Protein AF-0000000082056674 (afdb_homodimer)

Structure (mmCIF, N/CA/C/O backbone):
data_AF-0000000082056674-model_v1
#
loop_
_entity.id
_entity.type
_entity.pdbx_description
1 polymer 'Serine/threonine-protein kinase PINK1, mitochondrial'
#
loop_
_atom_site.group_PDB
_atom_site.id
_atom_site.type_symbol
_atom_site.label_atom_id
_atom_site.label_alt_id
_atom_site.label_comp_id
_atom_site.label_asym_id
_atom_site.label_entity_id
_atom_site.label_seq_id
_atom_site.pdbx_PDB_ins_code
_atom_site.Cartn_x
_atom_site.Cartn_y
_atom_site.Cartn_z
_atom_site.occupancy
_atom_site.B_iso_or_equiv
_atom_site.auth_seq_id
_atom_site.auth_comp_id
_atom_site.auth_asym_id
_atom_site.auth_atom_id
_atom_site.pdbx_PDB_model_num
ATOM 1 N N . THR A 1 1 ? 43.844 5.57 3.312 1 21.64 1 THR A N 1
ATOM 2 C CA . THR A 1 1 ? 42.5 5.672 2.711 1 21.64 1 THR A CA 1
ATOM 3 C C . THR A 1 1 ? 41.406 5.551 3.775 1 21.64 1 THR A C 1
ATOM 5 O O . THR A 1 1 ? 41.344 4.535 4.469 1 21.64 1 THR A O 1
ATOM 8 N N . PHE A 1 2 ? 41.125 6.586 4.441 1 25.59 2 PHE A N 1
ATOM 9 C CA . PHE A 1 2 ? 40.094 6.641 5.477 1 25.59 2 PHE A CA 1
ATOM 10 C C . PHE A 1 2 ? 38.812 5.973 5 1 25.59 2 PHE A C 1
ATOM 12 O O . PHE A 1 2 ? 38.188 6.438 4.043 1 25.59 2 PHE A O 1
ATOM 19 N N . ARG A 1 3 ? 38.719 4.707 5.039 1 31.11 3 ARG A N 1
ATOM 20 C CA . ARG A 1 3 ? 37.531 3.936 4.738 1 31.11 3 ARG A CA 1
ATOM 21 C C . ARG A 1 3 ? 36.312 4.562 5.391 1 31.11 3 ARG A C 1
ATOM 23 O O . ARG A 1 3 ? 36.219 4.645 6.617 1 31.11 3 ARG A O 1
ATOM 30 N N . TRP A 1 4 ? 35.812 5.688 4.93 1 34.81 4 TRP A N 1
ATOM 31 C CA . TRP A 1 4 ? 34.562 6.324 5.344 1 34.81 4 TRP A CA 1
ATOM 32 C C . TRP A 1 4 ? 33.5 5.277 5.672 1 34.81 4 TRP A C 1
ATOM 34 O O . TRP A 1 4 ? 33.125 4.48 4.816 1 34.81 4 TRP A O 1
ATOM 44 N N . GLN A 1 5 ? 33.531 4.672 6.773 1 47.03 5 GLN A N 1
ATOM 45 C CA . GLN A 1 5 ? 32.625 3.656 7.293 1 47.03 5 GLN A CA 1
ATOM 46 C C . GLN A 1 5 ? 31.172 4.172 7.336 1 47.03 5 GLN A C 1
ATOM 48 O O . GLN A 1 5 ? 30.922 5.266 7.836 1 47.03 5 GLN A O 1
ATOM 53 N N . GLY A 1 6 ? 30.312 3.938 6.359 1 59.34 6 GLY A N 1
ATOM 54 C CA . GLY A 1 6 ? 28.891 4.23 6.309 1 59.34 6 GLY A CA 1
ATOM 55 C C . GLY A 1 6 ? 28.234 4.195 7.676 1 59.34 6 GLY A C 1
ATOM 56 O O . GLY A 1 6 ? 28.828 3.717 8.648 1 59.34 6 GLY A O 1
ATOM 57 N N . PHE A 1 7 ? 27.188 5.066 7.883 1 71.56 7 PHE A N 1
ATOM 58 C CA . PHE A 1 7 ? 26.438 5.07 9.133 1 71.56 7 PHE A CA 1
ATOM 59 C C . PHE A 1 7 ? 25.938 3.668 9.469 1 71.56 7 PHE A C 1
ATOM 61 O O . PHE A 1 7 ? 25.547 2.908 8.578 1 71.56 7 PHE A O 1
ATOM 68 N N . LYS A 1 8 ? 26.203 3.299 10.703 1 80.25 8 LYS A N 1
ATOM 69 C CA . LYS A 1 8 ? 25.812 1.97 11.164 1 80.25 8 LYS A CA 1
ATOM 70 C C . LYS A 1 8 ? 24.891 2.057 12.375 1 80.25 8 LYS A C 1
ATOM 72 O O . LYS A 1 8 ? 25.031 2.969 13.195 1 80.25 8 LYS A O 1
ATOM 77 N N . LEU A 1 9 ? 24.031 1.125 12.406 1 87.94 9 LEU A N 1
ATOM 78 C CA . LEU A 1 9 ? 23.094 1.052 13.523 1 87.94 9 LEU A CA 1
ATOM 79 C C . LEU A 1 9 ? 23.844 0.891 14.844 1 87.94 9 LEU A C 1
ATOM 81 O O . LEU A 1 9 ? 23.391 1.381 15.883 1 87.94 9 LEU A O 1
ATOM 85 N N . GLU A 1 10 ? 25.031 0.292 14.789 1 87.69 10 GLU A N 1
ATOM 86 C CA . GLU A 1 10 ? 25.828 -0.015 15.969 1 87.69 10 GLU A CA 1
ATOM 87 C C . GLU A 1 10 ? 26.375 1.258 16.609 1 87.69 10 GLU A C 1
ATOM 89 O O . GLU A 1 10 ? 26.828 1.236 17.766 1 87.69 10 GLU A O 1
ATOM 94 N N . GLU A 1 11 ? 26.359 2.299 15.898 1 89.19 11 GLU A N 1
ATOM 95 C CA . GLU A 1 11 ? 26.812 3.582 16.422 1 89.19 11 GLU A CA 1
ATOM 96 C C . GLU A 1 11 ? 25.828 4.152 17.438 1 89.19 11 GLU A C 1
ATOM 98 O O . GLU A 1 11 ? 26.125 5.141 18.109 1 89.19 11 GLU A O 1
ATOM 103 N N . TYR A 1 12 ? 24.703 3.498 17.578 1 93.56 12 TYR A N 1
ATOM 104 C CA . TYR A 1 12 ? 23.641 4.039 18.422 1 93.56 12 TYR A CA 1
ATOM 105 C C . TYR A 1 12 ? 23.281 3.064 19.531 1 93.56 12 TYR A C 1
ATOM 107 O O . TYR A 1 12 ? 23.328 1.848 19.344 1 93.56 12 TYR A O 1
ATOM 115 N N . LEU A 1 13 ? 23.047 3.668 20.719 1 92.88 13 LEU A N 1
ATOM 116 C CA . LEU A 1 13 ? 22.344 2.939 21.781 1 92.88 13 LEU A CA 1
ATOM 117 C C . LEU A 1 13 ? 20.828 3.127 21.656 1 92.88 13 LEU A C 1
ATOM 119 O O . LEU A 1 13 ? 20.344 4.258 21.656 1 92.88 13 LEU A O 1
ATOM 123 N N . ILE A 1 14 ? 20.156 2.037 21.484 1 94.81 14 ILE A N 1
ATOM 124 C CA . ILE A 1 14 ? 18.719 2.092 21.281 1 94.81 14 ILE A CA 1
ATOM 125 C C . ILE A 1 14 ? 18 1.882 22.609 1 94.81 14 ILE A C 1
ATOM 127 O O . ILE A 1 14 ? 18.312 0.944 23.344 1 94.81 14 ILE A O 1
ATOM 131 N N . GLY A 1 15 ? 17.062 2.764 22.891 1 93.69 15 GLY A N 1
ATOM 132 C CA . GLY A 1 15 ? 16.312 2.711 24.141 1 93.69 15 GLY A CA 1
ATOM 133 C C . GLY A 1 15 ? 14.922 2.129 23.984 1 93.69 15 GLY A C 1
ATOM 134 O O . GLY A 1 15 ? 14.742 1.129 23.281 1 93.69 15 GLY A O 1
ATOM 135 N N . GLN A 1 16 ? 13.977 2.707 24.641 1 92.25 16 GLN A N 1
ATOM 136 C CA . GLN A 1 16 ? 12.602 2.217 24.688 1 92.25 16 GLN A CA 1
ATOM 137 C C . GLN A 1 16 ? 11.844 2.574 23.406 1 92.25 16 GLN A C 1
ATOM 139 O O . GLN A 1 16 ? 12.172 3.559 22.734 1 92.25 16 GLN A O 1
ATOM 144 N N . PRO A 1 17 ? 10.836 1.748 23.109 1 93.19 17 PRO A N 1
ATOM 145 C CA . PRO A 1 17 ? 9.977 2.113 21.984 1 93.19 17 PRO A CA 1
ATOM 146 C C . PRO A 1 17 ? 9.156 3.371 22.25 1 93.19 17 PRO A C 1
ATOM 148 O O . PRO A 1 17 ? 8.633 3.549 23.359 1 93.19 17 PRO A O 1
ATOM 151 N N . ILE A 1 18 ? 9.125 4.246 21.281 1 92.44 18 ILE A N 1
ATOM 152 C CA . ILE A 1 18 ? 8.352 5.477 21.344 1 92.44 18 ILE A CA 1
ATOM 153 C C . ILE A 1 18 ? 6.969 5.25 20.734 1 92.44 18 ILE A C 1
ATOM 155 O O . ILE A 1 18 ? 5.965 5.75 21.234 1 92.44 18 ILE A O 1
ATOM 159 N N . GLY A 1 19 ? 6.961 4.582 19.641 1 88.44 19 GLY A N 1
ATOM 160 C CA . GLY A 1 19 ? 5.719 4.32 18.922 1 88.44 19 GLY A CA 1
ATOM 161 C C . GLY A 1 19 ? 5.898 3.41 17.734 1 88.44 19 GLY A C 1
ATOM 162 O O . GLY A 1 19 ? 7.023 3.092 17.344 1 88.44 19 GLY A O 1
ATOM 163 N N . LYS A 1 20 ? 4.781 2.908 17.281 1 88.12 20 LYS A N 1
ATOM 164 C CA . LYS A 1 20 ? 4.754 2.086 16.062 1 88.12 20 LYS A CA 1
ATOM 165 C C . LYS A 1 20 ? 3.58 2.469 15.172 1 88.12 20 LYS A C 1
ATOM 167 O O . LYS A 1 20 ? 2.568 2.986 15.648 1 88.12 20 LYS A O 1
ATOM 172 N N . GLY A 1 21 ? 3.82 2.363 13.906 1 82.19 21 GLY A N 1
ATOM 173 C CA . GLY A 1 21 ? 2.777 2.605 12.922 1 82.19 21 GLY A CA 1
ATOM 174 C C . GLY A 1 21 ? 2.682 1.514 11.875 1 82.19 21 GLY A C 1
ATOM 175 O O . GLY A 1 21 ? 3.145 0.392 12.094 1 82.19 21 GLY A O 1
ATOM 176 N N . CYS A 1 22 ? 1.998 1.812 10.812 1 77.88 22 CYS A N 1
ATOM 177 C CA . CYS A 1 22 ? 1.75 0.839 9.758 1 77.88 22 CYS A CA 1
ATOM 178 C C . CYS A 1 22 ? 3.025 0.548 8.969 1 77.88 22 CYS A C 1
ATOM 180 O O . CYS A 1 22 ? 3.148 -0.506 8.344 1 77.88 22 CYS A O 1
ATOM 182 N N . SER A 1 23 ? 3.982 1.459 9.172 1 88.44 23 SER A N 1
ATOM 183 C CA . SER A 1 23 ? 5.102 1.292 8.25 1 88.44 23 SER A CA 1
ATOM 184 C C . SER A 1 23 ? 6.43 1.246 9 1 88.44 23 SER A C 1
ATOM 186 O O . SER A 1 23 ? 7.484 1.046 8.398 1 88.44 23 SER A O 1
ATOM 188 N N . ALA A 1 24 ? 6.324 1.403 10.305 1 94.5 24 ALA A N 1
ATOM 189 C CA . ALA A 1 24 ? 7.605 1.515 11 1 94.5 24 ALA A CA 1
ATOM 190 C C . ALA A 1 24 ? 7.414 1.461 12.516 1 94.5 24 ALA A C 1
ATOM 192 O O . ALA A 1 24 ? 6.285 1.521 13.008 1 94.5 24 ALA A O 1
ATOM 193 N N . ALA A 1 25 ? 8.516 1.299 13.156 1 94.56 25 ALA A N 1
ATOM 194 C CA . ALA A 1 25 ? 8.617 1.506 14.594 1 94.56 25 ALA A CA 1
ATOM 195 C C . ALA A 1 25 ? 9.656 2.582 14.922 1 94.56 25 ALA A C 1
ATOM 197 O O . ALA A 1 25 ? 10.648 2.729 14.211 1 94.56 25 ALA A O 1
ATOM 198 N N . VAL A 1 26 ? 9.406 3.322 15.953 1 96.25 26 VAL A N 1
ATOM 199 C CA . VAL A 1 26 ? 10.305 4.398 16.375 1 96.25 26 VAL A CA 1
ATOM 200 C C . VAL A 1 26 ? 10.805 4.129 17.797 1 96.25 26 VAL A C 1
ATOM 202 O O . VAL A 1 26 ? 10.031 3.779 18.672 1 96.25 26 VAL A O 1
ATOM 205 N N . TYR A 1 27 ? 12.164 4.273 17.969 1 96.19 27 TYR A N 1
ATOM 206 C CA . TYR A 1 27 ? 12.812 4.016 19.25 1 96.19 27 TYR A CA 1
ATOM 207 C C . TYR A 1 27 ? 13.625 5.227 19.703 1 96.19 27 TYR A C 1
ATOM 209 O O . TYR A 1 27 ? 14.125 5.988 18.875 1 96.19 27 TYR A O 1
ATOM 217 N N . GLU A 1 28 ? 13.789 5.332 21.016 1 96.12 28 GLU A N 1
ATOM 218 C CA . GLU A 1 28 ? 14.773 6.27 21.562 1 96.12 28 GLU A CA 1
ATOM 219 C C . GLU A 1 28 ? 16.188 5.863 21.188 1 96.12 28 GLU A C 1
ATOM 221 O O . GLU A 1 28 ? 16.5 4.672 21.094 1 96.12 28 GLU A O 1
ATOM 226 N N . ALA A 1 29 ? 16.984 6.887 21 1 95.62 29 ALA A N 1
ATOM 227 C CA . ALA A 1 29 ? 18.359 6.551 20.641 1 95.62 29 ALA A CA 1
ATOM 228 C C . ALA A 1 29 ? 19.328 7.641 21.109 1 95.62 29 ALA A C 1
ATOM 230 O O . ALA A 1 29 ? 18.922 8.781 21.328 1 95.62 29 ALA A O 1
ATOM 231 N N . THR A 1 30 ? 20.594 7.262 21.359 1 94.75 30 THR A N 1
ATOM 232 C CA . THR A 1 30 ? 21.703 8.172 21.625 1 94.75 30 THR A CA 1
ATOM 233 C C . THR A 1 30 ? 22.969 7.676 20.953 1 94.75 30 THR A C 1
ATOM 235 O O . THR A 1 30 ? 23.094 6.492 20.625 1 94.75 30 THR A O 1
ATOM 238 N N . ILE A 1 31 ? 23.828 8.617 20.641 1 91.12 31 ILE A N 1
ATOM 239 C CA . ILE A 1 31 ? 25.094 8.25 19.984 1 91.12 31 ILE A CA 1
ATOM 240 C C . ILE A 1 31 ? 26.062 7.68 21.031 1 91.12 31 ILE A C 1
ATOM 242 O O . ILE A 1 31 ? 26.203 8.242 22.109 1 91.12 31 ILE A O 1
ATOM 246 N N . LEU A 1 32 ? 26.688 6.523 20.719 1 83.75 32 LEU A N 1
ATOM 247 C CA . LEU A 1 32 ? 27.672 5.906 21.594 1 83.75 32 LEU A CA 1
ATOM 248 C C . LEU A 1 32 ? 29 6.641 21.516 1 83.75 32 LEU A C 1
ATOM 250 O O . LEU A 1 32 ? 29.469 6.961 20.422 1 83.75 32 LEU A O 1
ATOM 254 N N . LEU A 1 33 ? 29.406 7.535 22.469 1 65.5 33 LEU A N 1
ATOM 255 C CA . LEU A 1 33 ? 30.703 8.203 22.516 1 65.5 33 LEU A CA 1
ATOM 256 C C . LEU A 1 33 ? 31.844 7.191 22.547 1 65.5 33 LEU A C 1
ATOM 258 O O . LEU A 1 33 ? 31.766 6.188 23.25 1 65.5 33 LEU A O 1
ATOM 262 N N . SER A 1 34 ? 32.688 7.051 21.609 1 50.25 34 SER A N 1
ATOM 263 C CA . SER A 1 34 ? 33.906 6.277 21.703 1 50.25 34 SER A CA 1
ATOM 264 C C . SER A 1 34 ? 34.719 6.668 22.938 1 50.25 34 SER A C 1
ATOM 266 O O . SER A 1 34 ? 35.219 7.785 23.031 1 50.25 34 SER A O 1
ATOM 268 N N . SER A 1 35 ? 34.625 6.52 24.203 1 42 35 SER A N 1
ATOM 269 C CA . SER A 1 35 ? 35.75 6.59 25.109 1 42 35 SER A CA 1
ATOM 270 C C . SER A 1 35 ? 37 5.934 24.5 1 42 35 SER A C 1
ATOM 272 O O . SER A 1 35 ? 36.875 5.051 23.656 1 42 35 SER A O 1
ATOM 274 N N . ASN A 1 36 ? 38.375 6.52 24.828 1 38.53 36 ASN A N 1
ATOM 275 C CA . ASN A 1 36 ? 39.75 6.012 24.797 1 38.53 36 ASN A CA 1
ATOM 276 C C . ASN A 1 36 ? 39.812 4.582 25.312 1 38.53 36 ASN A C 1
ATOM 278 O O . ASN A 1 36 ? 39.5 4.32 26.469 1 38.53 36 ASN A O 1
ATOM 282 N N . TYR A 1 37 ? 39.812 3.572 24.641 1 35.09 37 TYR A N 1
ATOM 283 C CA . TYR A 1 37 ? 40.406 2.297 25.016 1 35.09 37 TYR A CA 1
ATOM 284 C C . TYR A 1 37 ? 41.812 2.496 25.578 1 35.09 37 TYR A C 1
ATOM 286 O O . TYR A 1 37 ? 42.781 2.541 24.812 1 35.09 37 TYR A O 1
ATOM 294 N N . GLN A 1 38 ? 42.25 3.445 26.5 1 33.19 38 GLN A N 1
ATOM 295 C CA . GLN A 1 38 ? 43.438 3.082 27.266 1 33.19 38 GLN A CA 1
ATOM 296 C C . GLN A 1 38 ? 43.312 1.684 27.859 1 33.19 38 GLN A C 1
ATOM 298 O O . GLN A 1 38 ? 42.281 1.359 28.484 1 33.19 38 GLN A O 1
ATOM 303 N N . SER A 1 39 ? 44.281 0.706 27.516 1 32.78 39 SER A N 1
ATOM 304 C CA . SER A 1 39 ? 44.625 -0.675 27.828 1 32.78 39 SER A CA 1
ATOM 305 C C . SER A 1 39 ? 44.75 -0.885 29.328 1 32.78 39 SER A C 1
ATOM 307 O O . SER A 1 39 ? 45.344 -1.859 29.797 1 32.78 39 SER A O 1
ATOM 309 N N . SER A 1 40 ? 44.438 -0.092 30.312 1 32.12 40 SER A N 1
ATOM 310 C CA . SER A 1 40 ? 44.812 -0.702 31.594 1 32.12 40 SER A CA 1
ATOM 311 C C . SER A 1 40 ? 44.188 -2.092 31.734 1 32.12 40 SER A C 1
ATOM 313 O O . SER A 1 40 ? 43 -2.279 31.469 1 32.12 40 SER A O 1
ATOM 315 N N . GLU A 1 41 ? 45.062 -3.273 31.734 1 31.28 41 GLU A N 1
ATOM 316 C CA . GLU A 1 41 ? 45.031 -4.727 31.891 1 31.28 41 GLU A CA 1
ATOM 317 C C . GLU A 1 41 ? 44.031 -5.141 33 1 31.28 41 GLU A C 1
ATOM 319 O O . GLU A 1 41 ? 43.5 -6.254 32.969 1 31.28 41 GLU A O 1
ATOM 324 N N . ASP A 1 42 ? 44.219 -4.68 34.312 1 29.62 42 ASP A N 1
ATOM 325 C CA . ASP A 1 42 ? 43.938 -5.555 35.438 1 29.62 42 ASP A CA 1
ATOM 326 C C . ASP A 1 42 ? 42.438 -5.723 35.656 1 29.62 42 ASP A C 1
ATOM 328 O O . ASP A 1 42 ? 42 -6.551 36.438 1 29.62 42 ASP A O 1
ATOM 332 N N . SER A 1 43 ? 41.719 -4.598 35.812 1 26.83 43 SER A N 1
ATOM 333 C CA . SER A 1 43 ? 40.594 -4.84 36.719 1 26.83 43 SER A CA 1
ATOM 334 C C . SER A 1 43 ? 39.531 -5.715 36.094 1 26.83 43 SER A C 1
ATOM 336 O O . SER A 1 43 ? 39.25 -5.582 34.906 1 26.83 43 SER A O 1
ATOM 338 N N . LYS A 1 44 ? 39.219 -6.883 36.719 1 29.17 44 LYS A N 1
ATOM 339 C CA . LYS A 1 44 ? 38.219 -7.918 36.5 1 29.17 44 LYS A CA 1
ATOM 340 C C . LYS A 1 44 ? 36.844 -7.301 36.188 1 29.17 44 LYS A C 1
ATOM 342 O O . LYS A 1 44 ? 36.469 -6.262 36.719 1 29.17 44 LYS A O 1
ATOM 347 N N . PRO A 1 45 ? 36.312 -7.75 35.094 1 28.28 45 PRO A N 1
ATOM 348 C CA . PRO A 1 45 ? 35 -7.27 34.594 1 28.28 45 PRO A CA 1
ATOM 349 C C . PRO A 1 45 ? 33.938 -7.215 35.688 1 28.28 45 PRO A C 1
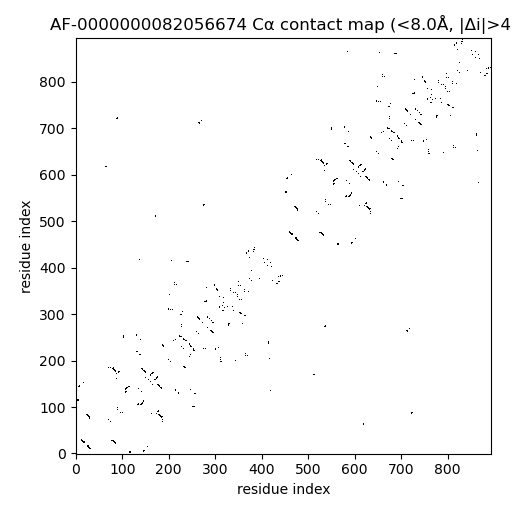ATOM 351 O O . PRO A 1 45 ? 33.75 -8.188 36.438 1 28.28 45 PRO A O 1
ATOM 354 N N . LEU A 1 46 ? 33.906 -6.102 36.5 1 26.19 46 LEU A N 1
ATOM 355 C CA . LEU A 1 46 ? 32.844 -6.078 37.469 1 26.19 46 LEU A CA 1
ATOM 356 C C . LEU A 1 46 ? 31.562 -6.684 36.875 1 26.19 46 LEU A C 1
ATOM 358 O O . LEU A 1 46 ? 31.141 -6.305 35.781 1 26.19 46 LEU A O 1
ATOM 362 N N . GLU A 1 47 ? 31.234 -7.969 37.25 1 27.3 47 GLU A N 1
ATOM 363 C CA . GLU A 1 47 ? 29.984 -8.695 37.062 1 27.3 47 GLU A CA 1
ATOM 364 C C . GLU A 1 47 ? 28.781 -7.816 37.406 1 27.3 47 GLU A C 1
ATOM 366 O O . GLU A 1 47 ? 28.422 -7.668 38.562 1 27.3 47 GLU A O 1
ATOM 371 N N . GLY A 1 48 ? 28.875 -6.574 37.031 1 22.75 48 GLY A N 1
ATOM 372 C CA . GLY A 1 48 ? 27.688 -5.859 37.5 1 22.75 48 GLY A CA 1
ATOM 373 C C . GLY A 1 48 ? 26.391 -6.586 37.188 1 22.75 48 GLY A C 1
ATOM 374 O O . GLY A 1 48 ? 26.172 -7.039 36.062 1 22.75 48 GLY A O 1
ATOM 375 N N . LYS A 1 49 ? 25.891 -7.266 38.219 1 27.22 49 LYS A N 1
ATOM 376 C CA . LYS A 1 49 ? 24.547 -7.844 38.281 1 27.22 49 LYS A CA 1
ATOM 377 C C . LYS A 1 49 ? 23.516 -6.914 37.656 1 27.22 49 LYS A C 1
ATOM 379 O O . LYS A 1 49 ? 23.469 -5.727 38 1 27.22 49 LYS A O 1
ATOM 384 N N . THR A 1 50 ? 23.25 -7.195 36.469 1 27.44 50 THR A N 1
ATOM 385 C CA . THR A 1 50 ? 22.094 -6.621 35.781 1 27.44 50 THR A CA 1
ATOM 386 C C . THR A 1 50 ? 20.938 -6.457 36.781 1 27.44 50 THR A C 1
ATOM 388 O O . THR A 1 50 ? 20.609 -7.379 37.531 1 27.44 50 THR A O 1
ATOM 391 N N . PRO A 1 51 ? 20.781 -5.34 37.469 1 29.08 51 PRO A N 1
ATOM 392 C CA . PRO A 1 51 ? 19.609 -5.301 38.344 1 29.08 51 PRO A CA 1
ATOM 393 C C . PRO A 1 51 ? 18.422 -6.086 37.781 1 29.08 51 PRO A C 1
ATOM 395 O O . PRO A 1 51 ? 18.172 -6.043 36.562 1 29.08 51 PRO A O 1
ATOM 398 N N . ASP A 1 52 ? 18.219 -7.242 38.375 1 28.48 52 ASP A N 1
ATOM 399 C CA . ASP A 1 52 ? 17.047 -8.094 38.219 1 28.48 52 ASP A CA 1
ATOM 400 C C . ASP A 1 52 ? 15.758 -7.285 38.281 1 28.48 52 ASP A C 1
ATOM 402 O O . ASP A 1 52 ? 15.305 -6.938 39.375 1 28.48 52 ASP A O 1
ATOM 406 N N . THR A 1 53 ? 15.648 -6.117 37.719 1 28.22 53 THR A N 1
ATOM 407 C CA . THR A 1 53 ? 14.281 -5.621 37.844 1 28.22 53 THR A CA 1
ATOM 408 C C . THR A 1 53 ? 13.273 -6.742 37.625 1 28.22 53 THR A C 1
ATOM 410 O O . THR A 1 53 ? 13.234 -7.34 36.562 1 28.22 53 THR A O 1
ATOM 413 N N . GLU A 1 54 ? 13.016 -7.492 38.656 1 26.75 54 GLU A N 1
ATOM 414 C CA . GLU A 1 54 ? 11.891 -8.414 38.781 1 26.75 54 GLU A CA 1
ATOM 415 C C . GLU A 1 54 ? 10.648 -7.863 38.062 1 26.75 54 GLU A C 1
ATOM 417 O O . GLU A 1 54 ? 10.125 -6.82 38.438 1 26.75 54 GLU A O 1
ATOM 422 N N . TRP A 1 55 ? 10.656 -8.039 36.781 1 27.58 55 TRP A N 1
ATOM 423 C CA . TRP A 1 55 ? 9.383 -7.914 36.094 1 27.58 55 TRP A CA 1
ATOM 424 C C . TRP A 1 55 ? 8.281 -8.656 36.844 1 27.58 55 TRP A C 1
ATOM 426 O O . TRP A 1 55 ? 8.289 -9.891 36.906 1 27.58 55 TRP A O 1
ATOM 436 N N . ASP A 1 56 ? 8.039 -8.188 38.062 1 27.62 56 ASP A N 1
ATOM 437 C CA . ASP A 1 56 ? 6.824 -8.719 38.688 1 27.62 56 ASP A CA 1
ATOM 438 C C . ASP A 1 56 ? 5.672 -8.766 37.688 1 27.62 56 ASP A C 1
ATOM 440 O O . ASP A 1 56 ? 5.301 -7.734 37.125 1 27.62 56 ASP A O 1
ATOM 444 N N . HIS A 1 57 ? 5.473 -9.875 37.094 1 28.19 57 HIS A N 1
ATOM 445 C CA . HIS A 1 57 ? 4.477 -10.359 36.125 1 28.19 57 HIS A CA 1
ATOM 446 C C . HIS A 1 57 ? 3.062 -10.047 36.594 1 28.19 57 HIS A C 1
ATOM 448 O O . HIS A 1 57 ? 2.086 -10.469 35.969 1 28.19 57 HIS A O 1
ATOM 454 N N . GLY A 1 58 ? 2.877 -9.898 37.969 1 25.78 58 GLY A N 1
ATOM 455 C CA . GLY A 1 58 ? 1.5 -10.141 38.375 1 25.78 58 GLY A CA 1
ATOM 456 C C . GLY A 1 58 ? 0.516 -9.164 37.75 1 25.78 58 GLY A C 1
ATOM 457 O O . GLY A 1 58 ? -0.698 -9.359 37.844 1 25.78 58 GLY A O 1
ATOM 458 N N . SER A 1 59 ? 0.858 -7.875 37.812 1 25.64 59 SER A N 1
ATOM 459 C CA . SER A 1 59 ? -0.344 -7.09 38.062 1 25.64 59 SER A CA 1
ATOM 460 C C . SER A 1 59 ? -1.297 -7.129 36.875 1 25.64 59 SER A C 1
ATOM 462 O O . SER A 1 59 ? -0.898 -7.488 35.75 1 25.64 59 SER A O 1
ATOM 464 N N . ASP A 1 60 ? -2.531 -6.516 37.094 1 26.41 60 ASP A N 1
ATOM 465 C CA . ASP A 1 60 ? -3.855 -6.32 36.5 1 26.41 60 ASP A CA 1
ATOM 466 C C . ASP A 1 60 ? -3.762 -5.648 35.156 1 26.41 60 ASP A C 1
ATOM 468 O O . ASP A 1 60 ? -2.904 -4.789 34.938 1 26.41 60 ASP A O 1
ATOM 472 N N . ILE A 1 61 ? -4.211 -6.332 34.094 1 28.58 61 ILE A N 1
ATOM 473 C CA . ILE A 1 61 ? -4.566 -5.938 32.75 1 28.58 61 ILE A CA 1
ATOM 474 C C . ILE A 1 61 ? -5.078 -4.5 32.719 1 28.58 61 ILE A C 1
ATOM 476 O O . ILE A 1 61 ? -6.25 -4.25 33.031 1 28.58 61 ILE A O 1
ATOM 480 N N . GLN A 1 62 ? -4.3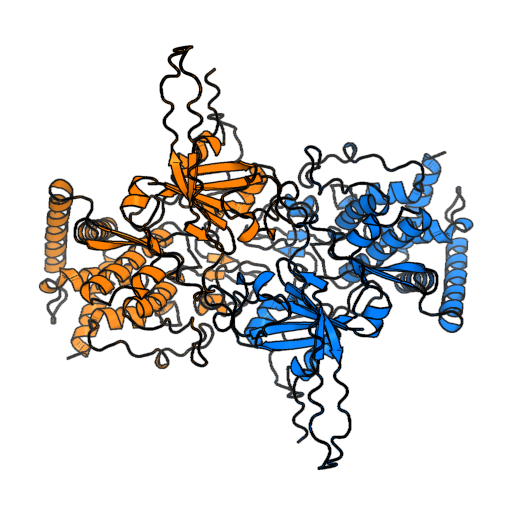95 -3.613 33.438 1 24.92 62 GLN A N 1
ATOM 481 C CA . GLN A 1 62 ? -4.98 -2.295 33.25 1 24.92 62 GLN A CA 1
ATOM 482 C C . GLN A 1 62 ? -5.043 -1.96 31.75 1 24.92 62 GLN A C 1
ATOM 484 O O . GLN A 1 62 ? -4.172 -2.371 30.969 1 24.92 62 GLN A O 1
ATOM 489 N N . ALA A 1 63 ? -6.047 -1.248 31.297 1 29.67 63 ALA A N 1
ATOM 490 C CA . ALA A 1 63 ? -6.52 -0.663 30.047 1 29.67 63 ALA A CA 1
ATOM 491 C C . ALA A 1 63 ? -5.367 -0.045 29.266 1 29.67 63 ALA A C 1
ATOM 493 O O . ALA A 1 63 ? -4.52 0.645 29.828 1 29.67 63 ALA A O 1
ATOM 494 N N . ALA A 1 64 ? -5.113 -0.465 28.062 1 37.38 64 ALA A N 1
ATOM 495 C CA . ALA A 1 64 ? -4.23 0.02 27 1 37.38 64 ALA A CA 1
ATOM 496 C C . ALA A 1 64 ? -4.031 1.529 27.109 1 37.38 64 ALA A C 1
ATOM 498 O O . ALA A 1 64 ? -4.863 2.307 26.625 1 37.38 64 ALA A O 1
ATOM 499 N N . GLU A 1 65 ? -3.51 2.15 28.062 1 34.41 65 GLU A N 1
ATOM 500 C CA . GLU A 1 65 ? -3.26 3.574 28.281 1 34.41 65 GLU A CA 1
ATOM 501 C C . GLU A 1 65 ? -2.371 4.148 27.188 1 34.41 65 GLU A C 1
ATOM 503 O O . GLU A 1 65 ? -1.464 3.471 26.688 1 34.41 65 GLU A O 1
ATOM 508 N N . ALA A 1 66 ? -2.752 5.328 26.422 1 46.41 66 ALA A N 1
ATOM 509 C CA . ALA A 1 66 ? -1.921 6.195 25.594 1 46.41 66 ALA A CA 1
ATOM 510 C C . ALA A 1 66 ? -0.481 6.219 26.094 1 46.41 66 ALA A C 1
ATOM 512 O O . ALA A 1 66 ? -0.238 6.379 27.297 1 46.41 66 ALA A O 1
ATOM 513 N N . LYS A 1 67 ? 0.393 5.652 25.25 1 57.59 67 LYS A N 1
ATOM 514 C CA . LYS A 1 67 ? 1.774 5.703 25.719 1 57.59 67 LYS A CA 1
ATOM 515 C C . LYS A 1 67 ? 2.119 7.078 26.281 1 57.59 67 LYS A C 1
ATOM 517 O O . LYS A 1 67 ? 1.811 8.102 25.672 1 57.59 67 LYS A O 1
ATOM 522 N N . PRO A 1 68 ? 2.607 7.125 27.484 1 60.53 68 PRO A N 1
ATOM 523 C CA . PRO A 1 68 ? 2.836 8.391 28.188 1 60.53 68 PRO A CA 1
ATOM 524 C C . PRO A 1 68 ? 3.809 9.305 27.438 1 60.53 68 PRO A C 1
ATOM 526 O O . PRO A 1 68 ? 4.648 8.828 26.672 1 60.53 68 PRO A O 1
ATOM 529 N N . ILE A 1 69 ? 3.459 10.68 27.406 1 73.38 69 ILE A N 1
ATOM 530 C CA . ILE A 1 69 ? 4.355 11.734 26.953 1 73.38 69 ILE A CA 1
ATOM 531 C C . ILE A 1 69 ? 5.73 11.555 27.578 1 73.38 69 ILE A C 1
ATOM 533 O O . ILE A 1 69 ? 5.84 11.305 28.781 1 73.38 69 ILE A O 1
ATOM 537 N N . GLN A 1 70 ? 6.738 11.477 26.703 1 79.12 70 GLN A N 1
ATOM 538 C CA . GLN A 1 70 ? 8.102 11.312 27.203 1 79.12 70 GLN A CA 1
ATOM 539 C C . GLN A 1 70 ? 8.484 12.445 28.141 1 79.12 70 GLN A C 1
ATOM 541 O O . GLN A 1 70 ? 8.18 13.609 27.859 1 79.12 70 GLN A O 1
ATOM 546 N N . THR A 1 71 ? 9.141 12.086 29.156 1 78.56 71 THR A N 1
ATOM 547 C CA . THR A 1 71 ? 9.602 13.086 30.125 1 78.56 71 THR A CA 1
ATOM 548 C C . THR A 1 71 ? 10.875 13.766 29.625 1 78.56 71 THR A C 1
ATOM 550 O O . THR A 1 71 ? 11.57 13.234 28.75 1 78.56 71 THR A O 1
ATOM 553 N N . ASN A 1 72 ? 11.102 14.938 30.141 1 76.81 72 ASN A N 1
ATOM 554 C CA . ASN A 1 72 ? 12.297 15.68 29.781 1 76.81 72 ASN A CA 1
ATOM 555 C C . ASN A 1 72 ? 13.57 14.906 30.141 1 76.81 72 ASN A C 1
ATOM 557 O O . ASN A 1 72 ? 14.562 14.977 29.406 1 76.81 72 ASN A O 1
ATOM 561 N N . GLN A 1 73 ? 13.547 14.18 31.203 1 73.25 73 GLN A N 1
ATOM 562 C CA . GLN A 1 73 ? 14.711 13.406 31.625 1 73.25 73 GLN A CA 1
ATOM 563 C C . GLN A 1 73 ? 15.023 12.297 30.625 1 73.25 73 GLN A C 1
ATOM 565 O O . GLN A 1 73 ? 16.188 12.047 30.312 1 73.25 73 GLN A O 1
ATOM 570 N N . GLN A 1 74 ? 14.039 11.672 30.203 1 77.06 74 GLN A N 1
ATOM 571 C CA . GLN A 1 74 ? 14.211 10.609 29.203 1 77.06 74 GLN A CA 1
ATOM 572 C C . GLN A 1 74 ? 14.812 11.156 27.922 1 77.06 74 GLN A C 1
ATOM 574 O O . GLN A 1 74 ? 15.719 10.547 27.344 1 77.06 74 GLN A O 1
ATOM 579 N N . ARG A 1 75 ? 14.406 12.312 27.609 1 81.31 75 ARG A N 1
ATOM 580 C CA . ARG A 1 75 ? 14.875 12.883 26.344 1 81.31 75 ARG A CA 1
ATOM 581 C C . ARG A 1 75 ? 16.297 13.398 26.484 1 81.31 75 ARG A C 1
ATOM 583 O O . ARG A 1 75 ? 17.047 13.438 25.5 1 81.31 75 ARG A O 1
ATOM 590 N N . ALA A 1 76 ? 16.625 13.781 27.625 1 83 76 ALA A N 1
ATOM 591 C CA . ALA A 1 76 ? 18 14.188 27.859 1 83 76 ALA A CA 1
ATOM 592 C C . ALA A 1 76 ? 18.953 13.008 27.672 1 83 76 ALA A C 1
ATOM 594 O O . ALA A 1 76 ? 20.047 13.172 27.109 1 83 76 ALA A O 1
ATOM 595 N N . ALA A 1 77 ? 18.516 11.836 28.031 1 87.81 77 ALA A N 1
ATOM 596 C CA . ALA A 1 77 ? 19.312 10.625 27.875 1 87.81 77 ALA A CA 1
ATOM 597 C C . ALA A 1 77 ? 19.297 10.125 26.438 1 87.81 77 ALA A C 1
ATOM 599 O O . ALA A 1 77 ? 20.281 9.562 25.953 1 87.81 77 ALA A O 1
ATOM 600 N N . PHE A 1 78 ? 18.203 10.383 25.797 1 94.5 78 PHE A N 1
ATOM 601 C CA . PHE A 1 78 ? 18.031 9.938 24.422 1 94.5 78 PHE A CA 1
ATOM 602 C C . PHE A 1 78 ? 17.547 11.078 23.531 1 94.5 78 PHE A C 1
ATOM 604 O O . PHE A 1 78 ? 16.391 11.094 23.109 1 94.5 78 PHE A O 1
ATOM 611 N N . PRO A 1 79 ? 18.406 11.922 23.125 1 95.44 79 PRO A N 1
ATOM 612 C CA . PRO A 1 79 ? 18.016 13.117 22.359 1 95.44 79 PRO A CA 1
ATOM 613 C C . PRO A 1 79 ? 17.609 12.781 20.922 1 95.44 79 PRO A C 1
ATOM 615 O O . PRO A 1 79 ? 17.078 13.641 20.219 1 95.44 79 PRO A O 1
ATOM 618 N N . LEU A 1 80 ? 17.844 11.516 20.547 1 96.56 80 LEU A N 1
ATOM 619 C CA . LEU A 1 80 ? 17.547 11.109 19.172 1 96.56 80 LEU A CA 1
ATOM 620 C C . LEU A 1 80 ? 16.484 10.023 19.156 1 96.56 80 LEU A C 1
ATOM 622 O O . LEU A 1 80 ? 16.188 9.414 20.188 1 96.56 80 LEU A O 1
ATOM 626 N N . ALA A 1 81 ? 15.82 9.93 18.016 1 97.19 81 ALA A N 1
ATOM 627 C CA . ALA A 1 81 ? 14.898 8.836 17.719 1 97.19 81 ALA A CA 1
ATOM 628 C C . ALA A 1 81 ? 15.297 8.117 16.422 1 97.19 81 ALA A C 1
ATOM 630 O O . ALA A 1 81 ? 15.742 8.758 15.469 1 97.19 81 ALA A O 1
ATOM 631 N N . ILE A 1 82 ? 15.172 6.844 16.438 1 96.81 82 ILE A N 1
ATOM 632 C CA . ILE A 1 82 ? 15.438 6.043 15.258 1 96.81 82 ILE A CA 1
ATOM 633 C C . ILE A 1 82 ? 14.141 5.402 14.758 1 96.81 82 ILE A C 1
ATOM 635 O O . ILE A 1 82 ? 13.445 4.734 15.523 1 96.81 82 ILE A O 1
ATOM 639 N N . LYS A 1 83 ? 13.82 5.703 13.555 1 97.25 83 LYS A N 1
ATOM 640 C CA . LYS A 1 83 ? 12.688 5.074 12.875 1 97.25 83 LYS A CA 1
ATOM 641 C C . LYS A 1 83 ? 13.148 3.893 12.023 1 97.25 83 LYS A C 1
ATOM 643 O O . LYS A 1 83 ? 13.922 4.066 11.078 1 97.25 83 LYS A O 1
ATOM 648 N N . MET A 1 84 ? 12.75 2.721 12.383 1 96.81 84 MET A N 1
ATOM 649 C CA . MET A 1 84 ? 13.031 1.514 11.609 1 96.81 84 MET A CA 1
ATOM 650 C C . MET A 1 84 ? 11.852 1.157 10.711 1 96.81 84 MET A C 1
ATOM 652 O O . MET A 1 84 ? 10.766 0.839 11.203 1 96.81 84 MET A O 1
ATOM 656 N N . MET A 1 85 ? 12.117 1.16 9.414 1 96.69 85 MET A N 1
ATOM 657 C CA . MET A 1 85 ? 11.047 0.898 8.453 1 96.69 85 MET A CA 1
ATOM 658 C C . MET A 1 85 ? 10.758 -0.595 8.359 1 96.69 85 MET A C 1
ATOM 660 O O . MET A 1 85 ? 11.656 -1.42 8.531 1 96.69 85 MET A O 1
ATOM 664 N N . TRP A 1 86 ? 9.43 -0.892 8.117 1 92.94 86 TRP A N 1
ATOM 665 C CA . TRP A 1 86 ? 9.102 -2.262 7.73 1 92.94 86 TRP A CA 1
ATOM 666 C C . TRP A 1 86 ? 9.547 -2.541 6.301 1 92.94 86 TRP A C 1
ATOM 668 O O . TRP A 1 86 ? 9.305 -1.732 5.398 1 92.94 86 TRP A O 1
ATOM 678 N N . ASN A 1 87 ? 10.242 -3.615 6.078 1 90.62 87 ASN A N 1
ATOM 679 C CA . ASN A 1 87 ? 10.594 -4.027 4.723 1 90.62 87 ASN A CA 1
ATOM 680 C C . ASN A 1 87 ? 10.008 -5.395 4.383 1 90.62 87 ASN A C 1
ATOM 682 O O . ASN A 1 87 ? 10.617 -6.426 4.688 1 90.62 87 ASN A O 1
ATOM 686 N N . ILE A 1 88 ? 8.969 -5.348 3.678 1 81.38 88 ILE A N 1
ATOM 687 C CA . ILE A 1 88 ? 8.289 -6.594 3.348 1 81.38 88 ILE A CA 1
ATOM 688 C C . ILE A 1 88 ? 8.438 -6.879 1.854 1 81.38 88 ILE A C 1
ATOM 690 O O . ILE A 1 88 ? 8.297 -8.023 1.419 1 81.38 88 ILE A O 1
ATOM 694 N N . SER A 1 89 ? 8.766 -5.84 1.083 1 75.19 89 SER A N 1
ATOM 695 C CA . SER A 1 89 ? 8.617 -6.062 -0.351 1 75.19 89 SER A CA 1
ATOM 696 C C . SER A 1 89 ? 9.805 -5.504 -1.123 1 75.19 89 SER A C 1
ATOM 698 O O . SER A 1 89 ? 9.945 -5.75 -2.322 1 75.19 89 SER A O 1
ATOM 700 N N . ALA A 1 90 ? 10.68 -4.797 -0.533 1 76.94 90 ALA A N 1
ATOM 701 C CA . ALA A 1 90 ? 11.68 -4.047 -1.285 1 76.94 90 ALA A CA 1
ATOM 702 C C . ALA A 1 90 ? 12.875 -4.926 -1.639 1 76.94 90 ALA A C 1
ATOM 704 O O . ALA A 1 90 ? 13.648 -4.598 -2.535 1 76.94 90 ALA A O 1
ATOM 705 N N . GLY A 1 91 ? 13.031 -6.016 -0.998 1 76.56 91 GLY A N 1
ATOM 706 C CA . GLY A 1 91 ? 14.281 -6.754 -1.086 1 76.56 91 GLY A CA 1
ATOM 707 C C . GLY A 1 91 ? 15.32 -6.293 -0.077 1 76.56 91 GLY A C 1
ATOM 708 O O . GLY A 1 91 ? 15.047 -5.414 0.742 1 76.56 91 GLY A O 1
ATOM 709 N N . SER A 1 92 ? 16.531 -6.879 -0.173 1 80.75 92 SER A N 1
ATOM 710 C CA . SER A 1 92 ? 17.516 -6.617 0.878 1 80.75 92 SER A CA 1
ATOM 711 C C . SER A 1 92 ? 18.688 -5.785 0.352 1 80.75 92 SER A C 1
ATOM 713 O O . SER A 1 92 ? 19.609 -5.469 1.099 1 80.75 92 SER A O 1
ATOM 715 N N . SER A 1 93 ? 18.594 -5.41 -0.945 1 80.56 93 SER A N 1
ATOM 716 C CA . SER A 1 93 ? 19.641 -4.535 -1.463 1 80.56 93 SER A CA 1
ATOM 717 C C . SER A 1 93 ? 19.391 -3.082 -1.077 1 80.56 93 SER A C 1
ATOM 719 O O . SER A 1 93 ? 18.234 -2.631 -1.047 1 80.56 93 SER A O 1
ATOM 721 N N . SER A 1 94 ? 20.438 -2.393 -0.819 1 83.81 94 SER A N 1
ATOM 722 C CA . SER A 1 94 ? 20.328 -0.991 -0.425 1 83.81 94 SER A CA 1
ATOM 723 C C . SER A 1 94 ? 19.656 -0.162 -1.507 1 83.81 94 SER A C 1
ATOM 725 O O . SER A 1 94 ? 18.812 0.698 -1.205 1 83.81 94 SER A O 1
ATOM 727 N N . GLU A 1 95 ? 20 -0.424 -2.676 1 80.81 95 GLU A N 1
ATOM 728 C CA . GLU A 1 95 ? 19.406 0.305 -3.797 1 80.81 95 GLU A CA 1
ATOM 729 C C . GLU A 1 95 ? 17.906 0.102 -3.857 1 80.81 95 GLU A C 1
ATOM 731 O O . GLU A 1 95 ? 17.141 1.061 -4.043 1 80.81 95 GLU A O 1
ATOM 736 N N . ALA A 1 96 ? 17.469 -1.121 -3.715 1 79.31 96 ALA A N 1
ATOM 737 C CA . ALA A 1 96 ? 16.031 -1.438 -3.764 1 79.31 96 ALA A CA 1
ATOM 738 C C . ALA A 1 96 ? 15.297 -0.8 -2.594 1 79.31 96 ALA A C 1
ATOM 740 O O . ALA A 1 96 ? 14.195 -0.265 -2.764 1 79.31 96 ALA A O 1
ATOM 741 N N . ILE A 1 97 ? 15.898 -0.866 -1.471 1 88.06 97 ILE A N 1
ATOM 742 C CA . ILE A 1 97 ? 15.297 -0.321 -0.26 1 88.06 97 ILE A CA 1
ATOM 743 C C . ILE A 1 97 ? 15.133 1.192 -0.399 1 88.06 97 ILE A C 1
ATOM 745 O O . ILE A 1 97 ? 14.047 1.732 -0.169 1 88.06 97 ILE A O 1
ATOM 749 N N . LEU A 1 98 ? 16.172 1.859 -0.827 1 87 98 LEU A N 1
ATOM 750 C CA . LEU A 1 98 ? 16.156 3.311 -0.96 1 87 98 LEU A CA 1
ATOM 751 C C . LEU A 1 98 ? 15.164 3.746 -2.043 1 87 98 LEU A C 1
ATOM 753 O O . LEU A 1 98 ? 14.469 4.746 -1.886 1 87 98 LEU A O 1
ATOM 757 N N . SER A 1 99 ? 15.117 3.012 -3.025 1 82.31 99 SER A N 1
ATOM 758 C CA . SER A 1 99 ? 14.203 3.33 -4.113 1 82.31 99 SER A CA 1
ATOM 759 C C . SER A 1 99 ? 12.75 3.172 -3.676 1 82.31 99 SER A C 1
ATOM 761 O O . SER A 1 99 ? 11.906 4.02 -3.977 1 82.31 99 SER A O 1
ATOM 763 N N . THR A 1 100 ? 12.5 2.119 -2.945 1 83.5 100 THR A N 1
ATOM 764 C CA . THR A 1 100 ? 11.141 1.803 -2.52 1 83.5 100 THR A CA 1
ATOM 765 C C . THR A 1 100 ? 10.672 2.768 -1.432 1 83.5 100 THR A C 1
ATOM 767 O O . THR A 1 100 ? 9.492 3.117 -1.368 1 83.5 100 THR A O 1
ATOM 770 N N . MET A 1 101 ? 11.609 3.223 -0.608 1 90.81 101 MET A N 1
ATOM 771 C CA . MET A 1 101 ? 11.258 4.039 0.55 1 90.81 101 MET A CA 1
ATOM 772 C C . MET A 1 101 ? 11.734 5.477 0.366 1 90.81 101 MET A C 1
ATOM 774 O O . MET A 1 101 ? 11.969 6.188 1.345 1 90.81 101 MET A O 1
ATOM 778 N N . ARG A 1 102 ? 11.836 5.965 -0.82 1 88.62 102 ARG A N 1
ATOM 779 C CA . ARG A 1 102 ? 12.438 7.242 -1.184 1 88.62 102 ARG A CA 1
ATOM 780 C C . ARG A 1 102 ? 11.672 8.406 -0.571 1 88.62 102 ARG A C 1
ATOM 782 O O . ARG A 1 102 ? 12.258 9.438 -0.238 1 88.62 102 ARG A O 1
ATOM 789 N N . GLN A 1 103 ? 10.383 8.312 -0.38 1 92.81 103 GLN A N 1
ATOM 790 C CA . GLN A 1 103 ? 9.57 9.406 0.14 1 92.81 103 GLN A CA 1
ATOM 791 C C . GLN A 1 103 ? 9.977 9.758 1.566 1 92.81 103 GLN A C 1
ATOM 793 O O . GLN A 1 103 ? 9.922 10.93 1.957 1 92.81 103 GLN A O 1
ATOM 798 N N . GLU A 1 104 ? 10.383 8.719 2.279 1 94 104 GLU A N 1
ATOM 799 C CA . GLU A 1 104 ? 10.805 8.922 3.66 1 94 104 GLU A CA 1
ATOM 800 C C . GLU A 1 104 ? 12.023 9.844 3.73 1 94 104 GLU A C 1
ATOM 802 O O . GLU A 1 104 ? 12.328 10.391 4.789 1 94 104 GLU A O 1
ATOM 807 N N . LEU A 1 105 ? 12.695 10.016 2.631 1 92.94 105 LEU A N 1
ATOM 808 C CA . LEU A 1 105 ? 13.953 10.75 2.605 1 92.94 105 LEU A CA 1
ATOM 809 C C . LEU A 1 105 ? 13.734 12.188 2.148 1 92.94 105 LEU A C 1
ATOM 811 O O . LEU A 1 105 ? 14.68 12.977 2.092 1 92.94 105 LEU A O 1
ATOM 815 N N . VAL A 1 106 ? 12.523 12.547 1.892 1 94.5 106 VAL A N 1
ATOM 816 C CA . VAL A 1 106 ? 12.211 13.875 1.379 1 94.5 106 VAL A CA 1
ATOM 817 C C . VAL A 1 106 ? 12.672 14.938 2.373 1 94.5 106 VAL A C 1
ATOM 819 O O . VAL A 1 106 ? 13.305 15.93 1.986 1 94.5 106 VAL A O 1
ATOM 822 N N . PRO A 1 107 ? 12.461 14.75 3.689 1 95.5 107 PRO A N 1
ATOM 823 C CA . PRO A 1 107 ? 12.922 15.766 4.641 1 95.5 107 PRO A CA 1
ATOM 824 C C . PRO A 1 107 ? 14.359 15.523 5.105 1 95.5 107 PRO A C 1
ATOM 826 O O . PRO A 1 107 ? 14.773 16.062 6.137 1 95.5 107 PRO A O 1
ATOM 829 N N . ALA A 1 108 ? 15.109 14.695 4.379 1 92.81 108 ALA A N 1
ATOM 830 C CA . ALA A 1 108 ? 16.484 14.406 4.773 1 92.81 108 ALA A CA 1
ATOM 831 C C . ALA A 1 108 ? 17.406 15.578 4.461 1 92.81 108 ALA A C 1
ATOM 833 O O . ALA A 1 108 ? 17.281 16.219 3.42 1 92.81 108 ALA A O 1
ATOM 834 N N . SER A 1 109 ? 18.312 15.805 5.355 1 85.56 109 SER A N 1
ATOM 835 C CA . SER A 1 109 ? 19.328 16.812 5.117 1 85.56 109 SER A CA 1
ATOM 836 C C . SER A 1 109 ? 20.297 16.375 4.023 1 85.56 109 SER A C 1
ATOM 838 O O . SER A 1 109 ? 20.344 15.203 3.652 1 85.56 109 SER A O 1
ATOM 840 N N . GLY A 1 110 ? 21.047 17.297 3.479 1 78.62 110 GLY A N 1
ATOM 841 C CA . GLY A 1 110 ? 22.016 17 2.436 1 78.62 110 GLY A CA 1
ATOM 842 C C . GLY A 1 110 ? 23.047 15.977 2.85 1 78.62 110 GLY A C 1
ATOM 843 O O . GLY A 1 110 ? 23.516 15.195 2.021 1 78.62 110 GLY A O 1
ATOM 844 N N . SER A 1 111 ? 23.297 15.891 4.125 1 80.69 111 SER A N 1
ATOM 845 C CA . SER A 1 111 ? 24.359 15.016 4.617 1 80.69 111 SER A CA 1
ATOM 846 C C . SER A 1 111 ? 23.781 13.711 5.172 1 80.69 111 SER A C 1
ATOM 848 O O . SER A 1 111 ? 24.547 12.844 5.621 1 80.69 111 SER A O 1
ATOM 850 N N . ALA A 1 112 ? 22.516 13.609 5.09 1 85 112 ALA A N 1
ATOM 851 C CA . ALA A 1 112 ? 21.875 12.477 5.754 1 85 112 ALA A CA 1
ATOM 852 C C . ALA A 1 112 ? 22.312 11.156 5.133 1 85 112 ALA A C 1
ATOM 854 O O . ALA A 1 112 ? 22.406 10.133 5.82 1 85 112 ALA A O 1
ATOM 855 N N . LEU A 1 113 ? 22.594 11.156 3.85 1 79.25 113 LEU A N 1
ATOM 856 C CA . LEU A 1 113 ? 22.922 9.914 3.154 1 79.25 113 LEU A CA 1
ATOM 857 C C . LEU A 1 113 ? 24.422 9.812 2.908 1 79.25 113 LEU A C 1
ATOM 859 O O . LEU A 1 113 ? 24.891 8.883 2.23 1 79.25 113 LEU A O 1
ATOM 863 N N . SER A 1 114 ? 25.219 10.758 3.273 1 67.31 114 SER A N 1
ATOM 864 C CA . SER A 1 114 ? 26.656 10.797 3 1 67.31 114 SER A CA 1
ATOM 865 C C . SER A 1 114 ? 27.344 9.547 3.537 1 67.31 114 SER A C 1
ATOM 867 O O . SER A 1 114 ? 28.344 9.086 2.967 1 67.31 114 SER A O 1
ATOM 869 N N . GLY A 1 115 ? 27 8.93 4.645 1 55.97 115 GLY A N 1
ATOM 870 C CA . GLY A 1 115 ? 27.656 7.746 5.176 1 55.97 115 GLY A CA 1
ATOM 871 C C . GLY A 1 115 ? 27.328 6.48 4.402 1 55.97 115 GLY A C 1
ATOM 872 O O . GLY A 1 115 ? 28.156 5.562 4.32 1 55.97 115 GLY A O 1
ATOM 873 N N . GLU A 1 116 ? 26.172 6.266 4.172 1 54.62 116 GLU A N 1
ATOM 874 C CA . GLU A 1 116 ? 25.734 5.02 3.537 1 54.62 116 GLU A CA 1
ATOM 875 C C . GLU A 1 116 ? 26.406 4.836 2.176 1 54.62 116 GLU A C 1
ATOM 877 O O . GLU A 1 116 ? 26.781 3.723 1.808 1 54.62 116 GLU A O 1
ATOM 882 N N . TYR A 1 117 ? 26.422 5.926 1.31 1 45.34 117 TYR A N 1
ATOM 883 C CA . TYR A 1 117 ? 27.047 5.809 -0.001 1 45.34 117 TYR A CA 1
ATOM 884 C C . TYR A 1 117 ? 28.5 6.27 0.047 1 45.34 117 TYR A C 1
ATOM 886 O O . TYR A 1 117 ? 28.781 7.398 0.46 1 45.34 117 TYR A O 1
ATOM 894 N N . GLY A 1 118 ? 29.484 5.797 0.747 1 35.59 118 GLY A N 1
ATOM 895 C CA . GLY A 1 118 ? 30.844 6.293 0.573 1 35.59 118 GLY A CA 1
ATOM 896 C C . GLY A 1 118 ? 30.922 7.535 -0.298 1 35.59 118 GLY A C 1
ATOM 897 O O . GLY A 1 118 ? 29.953 7.879 -0.981 1 35.59 118 GLY A O 1
ATOM 898 N N . THR A 1 119 ? 32 8.516 0.06 1 34.03 119 THR A N 1
ATOM 899 C CA . THR A 1 119 ? 32.312 9.578 -0.89 1 34.03 119 THR A CA 1
ATOM 900 C C . THR A 1 119 ? 32.25 9.062 -2.324 1 34.03 119 THR A C 1
ATOM 902 O O . THR A 1 119 ? 32.719 9.711 -3.25 1 34.03 119 THR A O 1
ATOM 905 N N . VAL A 1 120 ? 32.469 7.836 -2.561 1 34.22 120 VAL A N 1
ATOM 906 C CA . VAL A 1 120 ? 32.562 7.469 -3.969 1 34.22 120 VAL A CA 1
ATOM 907 C C . VAL A 1 120 ? 31.484 8.188 -4.77 1 34.22 120 VAL A C 1
ATOM 909 O O . VAL A 1 120 ? 30.297 8.102 -4.441 1 34.22 120 VAL A O 1
ATOM 912 N N . ALA A 1 121 ? 31.953 9.195 -5.527 1 33.44 121 ALA A N 1
ATOM 913 C CA . ALA A 1 121 ? 31.406 9.836 -6.719 1 33.44 121 ALA A CA 1
ATOM 914 C C . ALA A 1 121 ? 30.562 8.859 -7.527 1 33.44 121 ALA A C 1
ATOM 916 O O . ALA A 1 121 ? 31.016 8.328 -8.547 1 33.44 121 ALA A O 1
ATOM 917 N N . CYS A 1 122 ? 30.406 7.641 -7.078 1 32.09 122 CYS A N 1
ATOM 918 C CA . CYS A 1 122 ? 29.781 6.887 -8.156 1 32.09 122 CYS A CA 1
ATOM 919 C C . CYS A 1 122 ? 28.719 7.73 -8.867 1 32.09 122 CYS A C 1
ATOM 921 O O . CYS A 1 122 ? 28 8.5 -8.227 1 32.09 122 CYS A O 1
ATOM 923 N N . HIS A 1 123 ? 28.984 8.086 -10.047 1 33.53 123 HIS A N 1
ATOM 924 C CA . HIS A 1 123 ? 28.125 8.492 -11.148 1 33.53 123 HIS A CA 1
ATOM 925 C C . HIS A 1 123 ? 26.703 7.977 -10.953 1 33.53 123 HIS A C 1
ATOM 927 O O . HIS A 1 123 ? 26.031 7.625 -11.922 1 33.53 123 HIS A O 1
ATOM 933 N N . ARG A 1 124 ? 26.547 7.211 -9.852 1 37.91 124 ARG A N 1
ATOM 934 C CA . ARG A 1 124 ? 25.219 6.594 -9.898 1 37.91 124 ARG A CA 1
ATOM 935 C C . ARG A 1 124 ? 24.125 7.645 -10.102 1 37.91 124 ARG A C 1
ATOM 937 O O . ARG A 1 124 ? 24.281 8.789 -9.664 1 37.91 124 ARG A O 1
ATOM 944 N N . ARG A 1 125 ? 23.391 7.348 -11.016 1 39.75 125 ARG A N 1
ATOM 945 C CA . ARG A 1 125 ? 22.188 8.078 -11.414 1 39.75 125 ARG A CA 1
ATOM 946 C C . ARG A 1 125 ? 21.547 8.773 -10.219 1 39.75 125 ARG A C 1
ATOM 948 O O . ARG A 1 125 ? 21.406 8.172 -9.148 1 39.75 125 ARG A O 1
ATOM 955 N N . PRO A 1 126 ? 21.891 10.055 -10.031 1 41.62 126 PRO A N 1
ATOM 956 C CA . PRO A 1 126 ? 21.094 10.797 -9.047 1 41.62 126 PRO A CA 1
ATOM 957 C C . PRO A 1 126 ? 19.906 10.008 -8.531 1 41.62 126 PRO A C 1
ATOM 959 O O . PRO A 1 126 ? 19.219 9.328 -9.305 1 41.62 126 PRO A O 1
ATOM 962 N N . VAL A 1 127 ? 20.109 9.336 -7.465 1 45.62 127 VAL A N 1
ATOM 963 C CA . VAL A 1 127 ? 18.797 8.922 -6.969 1 45.62 127 VAL A CA 1
ATOM 964 C C . VAL A 1 127 ? 17.703 9.766 -7.621 1 45.62 127 VAL A C 1
ATOM 966 O O . VAL A 1 127 ? 17.891 10.961 -7.852 1 45.62 127 VAL A O 1
ATOM 969 N N . PHE A 1 128 ? 16.688 9.219 -8.094 1 46.91 128 PHE A N 1
ATOM 970 C CA . PHE A 1 128 ? 15.547 9.812 -8.789 1 46.91 128 PHE A CA 1
ATOM 971 C C . PHE A 1 128 ? 15.406 11.289 -8.445 1 46.91 128 PHE A C 1
ATOM 973 O O . PHE A 1 128 ? 15.922 11.742 -7.418 1 46.91 128 PHE A O 1
ATOM 980 N N . GLY A 1 129 ? 15.211 12.172 -9.359 1 51.31 129 GLY A N 1
ATOM 981 C CA . GLY A 1 129 ? 14.695 13.531 -9.414 1 51.31 129 GLY A CA 1
ATOM 982 C C . GLY A 1 129 ? 14.109 14 -8.094 1 51.31 129 GLY A C 1
ATOM 983 O O . GLY A 1 129 ? 12.922 14.344 -8.023 1 51.31 129 GLY A O 1
ATOM 984 N N . LYS A 1 130 ? 14.898 13.664 -7.055 1 56.88 130 LYS A N 1
ATOM 985 C CA . LYS A 1 130 ? 14.375 13.984 -5.73 1 56.88 130 LYS A CA 1
ATOM 986 C C . LYS A 1 130 ? 14.352 15.5 -5.504 1 56.88 130 LYS A C 1
ATOM 988 O O . LYS A 1 130 ? 15.352 16.188 -5.727 1 56.88 130 LYS A O 1
ATOM 993 N N . LYS A 1 131 ? 13.234 16.062 -5.438 1 64.5 131 LYS A N 1
ATOM 994 C CA . LYS A 1 131 ? 13.047 17.438 -4.973 1 64.5 131 LYS A CA 1
ATOM 995 C C . LYS A 1 131 ? 13.633 17.625 -3.578 1 64.5 131 LYS A C 1
ATOM 997 O O . LYS A 1 131 ? 13.391 16.828 -2.678 1 64.5 131 LYS A O 1
ATOM 1002 N N . LYS A 1 132 ? 14.688 18.5 -3.545 1 75.81 132 LYS A N 1
ATOM 1003 C CA . LYS A 1 132 ? 15.266 18.828 -2.244 1 75.81 132 LYS A CA 1
ATOM 1004 C C . LYS A 1 132 ? 14.352 19.766 -1.458 1 75.81 132 LYS A C 1
ATOM 1006 O O . LYS A 1 132 ? 13.938 20.797 -1.968 1 75.81 132 LYS A O 1
ATOM 1011 N N . LEU A 1 133 ? 13.945 19.328 -0.317 1 92.31 133 LEU A N 1
ATOM 1012 C CA . LEU A 1 133 ? 13.156 20.141 0.599 1 92.31 133 LEU A CA 1
ATOM 1013 C C . LEU A 1 133 ? 14.062 20.922 1.551 1 92.31 133 LEU A C 1
ATOM 1015 O O . LEU A 1 133 ? 14.82 20.312 2.318 1 92.31 133 LEU A O 1
ATOM 1019 N N . LYS A 1 134 ? 14.102 22.266 1.43 1 92.12 134 LYS A N 1
ATOM 1020 C CA . LYS A 1 134 ? 14.867 23.094 2.363 1 92.12 134 LYS A CA 1
ATOM 1021 C C . LYS A 1 134 ? 14.328 22.953 3.785 1 92.12 134 LYS A C 1
ATOM 1023 O O . LYS A 1 134 ? 13.133 22.734 3.986 1 92.12 134 LYS A O 1
ATOM 1028 N N . PRO A 1 135 ? 15.25 23.062 4.707 1 93.44 135 PRO A N 1
ATOM 1029 C CA . PRO A 1 135 ? 14.805 22.969 6.098 1 93.44 135 PRO A CA 1
ATOM 1030 C C . PRO A 1 135 ? 13.758 24.016 6.465 1 93.44 135 PRO A C 1
ATOM 1032 O O . PRO A 1 135 ? 13.766 25.125 5.91 1 93.44 135 PRO A O 1
ATOM 1035 N N . HIS A 1 136 ? 12.93 23.734 7.32 1 96 136 HIS A N 1
ATOM 1036 C CA . HIS A 1 136 ? 11.883 24.578 7.871 1 96 136 HIS A CA 1
ATOM 1037 C C . HIS A 1 136 ? 11.586 24.234 9.32 1 96 136 HIS A C 1
ATOM 1039 O O . HIS A 1 136 ? 11.586 23.047 9.695 1 96 136 HIS A O 1
ATOM 1045 N N . PRO A 1 137 ? 11.312 25.219 10.164 1 95.44 137 PRO A N 1
ATOM 1046 C CA . PRO A 1 137 ? 11.125 24.938 11.586 1 95.44 137 PRO A CA 1
ATOM 1047 C C . PRO A 1 137 ? 9.953 24 11.867 1 95.44 137 PRO A C 1
ATOM 1049 O O . PRO A 1 137 ? 9.93 23.328 12.898 1 95.44 137 PRO A O 1
ATOM 1052 N N . ASN A 1 138 ? 8.984 23.938 10.984 1 98.25 138 ASN A N 1
ATOM 1053 C CA . ASN A 1 138 ? 7.789 23.141 11.227 1 98.25 138 ASN A CA 1
ATOM 1054 C C . ASN A 1 138 ? 7.809 21.844 10.414 1 98.25 138 ASN A C 1
ATOM 1056 O O . ASN A 1 138 ? 6.762 21.234 10.195 1 98.25 138 ASN A O 1
ATOM 1060 N N . ILE A 1 139 ? 8.922 21.453 9.93 1 98.06 139 ILE A N 1
ATOM 1061 C CA . ILE A 1 139 ? 9.078 20.219 9.18 1 98.06 139 ILE A CA 1
ATOM 1062 C C . ILE A 1 139 ? 10.211 19.391 9.789 1 98.06 139 ILE A C 1
ATOM 1064 O O . ILE A 1 139 ? 11.289 19.922 10.086 1 98.06 139 ILE A O 1
ATOM 1068 N N . ILE A 1 140 ? 9.961 18.141 9.961 1 97.94 140 ILE A N 1
ATOM 1069 C CA . ILE A 1 140 ? 10.938 17.219 10.555 1 97.94 140 ILE A CA 1
ATOM 1070 C C . ILE A 1 140 ? 12.211 17.203 9.711 1 97.94 140 ILE A C 1
ATOM 1072 O O . ILE A 1 140 ? 12.156 17.344 8.492 1 97.94 140 ILE A O 1
ATOM 1076 N N . GLN A 1 141 ? 13.297 17.094 10.359 1 95.62 141 GLN A N 1
ATOM 1077 C CA . GLN A 1 141 ? 14.57 16.906 9.664 1 95.62 141 GLN A CA 1
ATOM 1078 C C . GLN A 1 141 ? 15.148 15.531 9.938 1 95.62 141 GLN A C 1
ATOM 1080 O O . GLN A 1 141 ? 15.32 15.141 11.094 1 95.62 141 GLN A O 1
ATOM 1085 N N . VAL A 1 142 ? 15.344 14.781 8.898 1 95.25 142 VAL A N 1
ATOM 1086 C CA . VAL A 1 142 ? 16.062 13.523 9.008 1 95.25 142 VAL A CA 1
ATOM 1087 C C . VAL A 1 142 ? 17.578 13.789 8.969 1 95.25 142 VAL A C 1
ATOM 1089 O O . VAL A 1 142 ? 18.094 14.258 7.957 1 95.25 142 VAL A O 1
ATOM 1092 N N . ILE A 1 143 ? 18.203 13.406 10.016 1 93.94 143 ILE A N 1
ATOM 1093 C CA . ILE A 1 143 ? 19.609 13.75 10.211 1 93.94 143 ILE A CA 1
ATOM 1094 C C . ILE A 1 143 ? 20.5 12.719 9.523 1 93.94 143 ILE A C 1
ATOM 1096 O O . ILE A 1 143 ? 21.531 13.07 8.945 1 93.94 143 ILE A O 1
ATOM 1100 N N . ARG A 1 144 ? 20.109 11.492 9.633 1 92.69 144 ARG A N 1
ATOM 1101 C CA . ARG A 1 144 ? 20.844 10.383 9.016 1 92.69 144 ARG A CA 1
ATOM 1102 C C . ARG A 1 144 ? 19.875 9.336 8.477 1 92.69 144 ARG A C 1
ATOM 1104 O O . ARG A 1 144 ? 18.797 9.133 9.039 1 92.69 144 ARG A O 1
ATOM 1111 N N . ALA A 1 145 ? 20.312 8.766 7.438 1 93.31 145 ALA A N 1
ATOM 1112 C CA . ALA A 1 145 ? 19.578 7.648 6.84 1 93.31 145 ALA A CA 1
ATOM 1113 C C . ALA A 1 145 ? 20.531 6.578 6.324 1 93.31 145 ALA A C 1
ATOM 1115 O O . ALA A 1 145 ? 21.562 6.895 5.707 1 93.31 145 ALA A O 1
ATOM 1116 N N . PHE A 1 146 ? 20.266 5.32 6.641 1 92.44 146 PHE A N 1
ATOM 1117 C CA . PHE A 1 146 ? 21.125 4.234 6.191 1 92.44 146 PHE A CA 1
ATOM 1118 C C . PHE A 1 146 ? 20.375 2.908 6.195 1 92.44 146 PHE A C 1
ATOM 1120 O O . PHE A 1 146 ? 19.344 2.775 6.855 1 92.44 146 PHE A O 1
ATOM 1127 N N . THR A 1 147 ? 20.828 2.02 5.402 1 92.5 147 THR A N 1
ATOM 1128 C CA . THR A 1 147 ? 20.297 0.661 5.418 1 92.5 147 THR A CA 1
ATOM 1129 C C . THR A 1 147 ? 21.141 -0.235 6.328 1 92.5 147 THR A C 1
ATOM 1131 O O . THR A 1 147 ? 22.344 -0.037 6.465 1 92.5 147 THR A O 1
ATOM 1134 N N . SER A 1 148 ? 20.516 -1.149 6.996 1 92.5 148 SER A N 1
ATOM 1135 C CA . SER A 1 148 ? 21.172 -2.107 7.879 1 92.5 148 SER A CA 1
ATOM 1136 C C . SER A 1 148 ? 20.312 -3.355 8.078 1 92.5 148 SER A C 1
ATOM 1138 O O . SER A 1 148 ? 19.156 -3.383 7.691 1 92.5 148 SER A O 1
ATOM 1140 N N . SER A 1 149 ? 20.969 -4.352 8.586 1 92.56 149 SER A N 1
ATOM 1141 C CA . SER A 1 149 ? 20.234 -5.551 8.953 1 92.56 149 SER A CA 1
ATOM 1142 C C . SER A 1 149 ? 19.219 -5.254 10.055 1 92.56 149 SER A C 1
ATOM 1144 O O . SER A 1 149 ? 19.484 -4.449 10.953 1 92.56 149 SER A O 1
ATOM 1146 N N . VAL A 1 150 ? 18.094 -5.949 9.914 1 93.88 150 VAL A N 1
ATOM 1147 C CA . VAL A 1 150 ? 17.031 -5.777 10.914 1 93.88 150 VAL A CA 1
ATOM 1148 C C . VAL A 1 150 ? 17.469 -6.43 12.227 1 93.88 150 VAL A C 1
ATOM 1150 O O . VAL A 1 150 ? 17.688 -7.645 12.273 1 93.88 150 VAL A O 1
ATOM 1153 N N . PRO A 1 151 ? 17.562 -5.637 13.305 1 93.88 151 PRO A N 1
ATOM 1154 C CA . PRO A 1 151 ? 17.891 -6.199 14.625 1 93.88 151 PRO A CA 1
ATOM 1155 C C . PRO A 1 151 ? 16.641 -6.625 15.398 1 93.88 151 PRO A C 1
ATOM 1157 O O . PRO A 1 151 ? 15.516 -6.34 14.977 1 93.88 151 PRO A O 1
ATOM 1160 N N . LEU A 1 152 ? 16.906 -7.414 16.375 1 94.25 152 LEU A N 1
ATOM 1161 C CA . LEU A 1 152 ? 15.828 -7.645 17.328 1 94.25 152 LEU A CA 1
ATOM 1162 C C . LEU A 1 152 ? 15.82 -6.566 18.406 1 94.25 152 LEU A C 1
ATOM 1164 O O . LEU A 1 152 ? 16.531 -6.668 19.391 1 94.25 152 LEU A O 1
ATOM 1168 N N . LEU A 1 153 ? 15.016 -5.594 18.297 1 94 153 LEU A N 1
ATOM 1169 C CA . LEU A 1 153 ? 14.953 -4.461 19.219 1 94 153 LEU A CA 1
ATOM 1170 C C . LEU A 1 153 ? 14.047 -4.766 20.391 1 94 153 LEU A C 1
ATOM 1172 O O . LEU A 1 153 ? 13.297 -5.746 20.375 1 94 153 LEU A O 1
ATOM 1176 N N . PRO A 1 154 ? 14.188 -4.004 21.484 1 89.75 154 PRO A N 1
ATOM 1177 C CA . PRO A 1 154 ? 13.336 -4.246 22.641 1 89.75 154 PRO A CA 1
ATOM 1178 C C . PRO A 1 154 ? 11.852 -4.258 22.312 1 89.75 154 PRO A C 1
ATOM 1180 O O . PRO A 1 154 ? 11.352 -3.33 21.656 1 89.75 154 PRO A O 1
ATOM 1183 N N . GLY A 1 155 ? 11.195 -5.383 22.641 1 90.69 155 GLY A N 1
ATOM 1184 C CA . GLY A 1 155 ? 9.758 -5.484 22.453 1 90.69 155 GLY A CA 1
ATOM 1185 C C . GLY A 1 155 ? 9.359 -5.922 21.062 1 90.69 155 GLY A C 1
ATOM 1186 O O . GLY A 1 155 ? 8.18 -6.113 20.781 1 90.69 155 GLY A O 1
ATOM 1187 N N . ALA A 1 156 ? 10.297 -6.102 20.172 1 91.25 156 ALA A N 1
ATOM 1188 C CA . ALA A 1 156 ? 10.023 -6.359 18.766 1 91.25 156 ALA A CA 1
ATOM 1189 C C . ALA A 1 156 ? 9.195 -7.629 18.578 1 91.25 156 ALA A C 1
ATOM 1191 O O . ALA A 1 156 ? 8.219 -7.637 17.828 1 91.25 156 ALA A O 1
ATOM 1192 N N . TYR A 1 157 ? 9.477 -8.625 19.281 1 86.56 157 TYR A N 1
ATOM 1193 C CA . TYR A 1 157 ? 8.836 -9.93 19.109 1 86.56 157 TYR A CA 1
ATOM 1194 C C . TYR A 1 157 ? 7.371 -9.875 19.516 1 86.56 157 TYR A C 1
ATOM 1196 O O . TYR A 1 157 ? 6.543 -10.617 18.984 1 86.56 157 TYR A O 1
ATOM 1204 N N . VAL A 1 158 ? 7.082 -8.977 20.391 1 83.12 158 VAL A N 1
ATOM 1205 C CA . VAL A 1 158 ? 5.715 -8.859 20.891 1 83.12 158 VAL A CA 1
ATOM 1206 C C . VAL A 1 158 ? 4.957 -7.816 20.062 1 83.12 158 VAL A C 1
ATOM 1208 O O . VAL A 1 158 ? 3.812 -8.047 19.672 1 83.12 158 VAL A O 1
ATOM 1211 N N . ASP A 1 159 ? 5.645 -6.781 19.797 1 85.5 159 ASP A N 1
ATOM 1212 C CA . ASP A 1 159 ? 4.965 -5.613 19.234 1 85.5 159 ASP A CA 1
ATOM 1213 C C . ASP A 1 159 ? 4.781 -5.754 17.734 1 85.5 159 ASP A C 1
ATOM 1215 O O . ASP A 1 159 ? 3.785 -5.281 17.172 1 85.5 159 ASP A O 1
ATOM 1219 N N . TYR A 1 160 ? 5.711 -6.344 17.047 1 87 160 TYR A N 1
ATOM 1220 C CA . TYR A 1 160 ? 5.605 -6.449 15.602 1 87 160 TYR A CA 1
ATOM 1221 C C . TYR A 1 160 ? 6.301 -7.707 15.094 1 87 160 TYR A C 1
ATOM 1223 O O . TYR A 1 160 ? 7.152 -7.637 14.203 1 87 160 TYR A O 1
ATOM 1231 N N . PRO A 1 161 ? 5.883 -8.852 15.523 1 85.44 161 PRO A N 1
ATOM 1232 C CA . PRO A 1 161 ? 6.52 -10.109 15.141 1 85.44 161 PRO A CA 1
ATOM 1233 C C . PRO A 1 161 ? 6.426 -10.391 13.641 1 85.44 161 PRO A C 1
ATOM 1235 O O . PRO A 1 161 ? 7.363 -10.93 13.047 1 85.44 161 PRO A O 1
ATOM 1238 N N . ASP A 1 162 ? 5.461 -9.922 13.039 1 81.44 162 ASP A N 1
ATOM 1239 C CA . ASP A 1 162 ? 5.148 -10.312 11.664 1 81.44 162 ASP A CA 1
ATOM 1240 C C . ASP A 1 162 ? 6.121 -9.664 10.68 1 81.44 162 ASP A C 1
ATOM 1242 O O . ASP A 1 162 ? 6.406 -10.227 9.625 1 81.44 162 ASP A O 1
ATOM 1246 N N . VAL A 1 163 ? 6.539 -8.5 10.984 1 87.81 163 VAL A N 1
ATOM 1247 C CA . VAL A 1 163 ? 7.352 -7.777 10.008 1 87.81 163 VAL A CA 1
ATOM 1248 C C . VAL A 1 163 ? 8.828 -8.102 10.227 1 87.81 163 VAL A C 1
ATOM 1250 O O . VAL A 1 163 ? 9.688 -7.582 9.516 1 87.81 163 VAL A O 1
ATOM 1253 N N . LEU A 1 164 ? 9.078 -8.984 11.172 1 90.19 164 LEU A N 1
ATOM 1254 C CA . LEU A 1 164 ? 10.453 -9.422 11.406 1 90.19 164 LEU A CA 1
ATOM 1255 C C . LEU A 1 164 ? 10.891 -10.414 10.336 1 90.19 164 LEU A C 1
ATOM 1257 O O . LEU A 1 164 ? 10.062 -11.133 9.773 1 90.19 164 LEU A O 1
ATOM 1261 N N . PRO A 1 165 ? 12.18 -10.398 10.016 1 88.56 165 PRO A N 1
ATOM 1262 C CA . PRO A 1 165 ? 12.672 -11.398 9.07 1 88.56 165 PRO A CA 1
ATOM 1263 C C . PRO A 1 165 ? 12.609 -12.82 9.625 1 88.56 165 PRO A C 1
ATOM 1265 O O . PRO A 1 165 ? 12.508 -13.008 10.836 1 88.56 165 PRO A O 1
ATOM 1268 N N . LEU A 1 166 ? 12.742 -13.75 8.773 1 81.31 166 LEU A N 1
ATOM 1269 C CA . LEU A 1 166 ? 12.672 -15.164 9.125 1 81.31 166 LEU A CA 1
ATOM 1270 C C . LEU A 1 166 ? 13.742 -15.531 10.141 1 81.31 166 LEU A C 1
ATOM 1272 O O . LEU A 1 166 ? 13.531 -16.406 10.984 1 81.31 166 LEU A O 1
ATOM 1276 N N . SER A 1 167 ? 14.859 -14.922 10.023 1 84.94 167 SER A N 1
ATOM 1277 C CA . SER A 1 167 ? 15.961 -15.219 10.93 1 84.94 167 SER A CA 1
ATOM 1278 C C . SER A 1 167 ? 15.609 -14.859 12.367 1 84.94 167 SER A C 1
ATOM 1280 O O . SER A 1 167 ? 16.156 -15.438 13.312 1 84.94 167 SER A O 1
ATOM 1282 N N . LEU A 1 168 ? 14.695 -13.945 12.469 1 89.62 168 LEU A N 1
ATOM 1283 C CA . LEU A 1 168 ? 14.32 -13.484 13.805 1 89.62 168 LEU A CA 1
ATOM 1284 C C . LEU A 1 168 ? 12.984 -14.078 14.227 1 89.62 168 LEU A C 1
ATOM 1286 O O . LEU A 1 168 ? 12.758 -14.328 15.414 1 89.62 168 LEU A O 1
ATOM 1290 N N . ASN A 1 169 ? 12.117 -14.219 13.32 1 87.62 169 ASN A N 1
ATOM 1291 C CA . ASN A 1 169 ? 10.805 -14.828 13.516 1 87.62 169 ASN A CA 1
ATOM 1292 C C . ASN A 1 169 ? 10.445 -15.766 12.367 1 87.62 169 ASN A C 1
ATOM 1294 O O . ASN A 1 169 ? 10.172 -15.312 11.258 1 87.62 169 ASN A O 1
ATOM 1298 N N . PRO A 1 170 ? 10.312 -16.969 12.695 1 77.88 170 PRO A N 1
ATOM 1299 C CA . PRO A 1 170 ? 10.039 -17.953 11.641 1 77.88 170 PRO A CA 1
ATOM 1300 C C . PRO A 1 170 ? 8.742 -17.672 10.891 1 77.88 170 PRO A C 1
ATOM 1302 O O . PRO A 1 170 ? 8.578 -18.094 9.75 1 77.88 170 PRO A O 1
ATOM 1305 N N . SER A 1 171 ? 7.867 -16.969 11.547 1 74.5 171 SER A N 1
ATOM 1306 C CA . SER A 1 171 ? 6.598 -16.641 10.898 1 74.5 171 SER A CA 1
ATOM 1307 C C . SER A 1 171 ? 6.621 -15.227 10.328 1 74.5 171 SER A C 1
ATOM 1309 O O . SER A 1 171 ? 5.602 -14.727 9.852 1 74.5 171 SER A O 1
ATOM 1311 N N . GLY A 1 172 ? 7.754 -14.641 10.445 1 82.19 172 GLY A N 1
ATOM 1312 C CA . GLY A 1 172 ? 7.871 -13.281 9.953 1 82.19 172 GLY A CA 1
ATOM 1313 C C . GLY A 1 172 ? 7.93 -13.203 8.438 1 82.19 172 GLY A C 1
ATOM 1314 O O . GLY A 1 172 ? 8.352 -14.148 7.777 1 82.19 172 GLY A O 1
ATOM 1315 N N . ILE A 1 173 ? 7.516 -12.07 7.953 1 76.94 173 ILE A N 1
ATOM 1316 C CA . ILE A 1 173 ? 7.48 -11.914 6.504 1 76.94 173 ILE A CA 1
ATOM 1317 C C . ILE A 1 173 ? 8.422 -10.789 6.082 1 76.94 173 ILE A C 1
ATOM 1319 O O . ILE A 1 173 ? 8.453 -10.406 4.91 1 76.94 173 ILE A O 1
ATOM 1323 N N . GLY A 1 174 ? 9.188 -10.289 6.98 1 86.12 174 GLY A N 1
ATOM 1324 C CA . GLY A 1 174 ? 10.078 -9.18 6.672 1 86.12 174 GLY A CA 1
ATOM 1325 C C . GLY A 1 174 ? 11.383 -9.617 6.043 1 86.12 174 GLY A C 1
ATOM 1326 O O . GLY A 1 174 ? 11.836 -10.75 6.254 1 86.12 174 GLY A O 1
ATOM 1327 N N . HIS A 1 175 ? 11.992 -8.727 5.262 1 85.81 175 HIS A N 1
ATOM 1328 C CA . HIS A 1 175 ? 13.328 -8.938 4.715 1 85.81 175 HIS A CA 1
ATOM 1329 C C . HIS A 1 175 ? 14.398 -8.664 5.758 1 85.81 175 HIS A C 1
ATOM 1331 O O . HIS A 1 175 ? 14.117 -8.078 6.805 1 85.81 175 HIS A O 1
ATOM 1337 N N . SER A 1 176 ? 15.594 -9.086 5.438 1 88.31 176 SER A N 1
ATOM 1338 C CA . SER A 1 176 ? 16.656 -9.102 6.434 1 88.31 176 SER A CA 1
ATOM 1339 C C . SER A 1 176 ? 17.25 -7.707 6.633 1 88.31 176 SER A C 1
ATOM 1341 O O . SER A 1 176 ? 17.922 -7.445 7.637 1 88.31 176 SER A O 1
ATOM 1343 N N . ARG A 1 177 ? 17.094 -6.801 5.633 1 91.56 177 ARG A N 1
ATOM 1344 C CA . ARG A 1 177 ? 17.609 -5.441 5.723 1 91.56 177 ARG A CA 1
ATOM 1345 C C . ARG A 1 177 ? 16.5 -4.418 5.523 1 91.56 177 ARG A C 1
ATOM 1347 O O . ARG A 1 177 ? 15.469 -4.719 4.906 1 91.56 177 ARG A O 1
ATOM 1354 N N . THR A 1 178 ? 16.703 -3.289 6.102 1 94.5 178 THR A N 1
ATOM 1355 C CA . THR A 1 178 ? 15.719 -2.236 5.914 1 94.5 178 THR A CA 1
ATOM 1356 C C . THR A 1 178 ? 16.344 -0.858 6.078 1 94.5 178 THR A C 1
ATOM 1358 O O . THR A 1 178 ? 17.578 -0.74 6.191 1 94.5 178 THR A O 1
ATOM 1361 N N . LEU A 1 179 ? 15.516 0.18 5.957 1 95 179 LEU A N 1
ATOM 1362 C CA . LEU A 1 179 ? 15.922 1.577 6.074 1 95 179 LEU A CA 1
ATOM 1363 C C . LEU A 1 179 ? 15.758 2.074 7.508 1 95 179 LEU A C 1
ATOM 1365 O O . LEU A 1 179 ? 14.742 1.791 8.156 1 95 179 LEU A O 1
ATOM 1369 N N . PHE A 1 180 ? 16.781 2.727 8.008 1 96.12 180 PHE A N 1
ATOM 1370 C CA . PHE A 1 180 ? 16.766 3.402 9.297 1 96.12 180 PHE A CA 1
ATOM 1371 C C . PHE A 1 180 ? 16.891 4.91 9.125 1 96.12 180 PHE A C 1
ATOM 1373 O O . PHE A 1 180 ? 17.734 5.383 8.359 1 96.12 180 PHE A O 1
ATOM 1380 N N . LEU A 1 181 ? 16.047 5.648 9.781 1 96.5 181 LEU A N 1
ATOM 1381 C CA . LEU A 1 181 ? 16.094 7.105 9.789 1 96.5 181 LEU A CA 1
ATOM 1382 C C . LEU A 1 181 ? 16.375 7.625 11.195 1 96.5 181 LEU A C 1
ATOM 1384 O O . LEU A 1 181 ? 15.742 7.191 12.164 1 96.5 181 LEU A O 1
ATOM 1388 N N . VAL A 1 182 ? 17.312 8.5 11.305 1 95.94 182 VAL A N 1
ATOM 1389 C CA . VAL A 1 182 ? 17.656 9.125 12.578 1 95.94 182 VAL A CA 1
ATOM 1390 C C . VAL A 1 182 ? 17.156 10.57 12.602 1 95.94 182 VAL A C 1
ATOM 1392 O O . VAL A 1 182 ? 17.406 11.336 11.672 1 95.94 182 VAL A O 1
ATOM 1395 N N . MET A 1 183 ? 16.469 10.914 13.633 1 96.81 183 MET A N 1
ATOM 1396 C CA . MET A 1 183 ? 15.898 12.25 13.797 1 96.81 183 MET A CA 1
ATOM 1397 C C . MET A 1 183 ? 15.922 12.672 15.258 1 96.81 183 MET A C 1
ATOM 1399 O O . MET A 1 183 ? 16.281 11.883 16.141 1 96.81 183 MET A O 1
ATOM 1403 N N . LYS A 1 184 ? 15.625 13.938 15.5 1 96.38 184 LYS A N 1
ATOM 1404 C CA . LYS A 1 184 ? 15.461 14.422 16.875 1 96.38 184 LYS A CA 1
ATOM 1405 C C . LYS A 1 184 ? 14.328 13.695 17.578 1 96.38 184 LYS A C 1
ATOM 1407 O O . LYS A 1 184 ? 13.312 13.359 16.969 1 96.38 184 LYS A O 1
ATOM 1412 N N . ASN A 1 185 ? 14.555 13.422 18.859 1 96.94 185 ASN A N 1
ATOM 1413 C CA . ASN A 1 185 ? 13.516 12.836 19.703 1 96.94 185 ASN A CA 1
ATOM 1414 C C . ASN A 1 185 ? 12.555 13.891 20.234 1 96.94 185 ASN A C 1
ATOM 1416 O O . ASN A 1 185 ? 12.969 14.844 20.891 1 96.94 185 ASN A O 1
ATOM 1420 N N . TYR A 1 186 ? 11.266 13.797 19.922 1 96.69 186 TYR A N 1
ATOM 1421 C CA . TYR A 1 186 ? 10.227 14.711 20.375 1 96.69 186 TYR A CA 1
ATOM 1422 C C . TYR A 1 186 ? 9.383 14.086 21.484 1 96.69 186 TYR A C 1
ATOM 1424 O O . TYR A 1 186 ? 9.188 12.867 21.5 1 96.69 186 TYR A O 1
ATOM 1432 N N . PRO A 1 187 ? 8.828 14.859 22.328 1 94.56 187 PRO A N 1
ATOM 1433 C CA . PRO A 1 187 ? 8.141 14.328 23.5 1 94.56 187 PRO A CA 1
ATOM 1434 C C . PRO A 1 187 ? 6.84 13.609 23.156 1 94.56 187 PRO A C 1
ATOM 1436 O O . PRO A 1 187 ? 6.504 12.594 23.766 1 94.56 187 PRO A O 1
ATOM 1439 N N . CYS A 1 188 ? 6.094 14.18 22.188 1 94.75 188 CYS A N 1
ATOM 1440 C CA . CYS A 1 188 ? 4.789 13.578 21.922 1 94.75 188 CYS A CA 1
ATOM 1441 C C . CYS A 1 188 ? 4.258 14.016 20.562 1 94.75 188 CYS A C 1
ATOM 1443 O O . CYS A 1 188 ? 4.863 14.859 19.891 1 94.75 188 CYS A O 1
ATOM 1445 N N . THR A 1 189 ? 3.186 13.352 20.141 1 95.31 189 THR A N 1
ATOM 1446 C CA . THR A 1 189 ? 2.439 13.781 18.969 1 95.31 189 THR A CA 1
ATOM 1447 C C . THR A 1 189 ? 1.42 14.852 19.328 1 95.31 189 THR A C 1
ATOM 1449 O O . THR A 1 189 ? 1.104 15.047 20.5 1 95.31 189 THR A O 1
ATOM 1452 N N . LEU A 1 190 ? 0.986 15.586 18.297 1 97.12 190 LEU A N 1
ATOM 1453 C CA . LEU A 1 190 ? -0.064 16.578 18.531 1 97.12 190 LEU A CA 1
ATOM 1454 C C . LEU A 1 190 ? -1.312 15.914 19.109 1 97.12 190 LEU A C 1
ATOM 1456 O O . LEU A 1 190 ? -1.963 16.484 19.984 1 97.12 190 LEU A O 1
ATOM 1460 N N . ARG A 1 191 ? -1.662 14.742 18.641 1 93.19 191 ARG A N 1
ATOM 1461 C CA . ARG A 1 191 ? -2.811 14.016 19.172 1 93.19 191 ARG A CA 1
ATOM 1462 C C . ARG A 1 191 ? -2.678 13.82 20.688 1 93.19 191 ARG A C 1
ATOM 1464 O O . ARG A 1 191 ? -3.615 14.094 21.438 1 93.19 191 ARG A O 1
ATOM 1471 N N . GLN A 1 192 ? -1.543 13.359 21.109 1 91.75 192 GLN A N 1
ATOM 1472 C CA . GLN A 1 192 ? -1.28 13.141 22.531 1 91.75 192 GLN A CA 1
ATOM 1473 C C . GLN A 1 192 ? -1.33 14.453 23.297 1 91.75 192 GLN A C 1
ATOM 1475 O O . GLN A 1 192 ? -1.893 14.516 24.406 1 91.75 192 GLN A O 1
ATOM 1480 N N . TYR A 1 193 ? -0.739 15.477 22.766 1 95.62 193 TYR A N 1
ATOM 1481 C CA . TYR A 1 193 ? -0.709 16.781 23.391 1 95.62 193 TYR A CA 1
ATOM 1482 C C . TYR A 1 193 ? -2.121 17.312 23.625 1 95.62 193 TYR A C 1
ATOM 1484 O O . TYR A 1 193 ? -2.438 17.797 24.703 1 95.62 193 TYR A O 1
ATOM 1492 N N . LEU A 1 194 ? -2.939 17.188 22.594 1 94.81 194 LEU A N 1
ATOM 1493 C CA . LEU A 1 194 ? -4.289 17.734 22.656 1 94.81 194 LEU A CA 1
ATOM 1494 C C . LEU A 1 194 ? -5.16 16.953 23.625 1 94.81 194 LEU A C 1
ATOM 1496 O O . LEU A 1 194 ? -6.156 17.469 24.141 1 94.81 194 LEU A O 1
ATOM 1500 N N . ASN A 1 195 ? -4.863 15.773 23.875 1 91.19 195 ASN A N 1
ATOM 1501 C CA . ASN A 1 195 ? -5.602 14.961 24.828 1 91.19 195 ASN A CA 1
ATOM 1502 C C . ASN A 1 195 ? -5.309 15.375 26.266 1 91.19 195 ASN A C 1
ATOM 1504 O O . ASN A 1 195 ? -6.125 15.148 27.156 1 91.19 195 ASN A O 1
ATOM 1508 N N . GLU A 1 196 ? -4.234 15.992 26.531 1 89.62 196 GLU A N 1
ATOM 1509 C CA . GLU A 1 196 ? -3.807 16.328 27.875 1 89.62 196 GLU A CA 1
ATOM 1510 C C . GLU A 1 196 ? -4.051 17.812 28.188 1 89.62 196 GLU A C 1
ATOM 1512 O O . GLU A 1 196 ? -4.191 18.188 29.344 1 89.62 196 GLU A O 1
ATOM 1517 N N . LYS A 1 197 ? -4.039 18.547 27.203 1 82.88 197 LYS A N 1
ATOM 1518 C CA . LYS A 1 197 ? -4.055 19.984 27.438 1 82.88 197 LYS A CA 1
ATOM 1519 C C . LYS A 1 197 ? -5.359 20.609 26.953 1 82.88 197 LYS A C 1
ATOM 1521 O O . LYS A 1 197 ? -5.949 20.141 25.969 1 82.88 197 LYS A O 1
ATOM 1526 N N . SER A 1 198 ? -5.664 21.562 27.672 1 79.12 198 SER A N 1
ATOM 1527 C CA . SER A 1 198 ? -6.844 22.312 27.281 1 79.12 198 SER A CA 1
ATOM 1528 C C . SER A 1 198 ? -6.512 23.328 26.188 1 79.12 198 SER A C 1
ATOM 1530 O O . SER A 1 198 ? -5.379 23.812 26.109 1 79.12 198 SER A O 1
ATOM 1532 N N . SER A 1 199 ? -7.543 23.703 25.562 1 78 199 SER A N 1
ATOM 1533 C CA . SER A 1 199 ? -7.371 24.594 24.422 1 78 199 SER A CA 1
ATOM 1534 C C . SER A 1 199 ? -7.34 26.062 24.859 1 78 199 SER A C 1
ATOM 1536 O O . SER A 1 199 ? -8.141 26.469 25.703 1 78 199 SER A O 1
ATOM 1538 N N . ASP A 1 200 ? -6.32 26.719 24.531 1 89.38 200 ASP A N 1
ATOM 1539 C CA . ASP A 1 200 ? -6.16 28.172 24.609 1 89.38 200 ASP A CA 1
ATOM 1540 C C . ASP A 1 200 ? -6.25 28.812 23.234 1 89.38 200 ASP A C 1
ATOM 1542 O O . ASP A 1 200 ? -5.602 28.359 22.281 1 89.38 200 ASP A O 1
ATOM 1546 N N . ALA A 1 201 ? -7.062 29.875 23.156 1 90.69 201 ALA A N 1
ATOM 1547 C CA . ALA A 1 201 ? -7.379 30.469 21.859 1 90.69 201 ALA A CA 1
ATOM 1548 C C . ALA A 1 201 ? -6.117 30.953 21.156 1 90.69 201 ALA A C 1
ATOM 1550 O O . ALA A 1 201 ? -5.941 30.734 19.953 1 90.69 201 ALA A O 1
ATOM 1551 N N . HIS A 1 202 ? -5.34 31.688 21.922 1 93.38 202 HIS A N 1
ATOM 1552 C CA . HIS A 1 202 ? -4.121 32.219 21.328 1 93.38 202 HIS A CA 1
ATOM 1553 C C . HIS A 1 202 ? -3.168 31.125 20.891 1 93.38 202 HIS A C 1
ATOM 1555 O O . HIS A 1 202 ? -2.66 31.141 19.781 1 93.38 202 HIS A O 1
ATOM 1561 N N . LEU A 1 203 ? -2.934 30.156 21.75 1 95 203 LEU A N 1
ATOM 1562 C CA . LEU A 1 203 ? -2.051 29.031 21.438 1 95 203 LEU A CA 1
ATOM 1563 C C . LEU A 1 203 ? -2.594 28.219 20.281 1 95 203 LEU A C 1
ATOM 1565 O O . LEU A 1 203 ? -1.83 27.766 19.422 1 95 203 LEU A O 1
ATOM 1569 N N . SER A 1 204 ? -3.895 28.031 20.281 1 97.19 204 SER A N 1
ATOM 1570 C CA . SER A 1 204 ? -4.531 27.297 19.203 1 97.19 204 SER A CA 1
ATOM 1571 C C . SER A 1 204 ? -4.305 27.984 17.859 1 97.19 204 SER A C 1
ATOM 1573 O O . SER A 1 204 ? -3.979 27.328 16.875 1 97.19 204 SER A O 1
ATOM 1575 N N . THR A 1 205 ? -4.496 29.297 17.859 1 97.12 205 THR A N 1
ATOM 1576 C CA . THR A 1 205 ? -4.27 30.062 16.641 1 97.12 205 THR A CA 1
ATOM 1577 C C . THR A 1 205 ? -2.826 29.906 16.172 1 97.12 205 THR A C 1
ATOM 1579 O O . THR A 1 205 ? -2.572 29.719 14.977 1 97.12 205 THR A O 1
ATOM 1582 N N . LEU A 1 206 ? -1.898 29.953 17.109 1 97.19 206 LEU A N 1
ATOM 1583 C CA . LEU A 1 206 ? -0.483 29.828 16.781 1 97.19 206 LEU A CA 1
ATOM 1584 C C . LEU A 1 206 ? -0.18 28.438 16.234 1 97.19 206 LEU A C 1
ATOM 1586 O O . LEU A 1 206 ? 0.637 28.297 15.32 1 97.19 206 LEU A O 1
ATOM 1590 N N . MET A 1 207 ? -0.809 27.406 16.766 1 98.31 207 MET A N 1
ATOM 1591 C CA . MET A 1 207 ? -0.598 26.047 16.281 1 98.31 207 MET A CA 1
ATOM 1592 C C . MET A 1 207 ? -1.109 25.891 14.859 1 98.31 207 MET A C 1
ATOM 1594 O O . MET A 1 207 ? -0.428 25.312 14.008 1 98.31 207 MET A O 1
ATOM 1598 N N . ILE A 1 208 ? -2.266 26.406 14.586 1 98.69 208 ILE A N 1
ATOM 1599 C CA . ILE A 1 208 ? -2.82 26.344 13.234 1 98.69 208 ILE A CA 1
ATOM 1600 C C . ILE A 1 208 ? -1.91 27.094 12.266 1 98.69 208 ILE A C 1
ATOM 1602 O O . ILE A 1 208 ? -1.636 26.625 11.164 1 98.69 208 ILE A O 1
ATOM 1606 N N . LEU A 1 209 ? -1.478 28.281 12.711 1 98.62 209 LEU A N 1
ATOM 1607 C CA . LEU A 1 209 ? -0.581 29.094 11.898 1 98.62 209 LEU A CA 1
ATOM 1608 C C . LEU A 1 209 ? 0.687 28.328 11.547 1 98.62 209 LEU A C 1
ATOM 1610 O O . LEU A 1 209 ? 1.148 28.359 10.406 1 98.62 209 LEU A O 1
ATOM 1614 N N . GLN A 1 210 ? 1.277 27.641 12.484 1 98.69 210 GLN A N 1
ATOM 1615 C CA . GLN A 1 210 ? 2.484 26.844 12.266 1 98.69 210 GLN A CA 1
ATOM 1616 C C . GLN A 1 210 ? 2.26 25.797 11.188 1 98.69 210 GLN A C 1
ATOM 1618 O O . GLN A 1 210 ? 3.104 25.609 10.305 1 98.69 210 GLN A O 1
ATOM 1623 N N . LEU A 1 211 ? 1.122 25.094 11.266 1 98.88 211 LEU A N 1
ATOM 1624 C CA . LEU A 1 211 ? 0.806 24.078 10.266 1 98.88 211 LEU A CA 1
ATOM 1625 C C . LEU A 1 211 ? 0.679 24.703 8.883 1 98.88 211 LEU A C 1
ATOM 1627 O O . LEU A 1 211 ? 1.175 24.141 7.898 1 98.88 211 LEU A O 1
ATOM 1631 N N . LEU A 1 212 ? 0.034 25.828 8.836 1 98.88 212 LEU A N 1
ATOM 1632 C CA . LEU A 1 212 ? -0.141 26.5 7.559 1 98.88 212 LEU A CA 1
ATOM 1633 C C . LEU A 1 212 ? 1.204 26.938 6.988 1 98.88 212 LEU A C 1
ATOM 1635 O O . LEU A 1 212 ? 1.438 26.828 5.781 1 98.88 212 LEU A O 1
ATOM 1639 N N . GLU A 1 213 ? 2.094 27.469 7.812 1 98.56 213 GLU A N 1
ATOM 1640 C CA . GLU A 1 213 ? 3.434 27.828 7.363 1 98.56 213 GLU A CA 1
ATOM 1641 C C . GLU A 1 213 ? 4.184 26.609 6.832 1 98.56 213 GLU A C 1
ATOM 1643 O O . GLU A 1 213 ? 4.852 26.688 5.797 1 98.56 213 GLU A O 1
ATOM 1648 N N . GLY A 1 214 ? 4.098 25.5 7.535 1 98.62 214 GLY A N 1
ATOM 1649 C CA . GLY A 1 214 ? 4.719 24.281 7.062 1 98.62 214 GLY A CA 1
ATOM 1650 C C . GLY A 1 214 ? 4.168 23.797 5.73 1 98.62 214 GLY A C 1
ATOM 1651 O O . GLY A 1 214 ? 4.934 23.438 4.832 1 98.62 214 GLY A O 1
ATOM 1652 N N . VAL A 1 215 ? 2.867 23.766 5.629 1 98.75 215 VAL A N 1
ATOM 1653 C CA . VAL A 1 215 ? 2.211 23.312 4.41 1 98.75 215 VAL A CA 1
ATOM 1654 C C . VAL A 1 215 ? 2.57 24.25 3.252 1 98.75 215 VAL A C 1
ATOM 1656 O O . VAL A 1 215 ? 2.818 23.781 2.135 1 98.75 215 VAL A O 1
ATOM 1659 N N . ASP A 1 216 ? 2.535 25.578 3.521 1 98.38 216 ASP A N 1
ATOM 1660 C CA . ASP A 1 216 ? 2.939 26.516 2.486 1 98.38 216 ASP A CA 1
ATOM 1661 C C . ASP A 1 216 ? 4.355 26.219 1.994 1 98.38 216 ASP A C 1
ATOM 1663 O O . ASP A 1 216 ? 4.625 26.266 0.792 1 98.38 216 ASP A O 1
ATOM 1667 N N . HIS A 1 217 ? 5.25 25.953 2.896 1 97.94 217 HIS A N 1
ATOM 1668 C CA . HIS A 1 217 ? 6.625 25.625 2.537 1 97.94 217 HIS A CA 1
ATOM 1669 C C . HIS A 1 217 ? 6.68 24.406 1.63 1 97.94 217 HIS A C 1
ATOM 1671 O O . HIS A 1 217 ? 7.402 24.391 0.633 1 97.94 217 HIS A O 1
ATOM 1677 N N . LEU A 1 218 ? 5.934 23.391 1.97 1 98.25 218 LEU A N 1
ATOM 1678 C CA . LEU A 1 218 ? 5.875 22.188 1.149 1 98.25 218 LEU A CA 1
ATOM 1679 C C . LEU A 1 218 ? 5.359 22.5 -0.25 1 98.25 218 LEU A C 1
ATOM 1681 O O . LEU A 1 218 ? 5.98 22.125 -1.246 1 98.25 218 LEU A O 1
ATOM 1685 N N . VAL A 1 219 ? 4.301 23.219 -0.31 1 97.88 219 VAL A N 1
ATOM 1686 C CA . VAL A 1 219 ? 3.66 23.547 -1.58 1 97.88 219 VAL A CA 1
ATOM 1687 C C . VAL A 1 219 ? 4.625 24.344 -2.457 1 97.88 219 VAL A C 1
ATOM 1689 O O . VAL A 1 219 ? 4.746 24.078 -3.656 1 97.88 219 VAL A O 1
ATOM 1692 N N . ARG A 1 220 ? 5.312 25.266 -1.896 1 95.94 220 ARG A N 1
ATOM 1693 C CA . ARG A 1 220 ? 6.266 26.078 -2.637 1 95.94 220 ARG A CA 1
ATOM 1694 C C . ARG A 1 220 ? 7.402 25.234 -3.197 1 95.94 220 ARG A C 1
ATOM 1696 O O . ARG A 1 220 ? 8.008 25.594 -4.211 1 95.94 220 ARG A O 1
ATOM 1703 N N . HIS A 1 221 ? 7.656 24.156 -2.57 1 95.94 221 HIS A N 1
ATOM 1704 C CA . HIS A 1 221 ? 8.703 23.25 -3.041 1 95.94 221 HIS A CA 1
ATOM 1705 C C . HIS A 1 221 ? 8.125 22.141 -3.914 1 95.94 221 HIS A C 1
ATOM 1707 O O . HIS A 1 221 ? 8.828 21.188 -4.262 1 95.94 221 HIS A O 1
ATOM 1713 N N . GLY A 1 222 ? 6.867 22.234 -4.207 1 96.38 222 GLY A N 1
ATOM 1714 C CA . GLY A 1 222 ? 6.227 21.25 -5.082 1 96.38 222 GLY A CA 1
ATOM 1715 C C . GLY A 1 222 ? 5.98 19.922 -4.406 1 96.38 222 GLY A C 1
ATOM 1716 O O . GLY A 1 222 ? 6.035 18.875 -5.055 1 96.38 222 GLY A O 1
ATOM 1717 N N . ILE A 1 223 ? 5.777 19.922 -3.137 1 97.44 223 ILE A N 1
ATOM 1718 C CA . ILE A 1 223 ? 5.57 18.703 -2.365 1 97.44 223 ILE A CA 1
ATOM 1719 C C . ILE A 1 223 ? 4.195 18.75 -1.697 1 97.44 223 ILE A C 1
ATOM 1721 O O . ILE A 1 223 ? 3.795 19.766 -1.149 1 97.44 223 ILE A O 1
ATOM 1725 N N . ALA A 1 224 ? 3.402 17.719 -1.811 1 97.94 224 ALA A N 1
ATOM 1726 C CA . ALA A 1 224 ? 2.184 17.5 -1.034 1 97.94 224 ALA A CA 1
ATOM 1727 C C . ALA A 1 224 ? 2.377 16.375 -0.012 1 97.94 224 ALA A C 1
ATOM 1729 O O . ALA A 1 224 ? 2.865 15.297 -0.35 1 97.94 224 ALA A O 1
ATOM 1730 N N . HIS A 1 225 ? 2.035 16.578 1.225 1 97.56 225 HIS A N 1
ATOM 1731 C CA . HIS A 1 225 ? 2.213 15.586 2.273 1 97.56 225 HIS A CA 1
ATOM 1732 C C . HIS A 1 225 ? 1.236 14.43 2.102 1 97.56 225 HIS A C 1
ATOM 1734 O O . HIS A 1 225 ? 1.634 13.258 2.168 1 97.56 225 HIS A O 1
ATOM 1740 N N . ARG A 1 226 ? -0.058 14.758 1.906 1 97.06 226 ARG A N 1
ATOM 1741 C CA . ARG A 1 226 ? -1.141 13.867 1.497 1 97.06 226 ARG A CA 1
ATOM 1742 C C . ARG A 1 226 ? -1.606 13 2.662 1 97.06 226 ARG A C 1
ATOM 1744 O O . ARG A 1 226 ? -2.549 12.219 2.521 1 97.06 226 ARG A O 1
ATOM 1751 N N . ASP A 1 227 ? -1.055 13.094 3.83 1 94.06 227 ASP A N 1
ATOM 1752 C CA . ASP A 1 227 ? -1.493 12.32 4.984 1 94.06 227 ASP A CA 1
ATOM 1753 C C . ASP A 1 227 ? -1.359 13.133 6.273 1 94.06 227 ASP A C 1
ATOM 1755 O O . ASP A 1 227 ? -0.863 12.625 7.281 1 94.06 227 ASP A O 1
ATOM 1759 N N . LEU A 1 228 ? -1.735 14.305 6.191 1 95.88 228 LEU A N 1
ATOM 1760 C CA . LEU A 1 228 ? -1.669 15.18 7.355 1 95.88 228 LEU A CA 1
ATOM 1761 C C . LEU A 1 228 ? -2.777 14.844 8.352 1 95.88 228 LEU A C 1
ATOM 1763 O O . LEU A 1 228 ? -3.957 14.844 7.992 1 95.88 228 LEU A O 1
ATOM 1767 N N . LYS A 1 229 ? -2.41 14.492 9.516 1 92.75 229 LYS A N 1
ATOM 1768 C CA . LYS A 1 229 ? -3.266 14.219 10.672 1 92.75 229 LYS A CA 1
ATOM 1769 C C . LYS A 1 229 ? -2.523 14.477 11.977 1 92.75 229 LYS A C 1
ATOM 1771 O O . LYS A 1 229 ? -1.304 14.656 11.984 1 92.75 229 LYS A O 1
ATOM 1776 N N . SER A 1 230 ? -3.213 14.531 13.047 1 94.56 230 SER A N 1
ATOM 1777 C CA . SER A 1 230 ? -2.625 14.945 14.32 1 94.56 230 SER A CA 1
ATOM 1778 C C . SER A 1 230 ? -1.569 13.945 14.789 1 94.56 230 SER A C 1
ATOM 1780 O O . SER A 1 230 ? -0.636 14.312 15.508 1 94.56 230 SER A O 1
ATOM 1782 N N . ASP A 1 231 ? -1.631 12.656 14.266 1 90.88 231 ASP A N 1
ATOM 1783 C CA . ASP A 1 231 ? -0.648 11.633 14.617 1 90.88 231 ASP A CA 1
ATOM 1784 C C . ASP A 1 231 ? 0.672 11.867 13.891 1 90.88 231 ASP A C 1
ATOM 1786 O O . ASP A 1 231 ? 1.72 11.375 14.32 1 90.88 231 ASP A O 1
ATOM 1790 N N . ASN A 1 232 ? 0.598 12.602 12.828 1 94.94 232 ASN A N 1
ATOM 1791 C CA . ASN A 1 232 ? 1.787 12.844 12.023 1 94.94 232 ASN A CA 1
ATOM 1792 C C . ASN A 1 232 ? 2.369 14.227 12.281 1 94.94 232 ASN A C 1
ATOM 1794 O O . ASN A 1 232 ? 3.002 14.812 11.398 1 94.94 232 ASN A O 1
ATOM 1798 N N . ILE A 1 233 ? 2.055 14.805 13.414 1 98.12 233 ILE A N 1
ATOM 1799 C CA . ILE A 1 233 ? 2.602 16.078 13.883 1 98.12 233 ILE A CA 1
ATOM 1800 C C . ILE A 1 233 ? 3.215 15.883 15.273 1 98.12 233 ILE A C 1
ATOM 1802 O O . ILE A 1 233 ? 2.562 15.367 16.188 1 98.12 233 ILE A O 1
ATOM 1806 N N . LEU A 1 234 ? 4.465 16.266 15.43 1 98.06 234 LEU A N 1
ATOM 1807 C CA . LEU A 1 234 ? 5.16 16.172 16.703 1 98.06 234 LEU A CA 1
ATOM 1808 C C . LEU A 1 234 ? 5.145 17.516 17.438 1 98.06 234 LEU A C 1
ATOM 1810 O O . LEU A 1 234 ? 5.016 18.562 16.797 1 98.06 234 LEU A O 1
ATOM 1814 N N . VAL A 1 235 ? 5.262 17.438 18.781 1 97.38 235 VAL A N 1
ATOM 1815 C CA . VAL A 1 235 ? 5.164 18.656 19.594 1 97.38 235 VAL A CA 1
ATOM 1816 C C . VAL A 1 235 ? 6.301 18.688 20.609 1 97.38 235 VAL A C 1
ATOM 1818 O O . VAL A 1 235 ? 6.625 17.656 21.219 1 97.38 235 VAL A O 1
ATOM 1821 N N . GLU A 1 236 ? 6.918 19.781 20.688 1 95.88 236 GLU A N 1
ATOM 1822 C CA . GLU A 1 236 ? 7.754 20.141 21.828 1 95.88 236 GLU A CA 1
ATOM 1823 C C . GLU A 1 236 ? 7.43 21.547 22.312 1 95.88 236 GLU A C 1
ATOM 1825 O O . GLU A 1 236 ? 6.738 22.312 21.641 1 95.88 236 GLU A O 1
ATOM 1830 N N . LEU A 1 237 ? 7.812 21.891 23.531 1 94.5 237 LEU A N 1
ATOM 1831 C CA . LEU A 1 237 ? 7.562 23.234 24.062 1 94.5 237 LEU A CA 1
ATOM 1832 C C . LEU A 1 237 ? 8.789 24.109 23.906 1 94.5 237 LEU A C 1
ATOM 1834 O O . LEU A 1 237 ? 9.922 23.672 24.109 1 94.5 237 LEU A O 1
ATOM 1838 N N . ASP A 1 238 ? 8.516 25.297 23.453 1 91.88 238 ASP A N 1
ATOM 1839 C CA . ASP A 1 238 ? 9.641 26.219 23.375 1 91.88 238 ASP A CA 1
ATOM 1840 C C . ASP A 1 238 ? 9.961 26.812 24.734 1 91.88 238 ASP A C 1
ATOM 1842 O O . ASP A 1 238 ? 9.438 26.359 25.766 1 91.88 238 ASP A O 1
ATOM 1846 N N . SER A 1 239 ? 10.875 27.781 24.812 1 87.56 239 SER A N 1
ATOM 1847 C CA . SER A 1 239 ? 11.359 28.344 26.078 1 87.56 239 SER A CA 1
ATOM 1848 C C . SER A 1 239 ? 10.258 29.078 26.828 1 87.56 239 SER A C 1
ATOM 1850 O O . SER A 1 239 ? 10.312 29.219 28.047 1 87.56 239 SER A O 1
ATOM 1852 N N . ALA A 1 240 ? 9.227 29.5 26.109 1 87.44 240 ALA A N 1
ATOM 1853 C CA . ALA A 1 240 ? 8.117 30.219 26.734 1 87.44 240 ALA A CA 1
ATOM 1854 C C . ALA A 1 240 ? 6.957 29.281 27.031 1 87.44 240 ALA A C 1
ATOM 1856 O O . ALA A 1 240 ? 5.906 29.703 27.516 1 87.44 240 ALA A O 1
ATOM 1857 N N . GLY A 1 241 ? 7.105 28.047 26.688 1 90.06 241 GLY A N 1
ATOM 1858 C CA . GLY A 1 241 ? 6.055 27.078 26.953 1 90.06 241 GLY A CA 1
ATOM 1859 C C . GLY A 1 241 ? 5.055 26.953 25.812 1 90.06 241 GLY A C 1
ATOM 1860 O O . GLY A 1 241 ? 4.016 26.312 25.969 1 90.06 241 GLY A O 1
ATOM 1861 N N . CYS A 1 242 ? 5.332 27.562 24.734 1 93.5 242 CYS A N 1
ATOM 1862 C CA . CYS A 1 242 ? 4.477 27.484 23.547 1 93.5 242 CYS A CA 1
ATOM 1863 C C . CYS A 1 242 ? 4.75 26.203 22.766 1 93.5 242 CYS A C 1
ATOM 1865 O O . CYS A 1 242 ? 5.906 25.859 22.516 1 93.5 242 CYS A O 1
ATOM 1867 N N . PRO A 1 243 ? 3.676 25.469 22.406 1 96.5 243 PRO A N 1
ATOM 1868 C CA . PRO A 1 243 ? 3.891 24.25 21.625 1 96.5 243 PRO A CA 1
ATOM 1869 C C . PRO A 1 243 ? 4.48 24.531 20.25 1 96.5 243 PRO A C 1
ATOM 1871 O O . PRO A 1 243 ? 3.932 25.344 19.5 1 96.5 243 PRO A O 1
ATOM 1874 N N . TRP A 1 244 ? 5.582 23.922 19.969 1 97.38 244 TRP A N 1
ATOM 1875 C CA . TRP A 1 244 ? 6.238 23.953 18.672 1 97.38 244 TRP A CA 1
ATOM 1876 C C . TRP A 1 244 ? 5.891 22.703 17.859 1 97.38 244 TRP A C 1
ATOM 1878 O O . TRP A 1 244 ? 6.238 21.594 18.25 1 97.38 244 TRP A O 1
ATOM 1888 N N . LEU A 1 245 ? 5.207 22.875 16.734 1 98.56 245 LEU A N 1
ATOM 1889 C CA . LEU A 1 245 ? 4.707 21.766 15.93 1 98.56 245 LEU A CA 1
ATOM 1890 C C . LEU A 1 245 ? 5.68 21.422 14.805 1 98.56 245 LEU A C 1
ATOM 1892 O O . LEU A 1 245 ? 6.238 22.328 14.172 1 98.56 245 LEU A O 1
ATOM 1896 N N . VAL A 1 246 ? 5.875 20.109 14.562 1 98.62 246 VAL A N 1
ATOM 1897 C CA . VAL A 1 246 ? 6.758 19.625 13.5 1 98.62 246 VAL A CA 1
ATOM 1898 C C . VAL A 1 246 ? 6.047 18.531 12.695 1 98.62 246 VAL A C 1
ATOM 1900 O O . VAL A 1 246 ? 5.688 17.484 13.242 1 98.62 246 VAL A O 1
ATOM 1903 N N . ILE A 1 247 ? 5.824 18.812 11.391 1 98.69 247 ILE A N 1
ATOM 1904 C CA . ILE A 1 247 ? 5.207 17.844 10.492 1 98.69 247 ILE A CA 1
ATOM 1905 C C . ILE A 1 247 ? 6.188 16.703 10.203 1 98.69 247 ILE A C 1
ATOM 1907 O O . ILE A 1 247 ? 7.352 16.953 9.883 1 98.69 247 ILE A O 1
ATOM 1911 N N . THR A 1 248 ? 5.715 15.477 10.359 1 97.69 248 THR A N 1
ATOM 1912 C CA . THR A 1 248 ? 6.562 14.312 10.133 1 97.69 248 THR A CA 1
ATOM 1913 C C . THR A 1 248 ? 5.832 13.266 9.297 1 97.69 248 THR A C 1
ATOM 1915 O O . THR A 1 248 ? 4.723 13.516 8.812 1 97.69 248 THR A O 1
ATOM 1918 N N . ASP A 1 249 ? 6.477 12.125 8.984 1 94.56 249 ASP A N 1
ATOM 1919 C CA . ASP A 1 249 ? 5.941 10.961 8.281 1 94.56 249 ASP A CA 1
ATOM 1920 C C . ASP A 1 249 ? 5.617 11.297 6.824 1 94.56 249 ASP A C 1
ATOM 1922 O O . ASP A 1 249 ? 4.449 11.352 6.438 1 94.56 249 ASP A O 1
ATOM 1926 N N . PHE A 1 250 ? 6.609 11.352 6 1 95.69 250 PHE A N 1
ATOM 1927 C CA . PHE A 1 250 ? 6.488 11.758 4.602 1 95.69 250 PHE A CA 1
ATOM 1928 C C . PHE A 1 250 ? 6.344 10.531 3.701 1 95.69 250 PHE A C 1
ATOM 1930 O O . PHE A 1 250 ? 6.543 10.625 2.486 1 95.69 250 PHE A O 1
ATOM 1937 N N . GLY A 1 251 ? 5.996 9.453 4.293 1 93.38 251 GLY A N 1
ATOM 1938 C CA . GLY A 1 251 ? 5.906 8.195 3.562 1 93.38 251 GLY A CA 1
ATOM 1939 C C . GLY A 1 251 ? 4.898 8.234 2.43 1 93.38 251 GLY A C 1
ATOM 1940 O O . GLY A 1 251 ? 5.047 7.527 1.433 1 93.38 251 GLY A O 1
ATOM 1941 N N . CYS A 1 252 ? 3.93 9.109 2.434 1 93.94 252 CYS A N 1
ATOM 1942 C CA . CYS A 1 252 ? 2.852 9.156 1.453 1 93.94 252 CYS A CA 1
ATOM 1943 C C . CYS A 1 252 ? 2.975 10.391 0.568 1 93.94 252 CYS A C 1
ATOM 1945 O O . CYS A 1 252 ? 2.141 10.617 -0.31 1 93.94 252 CYS A O 1
ATOM 1947 N N . CYS A 1 253 ? 3.986 11.156 0.702 1 96.31 253 CYS A N 1
ATOM 1948 C CA . CYS A 1 253 ? 4.02 12.477 0.076 1 96.31 253 CYS A CA 1
ATOM 1949 C C . CYS A 1 253 ? 4.176 12.359 -1.436 1 96.31 253 CYS A C 1
ATOM 1951 O O . CYS A 1 253 ? 4.621 11.32 -1.939 1 96.31 253 CYS A O 1
ATOM 1953 N N . LEU A 1 254 ? 3.646 13.289 -2.113 1 96.69 254 LEU A N 1
ATOM 1954 C CA . LEU A 1 254 ? 3.914 13.516 -3.529 1 96.69 254 LEU A CA 1
ATOM 1955 C C . LEU A 1 254 ? 5.094 14.461 -3.715 1 96.69 254 LEU A C 1
ATOM 1957 O O . LEU A 1 254 ? 5 15.648 -3.393 1 96.69 254 LEU A O 1
ATOM 1961 N N . ALA A 1 255 ? 6.195 13.938 -4.043 1 95.44 255 ALA A N 1
ATOM 1962 C CA . ALA A 1 255 ? 7.422 14.703 -4.266 1 95.44 255 ALA A CA 1
ATOM 1963 C C . ALA A 1 255 ? 8.133 14.242 -5.531 1 95.44 255 ALA A C 1
ATOM 1965 O O . ALA A 1 255 ? 8.883 13.266 -5.508 1 95.44 255 ALA A O 1
ATOM 1966 N N . ASP A 1 256 ? 7.848 14.898 -6.602 1 91.69 256 ASP A N 1
ATOM 1967 C CA . ASP A 1 256 ? 8.398 14.547 -7.906 1 91.69 256 ASP A CA 1
ATOM 1968 C C . ASP A 1 256 ? 8.734 15.797 -8.719 1 91.69 256 ASP A C 1
ATOM 1970 O O . ASP A 1 256 ? 7.895 16.672 -8.891 1 91.69 256 ASP A O 1
ATOM 1974 N N . GLU A 1 257 ? 9.875 15.859 -9.203 1 88.5 257 GLU A N 1
ATOM 1975 C CA . GLU A 1 257 ? 10.359 17.047 -9.898 1 88.5 257 GLU A CA 1
ATOM 1976 C C . GLU A 1 257 ? 9.625 17.266 -11.219 1 88.5 257 GLU A C 1
ATOM 1978 O O . GLU A 1 257 ? 9.445 18.391 -11.664 1 88.5 257 GLU A O 1
ATOM 1983 N N . ASN A 1 258 ? 9.18 16.219 -11.781 1 87.88 258 ASN A N 1
ATOM 1984 C CA . ASN A 1 258 ? 8.586 16.312 -13.117 1 87.88 258 ASN A CA 1
ATOM 1985 C C . ASN A 1 258 ? 7.094 16.625 -13.047 1 87.88 258 ASN A C 1
ATOM 1987 O O . ASN A 1 258 ? 6.559 17.312 -13.906 1 87.88 258 ASN A O 1
ATOM 1991 N N . ILE A 1 259 ? 6.438 16.172 -12.008 1 91.25 259 ILE A N 1
ATOM 1992 C CA . ILE A 1 259 ? 4.988 16.344 -12.031 1 91.25 259 ILE A CA 1
ATOM 1993 C C . ILE A 1 259 ? 4.57 17.375 -10.984 1 91.25 259 ILE A C 1
ATOM 1995 O O . ILE A 1 259 ? 3.455 17.891 -11.031 1 91.25 259 ILE A O 1
ATOM 1999 N N . GLY A 1 260 ? 5.43 17.672 -10.031 1 93.94 260 GLY A N 1
ATOM 2000 C CA . GLY A 1 260 ? 5.098 18.672 -9.016 1 93.94 260 GLY A CA 1
ATOM 2001 C C . GLY A 1 260 ? 3.885 18.281 -8.188 1 93.94 260 GLY A C 1
ATOM 2002 O O . GLY A 1 260 ? 3.812 17.172 -7.656 1 93.94 260 GLY A O 1
ATOM 2003 N N . LEU A 1 261 ? 2.889 19.203 -8.172 1 97.62 261 LEU A N 1
ATOM 2004 C CA . LEU A 1 261 ? 1.721 19.016 -7.32 1 97.62 261 LEU A CA 1
ATOM 2005 C C . LEU A 1 261 ? 0.548 18.453 -8.125 1 97.62 261 LEU A C 1
ATOM 2007 O O . LEU A 1 261 ? -0.558 18.312 -7.598 1 97.62 261 LEU A O 1
ATOM 2011 N N . ARG A 1 262 ? 0.758 18.219 -9.344 1 97.31 262 ARG A N 1
ATOM 2012 C CA . ARG A 1 262 ? -0.292 17.719 -10.219 1 97.31 262 ARG A CA 1
ATOM 2013 C C . ARG A 1 262 ? -0 16.281 -10.641 1 97.31 262 ARG A C 1
ATOM 2015 O O . ARG A 1 262 ? 0.824 16.047 -11.531 1 97.31 262 ARG A O 1
ATOM 2022 N N . LEU A 1 263 ? -0.731 15.32 -10.086 1 97.38 263 LEU A N 1
ATOM 2023 C CA . LEU A 1 263 ? -0.514 13.891 -10.297 1 97.38 263 LEU A CA 1
ATOM 2024 C C . LEU A 1 263 ? -1.346 13.375 -11.469 1 97.38 263 LEU A C 1
ATOM 2026 O O . LEU A 1 263 ? -2.576 13.445 -11.438 1 97.38 263 LEU A O 1
ATOM 2030 N N . PRO A 1 264 ? -0.673 12.891 -12.57 1 96.31 264 PRO A N 1
ATOM 2031 C CA . PRO A 1 264 ? -1.46 12.227 -13.609 1 96.31 264 PRO A CA 1
ATOM 2032 C C . PRO A 1 264 ? -2.254 11.039 -13.078 1 96.31 264 PRO A C 1
ATOM 2034 O O . PRO A 1 264 ? -1.682 10.133 -12.453 1 96.31 264 PRO A O 1
ATOM 2037 N N . PHE A 1 265 ? -3.553 11.07 -13.219 1 96.25 265 PHE A N 1
ATOM 2038 C CA . PHE A 1 265 ? -4.453 10.031 -12.734 1 96.25 265 PHE A CA 1
ATOM 2039 C C . PHE A 1 265 ? -5.012 9.211 -13.891 1 96.25 265 PHE A C 1
ATOM 2041 O O . PHE A 1 265 ? -6.191 9.328 -14.227 1 96.25 265 PHE A O 1
ATOM 2048 N N . THR A 1 266 ? -4.254 8.297 -14.383 1 93.81 266 THR A N 1
ATOM 2049 C CA . THR A 1 266 ? -4.543 7.609 -15.633 1 93.81 266 THR A CA 1
ATOM 2050 C C . THR A 1 266 ? -5.363 6.348 -15.383 1 93.81 266 THR A C 1
ATOM 2052 O O . THR A 1 266 ? -6.043 5.852 -16.281 1 93.81 266 THR A O 1
ATOM 2055 N N . SER A 1 267 ? -5.242 5.797 -14.211 1 92.12 267 SER A N 1
ATOM 2056 C CA . SER A 1 267 ? -5.949 4.578 -13.836 1 92.12 267 SER A CA 1
ATOM 2057 C C . SER A 1 267 ? -6.133 4.484 -12.328 1 92.12 267 SER A C 1
ATOM 2059 O O . SER A 1 267 ? -5.555 5.277 -11.578 1 92.12 267 SER A O 1
ATOM 2061 N N . TRP A 1 268 ? -6.883 3.504 -11.867 1 89.69 268 TRP A N 1
ATOM 2062 C CA . TRP A 1 268 ? -7.148 3.318 -10.445 1 89.69 268 TRP A CA 1
ATOM 2063 C C . TRP A 1 268 ? -5.922 2.754 -9.734 1 89.69 268 TRP A C 1
ATOM 2065 O O . TRP A 1 268 ? -5.902 2.65 -8.5 1 89.69 268 TRP A O 1
ATOM 2075 N N . TYR A 1 269 ? -4.902 2.469 -10.477 1 93.12 269 TYR A N 1
ATOM 2076 C CA . TYR A 1 269 ? -3.695 1.896 -9.898 1 93.12 269 TYR A CA 1
ATOM 2077 C C . TYR A 1 269 ? -2.699 2.986 -9.516 1 93.12 269 TYR A C 1
ATOM 2079 O O . TYR A 1 269 ? -1.615 2.697 -9.008 1 93.12 269 TYR A O 1
ATOM 2087 N N . VAL A 1 270 ? -3.094 4.266 -9.766 1 94.88 270 VAL A N 1
ATOM 2088 C CA . VAL A 1 270 ? -2.295 5.402 -9.312 1 94.88 270 VAL A CA 1
ATOM 2089 C C . VAL A 1 270 ? -2.566 5.664 -7.832 1 94.88 270 VAL A C 1
ATOM 2091 O O . VAL A 1 270 ? -3.723 5.766 -7.414 1 94.88 270 VAL A O 1
ATOM 2094 N N . ASP A 1 271 ? -1.49 5.781 -7.105 1 93.56 271 ASP A N 1
ATOM 2095 C CA . ASP A 1 271 ? -1.597 6.039 -5.672 1 93.56 271 ASP A CA 1
ATOM 2096 C C . ASP A 1 271 ? -1.904 7.512 -5.402 1 93.56 271 ASP A C 1
ATOM 2098 O O . ASP A 1 271 ? -1.05 8.375 -5.602 1 93.56 271 ASP A O 1
ATOM 2102 N N . ARG A 1 272 ? -3.035 7.715 -4.883 1 93.25 272 ARG A N 1
ATOM 2103 C CA . ARG A 1 272 ? -3.445 9.086 -4.594 1 93.25 272 ARG A CA 1
ATOM 2104 C C . ARG A 1 272 ? -2.912 9.539 -3.24 1 93.25 272 ARG A C 1
ATOM 2106 O O . ARG A 1 272 ? -2.93 10.734 -2.932 1 93.25 272 ARG A O 1
ATOM 2113 N N . GLY A 1 273 ? -2.451 8.586 -2.477 1 89.25 273 GLY A N 1
ATOM 2114 C CA . GLY A 1 273 ? -1.81 8.898 -1.209 1 89.25 273 GLY A CA 1
ATOM 2115 C C . GLY A 1 273 ? -2.789 9.016 -0.057 1 89.25 273 GLY A C 1
ATOM 2116 O O . GLY A 1 273 ? -3.965 9.32 -0.263 1 89.25 273 GLY A O 1
ATOM 2117 N N . GLY A 1 274 ? -2.289 8.766 1.105 1 81.19 274 GLY A N 1
ATOM 2118 C CA . GLY A 1 274 ? -2.982 9.102 2.336 1 81.19 274 GLY A CA 1
ATOM 2119 C C . GLY A 1 274 ? -4.117 8.156 2.666 1 81.19 274 GLY A C 1
ATOM 2120 O O . GLY A 1 274 ? -4.281 7.125 2.01 1 81.19 274 GLY A O 1
ATOM 2121 N N . ASN A 1 275 ? -4.746 8.469 3.738 1 77.31 275 ASN A N 1
ATOM 2122 C CA . ASN A 1 275 ? -5.941 7.797 4.227 1 77.31 275 ASN A CA 1
ATOM 2123 C C . ASN A 1 275 ? -7.199 8.328 3.543 1 77.31 275 ASN A C 1
ATOM 2125 O O . ASN A 1 275 ? -7.391 9.539 3.434 1 77.31 275 ASN A O 1
ATOM 2129 N N . GLY A 1 276 ? -8 7.492 3.062 1 76.38 276 GLY A N 1
ATOM 2130 C CA . GLY A 1 276 ? -9.195 7.863 2.32 1 76.38 276 GLY A CA 1
ATOM 2131 C C . GLY A 1 276 ? -10.078 8.852 3.061 1 76.38 276 GLY A C 1
ATOM 2132 O O . GLY A 1 276 ? -10.641 9.766 2.453 1 76.38 276 GLY A O 1
ATOM 2133 N N . CYS A 1 277 ? -10.102 8.797 4.371 1 73.94 277 CYS A N 1
ATOM 2134 C CA . CYS A 1 277 ? -10.984 9.641 5.164 1 73.94 277 CYS A CA 1
ATOM 2135 C C . CYS A 1 277 ? -10.445 11.07 5.242 1 73.94 277 CYS A C 1
ATOM 2137 O O . CYS A 1 277 ? -11.195 12 5.555 1 73.94 277 CYS A O 1
ATOM 2139 N N . LEU A 1 278 ? -9.234 11.242 4.926 1 82.69 278 LEU A N 1
ATOM 2140 C CA . LEU A 1 278 ? -8.625 12.555 5.105 1 82.69 278 LEU A CA 1
ATOM 2141 C C . LEU A 1 278 ? -8.172 13.133 3.773 1 82.69 278 LEU A C 1
ATOM 2143 O O . LEU A 1 278 ? -7.379 14.078 3.74 1 82.69 278 LEU A O 1
ATOM 2147 N N . MET A 1 279 ? -8.633 12.469 2.74 1 91.88 279 MET A N 1
ATOM 2148 C CA . MET A 1 279 ? -8.383 13.039 1.421 1 91.88 279 MET A CA 1
ATOM 2149 C C . MET A 1 279 ? -9.32 14.203 1.144 1 91.88 279 MET A C 1
ATOM 2151 O O . MET A 1 279 ? -10.516 14.125 1.433 1 91.88 279 MET A O 1
ATOM 2155 N N . ALA A 1 280 ? -8.758 15.281 0.674 1 97.06 280 ALA A N 1
ATOM 2156 C CA . ALA A 1 280 ? -9.594 16.406 0.269 1 97.06 280 ALA A CA 1
ATOM 2157 C C . ALA A 1 280 ? -10.641 15.977 -0.751 1 97.06 280 ALA A C 1
ATOM 2159 O O . ALA A 1 280 ? -10.453 14.992 -1.467 1 97.06 280 ALA A O 1
ATOM 2160 N N . PRO A 1 281 ? -11.734 16.734 -0.841 1 96.19 281 PRO A N 1
ATOM 2161 C CA . PRO A 1 281 ? -12.852 16.359 -1.709 1 96.19 281 PRO A CA 1
ATOM 2162 C C . PRO A 1 281 ? -12.43 16.156 -3.162 1 96.19 281 PRO A C 1
ATOM 2164 O O . PRO A 1 281 ? -12.836 15.172 -3.797 1 96.19 281 PRO A O 1
ATOM 2167 N N . GLU A 1 282 ? -11.562 17.031 -3.771 1 97.38 282 GLU A N 1
ATOM 2168 C CA . GLU A 1 282 ? -11.188 16.922 -5.176 1 97.38 282 GLU A CA 1
ATOM 2169 C C . GLU A 1 282 ? -10.305 15.703 -5.418 1 97.38 282 GLU A C 1
ATOM 2171 O O . GLU A 1 282 ? -10.211 15.203 -6.543 1 97.38 282 GLU A O 1
ATOM 2176 N N . VAL A 1 283 ? -9.641 15.219 -4.379 1 96.88 283 VAL A N 1
ATOM 2177 C CA . VAL A 1 283 ? -8.766 14.062 -4.5 1 96.88 283 VAL A CA 1
ATOM 2178 C C . VAL A 1 283 ? -9.586 12.773 -4.441 1 96.88 283 VAL A C 1
ATOM 2180 O O . VAL A 1 283 ? -9.484 11.922 -5.32 1 96.88 283 VAL A O 1
ATOM 2183 N N . VAL A 1 284 ? -10.453 12.664 -3.436 1 91.69 284 VAL A N 1
ATOM 2184 C CA . VAL A 1 284 ? -11.195 11.438 -3.18 1 91.69 284 VAL A CA 1
ATOM 2185 C C . VAL A 1 284 ? -12.234 11.219 -4.273 1 91.69 284 VAL A C 1
ATOM 2187 O O . VAL A 1 284 ? -12.57 10.078 -4.602 1 91.69 284 VAL A O 1
ATOM 2190 N N . THR A 1 285 ? -12.727 12.242 -4.918 1 92.25 285 THR A N 1
ATOM 2191 C CA . THR A 1 285 ? -13.781 12.109 -5.914 1 92.25 285 THR A CA 1
ATOM 2192 C C . THR A 1 285 ? -13.203 12.047 -7.32 1 92.25 285 THR A C 1
ATOM 2194 O O . THR A 1 285 ? -13.938 11.922 -8.305 1 92.25 285 THR A O 1
ATOM 2197 N N . ALA A 1 286 ? -11.891 12.148 -7.391 1 94.44 286 ALA A N 1
ATOM 2198 C CA . ALA A 1 286 ? -11.258 12.125 -8.711 1 94.44 286 ALA A CA 1
ATOM 2199 C C . ALA A 1 286 ? -11.547 10.805 -9.43 1 94.44 286 ALA A C 1
ATOM 2201 O O . ALA A 1 286 ? -11.562 9.742 -8.805 1 94.44 286 ALA A O 1
ATOM 2202 N N . VAL A 1 287 ? -11.805 10.852 -10.719 1 92.06 287 VAL A N 1
ATOM 2203 C CA . VAL A 1 287 ? -12.008 9.68 -11.57 1 92.06 287 VAL A CA 1
ATOM 2204 C C . VAL A 1 287 ? -10.906 9.609 -12.625 1 92.06 287 VAL A C 1
ATOM 2206 O O . VAL A 1 287 ? -10.633 10.602 -13.312 1 92.06 287 VAL A O 1
ATOM 2209 N N . PRO A 1 288 ? -10.273 8.477 -12.758 1 92.69 288 PRO A N 1
ATOM 2210 C CA . PRO A 1 288 ? -9.133 8.383 -13.664 1 92.69 288 PRO A CA 1
ATOM 2211 C C . PRO A 1 288 ? -9.547 8.406 -15.141 1 92.69 288 PRO A C 1
ATOM 2213 O O . PRO A 1 288 ? -10.703 8.117 -15.461 1 92.69 288 PRO A O 1
ATOM 2216 N N . GLY A 1 289 ? -8.602 8.75 -15.961 1 90.56 289 GLY A N 1
ATOM 2217 C CA . GLY A 1 289 ? -8.75 8.805 -17.406 1 90.56 289 GLY A CA 1
ATOM 2218 C C . GLY A 1 289 ? -7.555 9.438 -18.109 1 90.56 289 GLY A C 1
ATOM 2219 O O . GLY A 1 289 ? -6.629 9.914 -17.453 1 90.56 289 GLY A O 1
ATOM 2220 N N . PRO A 1 290 ? -7.562 9.289 -19.438 1 87 290 PRO A N 1
ATOM 2221 C CA . PRO A 1 290 ? -6.469 9.922 -20.172 1 87 290 PRO A CA 1
ATOM 2222 C C . PRO A 1 290 ? -6.391 11.43 -19.938 1 87 290 PRO A C 1
ATOM 2224 O O . PRO A 1 290 ? -7.391 12.133 -20.094 1 87 290 PRO A O 1
ATOM 2227 N N . GLY A 1 291 ? -5.34 11.961 -19.484 1 91.44 291 GLY A N 1
ATOM 2228 C CA . GLY A 1 291 ? -5.094 13.391 -19.328 1 91.44 291 GLY A CA 1
ATOM 2229 C C . GLY A 1 291 ? -5.613 13.938 -18.016 1 91.44 291 GLY A C 1
ATOM 2230 O O . GLY A 1 291 ? -5.492 15.133 -17.75 1 91.44 291 GLY A O 1
ATOM 2231 N N . VAL A 1 292 ? -6.246 13.102 -17.281 1 95.25 292 VAL A N 1
ATOM 2232 C CA . VAL A 1 292 ? -6.793 13.555 -16 1 95.25 292 VAL A CA 1
ATOM 2233 C C . VAL A 1 292 ? -5.656 13.82 -15.016 1 95.25 292 VAL A C 1
ATOM 2235 O O . VAL A 1 292 ? -4.711 13.031 -14.93 1 95.25 292 VAL A O 1
ATOM 2238 N N . LEU A 1 293 ? -5.738 15.008 -14.305 1 97.12 293 LEU A N 1
ATOM 2239 C CA . LEU A 1 293 ? -4.766 15.391 -13.289 1 97.12 293 LEU A CA 1
ATOM 2240 C C . LEU A 1 293 ? -5.449 15.648 -11.953 1 97.12 293 LEU A C 1
ATOM 2242 O O . LEU A 1 293 ? -6.539 16.219 -11.914 1 97.12 293 LEU A O 1
ATOM 2246 N N . ILE A 1 294 ? -4.867 15.164 -10.875 1 97.88 294 ILE A N 1
ATOM 2247 C CA . ILE A 1 294 ? -5.293 15.562 -9.539 1 97.88 294 ILE A CA 1
ATOM 2248 C C . ILE A 1 294 ? -4.383 16.672 -9.016 1 97.88 294 ILE A C 1
ATOM 2250 O O . ILE A 1 294 ? -3.162 16.516 -8.961 1 97.88 294 ILE A O 1
ATOM 2254 N N . ASP A 1 295 ? -4.957 17.766 -8.672 1 98.19 295 ASP A N 1
ATOM 2255 C CA . ASP A 1 295 ? -4.211 18.922 -8.172 1 98.19 295 ASP A CA 1
ATOM 2256 C C . ASP A 1 295 ? -4.172 18.922 -6.645 1 98.19 295 ASP A C 1
ATOM 2258 O O . ASP A 1 295 ? -5.211 19.047 -5.988 1 98.19 295 ASP A O 1
ATOM 2262 N N . TYR A 1 296 ? -2.982 18.828 -6.07 1 98.38 296 TYR A N 1
ATOM 2263 C CA . TYR A 1 296 ? -2.816 18.734 -4.625 1 98.38 296 TYR A CA 1
ATOM 2264 C C . TYR A 1 296 ? -2.422 20.078 -4.027 1 98.38 296 TYR A C 1
ATOM 2266 O O . TYR A 1 296 ? -2.109 20.172 -2.84 1 98.38 296 TYR A O 1
ATOM 2274 N N . SER A 1 297 ? -2.494 21.172 -4.719 1 98.38 297 SER A N 1
ATOM 2275 C CA . SER A 1 297 ? -1.967 22.453 -4.293 1 98.38 297 SER A CA 1
ATOM 2276 C C . SER A 1 297 ? -2.664 22.953 -3.031 1 98.38 297 SER A C 1
ATOM 2278 O O . SER A 1 297 ? -2.08 23.703 -2.244 1 98.38 297 SER A O 1
ATOM 2280 N N . LYS A 1 298 ? -3.873 22.547 -2.812 1 98.69 298 LYS A N 1
ATOM 2281 C CA . LYS A 1 298 ? -4.598 23.031 -1.643 1 98.69 298 LYS A CA 1
ATOM 2282 C C . LYS A 1 298 ? -5.148 21.875 -0.811 1 98.69 298 LYS A C 1
ATOM 2284 O O . LYS A 1 298 ? -5.977 22.078 0.078 1 98.69 298 LYS A O 1
ATOM 2289 N N . ALA A 1 299 ? -4.746 20.656 -1.167 1 98.5 299 ALA A N 1
ATOM 2290 C CA . ALA A 1 299 ? -5.277 19.469 -0.482 1 98.5 299 ALA A CA 1
ATOM 2291 C C . ALA A 1 299 ? -4.816 19.438 0.973 1 98.5 299 ALA A C 1
ATOM 2293 O O . ALA A 1 299 ? -5.613 19.172 1.875 1 98.5 299 ALA A O 1
ATOM 2294 N N . ASP A 1 300 ? -3.525 19.719 1.204 1 98.62 300 ASP A N 1
ATOM 2295 C CA . ASP A 1 300 ? -3.012 19.703 2.57 1 98.62 300 ASP A CA 1
ATOM 2296 C C . ASP A 1 300 ? -3.578 20.859 3.383 1 98.62 300 ASP A C 1
ATOM 2298 O O . ASP A 1 300 ? -3.76 20.75 4.598 1 98.62 300 ASP A O 1
ATOM 2302 N N . ALA A 1 301 ? -3.84 22 2.746 1 98.75 301 ALA A N 1
ATOM 2303 C CA . ALA A 1 301 ? -4.504 23.109 3.438 1 98.75 301 ALA A CA 1
ATOM 2304 C C . ALA A 1 301 ? -5.879 22.688 3.953 1 98.75 301 ALA A C 1
ATOM 2306 O O . ALA A 1 301 ? -6.266 23.031 5.07 1 98.75 301 ALA A O 1
ATOM 2307 N N . TRP A 1 302 ? -6.582 21.953 3.127 1 98.56 302 TRP A N 1
ATOM 2308 C CA . TRP A 1 302 ? -7.859 21.391 3.553 1 98.56 302 TRP A CA 1
ATOM 2309 C C . TRP A 1 302 ? -7.684 20.531 4.805 1 98.56 302 TRP A C 1
ATOM 2311 O O . TRP A 1 302 ? -8.453 20.656 5.758 1 98.56 302 TRP A O 1
ATOM 2321 N N . ALA A 1 303 ? -6.707 19.688 4.828 1 97.62 303 ALA A N 1
ATOM 2322 C CA . ALA A 1 303 ? -6.438 18.812 5.969 1 97.62 303 ALA A CA 1
ATOM 2323 C C . ALA A 1 303 ? -6.16 19.641 7.227 1 97.62 303 ALA A C 1
ATOM 2325 O O . ALA A 1 303 ? -6.566 19.25 8.328 1 97.62 303 ALA A O 1
ATOM 2326 N N . VAL A 1 304 ? -5.461 20.75 7.078 1 98.69 304 VAL A N 1
ATOM 2327 C CA . VAL A 1 304 ? -5.207 21.625 8.211 1 98.69 304 VAL A CA 1
ATOM 2328 C C . VAL A 1 304 ? -6.527 22.125 8.789 1 98.69 304 VAL A C 1
ATOM 2330 O O . VAL A 1 304 ? -6.684 22.234 10.008 1 98.69 304 VAL A O 1
ATOM 2333 N N . GLY A 1 305 ? -7.457 22.484 7.883 1 98.38 305 GLY A N 1
ATOM 2334 C CA . GLY A 1 305 ? -8.773 22.875 8.344 1 98.38 305 GLY A CA 1
ATOM 2335 C C . GLY A 1 305 ? -9.43 21.844 9.234 1 98.38 305 GLY A C 1
ATOM 2336 O O . GLY A 1 305 ? -10.023 22.172 10.266 1 98.38 305 GLY A O 1
ATOM 2337 N N . ALA A 1 306 ? -9.305 20.625 8.859 1 96.31 306 ALA A N 1
ATOM 2338 C CA . ALA A 1 306 ? -9.875 19.531 9.641 1 96.31 306 ALA A CA 1
ATOM 2339 C C . ALA A 1 306 ? -9.164 19.391 10.984 1 96.31 306 ALA A C 1
ATOM 2341 O O . ALA A 1 306 ? -9.805 19.219 12.023 1 96.31 306 ALA A O 1
ATOM 2342 N N . ILE A 1 307 ? -7.879 19.469 11.031 1 97.12 307 ILE A N 1
ATOM 2343 C CA . ILE A 1 307 ? -7.082 19.344 12.25 1 97.12 307 ILE A CA 1
ATOM 2344 C C . ILE A 1 307 ? -7.375 20.531 13.18 1 97.12 307 ILE A C 1
ATOM 2346 O O . ILE A 1 307 ? -7.312 20.391 14.406 1 97.12 307 ILE A O 1
ATOM 2350 N N . ALA A 1 308 ? -7.684 21.641 12.57 1 98 308 ALA A N 1
ATOM 2351 C CA . ALA A 1 308 ? -7.984 22.844 13.359 1 98 308 ALA A CA 1
ATOM 2352 C C . ALA A 1 308 ? -9.125 22.578 14.336 1 98 308 ALA A C 1
ATOM 2354 O O . ALA A 1 308 ? -9.125 23.109 15.453 1 98 308 ALA A O 1
ATOM 2355 N N . TYR A 1 309 ? -10.094 21.766 13.922 1 95.69 309 TYR A N 1
ATOM 2356 C CA . TYR A 1 309 ? -11.164 21.406 14.852 1 95.69 309 TYR A CA 1
ATOM 2357 C C . TYR A 1 309 ? -10.594 20.75 16.109 1 95.69 309 TYR A C 1
ATOM 2359 O O . TYR A 1 309 ? -10.984 21.094 17.219 1 95.69 309 TYR A O 1
ATOM 2367 N N . GLU A 1 310 ? -9.625 19.906 15.938 1 95.06 310 GLU A N 1
ATOM 2368 C CA . GLU A 1 310 ? -9.008 19.234 17.078 1 95.06 310 GLU A CA 1
ATOM 2369 C C . GLU A 1 310 ? -8.234 20.219 17.953 1 95.06 310 GLU A C 1
ATOM 2371 O O . GLU A 1 310 ? -8.336 20.172 19.172 1 95.06 310 GLU A O 1
ATOM 2376 N N . ILE A 1 311 ? -7.516 21.047 17.328 1 97.31 311 ILE A N 1
ATOM 2377 C CA . ILE A 1 311 ? -6.711 22.031 18.031 1 97.31 311 ILE A CA 1
ATOM 2378 C C . ILE A 1 311 ? -7.617 22.953 18.844 1 97.31 311 ILE A C 1
ATOM 2380 O O . ILE A 1 311 ? -7.262 23.375 19.953 1 97.31 311 ILE A O 1
ATOM 2384 N N . LEU A 1 312 ? -8.789 23.203 18.328 1 96.88 312 LEU A N 1
ATOM 2385 C CA . LEU A 1 312 ? -9.734 24.125 18.953 1 96.88 312 LEU A CA 1
ATOM 2386 C C . LEU A 1 312 ? -10.633 23.375 19.953 1 96.88 312 LEU A C 1
ATOM 2388 O O . LEU A 1 312 ? -11.617 23.938 20.438 1 96.88 312 LEU A O 1
ATOM 2392 N N . GLY A 1 313 ? -10.336 22.156 20.172 1 93 313 GLY A N 1
ATOM 2393 C CA . GLY A 1 313 ? -10.969 21.422 21.266 1 93 313 GLY A CA 1
ATOM 2394 C C . GLY A 1 313 ? -12.148 20.594 20.812 1 93 313 GLY A C 1
ATOM 2395 O O . GLY A 1 313 ? -12.93 20.109 21.641 1 93 313 GLY A O 1
ATOM 2396 N N . LEU A 1 314 ? -12.359 20.438 19.531 1 93 314 LEU A N 1
ATOM 2397 C CA . LEU A 1 314 ? -13.445 19.609 19 1 93 314 LEU A CA 1
ATOM 2398 C C . LEU A 1 314 ? -12.898 18.359 18.328 1 93 314 LEU A C 1
ATOM 2400 O O . LEU A 1 314 ? -11.688 18.188 18.203 1 93 314 LEU A O 1
ATOM 2404 N N . CYS A 1 315 ? -13.805 17.469 17.984 1 89.44 315 CYS A N 1
ATOM 2405 C CA . CYS A 1 315 ? -13.43 16.297 17.188 1 89.44 315 CYS A CA 1
ATOM 2406 C C . CYS A 1 315 ? -13.25 16.672 15.719 1 89.44 315 CYS A C 1
ATOM 2408 O O . CYS A 1 315 ? -13.922 17.562 15.219 1 89.44 315 CYS A O 1
ATOM 2410 N N . ASN A 1 316 ? -12.312 15.93 15.156 1 91.69 316 ASN A N 1
ATOM 2411 C CA . ASN A 1 316 ? -12.195 16.078 13.711 1 91.69 316 ASN A CA 1
ATOM 2412 C C . ASN A 1 316 ? -13.5 15.711 13 1 91.69 316 ASN A C 1
ATOM 2414 O O . ASN A 1 316 ? -14.07 14.648 13.25 1 91.69 316 ASN A O 1
ATOM 2418 N N . PRO A 1 317 ? -14.016 16.531 12.164 1 92.38 317 PRO A N 1
ATOM 2419 C CA . PRO A 1 317 ? -15.312 16.25 11.555 1 92.38 317 PRO A CA 1
ATOM 2420 C C . PRO A 1 317 ? -15.281 15.031 10.633 1 92.38 317 PRO A C 1
ATOM 2422 O O . PRO A 1 317 ? -16.328 14.477 10.297 1 92.38 317 PRO A O 1
ATOM 2425 N N . PHE A 1 318 ? -14.141 14.602 10.211 1 87.75 318 PHE A N 1
ATOM 2426 C CA . PHE A 1 318 ? -14.078 13.602 9.156 1 87.75 318 PHE A CA 1
ATOM 2427 C C . PHE A 1 318 ? -13.508 12.289 9.695 1 87.75 318 PHE A C 1
ATOM 2429 O O . PHE A 1 318 ? -13.391 11.312 8.953 1 87.75 318 PHE A O 1
ATOM 2436 N N . TYR A 1 319 ? -12.914 12.391 10.789 1 71.75 319 TYR A N 1
ATOM 2437 C CA . TYR A 1 319 ? -12.281 11.18 11.32 1 71.75 319 TYR A CA 1
ATOM 2438 C C . TYR A 1 319 ? -12.773 10.883 12.734 1 71.75 319 TYR A C 1
ATOM 2440 O O . TYR A 1 319 ? -13.016 11.805 13.516 1 71.75 319 TYR A O 1
ATOM 2448 N N . GLY A 1 320 ? -13.562 9.961 13.047 1 61.22 320 GLY A N 1
ATOM 2449 C CA . GLY A 1 320 ? -13.938 9.711 14.43 1 61.22 320 GLY A CA 1
ATOM 2450 C C . GLY A 1 320 ? -14.891 8.539 14.586 1 61.22 320 GLY A C 1
ATOM 2451 O O . GLY A 1 320 ? -15.305 7.934 13.594 1 61.22 320 GLY A O 1
ATOM 2452 N N . GLN A 1 321 ? -14.883 7.957 15.758 1 53.94 321 GLN A N 1
ATOM 2453 C CA . GLN A 1 321 ? -15.469 6.742 16.312 1 53.94 321 GLN A CA 1
ATOM 2454 C C . GLN A 1 321 ? -16.984 6.711 16.094 1 53.94 321 GLN A C 1
ATOM 2456 O O . GLN A 1 321 ? -17.578 5.637 16.016 1 53.94 321 GLN A O 1
ATOM 2461 N N . GLY A 1 322 ? -17.547 7.789 15.695 1 50.28 322 GLY A N 1
ATOM 2462 C CA . GLY A 1 322 ? -18.984 7.695 15.891 1 50.28 322 GLY A CA 1
ATOM 2463 C C . GLY A 1 322 ? -19.766 7.875 14.602 1 50.28 322 GLY A C 1
ATOM 2464 O O . GLY A 1 322 ? -19.188 8.109 13.547 1 50.28 322 GLY A O 1
ATOM 2465 N N . ARG A 1 323 ? -21.078 7.418 14.594 1 52.97 323 ARG A N 1
ATOM 2466 C CA . ARG A 1 323 ? -22.156 7.445 13.617 1 52.97 323 ARG A CA 1
ATOM 2467 C C . ARG A 1 323 ? -22.234 8.797 12.922 1 52.97 323 ARG A C 1
ATOM 2469 O O . ARG A 1 323 ? -22.891 8.93 11.883 1 52.97 323 ARG A O 1
ATOM 2476 N N . SER A 1 324 ? -21.375 9.758 13.398 1 63.19 324 SER A N 1
ATOM 2477 C CA . SER A 1 324 ? -21.719 11.086 12.891 1 63.19 324 SER A CA 1
ATOM 2478 C C . SER A 1 324 ? -20.562 11.695 12.117 1 63.19 324 SER A C 1
ATOM 2480 O O . SER A 1 324 ? -20.547 12.906 11.859 1 63.19 324 SER A O 1
ATOM 2482 N N . SER A 1 325 ? -19.609 10.906 11.617 1 80.56 325 SER A N 1
ATOM 2483 C CA . SER A 1 325 ? -18.5 11.5 10.875 1 80.56 325 SER A CA 1
ATOM 2484 C C . SER A 1 325 ? -18.891 11.797 9.438 1 80.56 325 SER A C 1
ATOM 2486 O O . SER A 1 325 ? -19.609 11.016 8.812 1 80.56 325 SER A O 1
ATOM 2488 N N . LEU A 1 326 ? -18.531 13.031 9.07 1 87.38 326 LEU A N 1
ATOM 2489 C CA . LEU A 1 326 ? -18.766 13.438 7.684 1 87.38 326 LEU A CA 1
ATOM 2490 C C . LEU A 1 326 ? -17.828 12.695 6.738 1 87.38 326 LEU A C 1
ATOM 2492 O O . LEU A 1 326 ? -16.781 12.188 7.156 1 87.38 326 LEU A O 1
ATOM 2496 N N . GLU A 1 327 ? -18.266 12.578 5.523 1 84.38 327 GLU A N 1
ATOM 2497 C CA . GLU A 1 327 ? -17.422 12.039 4.461 1 84.38 327 GLU A CA 1
ATOM 2498 C C . GLU A 1 327 ? -16.859 13.148 3.572 1 84.38 327 GLU A C 1
ATOM 2500 O O . GLU A 1 327 ? -17.625 13.922 2.994 1 84.38 327 GLU A O 1
ATOM 2505 N N . SER A 1 328 ? -15.547 13.141 3.479 1 90.44 328 SER A N 1
ATOM 2506 C CA . SER A 1 328 ? -14.922 14.18 2.672 1 90.44 328 SER A CA 1
ATOM 2507 C C . SER A 1 328 ? -15.453 14.172 1.242 1 90.44 328 SER A C 1
ATOM 2509 O O . SER A 1 328 ? -15.5 15.211 0.583 1 90.44 328 SER A O 1
ATOM 2511 N N . ARG A 1 329 ? -15.906 13.07 0.794 1 88 329 ARG A N 1
ATOM 2512 C CA . ARG A 1 329 ? -16.359 12.898 -0.58 1 88 329 ARG A CA 1
ATOM 2513 C C . ARG A 1 329 ? -17.672 13.641 -0.821 1 88 329 ARG A C 1
ATOM 2515 O O . ARG A 1 329 ? -17.938 14.086 -1.938 1 88 329 ARG A O 1
ATOM 2522 N N . SER A 1 330 ? -18.484 13.82 0.235 1 89.38 330 SER A N 1
ATOM 2523 C CA . SER A 1 330 ? -19.859 14.227 -0.082 1 89.38 330 SER A CA 1
ATOM 2524 C C . SER A 1 330 ? -20.375 15.258 0.912 1 89.38 330 SER A C 1
ATOM 2526 O O . SER A 1 330 ? -21.469 15.805 0.742 1 89.38 330 SER A O 1
ATOM 2528 N N . TYR A 1 331 ? -19.609 15.625 1.924 1 93.06 331 TYR A N 1
ATOM 2529 C CA . TYR A 1 331 ? -20.141 16.531 2.934 1 93.06 331 TYR A CA 1
ATOM 2530 C C . TYR A 1 331 ? -20.547 17.875 2.312 1 93.06 331 TYR A C 1
ATOM 2532 O O . TYR A 1 331 ? -20.078 18.219 1.222 1 93.06 331 TYR A O 1
ATOM 2540 N N . GLN A 1 332 ? -21.469 18.5 3.02 1 95.75 332 GLN A N 1
ATOM 2541 C CA . GLN A 1 332 ? -21.812 19.891 2.729 1 95.75 332 GLN A CA 1
ATOM 2542 C C . GLN A 1 332 ? -21.266 20.828 3.801 1 95.75 332 GLN A C 1
ATOM 2544 O O . GLN A 1 332 ? -21.25 20.484 4.988 1 95.75 332 GLN A O 1
ATOM 2549 N N . GLU A 1 333 ? -20.797 22 3.354 1 96.12 333 GLU A N 1
ATOM 2550 C CA . GLU A 1 333 ? -20.109 22.922 4.254 1 96.12 333 GLU A CA 1
ATOM 2551 C C . GLU A 1 333 ? -20.984 23.281 5.449 1 96.12 333 GLU A C 1
ATOM 2553 O O . GLU A 1 333 ? -20.469 23.5 6.551 1 96.12 333 GLU A O 1
ATOM 2558 N N . ASP A 1 334 ? -22.266 23.328 5.266 1 95.56 334 ASP A N 1
ATOM 2559 C CA . ASP A 1 334 ? -23.172 23.734 6.344 1 95.56 334 ASP A CA 1
ATOM 2560 C C . ASP A 1 334 ? -23.344 22.625 7.363 1 95.56 334 ASP A C 1
ATOM 2562 O O . ASP A 1 334 ? -23.922 22.828 8.43 1 95.56 334 ASP A O 1
ATOM 2566 N N . GLN A 1 335 ? -22.812 21.438 7.039 1 95.06 335 GLN A N 1
ATOM 2567 C CA . GLN A 1 335 ? -22.875 20.297 7.957 1 95.06 335 GLN A CA 1
ATOM 2568 C C . GLN A 1 335 ? -21.719 20.328 8.961 1 95.06 335 GLN A C 1
ATOM 2570 O O . GLN A 1 335 ? -21.734 19.578 9.938 1 95.06 335 GLN A O 1
ATOM 2575 N N . LEU A 1 336 ? -20.766 21.188 8.703 1 96.31 336 LEU A N 1
ATOM 2576 C CA . LEU A 1 336 ? -19.625 21.281 9.602 1 96.31 336 LEU A CA 1
ATOM 2577 C C . LEU A 1 336 ? -20.047 21.781 10.977 1 96.31 336 LEU A C 1
ATOM 2579 O O . LEU A 1 336 ? -20.844 22.719 11.086 1 96.31 336 LEU A O 1
ATOM 2583 N N . PRO A 1 337 ? -19.578 21.141 11.984 1 94.81 337 PRO A N 1
ATOM 2584 C CA . PRO A 1 337 ? -19.922 21.594 13.328 1 94.81 337 PRO A CA 1
ATOM 2585 C C . PRO A 1 337 ? -19.5 23.047 13.578 1 94.81 337 PRO A C 1
ATOM 2587 O O . PRO A 1 337 ? -18.453 23.484 13.094 1 94.81 337 PRO A O 1
ATOM 2590 N N . ALA A 1 338 ? -20.297 23.703 14.367 1 95.56 338 ALA A N 1
ATOM 2591 C CA . ALA A 1 338 ? -19.953 25.078 14.734 1 95.56 338 ALA A CA 1
ATOM 2592 C C . ALA A 1 338 ? -18.766 25.109 15.703 1 95.56 338 ALA A C 1
ATOM 2594 O O . ALA A 1 338 ? -18.672 24.266 16.594 1 95.56 338 ALA A O 1
ATOM 2595 N N . LEU A 1 339 ? -17.922 26.062 15.461 1 95.81 339 LEU A N 1
ATOM 2596 C CA . LEU A 1 339 ? -16.812 26.234 16.391 1 95.81 339 LEU A CA 1
ATOM 2597 C C . LEU A 1 339 ? -17.266 26.984 17.641 1 95.81 339 LEU A C 1
ATOM 2599 O O . LEU A 1 339 ? -18.234 27.75 17.594 1 95.81 339 LEU A O 1
ATOM 2603 N N . PRO A 1 340 ? -16.562 26.797 18.734 1 93.12 340 PRO A N 1
ATOM 2604 C CA . PRO A 1 340 ? -16.938 27.453 19.984 1 93.12 340 PRO A CA 1
ATOM 2605 C C . PRO A 1 340 ? -16.891 28.969 19.891 1 93.12 340 PRO A C 1
ATOM 2607 O O . PRO A 1 340 ? -16.094 29.516 19.125 1 93.12 340 PRO A O 1
ATOM 2610 N N . ASP A 1 341 ? -17.594 29.656 20.766 1 91.94 341 ASP A N 1
ATOM 2611 C CA . ASP A 1 341 ? -17.688 31.109 20.781 1 91.94 341 ASP A CA 1
ATOM 2612 C C . ASP A 1 341 ? -16.359 31.734 21.25 1 91.94 341 ASP A C 1
ATOM 2614 O O . ASP A 1 341 ? -16.078 32.875 20.938 1 91.94 341 ASP A O 1
ATOM 2618 N N . THR A 1 342 ? -15.562 30.969 21.906 1 91.19 342 THR A N 1
ATOM 2619 C CA . THR A 1 342 ? -14.297 31.469 22.422 1 91.19 342 THR A CA 1
ATOM 2620 C C . THR A 1 342 ? -13.273 31.641 21.312 1 91.19 342 THR A C 1
ATOM 2622 O O . THR A 1 342 ? -12.25 32.312 21.484 1 91.19 342 THR A O 1
ATOM 2625 N N . VAL A 1 343 ? -13.57 31.078 20.203 1 94.81 343 VAL A N 1
ATOM 2626 C CA . VAL A 1 343 ? -12.641 31.156 19.078 1 94.81 343 VAL A CA 1
ATOM 2627 C C . VAL A 1 343 ? -12.789 32.5 18.391 1 94.81 343 VAL A C 1
ATOM 2629 O O . VAL A 1 343 ? -13.898 32.969 18.156 1 94.81 343 VAL A O 1
ATOM 2632 N N . ASN A 1 344 ? -11.633 33.094 18.156 1 93 344 ASN A N 1
ATOM 2633 C CA . ASN A 1 344 ? -11.617 34.344 17.438 1 93 344 ASN A CA 1
ATOM 2634 C C . ASN A 1 344 ? -12.34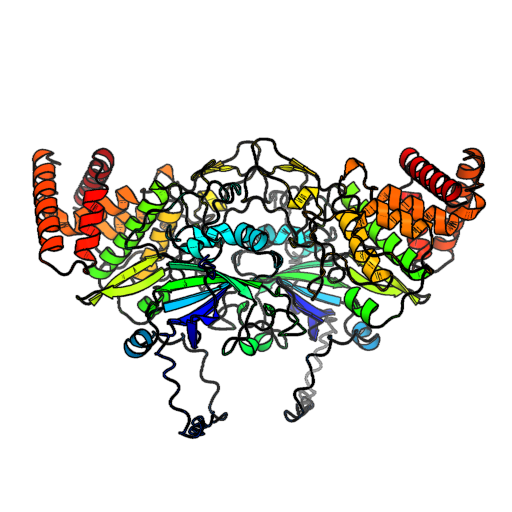4 34.25 16.094 1 93 344 ASN A C 1
ATOM 2636 O O . ASN A 1 344 ? -12.227 33.25 15.398 1 93 344 ASN A O 1
ATOM 2640 N N . PHE A 1 345 ? -13.07 35.281 15.773 1 94.5 345 PHE A N 1
ATOM 2641 C CA . PHE A 1 345 ? -13.891 35.312 14.562 1 94.5 345 PHE A CA 1
ATOM 2642 C C . PHE A 1 345 ? -13.039 35.062 13.328 1 94.5 345 PHE A C 1
ATOM 2644 O O . PHE A 1 345 ? -13.438 34.344 12.43 1 94.5 345 PHE A O 1
ATOM 2651 N N . ASP A 1 346 ? -11.844 35.719 13.234 1 94.44 346 ASP A N 1
ATOM 2652 C CA . ASP A 1 346 ? -10.953 35.562 12.086 1 94.44 346 ASP A CA 1
ATOM 2653 C C . ASP A 1 346 ? -10.555 34.094 11.898 1 94.44 346 ASP A C 1
ATOM 2655 O O . ASP A 1 346 ? -10.5 33.625 10.773 1 94.44 346 ASP A O 1
ATOM 2659 N N . VAL A 1 347 ? -10.266 33.438 12.984 1 97.38 347 VAL A N 1
ATOM 2660 C CA . VAL A 1 347 ? -9.844 32.031 12.945 1 97.38 347 VAL A CA 1
ATOM 2661 C C . VAL A 1 347 ? -11 31.172 12.453 1 97.38 347 VAL A C 1
ATOM 2663 O O . VAL A 1 347 ? -10.797 30.266 11.648 1 97.38 347 VAL A O 1
ATOM 2666 N N . LYS A 1 348 ? -12.219 31.453 12.922 1 97.44 348 LYS A N 1
ATOM 2667 C CA . LYS A 1 348 ? -13.398 30.719 12.461 1 97.44 348 LYS A CA 1
ATOM 2668 C C . LYS A 1 348 ? -13.555 30.828 10.945 1 97.44 348 LYS A C 1
ATOM 2670 O O . LYS A 1 348 ? -13.836 29.828 10.281 1 97.44 348 LYS A O 1
ATOM 2675 N N . GLN A 1 349 ? -13.398 32.031 10.469 1 97.19 349 GLN A N 1
ATOM 2676 C CA . GLN A 1 349 ? -13.539 32.25 9.031 1 97.19 349 GLN A CA 1
ATOM 2677 C C . GLN A 1 349 ? -12.461 31.531 8.242 1 97.19 349 GLN A C 1
ATOM 2679 O O . GLN A 1 349 ? -12.742 30.969 7.184 1 97.19 349 GLN A O 1
ATOM 2684 N N . VAL A 1 350 ? -11.25 31.562 8.75 1 98.44 350 VAL A N 1
ATOM 2685 C CA . VAL A 1 350 ? -10.156 30.875 8.086 1 98.44 350 VAL A CA 1
ATOM 2686 C C . VAL A 1 350 ? -10.461 29.375 7.992 1 98.44 350 VAL A C 1
ATOM 2688 O O . VAL A 1 350 ? -10.336 28.781 6.922 1 98.44 350 VAL A O 1
ATOM 2691 N N . VAL A 1 351 ? -10.891 28.75 9.078 1 98.56 351 VAL A N 1
ATOM 2692 C CA . VAL A 1 351 ? -11.188 27.328 9.117 1 98.56 351 VAL A CA 1
ATOM 2693 C C . VAL A 1 351 ? -12.305 27 8.133 1 98.56 351 VAL A C 1
ATOM 2695 O O . VAL A 1 351 ? -12.219 26.031 7.371 1 98.56 351 VAL A O 1
ATOM 2698 N N . LYS A 1 352 ? -13.305 27.828 8.156 1 98 352 LYS A N 1
ATOM 2699 C CA . LYS A 1 352 ? -14.422 27.656 7.227 1 98 352 LYS A CA 1
ATOM 2700 C C . LYS A 1 352 ? -13.938 27.672 5.777 1 98 352 LYS A C 1
ATOM 2702 O O . LYS A 1 352 ? -14.336 26.828 4.973 1 98 352 LYS A O 1
ATOM 2707 N N . MET A 1 353 ? -13.086 28.609 5.438 1 98.31 353 MET A N 1
ATOM 2708 C CA . MET A 1 353 ? -12.617 28.766 4.062 1 98.31 353 MET A CA 1
ATOM 2709 C C . MET A 1 353 ? -11.656 27.656 3.68 1 98.31 353 MET A C 1
ATOM 2711 O O . MET A 1 353 ? -11.609 27.234 2.52 1 98.31 353 MET A O 1
ATOM 2715 N N . LEU A 1 354 ? -10.891 27.141 4.625 1 98.69 354 LEU A N 1
ATOM 2716 C CA . LEU A 1 354 ? -9.992 26.031 4.371 1 98.69 354 LEU A CA 1
ATOM 2717 C C . LEU A 1 354 ? -10.781 24.766 4.02 1 98.69 354 LEU A C 1
ATOM 2719 O O . LEU A 1 354 ? -10.289 23.906 3.281 1 98.69 354 LEU A O 1
ATOM 2723 N N . LEU A 1 355 ? -12.016 24.641 4.5 1 98.38 355 LEU A N 1
ATOM 2724 C CA . LEU A 1 355 ? -12.781 23.406 4.359 1 98.38 355 LEU A CA 1
ATOM 2725 C C . LEU A 1 355 ? -13.812 23.531 3.242 1 98.38 355 LEU A C 1
ATOM 2727 O O . LEU A 1 355 ? -14.719 22.703 3.141 1 98.38 355 LEU A O 1
ATOM 2731 N N . GLN A 1 356 ? -13.617 24.594 2.459 1 98.38 356 GLN A N 1
ATOM 2732 C CA . GLN A 1 356 ? -14.422 24.656 1.245 1 98.38 356 GLN A CA 1
ATOM 2733 C C . GLN A 1 356 ? -14.203 23.422 0.374 1 98.38 356 GLN A C 1
ATOM 2735 O O . GLN A 1 356 ? -13.062 23.016 0.163 1 98.38 356 GLN A O 1
ATOM 2740 N N . ARG A 1 357 ? -15.234 22.859 -0.151 1 97.69 357 ARG A N 1
ATOM 2741 C CA . ARG A 1 357 ? -15.141 21.656 -0.963 1 97.69 357 ARG A CA 1
ATOM 2742 C C . ARG A 1 357 ? -14.445 21.938 -2.289 1 97.69 357 ARG A C 1
ATOM 2744 O O . ARG A 1 357 ? -13.617 21.156 -2.744 1 97.69 357 ARG A O 1
ATOM 2751 N N . ASP A 1 358 ? -14.875 23.062 -2.887 1 97.75 358 ASP A N 1
ATOM 2752 C CA . ASP A 1 358 ? -14.266 23.484 -4.145 1 97.75 358 ASP A CA 1
ATOM 2753 C C . ASP A 1 358 ? -12.891 24.094 -3.91 1 97.75 358 ASP A C 1
ATOM 2755 O O . ASP A 1 358 ? -12.773 25.156 -3.291 1 97.75 358 ASP A O 1
ATOM 2759 N N . PRO A 1 359 ? -11.891 23.516 -4.434 1 97.94 359 PRO A N 1
ATOM 2760 C CA . PRO A 1 359 ? -10.547 24.031 -4.18 1 97.94 359 PRO A CA 1
ATOM 2761 C C . PRO A 1 359 ? -10.344 25.453 -4.723 1 97.94 359 PRO A C 1
ATOM 2763 O O . PRO A 1 359 ? -9.492 26.188 -4.23 1 97.94 359 PRO A O 1
ATOM 2766 N N . ASN A 1 360 ? -11.141 25.844 -5.68 1 97.5 360 ASN A N 1
ATOM 2767 C CA . ASN A 1 360 ? -11.023 27.188 -6.227 1 97.5 360 ASN A CA 1
ATOM 2768 C C . ASN A 1 360 ? -11.562 28.234 -5.258 1 97.5 360 ASN A C 1
ATOM 2770 O O . ASN A 1 360 ? -11.242 29.422 -5.375 1 97.5 360 ASN A O 1
ATOM 2774 N N . LYS A 1 361 ? -12.359 27.797 -4.367 1 97.62 361 LYS A N 1
ATOM 2775 C CA . LYS A 1 361 ? -12.93 28.688 -3.361 1 97.62 361 LYS A CA 1
ATOM 2776 C C . LYS A 1 361 ? -12.188 28.562 -2.033 1 97.62 361 LYS A C 1
ATOM 2778 O O . LYS A 1 361 ? -12.438 29.328 -1.101 1 97.62 361 LYS A O 1
ATOM 2783 N N . ARG A 1 362 ? -11.281 27.625 -1.963 1 98.38 362 ARG A N 1
ATOM 2784 C CA . ARG A 1 362 ? -10.539 27.328 -0.738 1 98.38 362 ARG A CA 1
ATOM 2785 C C . ARG A 1 362 ? -9.336 28.25 -0.593 1 98.38 362 ARG A C 1
ATOM 2787 O O . ARG A 1 362 ? -8.664 28.562 -1.578 1 98.38 362 ARG A O 1
ATOM 2794 N N . LEU A 1 363 ? -9.031 28.656 0.595 1 98.06 363 LEU A N 1
ATOM 2795 C CA . LEU A 1 363 ? -7.812 29.422 0.833 1 98.06 363 LEU A CA 1
ATOM 2796 C C . LEU A 1 363 ? -6.574 28.562 0.585 1 98.06 363 LEU A C 1
ATOM 2798 O O . LEU A 1 363 ? -6.551 27.375 0.932 1 98.06 363 LEU A O 1
ATOM 2802 N N . SER A 1 364 ? -5.59 29.203 -0.028 1 98.31 364 SER A N 1
ATOM 2803 C CA . SER A 1 364 ? -4.27 28.578 -0.003 1 98.31 364 SER A CA 1
ATOM 2804 C C . SER A 1 364 ? -3.652 28.656 1.39 1 98.31 364 SER A C 1
ATOM 2806 O O . SER A 1 364 ? -4.07 29.469 2.219 1 98.31 364 SER A O 1
ATOM 2808 N N . ALA A 1 365 ? -2.701 27.766 1.627 1 98.69 365 ALA A N 1
ATOM 2809 C CA . ALA A 1 365 ? -1.999 27.812 2.906 1 98.69 365 ALA A CA 1
ATOM 2810 C C . ALA A 1 365 ? -1.358 29.172 3.141 1 98.69 365 ALA A C 1
ATOM 2812 O O . ALA A 1 365 ? -1.393 29.703 4.254 1 98.69 365 ALA A O 1
ATOM 2813 N N . ARG A 1 366 ? -0.802 29.766 2.137 1 98.12 366 ARG A N 1
ATOM 2814 C CA . ARG A 1 366 ? -0.132 31.062 2.248 1 98.12 366 ARG A CA 1
ATOM 2815 C C . ARG A 1 366 ? -1.116 32.156 2.646 1 98.12 366 ARG A C 1
ATOM 2817 O O . ARG A 1 366 ? -0.867 32.906 3.588 1 98.12 366 ARG A O 1
ATOM 2824 N N . VAL A 1 367 ? -2.197 32.25 1.922 1 97.5 367 VAL A N 1
ATOM 2825 C CA . VAL A 1 367 ? -3.174 33.312 2.205 1 97.5 367 VAL A CA 1
ATOM 2826 C C . VAL A 1 367 ? -3.766 33.094 3.6 1 97.5 367 VAL A C 1
ATOM 2828 O O . VAL A 1 367 ? -3.92 34.031 4.363 1 97.5 367 VAL A O 1
ATOM 2831 N N . ALA A 1 368 ? -4.082 31.844 3.902 1 98.56 368 ALA A N 1
ATOM 2832 C CA . ALA A 1 368 ? -4.602 31.547 5.234 1 98.56 368 ALA A CA 1
ATOM 2833 C C . ALA A 1 368 ? -3.605 31.953 6.316 1 98.56 368 ALA A C 1
ATOM 2835 O O . ALA A 1 368 ? -3.986 32.562 7.32 1 98.56 368 ALA A O 1
ATOM 2836 N N . ALA A 1 369 ? -2.346 31.609 6.102 1 98.38 369 ALA A N 1
ATOM 2837 C CA . ALA A 1 369 ? -1.306 32 7.051 1 98.38 369 ALA A CA 1
ATOM 2838 C C . ALA A 1 369 ? -1.222 33.531 7.191 1 98.38 369 ALA A C 1
ATOM 2840 O O . ALA A 1 369 ? -1.118 34.031 8.305 1 98.38 369 ALA A O 1
ATOM 2841 N N . ASN A 1 370 ? -1.26 34.219 6.086 1 95.31 370 ASN A N 1
ATOM 2842 C CA . ASN A 1 370 ? -1.207 35.688 6.109 1 95.31 370 ASN A CA 1
ATOM 2843 C C . ASN A 1 370 ? -2.359 36.25 6.918 1 95.31 370 ASN A C 1
ATOM 2845 O O . ASN A 1 370 ? -2.166 37.219 7.68 1 95.31 370 ASN A O 1
ATOM 2849 N N . VAL A 1 371 ? -3.531 35.719 6.738 1 95.12 371 VAL A N 1
ATOM 2850 C CA . VAL A 1 371 ? -4.688 36.219 7.488 1 95.12 371 VAL A CA 1
ATOM 2851 C C . VAL A 1 371 ? -4.434 36.062 8.984 1 95.12 371 VAL A C 1
ATOM 2853 O O . VAL A 1 371 ? -4.695 36.969 9.766 1 95.12 371 VAL A O 1
ATOM 2856 N N . LEU A 1 372 ? -3.906 34.938 9.375 1 97.06 372 LEU A N 1
ATOM 2857 C CA . LEU A 1 372 ? -3.676 34.688 10.797 1 97.06 372 LEU A CA 1
ATOM 2858 C C . LEU A 1 372 ? -2.553 35.562 11.32 1 97.06 372 LEU A C 1
ATOM 2860 O O . LEU A 1 372 ? -2.609 36.031 12.461 1 97.06 372 LEU A O 1
ATOM 2864 N N . HIS A 1 373 ? -1.488 35.812 10.531 1 94.06 373 HIS A N 1
ATOM 2865 C CA . HIS A 1 373 ? -0.442 36.75 10.914 1 94.06 373 HIS A CA 1
ATOM 2866 C C . HIS A 1 373 ? -1.021 38.125 11.195 1 94.06 373 HIS A C 1
ATOM 2868 O O . HIS A 1 373 ? -0.692 38.75 12.211 1 94.06 373 HIS A O 1
ATOM 2874 N N . LEU A 1 374 ? -1.875 38.562 10.289 1 91.06 374 LEU A N 1
ATOM 2875 C CA . LEU A 1 374 ? -2.496 39.875 10.43 1 91.06 374 LEU A CA 1
ATOM 2876 C C . LEU A 1 374 ? -3.426 39.906 11.633 1 91.06 374 LEU A C 1
ATOM 2878 O O . LEU A 1 374 ? -3.502 40.906 12.336 1 91.06 374 LEU A O 1
ATOM 2882 N N . SER A 1 375 ? -4.113 38.844 11.82 1 91.56 375 SER A N 1
ATOM 2883 C CA . SER A 1 375 ? -5.035 38.75 12.945 1 91.56 375 SER A CA 1
ATOM 2884 C C . SER A 1 375 ? -4.289 38.781 14.281 1 91.56 375 SER A C 1
ATOM 2886 O O . SER A 1 375 ? -4.754 39.406 15.242 1 91.56 375 SER A O 1
ATOM 2888 N N . LEU A 1 376 ? -3.176 38.156 14.344 1 91.88 376 LEU A N 1
ATOM 2889 C CA . LEU A 1 376 ? -2.412 38.062 15.586 1 91.88 376 LEU A CA 1
ATOM 2890 C C . LEU A 1 376 ? -1.621 39.312 15.859 1 91.88 376 LEU A C 1
ATOM 2892 O O . LEU A 1 376 ? -1.527 39.75 17.016 1 91.88 376 LEU A O 1
ATOM 2896 N N . TRP A 1 377 ? -1.125 40 14.781 1 87.62 377 TRP A N 1
ATOM 2897 C CA . TRP A 1 377 ? -0.127 41.031 15.055 1 87.62 377 TRP A CA 1
ATOM 2898 C C . TRP A 1 377 ? -0.402 42.281 14.234 1 87.62 377 TRP A C 1
ATOM 2900 O O . TRP A 1 377 ? 0.284 43.312 14.383 1 87.62 377 TRP A O 1
ATOM 2910 N N . GLY A 1 378 ? -1.369 42.25 13.367 1 80 378 GLY A N 1
ATOM 2911 C CA . GLY A 1 378 ? -1.588 43.344 12.469 1 80 378 GLY A CA 1
ATOM 2912 C C . GLY A 1 378 ? -2.766 44.219 12.867 1 80 378 GLY A C 1
ATOM 2913 O O . GLY A 1 378 ? -3.375 44.875 12.023 1 80 378 GLY A O 1
ATOM 2914 N N . GLU A 1 379 ? -3.271 44.156 13.977 1 72.81 379 GLU A N 1
ATOM 2915 C CA . GLU A 1 379 ? -4.488 44.844 14.375 1 72.81 379 GLU A CA 1
ATOM 2916 C C . GLU A 1 379 ? -4.383 46.344 14.078 1 72.81 379 GLU A C 1
ATOM 2918 O O . GLU A 1 379 ? -5.355 46.969 13.656 1 72.81 379 GLU A O 1
ATOM 2923 N N . ASN A 1 380 ? -3.273 46.812 14.203 1 65.5 380 ASN A N 1
ATOM 2924 C CA . ASN A 1 380 ? -3.139 48.25 14.055 1 65.5 380 ASN A CA 1
ATOM 2925 C C . ASN A 1 380 ? -3.168 48.656 12.586 1 65.5 380 ASN A C 1
ATOM 2927 O O . ASN A 1 380 ? -3.309 49.844 12.273 1 65.5 380 ASN A O 1
ATOM 2931 N N . ILE A 1 381 ? -2.977 47.781 11.703 1 65.94 381 ILE A N 1
ATOM 2932 C CA . ILE A 1 381 ? -2.934 48.125 10.281 1 65.94 381 ILE A CA 1
ATOM 2933 C C . ILE A 1 381 ? -4.328 47.969 9.672 1 65.94 381 ILE A C 1
ATOM 2935 O O . ILE A 1 381 ? -4.625 48.562 8.633 1 65.94 381 ILE A O 1
ATOM 2939 N N . LEU A 1 382 ? -5.121 47.156 10.25 1 64.75 382 LEU A N 1
ATOM 2940 C CA . LEU A 1 382 ? -6.418 46.812 9.672 1 64.75 382 LEU A CA 1
ATOM 2941 C C . LEU A 1 382 ? -7.496 47.781 10.164 1 64.75 382 LEU A C 1
ATOM 2943 O O . LEU A 1 382 ? -8.031 47.594 11.266 1 64.75 382 LEU A O 1
ATOM 2947 N N . VAL A 1 383 ? -7.336 49.031 9.836 1 59.94 383 VAL A N 1
ATOM 2948 C CA . VAL A 1 383 ? -8.406 49.969 10.156 1 59.94 383 VAL A CA 1
ATOM 2949 C C . VAL A 1 383 ? -9.586 49.75 9.211 1 59.94 383 VAL A C 1
ATOM 2951 O O . VAL A 1 383 ? -9.398 49.562 8 1 59.94 383 VAL A O 1
ATOM 2954 N N . PRO A 1 384 ? -10.828 49.469 9.797 1 60.03 384 PRO A N 1
ATOM 2955 C CA . PRO A 1 384 ? -12.039 49.062 9.07 1 60.03 384 PRO A CA 1
ATOM 2956 C C . PRO A 1 384 ? -12.234 49.812 7.77 1 60.03 384 PRO A C 1
ATOM 2958 O O . PRO A 1 384 ? -12.766 49.281 6.801 1 60.03 384 PRO A O 1
ATOM 2961 N N . LYS A 1 385 ? -11.945 51.062 7.566 1 60.22 385 LYS A N 1
ATOM 2962 C CA . LYS A 1 385 ? -12.531 51.781 6.453 1 60.22 385 LYS A CA 1
ATOM 2963 C C . LYS A 1 385 ? -11.617 51.75 5.23 1 60.22 385 LYS A C 1
ATOM 2965 O O . LYS A 1 385 ? -12.062 52.031 4.109 1 60.22 385 LYS A O 1
ATOM 2970 N N . SER A 1 386 ? -10.344 51.469 5.34 1 62.56 386 SER A N 1
ATOM 2971 C CA . SER A 1 386 ? -9.547 51.438 4.113 1 62.56 386 SER A CA 1
ATOM 2972 C C . SER A 1 386 ? -8.195 50.781 4.348 1 62.56 386 SER A C 1
ATOM 2974 O O . SER A 1 386 ? -7.652 50.844 5.449 1 62.56 386 SER A O 1
ATOM 2976 N N . LEU A 1 387 ? -7.945 49.781 3.379 1 65.31 387 LEU A N 1
ATOM 2977 C CA . LEU A 1 387 ? -6.582 49.25 3.312 1 65.31 387 LEU A CA 1
ATOM 2978 C C . LEU A 1 387 ? -5.629 50.281 2.746 1 65.31 387 LEU A C 1
ATOM 2980 O O . LEU A 1 387 ? -5.82 50.781 1.627 1 65.31 387 LEU A O 1
ATOM 2984 N N . ASN A 1 388 ? -4.887 50.844 3.629 1 74.56 388 ASN A N 1
ATOM 2985 C CA . ASN A 1 388 ? -3.896 51.844 3.207 1 74.56 388 ASN A CA 1
ATOM 2986 C C . ASN A 1 388 ? -2.525 51.188 3.004 1 74.56 388 ASN A C 1
ATOM 2988 O O . ASN A 1 388 ? -1.941 50.656 3.943 1 74.56 388 ASN A O 1
ATOM 2992 N N . LEU A 1 389 ? -2.07 51.219 1.773 1 74.5 389 LEU A N 1
ATOM 2993 C CA . LEU A 1 389 ? -0.797 50.625 1.39 1 74.5 389 LEU A CA 1
ATOM 2994 C C . LEU A 1 389 ? 0.341 51.188 2.246 1 74.5 389 LEU A C 1
ATOM 2996 O O . LEU A 1 389 ? 1.243 50.438 2.635 1 74.5 389 LEU A O 1
ATOM 3000 N N . ASP A 1 390 ? 0.312 52.406 2.494 1 75.94 390 ASP A N 1
ATOM 3001 C CA . ASP A 1 390 ? 1.37 53.031 3.281 1 75.94 390 ASP A CA 1
ATOM 3002 C C . ASP A 1 390 ? 1.403 52.469 4.699 1 75.94 390 ASP A C 1
ATOM 3004 O O . ASP A 1 390 ? 2.479 52.219 5.254 1 75.94 390 ASP A O 1
ATOM 3008 N N . LYS A 1 391 ? 0.302 52.25 5.254 1 76.94 391 LYS A N 1
ATOM 3009 C CA . LYS A 1 391 ? 0.228 51.688 6.598 1 76.94 391 LYS A CA 1
ATOM 3010 C C . LYS A 1 391 ? 0.717 50.219 6.621 1 76.94 391 LYS A C 1
ATOM 3012 O O . LYS A 1 391 ? 1.386 49.812 7.566 1 76.94 391 LYS A O 1
ATOM 3017 N N . MET A 1 392 ? 0.346 49.625 5.578 1 77.31 392 MET A N 1
ATOM 3018 C CA . MET A 1 392 ? 0.774 48.219 5.484 1 77.31 392 MET A CA 1
ATOM 3019 C C . MET A 1 392 ? 2.293 48.125 5.387 1 77.31 392 MET A C 1
ATOM 3021 O O . MET A 1 392 ? 2.908 47.281 6.039 1 77.31 392 MET A O 1
ATOM 3025 N N . ILE A 1 393 ? 2.822 48.969 4.59 1 77.25 393 ILE A N 1
ATOM 3026 C CA . ILE A 1 393 ? 4.27 49 4.41 1 77.25 393 ILE A CA 1
ATOM 3027 C C . ILE A 1 393 ? 4.949 49.344 5.73 1 77.25 393 ILE A C 1
ATOM 3029 O O . ILE A 1 393 ? 5.934 48.719 6.121 1 77.25 393 ILE A O 1
ATOM 3033 N N . GLY A 1 394 ? 4.473 50.438 6.305 1 77.81 394 GLY A N 1
ATOM 3034 C CA . GLY A 1 394 ? 5.004 50.781 7.605 1 77.81 394 GLY A CA 1
ATOM 3035 C C . GLY A 1 394 ? 4.953 49.656 8.617 1 77.81 394 GLY A C 1
ATOM 3036 O O . GLY A 1 394 ? 5.918 49.438 9.344 1 77.81 394 GLY A O 1
ATOM 3037 N N . TRP A 1 395 ? 3.861 49.062 8.602 1 81.19 395 TRP A N 1
ATOM 3038 C CA . TRP A 1 395 ? 3.691 47.938 9.508 1 81.19 395 TRP A CA 1
ATOM 3039 C C . TRP A 1 395 ? 4.684 46.812 9.18 1 81.19 395 TRP A C 1
ATOM 3041 O O . TRP A 1 395 ? 5.285 46.25 10.086 1 81.19 395 TRP A O 1
ATOM 3051 N N . LEU A 1 396 ? 4.828 46.5 7.969 1 79.56 396 LEU A N 1
ATOM 3052 C CA . LEU A 1 396 ? 5.762 45.469 7.535 1 79.56 396 LEU A CA 1
ATOM 3053 C C . LEU A 1 396 ? 7.188 45.812 7.961 1 79.56 396 LEU A C 1
ATOM 3055 O O . LEU A 1 396 ? 7.934 44.938 8.406 1 79.56 396 LEU A O 1
ATOM 3059 N N . LEU A 1 397 ? 7.508 47.062 7.777 1 75.69 397 LEU A N 1
ATOM 3060 C CA . LEU A 1 397 ? 8.844 47.5 8.164 1 75.69 397 LEU A CA 1
ATOM 3061 C C . LEU A 1 397 ? 9.047 47.375 9.672 1 75.69 397 LEU A C 1
ATOM 3063 O O . LEU A 1 397 ? 10.117 46.938 10.117 1 75.69 397 LEU A O 1
ATOM 3067 N N . HIS A 1 398 ? 8.102 47.75 10.391 1 79.94 398 HIS A N 1
ATOM 3068 C CA . HIS A 1 398 ? 8.156 47.594 11.836 1 79.94 398 HIS A CA 1
ATOM 3069 C C . HIS A 1 398 ? 8.305 46.125 12.242 1 79.94 398 HIS A C 1
ATOM 3071 O O . HIS A 1 398 ? 9.07 45.812 13.141 1 79.94 398 HIS A O 1
ATOM 3077 N N . GLN A 1 399 ? 7.492 45.344 11.602 1 79.88 399 GLN A N 1
ATOM 3078 C CA . GLN A 1 399 ? 7.555 43.938 11.898 1 79.88 399 GLN A CA 1
ATOM 3079 C C . GLN A 1 399 ? 8.93 43.344 11.562 1 79.88 399 GLN A C 1
ATOM 3081 O O . GLN A 1 399 ? 9.453 42.5 12.297 1 79.88 399 GLN A O 1
ATOM 3086 N N . SER A 1 400 ? 9.453 43.719 10.477 1 79.31 400 SER A N 1
ATOM 3087 C CA . SER A 1 400 ? 10.781 43.281 10.07 1 79.31 400 SER A CA 1
ATOM 3088 C C . SER A 1 400 ? 11.836 43.656 11.102 1 79.31 400 SER A C 1
ATOM 3090 O O . SER A 1 400 ? 12.68 42.844 11.477 1 79.31 400 SER A O 1
ATOM 3092 N N . ALA A 1 401 ? 11.766 44.844 11.5 1 76.12 401 ALA A N 1
ATOM 3093 C CA . ALA A 1 401 ? 12.711 45.344 12.492 1 76.12 401 ALA A CA 1
ATOM 3094 C C . ALA A 1 401 ? 12.57 44.562 13.805 1 76.12 401 ALA A C 1
ATOM 3096 O O . ALA A 1 401 ? 13.57 44.188 14.414 1 76.12 401 ALA A O 1
ATOM 3097 N N . ALA A 1 402 ? 11.391 44.438 14.219 1 78.31 402 ALA A N 1
ATOM 3098 C CA . ALA A 1 402 ? 11.125 43.719 15.461 1 78.31 402 ALA A CA 1
ATOM 3099 C C . ALA A 1 402 ? 11.633 42.281 15.398 1 78.31 402 ALA A C 1
ATOM 3101 O O . ALA A 1 402 ? 12.219 41.781 16.359 1 78.31 402 ALA A O 1
ATOM 3102 N N . THR A 1 403 ? 11.422 41.688 14.32 1 78.88 403 THR A N 1
ATOM 3103 C CA . THR A 1 403 ? 11.836 40.312 14.133 1 78.88 403 THR A CA 1
ATOM 3104 C C . THR A 1 403 ? 13.359 40.188 14.133 1 78.88 403 THR A C 1
ATOM 3106 O O . THR A 1 403 ? 13.922 39.281 14.711 1 78.88 403 THR A O 1
ATOM 3109 N N . LEU A 1 404 ? 13.992 41.094 13.461 1 73.44 404 LEU A N 1
ATOM 3110 C CA . LEU A 1 404 ? 15.453 41.094 13.414 1 73.44 404 LEU A CA 1
ATOM 3111 C C . LEU A 1 404 ? 16.031 41.281 14.812 1 73.44 404 LEU A C 1
ATOM 3113 O O . LEU A 1 404 ? 17.016 40.656 15.164 1 73.44 404 LEU A O 1
ATOM 3117 N N . LEU A 1 405 ? 15.438 42.125 15.523 1 69.81 405 LEU A N 1
ATOM 3118 C CA . LEU A 1 405 ? 15.891 42.375 16.875 1 69.81 405 LEU A CA 1
ATOM 3119 C C . LEU A 1 405 ? 15.68 41.156 17.766 1 69.81 405 LEU A C 1
ATOM 3121 O O . LEU A 1 405 ? 16.547 40.844 18.594 1 69.81 405 LEU A O 1
ATOM 3125 N N . MET A 1 406 ? 14.531 40.625 17.609 1 72.31 406 MET A N 1
ATOM 3126 C CA . MET A 1 406 ? 14.219 39.438 18.422 1 72.31 406 MET A CA 1
ATOM 3127 C C . MET A 1 406 ? 15.125 38.281 18.062 1 72.31 406 MET A C 1
ATOM 3129 O O . MET A 1 406 ? 15.516 37.5 18.922 1 72.31 406 MET A O 1
ATOM 3133 N N . ASN A 1 407 ? 15.406 38.094 16.859 1 67.56 407 ASN A N 1
ATOM 3134 C CA . ASN A 1 407 ? 16.297 37.031 16.406 1 67.56 407 ASN A CA 1
ATOM 3135 C C . ASN A 1 407 ? 17.719 37.219 16.953 1 67.56 407 ASN A C 1
ATOM 3137 O O . ASN A 1 407 ? 18.406 36.25 17.219 1 67.56 407 ASN A O 1
ATOM 3141 N N . GLY A 1 408 ? 18.141 38.406 17 1 62.44 408 GLY A N 1
ATOM 3142 C CA . GLY A 1 408 ? 19.469 38.75 17.516 1 62.44 408 GLY A CA 1
ATOM 3143 C C . GLY A 1 408 ? 19.531 38.75 19.031 1 62.44 408 GLY A C 1
ATOM 3144 O O . GLY A 1 408 ? 20.531 38.344 19.609 1 62.44 408 GLY A O 1
ATOM 3145 N N . LEU A 1 409 ? 18.547 39.344 19.531 1 56.06 409 LEU A N 1
ATOM 3146 C CA . LEU A 1 409 ? 18.594 39.594 20.969 1 56.06 409 LEU A CA 1
ATOM 3147 C C . LEU A 1 409 ? 17.969 38.438 21.75 1 56.06 409 LEU A C 1
ATOM 3149 O O . LEU A 1 409 ? 18.375 38.125 22.875 1 56.06 409 LEU A O 1
ATOM 3153 N N . VAL A 1 410 ? 16.766 38.094 21.266 1 57.19 410 VAL A N 1
ATOM 3154 C CA . VAL A 1 410 ? 16 37.125 22.016 1 57.19 410 VAL A CA 1
ATOM 3155 C C . VAL A 1 410 ? 16.281 35.719 21.453 1 57.19 410 VAL A C 1
ATOM 3157 O O . VAL A 1 410 ? 16.797 35.562 20.359 1 57.19 410 VAL A O 1
ATOM 3160 N N . ASP A 1 411 ? 15.969 34.719 22.344 1 59.78 411 ASP A N 1
ATOM 3161 C CA . ASP A 1 411 ? 16.156 33.281 22.156 1 59.78 411 ASP A CA 1
ATOM 3162 C C . ASP A 1 411 ? 15.531 32.844 20.844 1 59.78 411 ASP A C 1
ATOM 3164 O O . ASP A 1 411 ? 14.32 32.969 20.641 1 59.78 411 ASP A O 1
ATOM 3168 N N . ARG A 1 412 ? 16.156 32.625 19.875 1 62.38 412 ARG A N 1
ATOM 3169 C CA . ARG A 1 412 ? 15.836 32.031 18.578 1 62.38 412 ARG A CA 1
ATOM 3170 C C . ARG A 1 412 ? 14.961 30.797 18.719 1 62.38 412 ARG A C 1
ATOM 3172 O O . ARG A 1 412 ? 14.469 30.25 17.734 1 62.38 412 ARG A O 1
ATOM 3179 N N . SER A 1 413 ? 14.602 30.812 19.875 1 76.56 413 SER A N 1
ATOM 3180 C CA . SER A 1 413 ? 13.984 29.5 20.109 1 76.56 413 SER A CA 1
ATOM 3181 C C . SER A 1 413 ? 12.492 29.641 20.391 1 76.56 413 SER A C 1
ATOM 3183 O O . SER A 1 413 ? 11.836 28.672 20.766 1 76.56 413 SER A O 1
ATOM 3185 N N . ARG A 1 414 ? 11.984 30.891 20.078 1 87.25 414 ARG A N 1
ATOM 3186 C CA . ARG A 1 414 ? 10.562 31.047 20.344 1 87.25 414 ARG A CA 1
ATOM 3187 C C . ARG A 1 414 ? 9.742 30.828 19.078 1 87.25 414 ARG A C 1
ATOM 3189 O O . ARG A 1 414 ? 10.125 31.281 18 1 87.25 414 ARG A O 1
ATOM 3196 N N . VAL A 1 415 ? 8.625 30.188 19.234 1 92.88 415 VAL A N 1
ATOM 3197 C CA . VAL A 1 415 ? 7.727 29.859 18.125 1 92.88 415 VAL A CA 1
ATOM 3198 C C . VAL A 1 415 ? 7.242 31.156 17.469 1 92.88 415 VAL A C 1
ATOM 3200 O O . VAL A 1 415 ? 7.258 31.266 16.234 1 92.88 415 VAL A O 1
ATOM 3203 N N . GLU A 1 416 ? 6.859 32.156 18.25 1 90.75 416 GLU A N 1
ATOM 3204 C CA . GLU A 1 416 ? 6.336 33.406 17.719 1 90.75 416 GLU A CA 1
ATOM 3205 C C . GLU A 1 416 ? 7.359 34.094 16.828 1 90.75 416 GLU A C 1
ATOM 3207 O O . GLU A 1 416 ? 7.016 34.594 15.75 1 90.75 416 GLU A O 1
ATOM 3212 N N . THR A 1 417 ? 8.578 34.156 17.281 1 88.19 417 THR A N 1
ATOM 3213 C CA . THR A 1 417 ? 9.648 34.781 16.516 1 88.19 417 THR A CA 1
ATOM 3214 C C . THR A 1 417 ? 9.852 34.031 15.188 1 88.19 417 THR A C 1
ATOM 3216 O O . THR A 1 417 ? 10.031 34.656 14.141 1 88.19 417 THR A O 1
ATOM 3219 N N . LYS A 1 418 ? 9.844 32.688 15.258 1 91.56 418 LYS A N 1
ATOM 3220 C CA . LYS A 1 418 ? 10.023 31.906 14.055 1 91.56 418 LYS A CA 1
ATOM 3221 C C . LYS A 1 418 ? 8.883 32.125 13.062 1 91.56 418 LYS A C 1
ATOM 3223 O O . LYS A 1 418 ? 9.102 32.188 11.852 1 91.56 418 LYS A O 1
ATOM 3228 N N . MET A 1 419 ? 7.656 32.25 13.586 1 92.75 419 MET A N 1
ATO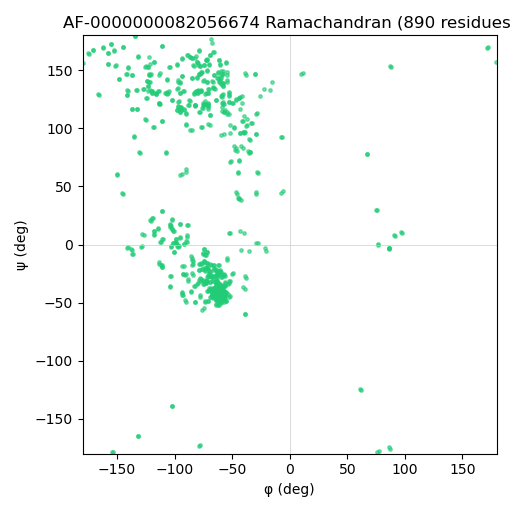M 3229 C CA . MET A 1 419 ? 6.504 32.5 12.727 1 92.75 419 MET A CA 1
ATOM 3230 C C . MET A 1 419 ? 6.613 33.844 12.047 1 92.75 419 MET A C 1
ATOM 3232 O O . MET A 1 419 ? 6.328 33.969 10.859 1 92.75 419 MET A O 1
ATOM 3236 N N . LYS A 1 420 ? 7.004 34.844 12.789 1 89.56 420 LYS A N 1
ATOM 3237 C CA . LYS A 1 420 ? 7.18 36.156 12.219 1 89.56 420 LYS A CA 1
ATOM 3238 C C . LYS A 1 420 ? 8.281 36.156 11.164 1 89.56 420 LYS A C 1
ATOM 3240 O O . LYS A 1 420 ? 8.156 36.812 10.125 1 89.56 420 LYS A O 1
ATOM 3245 N N . THR A 1 421 ? 9.336 35.469 11.445 1 88.62 421 THR A N 1
ATOM 3246 C CA . THR A 1 421 ? 10.422 35.344 10.477 1 88.62 421 THR A CA 1
ATOM 3247 C C . THR A 1 421 ? 9.922 34.688 9.195 1 88.62 421 THR A C 1
ATOM 3249 O O . THR A 1 421 ? 10.25 35.125 8.094 1 88.62 421 THR A O 1
ATOM 3252 N N . CYS A 1 422 ? 9.156 33.594 9.367 1 90.69 422 CYS A N 1
ATOM 3253 C CA . CYS A 1 422 ? 8.578 32.906 8.219 1 90.69 422 CYS A CA 1
ATOM 3254 C C . CYS A 1 422 ? 7.684 33.844 7.418 1 90.69 422 CYS A C 1
ATOM 3256 O O . CYS A 1 422 ? 7.73 33.875 6.188 1 90.69 422 CYS A O 1
ATOM 3258 N N . PHE A 1 423 ? 6.906 34.625 8.109 1 91.5 423 PHE A N 1
ATOM 3259 C CA . PHE A 1 423 ? 6.004 35.594 7.484 1 91.5 423 PHE A CA 1
ATOM 3260 C C . PHE A 1 423 ? 6.777 36.562 6.594 1 91.5 423 PHE A C 1
ATOM 3262 O O . PHE A 1 423 ? 6.445 36.719 5.418 1 91.5 423 PHE A O 1
ATOM 3269 N N . LEU A 1 424 ? 7.812 37.062 7.121 1 88.38 424 LEU A N 1
ATOM 3270 C CA . LEU A 1 424 ? 8.594 38.062 6.414 1 88.38 424 LEU A CA 1
ATOM 3271 C C . LEU A 1 424 ? 9.375 37.438 5.266 1 88.38 424 LEU A C 1
ATOM 3273 O O . LEU A 1 424 ? 9.57 38.094 4.227 1 88.38 424 LEU A O 1
ATOM 3277 N N . ALA A 1 425 ? 9.805 36.219 5.438 1 87.44 425 ALA A N 1
ATOM 3278 C CA . ALA A 1 425 ? 10.594 35.531 4.418 1 87.44 425 ALA A CA 1
ATOM 3279 C C . ALA A 1 425 ? 9.727 35.156 3.219 1 87.44 425 ALA A C 1
ATOM 3281 O O . ALA A 1 425 ? 10.227 35 2.107 1 87.44 425 ALA A O 1
ATOM 3282 N N . ASN A 1 426 ? 8.406 35.094 3.398 1 88.62 426 ASN A N 1
ATOM 3283 C CA . ASN A 1 426 ? 7.523 34.594 2.35 1 88.62 426 ASN A CA 1
ATOM 3284 C C . ASN A 1 426 ? 6.531 35.656 1.895 1 88.62 426 ASN A C 1
ATOM 3286 O O . ASN A 1 426 ? 5.484 35.344 1.33 1 88.62 426 ASN A O 1
ATOM 3290 N N . LEU A 1 427 ? 6.895 36.844 2.119 1 87.19 427 LEU A N 1
ATOM 3291 C CA . LEU A 1 427 ? 5.988 37.938 1.822 1 87.19 427 LEU A CA 1
ATOM 3292 C C . LEU A 1 427 ? 5.848 38.125 0.316 1 87.19 427 LEU A C 1
ATOM 3294 O O . LEU A 1 427 ? 6.844 38.312 -0.384 1 87.19 427 LEU A O 1
ATOM 3298 N N . GLU A 1 428 ? 4.73 37.969 -0.158 1 87.81 428 GLU A N 1
ATOM 3299 C CA . GLU A 1 428 ? 4.328 38.312 -1.519 1 87.81 428 GLU A CA 1
ATOM 3300 C C . GLU A 1 428 ? 3.148 39.281 -1.517 1 87.81 428 GLU A C 1
ATOM 3302 O O . GLU A 1 428 ? 2.137 39.031 -0.856 1 87.81 428 GLU A O 1
ATOM 3307 N N . TYR A 1 429 ? 3.264 40.25 -2.258 1 83.88 429 TYR A N 1
ATOM 3308 C CA . TYR A 1 429 ? 2.314 41.344 -2.219 1 83.88 429 TYR A CA 1
ATOM 3309 C C . TYR A 1 429 ? 0.901 40.875 -2.527 1 83.88 429 TYR A C 1
ATOM 3311 O O . TYR A 1 429 ? -0.043 41.188 -1.802 1 83.88 429 TYR A O 1
ATOM 3319 N N . GLU A 1 430 ? 0.731 40.125 -3.561 1 87.5 430 GLU A N 1
ATOM 3320 C CA . GLU A 1 430 ? -0.594 39.688 -3.996 1 87.5 430 GLU A CA 1
ATOM 3321 C C . GLU A 1 430 ? -1.28 38.875 -2.924 1 87.5 430 GLU A C 1
ATOM 3323 O O . GLU A 1 430 ? -2.459 39.062 -2.629 1 87.5 430 GLU A O 1
ATOM 3328 N N . ASP A 1 431 ? -0.532 38 -2.301 1 92.25 431 ASP A N 1
ATOM 3329 C CA . ASP A 1 431 ? -1.089 37.125 -1.272 1 92.25 431 ASP A CA 1
ATOM 3330 C C . ASP A 1 431 ? -1.426 37.906 -0.006 1 92.25 431 ASP A C 1
ATOM 3332 O O . ASP A 1 431 ? -2.438 37.656 0.644 1 92.25 431 ASP A O 1
ATOM 3336 N N . LEU A 1 432 ? -0.562 38.844 0.366 1 89.06 432 LEU A N 1
ATOM 3337 C CA . LEU A 1 432 ? -0.802 39.656 1.555 1 89.06 432 LEU A CA 1
ATOM 3338 C C . LEU A 1 432 ? -2.021 40.531 1.364 1 89.06 432 LEU A C 1
ATOM 3340 O O . LEU A 1 432 ? -2.83 40.719 2.281 1 89.06 432 LEU A O 1
ATOM 3344 N N . TRP A 1 433 ? -2.07 41.094 0.158 1 86.62 433 TRP A N 1
ATOM 3345 C CA . TRP A 1 433 ? -3.215 41.938 -0.149 1 86.62 433 TRP A CA 1
ATOM 3346 C C . TRP A 1 433 ? -4.516 41.156 -0.088 1 86.62 433 TRP A C 1
ATOM 3348 O O . TRP A 1 433 ? -5.52 41.625 0.439 1 86.62 433 TRP A O 1
ATOM 3358 N N . GLU A 1 434 ? -4.5 40 -0.633 1 91.06 434 GLU A N 1
ATOM 3359 C CA . GLU A 1 434 ? -5.68 39.156 -0.581 1 91.06 434 GLU A CA 1
ATOM 3360 C C . GLU A 1 434 ? -6.078 38.844 0.861 1 91.06 434 GLU A C 1
ATOM 3362 O O . GLU A 1 434 ? -7.262 38.906 1.209 1 91.06 434 GLU A O 1
ATOM 3367 N N . ALA A 1 435 ? -5.168 38.531 1.666 1 92.75 435 ALA A N 1
ATOM 3368 C CA . ALA A 1 435 ? -5.426 38.25 3.072 1 92.75 435 ALA A CA 1
ATOM 3369 C C . ALA A 1 435 ? -6.027 39.469 3.789 1 92.75 435 ALA A C 1
ATOM 3371 O O . ALA A 1 435 ? -6.996 39.312 4.539 1 92.75 435 ALA A O 1
ATOM 3372 N N . ALA A 1 436 ? -5.426 40.625 3.553 1 88.06 436 ALA A N 1
ATOM 3373 C CA . ALA A 1 436 ? -5.906 41.844 4.188 1 88.06 436 ALA A CA 1
ATOM 3374 C C . ALA A 1 436 ? -7.332 42.156 3.75 1 88.06 436 ALA A C 1
ATOM 3376 O O . ALA A 1 436 ? -8.164 42.562 4.57 1 88.06 436 ALA A O 1
ATOM 3377 N N . PHE A 1 437 ? -7.52 42 2.498 1 87.88 437 PHE A N 1
ATOM 3378 C CA . PHE A 1 437 ? -8.844 42.25 1.948 1 87.88 437 PHE A CA 1
ATOM 3379 C C . PHE A 1 437 ? -9.883 41.312 2.572 1 87.88 437 PHE A C 1
ATOM 3381 O O . PHE A 1 437 ? -10.977 41.75 2.926 1 87.88 437 PHE A O 1
ATOM 3388 N N . LEU A 1 438 ? -9.594 40.094 2.629 1 91.12 438 LEU A N 1
ATOM 3389 C CA . LEU A 1 438 ? -10.492 39.094 3.229 1 91.12 438 LEU A CA 1
ATOM 3390 C C . LEU A 1 438 ? -10.805 39.469 4.68 1 91.12 438 LEU A C 1
ATOM 3392 O O . LEU A 1 438 ? -11.961 39.438 5.094 1 91.12 438 LEU A O 1
ATOM 3396 N N . LEU A 1 439 ? -9.789 39.75 5.43 1 89.56 439 LEU A N 1
ATOM 3397 C CA . LEU A 1 439 ? -9.953 40.094 6.84 1 89.56 439 LEU A CA 1
ATOM 3398 C C . LEU A 1 439 ? -10.867 41.312 6.996 1 89.56 439 LEU A C 1
ATOM 3400 O O . LEU A 1 439 ? -11.758 41.312 7.855 1 89.56 439 LEU A O 1
ATOM 3404 N N . LEU A 1 440 ? -10.633 42.281 6.195 1 86.06 440 LEU A N 1
ATOM 3405 C CA . LEU A 1 440 ? -11.461 43.5 6.25 1 86.06 440 LEU A CA 1
ATOM 3406 C C . LEU A 1 440 ? -12.898 43.188 5.863 1 86.06 440 LEU A C 1
ATOM 3408 O O . LEU A 1 440 ? -13.836 43.688 6.488 1 86.06 440 LEU A O 1
ATOM 3412 N N . SER A 1 441 ? -13.023 42.438 4.836 1 88.12 441 SER A N 1
ATOM 3413 C CA . SER A 1 441 ? -14.359 42.062 4.375 1 88.12 441 SER A CA 1
ATOM 3414 C C . SER A 1 441 ? -15.133 41.312 5.461 1 88.12 441 SER A C 1
ATOM 3416 O O . SER A 1 441 ? -16.328 41.562 5.664 1 88.12 441 SER A O 1
ATOM 3418 N N . TRP A 1 442 ? -14.516 40.406 6.156 1 89.44 442 TRP A N 1
ATOM 3419 C CA . TRP A 1 442 ? -15.148 39.625 7.207 1 89.44 442 TRP A CA 1
ATOM 3420 C C . TRP A 1 442 ? -15.547 40.5 8.383 1 89.44 442 TRP A C 1
ATOM 3422 O O . TRP A 1 442 ? -16.641 40.344 8.93 1 89.44 442 TRP A O 1
ATOM 3432 N N . ARG A 1 443 ? -14.734 41.406 8.758 1 84.88 443 ARG A N 1
ATOM 3433 C CA . ARG A 1 443 ? -14.961 42.219 9.93 1 84.88 443 ARG A CA 1
ATOM 3434 C C . ARG A 1 443 ? -16.031 43.281 9.656 1 84.88 443 ARG A C 1
ATOM 3436 O O . ARG A 1 443 ? -16.75 43.688 10.562 1 84.88 443 ARG A O 1
ATOM 3443 N N . ASN A 1 444 ? -16.062 43.656 8.461 1 82.88 444 ASN A N 1
ATOM 3444 C CA . ASN A 1 444 ? -17.109 44.625 8.094 1 82.88 444 ASN A CA 1
ATOM 3445 C C . ASN A 1 444 ? -18.484 43.969 8.047 1 82.88 444 ASN A C 1
ATOM 3447 O O . ASN A 1 444 ? -19.5 44.625 8.25 1 82.88 444 ASN A O 1
ATOM 3451 N N . HIS A 1 445 ? -18.516 42.75 7.703 1 76.56 445 HIS A N 1
ATOM 3452 C CA . HIS A 1 445 ? -19.797 42.031 7.637 1 76.56 445 HIS A CA 1
ATOM 3453 C C . HIS A 1 445 ? -20.203 41.5 9.008 1 76.56 445 HIS A C 1
ATOM 3455 O O . HIS A 1 445 ? -21.344 41.094 9.203 1 76.56 445 HIS A O 1
ATOM 3461 N N . SER A 1 446 ? -19.312 41.25 9.891 1 67.56 446 SER A N 1
ATOM 3462 C CA . SER A 1 446 ? -19.609 40.781 11.234 1 67.56 446 SER A CA 1
ATOM 3463 C C . SER A 1 446 ? -20.219 41.875 12.094 1 67.56 446 SER A C 1
ATOM 3465 O O . SER A 1 446 ? -20.797 41.594 13.156 1 67.56 446 SER A O 1
ATOM 3467 N N . VAL A 1 447 ? -20.125 43.25 11.734 1 49.31 447 VAL A N 1
ATOM 3468 C CA . VAL A 1 447 ? -20.781 44.375 12.414 1 49.31 447 VAL A CA 1
ATOM 3469 C C . VAL A 1 447 ? -22.172 44.594 11.828 1 49.31 447 VAL A C 1
ATOM 3471 O O . VAL A 1 447 ? -22.359 44.562 10.609 1 49.31 447 VAL A O 1
ATOM 3474 N N . THR B 1 1 ? -43.344 -7.492 0.935 1 21.56 1 THR B N 1
ATOM 3475 C CA . THR B 1 1 ? -42.062 -7.031 0.396 1 21.56 1 THR B CA 1
ATOM 3476 C C . THR B 1 1 ? -40.906 -7.77 1.05 1 21.56 1 THR B C 1
ATOM 3478 O O . THR B 1 1 ? -40.719 -7.707 2.27 1 21.56 1 THR B O 1
ATOM 3481 N N . PHE B 1 2 ? -40.594 -8.922 0.625 1 25.73 2 PHE B N 1
ATOM 3482 C CA . PHE B 1 2 ? -39.531 -9.75 1.128 1 25.73 2 PHE B CA 1
ATOM 3483 C C . PHE B 1 2 ? -38.25 -8.945 1.271 1 25.73 2 PHE B C 1
ATOM 3485 O O . PHE B 1 2 ? -37.688 -8.461 0.279 1 25.73 2 PHE B O 1
ATOM 3492 N N . ARG B 1 3 ? -38.094 -8.211 2.303 1 31.27 3 ARG B N 1
ATOM 3493 C CA . ARG B 1 3 ? -36.875 -7.477 2.648 1 31.27 3 ARG B CA 1
ATOM 3494 C C . ARG B 1 3 ? -35.656 -8.344 2.443 1 31.27 3 ARG B C 1
ATOM 3496 O O . ARG B 1 3 ? -35.5 -9.367 3.105 1 31.27 3 ARG B O 1
ATOM 3503 N N . TRP B 1 4 ? -35.219 -8.633 1.237 1 35 4 TRP B N 1
ATOM 3504 C CA . TRP B 1 4 ? -34 -9.312 0.883 1 35 4 TRP B CA 1
ATOM 3505 C C . TRP B 1 4 ? -32.875 -8.922 1.842 1 35 4 TRP B C 1
ATOM 3507 O O . TRP B 1 4 ? -32.531 -7.742 1.963 1 35 4 TRP B O 1
ATOM 3517 N N . GLN B 1 5 ? -32.781 -9.469 2.971 1 47.22 5 GLN B N 1
ATOM 3518 C CA . GLN B 1 5 ? -31.797 -9.25 4.02 1 47.22 5 GLN B CA 1
ATOM 3519 C C . GLN B 1 5 ? -30.391 -9.547 3.518 1 47.22 5 GLN B C 1
ATOM 3521 O O . GLN B 1 5 ? -30.141 -10.594 2.922 1 47.22 5 GLN B O 1
ATOM 3526 N N . GLY B 1 6 ? -29.594 -8.602 3.035 1 59.5 6 GLY B N 1
ATOM 3527 C CA . GLY B 1 6 ? -28.203 -8.695 2.662 1 59.5 6 GLY B CA 1
ATOM 3528 C C . GLY B 1 6 ? -27.422 -9.719 3.471 1 59.5 6 GLY B C 1
ATOM 3529 O O . GLY B 1 6 ? -27.922 -10.211 4.488 1 59.5 6 GLY B O 1
ATOM 3530 N N . PHE B 1 7 ? -26.391 -10.391 2.832 1 71.75 7 PHE B N 1
ATOM 3531 C CA . PHE B 1 7 ? -25.562 -11.352 3.535 1 71.75 7 PHE B CA 1
ATOM 3532 C C . PHE B 1 7 ? -24.984 -10.742 4.809 1 71.75 7 PHE B C 1
ATOM 3534 O O . PHE B 1 7 ? -24.641 -9.562 4.836 1 71.75 7 PHE B O 1
ATOM 3541 N N . LYS B 1 8 ? -25.141 -11.5 5.871 1 80.38 8 LYS B N 1
ATOM 3542 C CA . LYS B 1 8 ? -24.672 -11.031 7.172 1 80.38 8 LYS B CA 1
ATOM 3543 C C . LYS B 1 8 ? -23.672 -12.008 7.777 1 80.38 8 LYS B C 1
ATOM 3545 O O . LYS B 1 8 ? -23.766 -13.219 7.574 1 80.38 8 LYS B O 1
ATOM 3550 N N . LEU B 1 9 ? -22.766 -11.414 8.453 1 87.94 9 LEU B N 1
ATOM 3551 C CA . LEU B 1 9 ? -21.75 -12.219 9.125 1 87.94 9 LEU B CA 1
ATOM 3552 C C . LEU B 1 9 ? -22.391 -13.188 10.109 1 87.94 9 LEU B C 1
ATOM 3554 O O . LEU B 1 9 ? -21.891 -14.289 10.328 1 87.94 9 LEU B O 1
ATOM 3558 N N . GLU B 1 10 ? -23.562 -12.812 10.641 1 87.56 10 GLU B N 1
ATOM 3559 C CA . GLU B 1 10 ? -24.266 -13.578 11.664 1 87.56 10 GLU B CA 1
ATOM 3560 C C . GLU B 1 10 ? -24.797 -14.891 11.102 1 87.56 10 GLU B C 1
ATOM 3562 O O . GLU B 1 10 ? -25.156 -15.797 11.852 1 87.56 10 GLU B O 1
ATOM 3567 N N . GLU B 1 11 ? -24.875 -14.977 9.836 1 89.12 11 GLU B N 1
ATOM 3568 C CA . GLU B 1 11 ? -25.328 -16.188 9.18 1 89.12 11 GLU B CA 1
ATOM 3569 C C . GLU B 1 11 ? -24.297 -17.297 9.273 1 89.12 11 GLU B C 1
ATOM 3571 O O . GLU B 1 11 ? -24.562 -18.453 8.93 1 89.12 11 GLU B O 1
ATOM 3576 N N . TYR B 1 12 ? -23.141 -16.969 9.797 1 93.5 12 TYR B N 1
ATOM 3577 C CA . TYR B 1 12 ? -22.031 -17.938 9.805 1 93.5 12 TYR B CA 1
ATOM 3578 C C . TYR B 1 12 ? -21.547 -18.203 11.227 1 93.5 12 TYR B C 1
ATOM 3580 O O . TYR B 1 12 ? -21.578 -17.297 12.07 1 93.5 12 TYR B O 1
ATOM 3588 N N . LEU B 1 13 ? -21.25 -19.484 11.461 1 92.75 13 LEU B N 1
ATOM 3589 C CA . LEU B 1 13 ? -20.438 -19.844 12.625 1 92.75 13 LEU B CA 1
ATOM 3590 C C . LEU B 1 13 ? -18.953 -19.797 12.297 1 92.75 13 LEU B C 1
ATOM 3592 O O . LEU B 1 13 ? -18.5 -20.484 11.375 1 92.75 13 LEU B O 1
ATOM 3596 N N . ILE B 1 14 ? -18.266 -18.984 12.992 1 94.75 14 ILE B N 1
ATOM 3597 C CA . ILE B 1 14 ? -16.844 -18.797 12.719 1 94.75 14 ILE B CA 1
ATOM 3598 C C . ILE B 1 14 ? -16.016 -19.688 13.641 1 94.75 14 ILE B C 1
ATOM 3600 O O . ILE B 1 14 ? -16.234 -19.703 14.859 1 94.75 14 ILE B O 1
ATOM 3604 N N . GLY B 1 15 ? -15.086 -20.422 13.062 1 93.62 15 GLY B N 1
ATOM 3605 C CA . GLY B 1 15 ? -14.25 -21.344 13.812 1 93.62 15 GLY B CA 1
ATOM 3606 C C . GLY B 1 15 ? -12.852 -20.797 14.062 1 93.62 15 GLY B C 1
ATOM 3607 O O . GLY B 1 15 ? -12.688 -19.625 14.414 1 93.62 15 GLY B O 1
ATOM 3608 N N . GLN B 1 16 ? -11.875 -21.625 13.938 1 92.19 16 GLN B N 1
ATOM 3609 C CA . GLN B 1 16 ? -10.484 -21.312 14.25 1 92.19 16 GLN B CA 1
ATOM 3610 C C . GLN B 1 16 ? -9.844 -20.5 13.133 1 92.19 16 GLN B C 1
ATOM 3612 O O . GLN B 1 16 ? -10.25 -20.594 11.969 1 92.19 16 GLN B O 1
ATOM 3617 N N . PRO B 1 17 ? -8.828 -19.719 13.523 1 93.19 17 PRO B N 1
ATOM 3618 C CA . PRO B 1 17 ? -8.078 -19.031 12.484 1 93.19 17 PRO B CA 1
ATOM 3619 C C . PRO B 1 17 ? -7.285 -19.984 11.586 1 93.19 17 PRO B C 1
ATOM 3621 O O . PRO B 1 17 ? -6.684 -20.938 12.086 1 93.19 17 PRO B O 1
ATOM 3624 N N . ILE B 1 18 ? -7.355 -19.75 10.312 1 92.38 18 ILE B N 1
ATOM 3625 C CA . ILE B 1 18 ? -6.625 -20.531 9.312 1 92.38 18 ILE B CA 1
ATOM 3626 C C . ILE B 1 18 ? -5.289 -19.844 9.008 1 92.38 18 ILE B C 1
ATOM 3628 O O . ILE B 1 18 ? -4.27 -20.516 8.844 1 92.38 18 ILE B O 1
ATOM 3632 N N . GLY B 1 19 ? -5.332 -18.578 8.875 1 88.38 19 GLY B N 1
ATOM 3633 C CA . GLY B 1 19 ? -4.141 -17.812 8.555 1 88.38 19 GLY B CA 1
ATOM 3634 C C . GLY B 1 19 ? -4.375 -16.312 8.555 1 88.38 19 GLY B C 1
ATOM 3635 O O . GLY B 1 19 ? -5.516 -15.867 8.656 1 88.38 19 GLY B O 1
ATOM 3636 N N . LYS B 1 20 ? -3.285 -15.617 8.578 1 88.19 20 LYS B N 1
ATOM 3637 C CA . LYS B 1 20 ? -3.318 -14.156 8.492 1 88.19 20 LYS B CA 1
ATOM 3638 C C . LYS B 1 20 ? -2.23 -13.641 7.555 1 88.19 20 LYS B C 1
ATOM 3640 O O . LYS B 1 20 ? -1.209 -14.297 7.355 1 88.19 20 LYS B O 1
ATOM 3645 N N . GLY B 1 21 ? -2.555 -12.586 6.895 1 82.19 21 GLY B N 1
ATOM 3646 C CA . GLY B 1 21 ? -1.601 -11.922 6.023 1 82.19 21 GLY B CA 1
ATOM 3647 C C . GLY B 1 21 ? -1.545 -10.422 6.234 1 82.19 21 GLY B C 1
ATOM 3648 O O . GLY B 1 21 ? -1.956 -9.922 7.285 1 82.19 21 GLY B O 1
ATOM 3649 N N . CYS B 1 22 ? -0.952 -9.742 5.289 1 78 22 CYS B N 1
ATOM 3650 C CA . CYS B 1 22 ? -0.752 -8.305 5.391 1 78 22 CYS B CA 1
ATOM 3651 C C . CYS B 1 22 ? -2.072 -7.559 5.234 1 78 22 CYS B C 1
ATOM 3653 O O . CYS B 1 22 ? -2.209 -6.422 5.699 1 78 22 CYS B O 1
ATOM 3655 N N . SER B 1 23 ? -3.049 -8.312 4.711 1 88.56 23 SER B N 1
ATOM 3656 C CA . SER B 1 23 ? -4.23 -7.527 4.367 1 88.56 23 SER B CA 1
ATOM 3657 C C . SER B 1 23 ? -5.492 -8.141 4.965 1 88.56 23 SER B C 1
ATOM 3659 O O . SER B 1 23 ? -6.586 -7.582 4.828 1 88.56 23 SER B O 1
ATOM 3661 N N . ALA B 1 24 ? -5.289 -9.258 5.637 1 94.5 24 ALA B N 1
ATOM 3662 C CA . ALA B 1 24 ? -6.516 -9.922 6.07 1 94.5 24 ALA B CA 1
ATOM 3663 C C . ALA B 1 24 ? -6.207 -11.078 7.023 1 94.5 24 ALA B C 1
ATOM 3665 O O . ALA B 1 24 ? -5.047 -11.461 7.188 1 94.5 24 ALA B O 1
ATOM 3666 N N . ALA B 1 25 ? -7.254 -11.516 7.625 1 94.56 25 ALA B N 1
ATOM 3667 C CA . ALA B 1 25 ? -7.258 -12.781 8.352 1 94.56 25 ALA B CA 1
ATOM 3668 C C . ALA B 1 25 ? -8.297 -13.742 7.777 1 94.56 25 ALA B C 1
ATOM 3670 O O . ALA B 1 25 ? -9.352 -13.305 7.297 1 94.56 25 ALA B O 1
ATOM 3671 N N . VAL B 1 26 ? -8 -15 7.809 1 96.25 26 VAL B N 1
ATOM 3672 C CA . VAL B 1 26 ? -8.898 -16.031 7.281 1 96.25 26 VAL B CA 1
ATOM 3673 C C . VAL B 1 26 ? -9.289 -17 8.398 1 96.25 26 VAL B C 1
ATOM 3675 O O . VAL B 1 26 ? -8.438 -17.453 9.156 1 96.25 26 VAL B O 1
ATOM 3678 N N . TYR B 1 27 ? -10.633 -17.281 8.492 1 96.19 27 TYR B N 1
ATOM 3679 C CA . TYR B 1 27 ? -11.172 -18.156 9.531 1 96.19 27 TYR B CA 1
ATOM 3680 C C . TYR B 1 27 ? -11.992 -19.281 8.914 1 96.19 27 TYR B C 1
ATOM 3682 O O . TYR B 1 27 ? -12.586 -19.125 7.844 1 96.19 27 TYR B O 1
ATOM 3690 N N . GLU B 1 28 ? -12.047 -20.406 9.633 1 96.06 28 GLU B N 1
ATOM 3691 C CA . GLU B 1 28 ? -13.016 -21.453 9.289 1 96.06 28 GLU B CA 1
ATOM 3692 C C . GLU B 1 28 ? -14.445 -20.969 9.5 1 96.06 28 GLU B C 1
ATOM 3694 O O . GLU B 1 28 ? -14.711 -20.172 10.414 1 96.06 28 GLU B O 1
ATOM 3699 N N . ALA B 1 29 ? -15.289 -21.453 8.641 1 95.56 29 ALA B N 1
ATOM 3700 C CA . ALA B 1 29 ? -16.672 -21.031 8.805 1 95.56 29 ALA B CA 1
ATOM 3701 C C . ALA B 1 29 ? -17.641 -22.094 8.297 1 95.56 29 ALA B C 1
ATOM 3703 O O . ALA B 1 29 ? -17.266 -22.953 7.5 1 95.56 29 ALA B O 1
ATOM 3704 N N . THR B 1 30 ? -18.875 -22.109 8.836 1 94.69 30 THR B N 1
ATOM 3705 C CA . THR B 1 30 ? -20 -22.922 8.367 1 94.69 30 THR B CA 1
ATOM 3706 C C . THR B 1 30 ? -21.297 -22.141 8.438 1 94.69 30 THR B C 1
ATOM 3708 O O . THR B 1 30 ? -21.406 -21.156 9.188 1 94.69 30 THR B O 1
ATOM 3711 N N . ILE B 1 31 ? -22.203 -22.5 7.574 1 91 31 ILE B N 1
ATOM 3712 C CA . ILE B 1 31 ? -23.5 -21.812 7.566 1 91 31 ILE B CA 1
ATOM 3713 C C . ILE B 1 31 ? -24.359 -22.328 8.719 1 91 31 ILE B C 1
ATOM 3715 O O . ILE B 1 31 ? -24.453 -23.531 8.953 1 91 31 ILE B O 1
ATOM 3719 N N . LEU B 1 32 ? -24.969 -21.391 9.484 1 83.25 32 LEU B N 1
ATOM 3720 C CA . LEU B 1 32 ? -25.859 -21.75 10.578 1 83.25 32 LEU B CA 1
ATOM 3721 C C . LEU B 1 32 ? -27.219 -22.188 10.047 1 83.25 32 LEU B C 1
ATOM 3723 O O . LEU B 1 32 ? -27.781 -21.547 9.164 1 83.25 32 LEU B O 1
ATOM 3727 N N . LEU B 1 33 ? -27.578 -23.516 9.953 1 65.56 33 LEU B N 1
ATOM 3728 C CA . LEU B 1 33 ? -28.891 -24.016 9.555 1 65.56 33 LEU B CA 1
ATOM 3729 C C . LEU B 1 33 ? -29.984 -23.469 10.453 1 65.56 33 LEU B C 1
ATOM 3731 O O . LEU B 1 33 ? -29.828 -23.391 11.672 1 65.56 33 LEU B O 1
ATOM 3735 N N . SER B 1 34 ? -30.875 -22.688 10.062 1 50.06 34 SER B N 1
ATOM 3736 C CA . SER B 1 34 ? -32.062 -22.328 10.812 1 50.06 34 SER B CA 1
ATOM 3737 C C . SER B 1 34 ? -32.812 -23.578 11.312 1 50.06 34 SER B C 1
ATOM 3739 O O . SER B 1 34 ? -33.344 -24.344 10.516 1 50.06 34 SER B O 1
ATOM 3741 N N . SER B 1 35 ? -32.594 -24.469 12.188 1 41.94 35 SER B N 1
ATOM 3742 C CA . SER B 1 35 ? -33.656 -25.281 12.758 1 41.94 35 SER B CA 1
ATOM 3743 C C . SER B 1 35 ? -34.906 -24.469 12.992 1 41.94 35 SER B C 1
ATOM 3745 O O . SER B 1 35 ? -34.844 -23.25 13.156 1 41.94 35 SER B O 1
ATOM 3747 N N . ASN B 1 36 ? -36.281 -25.156 12.844 1 38.72 36 ASN B N 1
ATOM 3748 C CA . ASN B 1 36 ? -37.625 -24.891 13.328 1 38.72 36 ASN B CA 1
ATOM 3749 C C . ASN B 1 36 ? -37.625 -24.391 14.773 1 38.72 36 ASN B C 1
ATOM 3751 O O . ASN B 1 36 ? -37.188 -25.109 15.672 1 38.72 36 ASN B O 1
ATOM 3755 N N . TYR B 1 37 ? -37.656 -23.234 15.125 1 35.09 37 TYR B N 1
ATOM 3756 C CA . TYR B 1 37 ? -38.188 -22.75 16.391 1 35.09 37 TYR B CA 1
ATOM 3757 C C . TYR B 1 37 ? -39.531 -23.391 16.703 1 35.09 37 TYR B C 1
ATOM 3759 O O . TYR B 1 37 ? -40.562 -22.891 16.297 1 35.09 37 TYR B O 1
ATOM 3767 N N . GLN B 1 38 ? -39.906 -24.734 16.562 1 33.19 38 GLN B N 1
ATOM 3768 C CA . GLN B 1 38 ? -41 -25.172 17.422 1 33.19 38 GLN B CA 1
ATOM 3769 C C . GLN B 1 38 ? -40.75 -24.781 18.875 1 33.19 38 GLN B C 1
ATOM 3771 O O . GLN B 1 38 ? -39.656 -25.016 19.406 1 33.19 38 GLN B O 1
ATOM 3776 N N . SER B 1 39 ? -41.719 -23.953 19.516 1 32.97 39 SER B N 1
ATOM 3777 C CA . SER B 1 39 ? -41.969 -23.391 20.844 1 32.97 39 SER B CA 1
ATOM 3778 C C . SER B 1 39 ? -41.938 -24.469 21.922 1 32.97 39 SER B C 1
ATOM 3780 O O . SER B 1 39 ? -42.406 -24.266 23.031 1 32.97 39 SER B O 1
ATOM 3782 N N . SER B 1 40 ? -41.562 -25.719 21.828 1 31.94 40 SER B N 1
ATOM 3783 C CA . SER B 1 40 ? -41.781 -26.375 23.109 1 31.94 40 SER B CA 1
ATOM 3784 C C . SER B 1 40 ? -41.125 -25.609 24.25 1 31.94 40 SER B C 1
ATOM 3786 O O . SER B 1 40 ? -39.938 -25.219 24.141 1 31.94 40 SER B O 1
ATOM 3788 N N . GLU B 1 41 ? -41.938 -24.938 25.266 1 31.33 41 GLU B N 1
ATOM 3789 C CA . GLU B 1 41 ? -41.844 -24.172 26.516 1 31.33 41 GLU B CA 1
ATOM 3790 C C . GLU B 1 41 ? -40.75 -24.734 27.406 1 31.33 41 GLU B C 1
ATOM 3792 O O . GLU B 1 41 ? -40.188 -24.016 28.234 1 31.33 41 GLU B O 1
ATOM 3797 N N . ASP B 1 42 ? -40.812 -26.062 27.844 1 29.62 42 ASP B N 1
ATOM 3798 C CA . ASP B 1 42 ? -40.438 -26.406 29.203 1 29.62 42 ASP B CA 1
ATOM 3799 C C . ASP B 1 42 ? -38.906 -26.391 29.344 1 29.62 42 ASP B C 1
ATOM 3801 O O . ASP B 1 42 ? -38.375 -26.5 30.453 1 29.62 42 ASP B O 1
ATOM 3805 N N . SER B 1 43 ? -38.219 -27.188 28.5 1 27.06 43 SER B N 1
ATOM 3806 C CA . SER B 1 43 ? -37.031 -27.719 29.172 1 27.06 43 SER B CA 1
ATOM 3807 C C . SER B 1 43 ? -35.969 -26.625 29.391 1 27.06 43 SER B C 1
ATOM 3809 O O . SER B 1 43 ? -35.781 -25.766 28.531 1 27.06 43 SER B O 1
ATOM 3811 N N . LYS B 1 44 ? -35.562 -26.359 30.656 1 29.19 44 LYS B N 1
ATOM 3812 C CA . LYS B 1 44 ? -34.562 -25.531 31.266 1 29.19 44 LYS B CA 1
ATOM 3813 C C . LYS B 1 44 ? -33.25 -25.594 30.484 1 29.19 44 LYS B C 1
ATOM 3815 O O . LYS B 1 44 ? -32.875 -26.656 29.984 1 29.19 44 LYS B O 1
ATOM 3820 N N . PRO B 1 45 ? -32.75 -24.438 30.141 1 28.36 45 PRO B N 1
ATOM 3821 C CA . PRO B 1 45 ? -31.516 -24.297 29.375 1 28.36 45 PRO B CA 1
ATOM 3822 C C . PRO B 1 45 ? -30.375 -25.156 29.938 1 28.36 45 PRO B C 1
ATOM 3824 O O . PRO B 1 45 ? -30.109 -25.141 31.141 1 28.36 45 PRO B O 1
ATOM 3827 N N . LEU B 1 46 ? -30.328 -26.453 29.516 1 26.44 46 LEU B N 1
ATOM 3828 C CA . LEU B 1 46 ? -29.172 -27.203 30.016 1 26.44 46 LEU B CA 1
ATOM 3829 C C . LEU B 1 46 ? -27.938 -26.328 30.047 1 26.44 46 LEU B C 1
ATOM 3831 O O . LEU B 1 46 ? -27.594 -25.672 29.047 1 26.44 46 LEU B O 1
ATOM 3835 N N . GLU B 1 47 ? -27.531 -25.797 31.266 1 27.31 47 GLU B N 1
ATOM 3836 C CA . GLU B 1 47 ? -26.281 -25.172 31.641 1 27.31 47 GLU B CA 1
ATOM 3837 C C . GLU B 1 47 ? -25.078 -25.922 31.078 1 27.31 47 GLU B C 1
ATOM 3839 O O . GLU B 1 47 ? -24.625 -26.906 31.656 1 27.31 47 GLU B O 1
ATOM 3844 N N . GLY B 1 48 ? -25.234 -26.406 29.859 1 22.84 48 GLY B N 1
ATOM 3845 C CA . GLY B 1 48 ? -24.047 -27.172 29.516 1 22.84 48 GLY B CA 1
ATOM 3846 C C . GLY B 1 48 ? -22.75 -26.422 29.812 1 22.84 48 GLY B C 1
ATOM 3847 O O . GLY B 1 48 ? -22.609 -25.25 29.469 1 22.84 48 GLY B O 1
ATOM 3848 N N . LYS B 1 49 ? -22.141 -26.797 30.922 1 27.08 49 LYS B N 1
ATOM 3849 C CA . LYS B 1 49 ? -20.79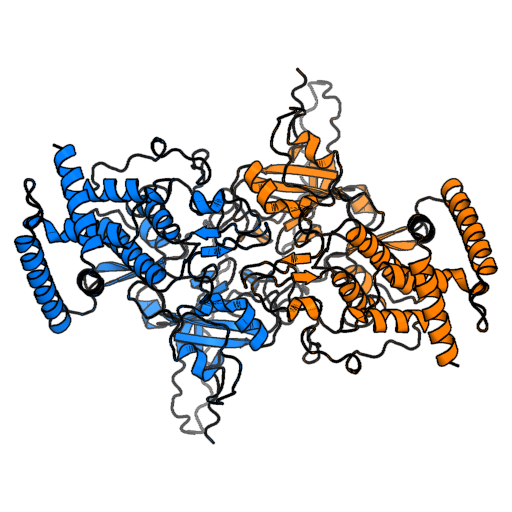7 -26.438 31.328 1 27.08 49 LYS B CA 1
ATOM 3850 C C . LYS B 1 49 ? -19.844 -26.438 30.125 1 27.08 49 LYS B C 1
ATOM 3852 O O . LYS B 1 49 ? -19.781 -27.406 29.375 1 27.08 49 LYS B O 1
ATOM 3857 N N . THR B 1 50 ? -19.672 -25.297 29.625 1 27.25 50 THR B N 1
ATOM 3858 C CA . THR B 1 50 ? -18.578 -25.047 28.703 1 27.25 50 THR B CA 1
ATOM 3859 C C . THR B 1 50 ? -17.344 -25.875 29.062 1 27.25 50 THR B C 1
ATOM 3861 O O . THR B 1 50 ? -16.938 -25.891 30.219 1 27.25 50 THR B O 1
ATOM 3864 N N . PRO B 1 51 ? -17.172 -27.078 28.562 1 29.2 51 PRO B N 1
ATOM 3865 C CA . PRO B 1 51 ? -15.945 -27.75 28.984 1 29.2 51 PRO B CA 1
ATOM 3866 C C . PRO B 1 51 ? -14.781 -26.781 29.188 1 29.2 51 PRO B C 1
ATOM 3868 O O . PRO B 1 51 ? -14.609 -25.859 28.406 1 29.2 51 PRO B O 1
ATOM 3871 N N . ASP B 1 52 ? -14.5 -26.531 30.453 1 28.66 52 ASP B N 1
ATOM 3872 C CA . ASP B 1 52 ? -13.312 -25.859 30.969 1 28.66 52 ASP B CA 1
ATOM 3873 C C . ASP B 1 52 ? -12.055 -26.375 30.281 1 28.66 52 ASP B C 1
ATOM 3875 O O . ASP B 1 52 ? -11.523 -27.422 30.656 1 28.66 52 ASP B O 1
ATOM 3879 N N . THR B 1 53 ? -12.039 -26.625 29 1 28.41 53 THR B N 1
ATOM 3880 C CA . THR B 1 53 ? -10.688 -27 28.594 1 28.41 53 THR B CA 1
ATOM 3881 C C . THR B 1 53 ? -9.656 -26.094 29.266 1 28.41 53 THR B C 1
ATOM 3883 O O . THR B 1 53 ? -9.688 -24.875 29.094 1 28.41 53 THR B O 1
ATOM 3886 N N . GLU B 1 54 ? -9.281 -26.453 30.469 1 26.75 54 GLU B N 1
ATOM 3887 C CA . GLU B 1 54 ? -8.117 -25.953 31.188 1 26.75 54 GLU B CA 1
ATOM 3888 C C . GLU B 1 54 ? -6.961 -25.656 30.234 1 26.75 54 GLU B C 1
ATOM 3890 O O . GLU B 1 54 ? -6.445 -26.547 29.578 1 26.75 54 GLU B O 1
ATOM 3895 N N . TRP B 1 55 ? -7.078 -24.516 29.609 1 27.64 55 TRP B N 1
ATOM 3896 C CA . TRP B 1 55 ? -5.871 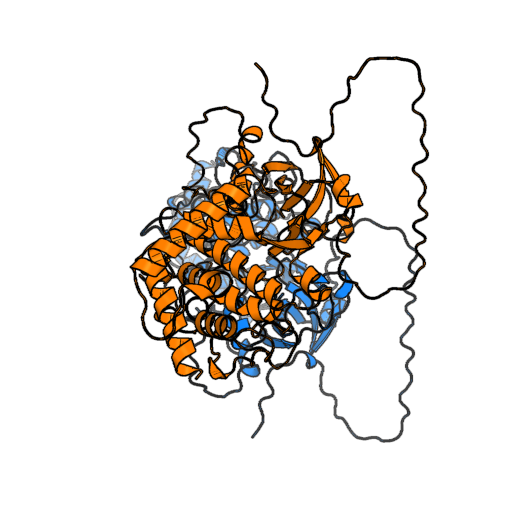-23.969 29 1 27.64 55 TRP B CA 1
ATOM 3897 C C . TRP B 1 55 ? -4.68 -24.062 29.953 1 27.64 55 TRP B C 1
ATOM 3899 O O . TRP B 1 55 ? -4.625 -23.375 30.969 1 27.64 55 TRP B O 1
ATOM 3909 N N . ASP B 1 56 ? -4.359 -25.344 30.297 1 27.39 56 ASP B N 1
ATOM 3910 C CA . ASP B 1 56 ? -3.08 -25.453 30.984 1 27.39 56 ASP B CA 1
ATOM 3911 C C . ASP B 1 56 ? -2.012 -24.594 30.312 1 27.39 56 ASP B C 1
ATOM 3913 O O . ASP B 1 56 ? -1.738 -24.75 29.125 1 27.39 56 ASP B O 1
ATOM 3917 N N . HIS B 1 57 ? -1.805 -23.422 30.812 1 28.55 57 HIS B N 1
ATOM 3918 C CA . HIS B 1 57 ? -0.878 -22.328 30.547 1 28.55 57 HIS B CA 1
ATOM 3919 C C . HIS B 1 57 ? 0.56 -22.828 30.469 1 28.55 57 HIS B C 1
ATOM 3921 O O . HIS B 1 57 ? 1.495 -22.031 30.344 1 28.55 57 HIS B O 1
ATOM 3927 N N . GLY B 1 58 ? 0.853 -24 31.141 1 25.66 58 GLY B N 1
ATOM 3928 C CA . GLY B 1 58 ? 2.27 -24.109 31.453 1 25.66 58 GLY B CA 1
ATOM 3929 C C . GLY B 1 58 ? 3.15 -24.141 30.219 1 25.66 58 GLY B C 1
ATOM 3930 O O . GLY B 1 58 ? 4.371 -23.984 30.312 1 25.66 58 GLY B O 1
ATOM 3931 N N . SER B 1 59 ? 2.781 -25 29.266 1 25.62 59 SER B N 1
ATOM 3932 C CA . SER B 1 59 ? 3.967 -25.641 28.719 1 25.62 59 SER B CA 1
ATOM 3933 C C . SER B 1 59 ? 4.828 -24.641 27.938 1 25.62 59 SER B C 1
ATOM 3935 O O . SER B 1 59 ? 4.363 -23.562 27.578 1 25.62 59 SER B O 1
ATOM 3937 N N . ASP B 1 60 ? 6.027 -25.203 27.453 1 26.55 60 ASP B N 1
ATOM 3938 C CA . ASP B 1 60 ? 7.297 -24.859 26.812 1 26.55 60 ASP B CA 1
ATOM 3939 C C . ASP B 1 60 ? 7.07 -24.172 25.469 1 26.55 60 ASP B C 1
ATOM 3941 O O . ASP B 1 60 ? 6.16 -24.547 24.719 1 26.55 60 ASP B O 1
ATOM 3945 N N . ILE B 1 61 ? 7.453 -22.891 25.344 1 28.59 61 ILE B N 1
ATOM 3946 C CA . ILE B 1 61 ? 7.684 -22.047 24.172 1 28.59 61 ILE B CA 1
ATOM 3947 C C . ILE B 1 61 ? 8.141 -22.922 23 1 28.59 61 ILE B C 1
ATOM 3949 O O . ILE B 1 61 ? 9.312 -23.266 22.906 1 28.59 61 ILE B O 1
ATOM 3953 N N . GLN B 1 62 ? 7.473 -24.047 22.797 1 24.89 62 GLN B N 1
ATOM 3954 C CA . GLN B 1 62 ? 7.992 -24.656 21.578 1 24.89 62 GLN B CA 1
ATOM 3955 C C . GLN B 1 62 ? 7.926 -23.688 20.406 1 24.89 62 GLN B C 1
ATOM 3957 O O . GLN B 1 62 ? 7.023 -22.844 20.328 1 24.89 62 GLN B O 1
ATOM 3962 N N . ALA B 1 63 ? 8.844 -23.766 19.469 1 29.33 63 ALA B N 1
ATOM 3963 C CA . ALA B 1 63 ? 9.195 -23.125 18.203 1 29.33 63 ALA B CA 1
ATOM 3964 C C . ALA B 1 63 ? 7.961 -22.906 17.328 1 29.33 63 ALA B C 1
ATOM 3966 O O . ALA B 1 63 ? 7.129 -23.797 17.188 1 29.33 63 ALA B O 1
ATOM 3967 N N . ALA B 1 64 ? 7.594 -21.688 17.016 1 37.16 64 ALA B N 1
ATOM 3968 C CA . ALA B 1 64 ? 6.59 -21.188 16.094 1 37.16 64 ALA B CA 1
ATOM 3969 C C . ALA B 1 64 ? 6.348 -22.172 14.953 1 37.16 64 ALA B C 1
ATOM 3971 O O . ALA B 1 64 ? 7.105 -22.203 13.977 1 37.16 64 ALA B O 1
ATOM 3972 N N . GLU B 1 65 ? 5.914 -23.375 15.055 1 34.56 65 GLU B N 1
ATOM 3973 C CA . GLU B 1 65 ? 5.641 -24.406 14.07 1 34.56 65 GLU B CA 1
ATOM 3974 C C . GLU B 1 65 ? 4.625 -23.938 13.031 1 34.56 65 GLU B C 1
ATOM 3976 O O . GLU B 1 65 ? 3.699 -23.188 13.359 1 34.56 65 GLU B O 1
ATOM 3981 N N . ALA B 1 66 ? 4.879 -24.062 11.617 1 46.53 66 ALA B N 1
ATOM 3982 C CA . ALA B 1 66 ? 3.939 -23.984 10.5 1 46.53 66 ALA B CA 1
ATOM 3983 C C . ALA B 1 66 ? 2.551 -24.453 10.914 1 46.53 66 ALA B C 1
ATOM 3985 O O . ALA B 1 66 ? 2.41 -25.516 11.539 1 46.53 66 ALA B O 1
ATOM 3986 N N . LYS B 1 67 ? 1.633 -23.484 10.938 1 57.31 67 LYS B N 1
ATOM 3987 C CA . LYS B 1 67 ? 0.293 -23.938 11.297 1 57.31 67 LYS B CA 1
ATOM 3988 C C . LYS B 1 67 ? -0.064 -25.234 10.578 1 57.31 67 LYS B C 1
ATOM 3990 O O . LYS B 1 67 ? 0.145 -25.359 9.367 1 57.31 67 LYS B O 1
ATOM 3995 N N . PRO B 1 68 ? -0.449 -26.219 11.32 1 60.44 68 PRO B N 1
ATOM 3996 C CA . PRO B 1 68 ? -0.681 -27.562 10.766 1 60.44 68 PRO B CA 1
ATOM 3997 C C . PRO B 1 68 ? -1.748 -27.562 9.672 1 60.44 68 PRO B C 1
ATOM 3999 O O . PRO B 1 68 ? -2.621 -26.703 9.648 1 60.44 68 PRO B O 1
ATOM 4002 N N . ILE B 1 69 ? -1.473 -28.359 8.547 1 73.06 69 ILE B N 1
ATOM 4003 C CA . ILE B 1 69 ? -2.445 -28.672 7.504 1 73.06 69 ILE B CA 1
ATOM 4004 C C . ILE B 1 69 ? -3.764 -29.109 8.141 1 73.06 69 ILE B C 1
ATOM 4006 O O . ILE B 1 69 ? -3.773 -29.906 9.07 1 73.06 69 ILE B O 1
ATOM 4010 N N . GLN B 1 70 ? -4.824 -28.406 7.738 1 79 70 GLN B N 1
ATOM 4011 C CA . GLN B 1 70 ? -6.141 -28.734 8.273 1 79 70 GLN B CA 1
ATOM 4012 C C . GLN B 1 70 ? -6.496 -30.188 7.98 1 79 70 GLN B C 1
ATOM 4014 O O . GLN B 1 70 ? -6.262 -30.688 6.875 1 79 70 GLN B O 1
ATOM 4019 N N . THR B 1 71 ? -7.066 -30.797 8.953 1 77.88 71 THR B N 1
ATOM 4020 C CA . THR B 1 71 ? -7.488 -32.188 8.789 1 77.88 71 THR B CA 1
ATOM 4021 C C . THR B 1 71 ? -8.82 -32.25 8.047 1 77.88 71 THR B C 1
ATOM 4023 O O . THR B 1 71 ? -9.562 -31.281 7.988 1 77.88 71 THR B O 1
ATOM 4026 N N . ASN B 1 72 ? -9.047 -33.375 7.457 1 76.5 72 ASN B N 1
ATOM 4027 C CA . ASN B 1 72 ? -10.297 -33.625 6.742 1 76.5 72 ASN B CA 1
ATOM 4028 C C . ASN B 1 72 ? -11.508 -33.469 7.66 1 76.5 72 ASN B C 1
ATOM 4030 O O . ASN B 1 72 ? -12.555 -32.969 7.238 1 76.5 72 ASN B O 1
ATOM 4034 N N . GLN B 1 73 ? -11.383 -33.844 8.883 1 73.31 73 GLN B N 1
ATOM 4035 C CA . GLN B 1 73 ? -12.477 -33.75 9.844 1 73.31 73 GLN B CA 1
ATOM 4036 C C . GLN B 1 73 ? -12.828 -32.281 10.125 1 73.31 73 GLN B C 1
ATOM 4038 O O . GLN B 1 73 ? -14 -31.938 10.219 1 73.31 73 GLN B O 1
ATOM 4043 N N . GLN B 1 74 ? -11.852 -31.531 10.273 1 77 74 GLN B N 1
ATOM 4044 C CA . GLN B 1 74 ? -12.055 -30.109 10.523 1 77 74 GLN B CA 1
ATOM 4045 C C . GLN B 1 74 ? -12.773 -29.453 9.352 1 77 74 GLN B C 1
ATOM 4047 O O . GLN B 1 74 ? -13.695 -28.656 9.547 1 77 74 GLN B O 1
ATOM 4052 N N . ARG B 1 75 ? -12.438 -29.891 8.219 1 81.06 75 ARG B N 1
ATOM 4053 C CA . ARG B 1 75 ? -13.016 -29.281 7.035 1 81.06 75 ARG B CA 1
ATOM 4054 C C . ARG B 1 75 ? -14.453 -29.75 6.812 1 81.06 75 ARG B C 1
ATOM 4056 O O . ARG B 1 75 ? -15.266 -29.031 6.234 1 81.06 75 ARG B O 1
ATOM 4063 N N . ALA B 1 76 ? -14.688 -30.906 7.23 1 83.12 76 ALA B N 1
ATOM 4064 C CA . ALA B 1 76 ? -16.062 -31.391 7.16 1 83.12 76 ALA B CA 1
ATOM 4065 C C . ALA B 1 76 ? -16.984 -30.547 8.039 1 83.12 76 ALA B C 1
ATOM 4067 O O . ALA B 1 76 ? -18.125 -30.25 7.656 1 83.12 76 ALA B O 1
ATOM 4068 N N . ALA B 1 77 ? -16.469 -30.109 9.148 1 87.69 77 ALA B N 1
ATOM 4069 C CA . ALA B 1 77 ? 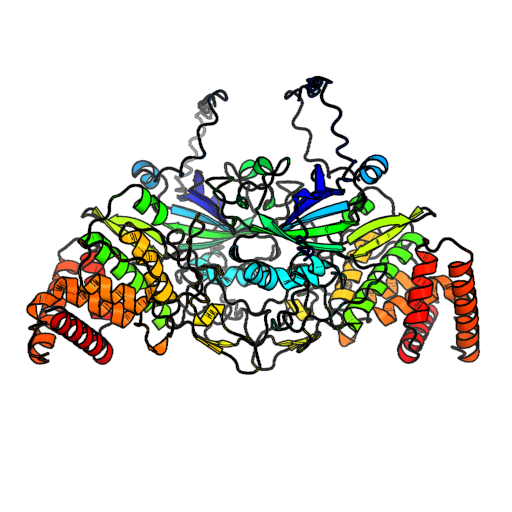-17.25 -29.266 10.07 1 87.69 77 ALA B CA 1
ATOM 4070 C C . ALA B 1 77 ? -17.312 -27.828 9.586 1 87.69 77 ALA B C 1
ATOM 4072 O O . ALA B 1 77 ? -18.312 -27.141 9.805 1 87.69 77 ALA B O 1
ATOM 4073 N N . PHE B 1 78 ? -16.281 -27.438 8.914 1 94.44 78 PHE B N 1
ATOM 4074 C CA . PHE B 1 78 ? -16.188 -26.062 8.414 1 94.44 78 PHE B CA 1
ATOM 4075 C C . PHE B 1 78 ? -15.82 -26.047 6.934 1 94.44 78 PHE B C 1
ATOM 4077 O O . PHE B 1 78 ? -14.703 -25.688 6.57 1 94.44 78 PHE B O 1
ATOM 4084 N N . PRO B 1 79 ? -16.734 -26.281 6.082 1 95.38 79 PRO B N 1
ATOM 4085 C CA . PRO B 1 79 ? -16.453 -26.391 4.652 1 95.38 79 PRO B CA 1
ATOM 4086 C C . PRO B 1 79 ? -16.141 -25.047 4 1 95.38 79 PRO B C 1
ATOM 4088 O O . PRO B 1 79 ? -15.695 -25 2.854 1 95.38 79 PRO B O 1
ATOM 4091 N N . LEU B 1 80 ? -16.359 -23.969 4.785 1 96.44 80 LEU B N 1
ATOM 4092 C CA . LEU B 1 80 ? -16.156 -22.641 4.246 1 96.44 80 LEU B CA 1
ATOM 4093 C C . LEU B 1 80 ? -15.055 -21.906 5.012 1 96.44 80 LEU B C 1
ATOM 4095 O O . LEU B 1 80 ? -14.664 -22.328 6.102 1 96.44 80 LEU B O 1
ATOM 4099 N N . ALA B 1 81 ? -14.477 -20.922 4.336 1 97.19 81 ALA B N 1
ATOM 4100 C CA . ALA B 1 81 ? -13.539 -19.984 4.941 1 97.19 81 ALA B CA 1
ATOM 4101 C C . ALA B 1 81 ? -14.016 -18.547 4.742 1 97.19 81 ALA B C 1
ATOM 4103 O O . ALA B 1 81 ? -14.547 -18.203 3.688 1 97.19 81 ALA B O 1
ATOM 4104 N N . ILE B 1 82 ? -13.836 -17.766 5.758 1 96.81 82 ILE B N 1
ATOM 4105 C CA . ILE B 1 82 ? -14.164 -16.344 5.68 1 96.81 82 ILE B CA 1
ATOM 4106 C C . ILE B 1 82 ? -12.891 -15.516 5.781 1 96.81 82 ILE B C 1
ATOM 4108 O O . ILE B 1 82 ? -12.109 -15.68 6.723 1 96.81 82 ILE B O 1
ATOM 4112 N N . LYS B 1 83 ? -12.664 -14.742 4.789 1 97.19 83 LYS B N 1
ATOM 4113 C CA . LYS B 1 83 ? -11.57 -13.773 4.781 1 97.19 83 LYS B CA 1
ATOM 4114 C C . LYS B 1 83 ? -12.047 -12.398 5.227 1 97.19 83 LYS B C 1
ATOM 4116 O O . LYS B 1 83 ? -12.906 -11.789 4.578 1 97.19 83 LYS B O 1
ATOM 4121 N N . MET B 1 84 ? -11.586 -11.945 6.336 1 96.81 84 MET B N 1
ATOM 4122 C CA . MET B 1 84 ? -11.883 -10.602 6.836 1 96.81 84 MET B CA 1
ATOM 4123 C C . MET B 1 84 ? -10.758 -9.633 6.48 1 96.81 84 MET B C 1
ATOM 4125 O O . MET B 1 84 ? -9.633 -9.781 6.953 1 96.81 84 MET B O 1
ATOM 4129 N N . MET B 1 85 ? -11.125 -8.625 5.711 1 96.69 85 MET B N 1
ATOM 4130 C CA . MET B 1 85 ? -10.117 -7.668 5.254 1 96.69 85 MET B CA 1
ATOM 4131 C C . MET B 1 85 ? -9.781 -6.664 6.352 1 96.69 85 MET B C 1
ATOM 4133 O O . MET B 1 85 ? -10.633 -6.324 7.168 1 96.69 85 MET B O 1
ATOM 4137 N N . TRP B 1 86 ? -8.469 -6.234 6.34 1 92.94 86 TRP B N 1
ATOM 4138 C CA . TRP B 1 86 ? -8.125 -5.078 7.156 1 92.94 86 TRP B CA 1
ATOM 4139 C C . TRP B 1 86 ? -8.664 -3.793 6.535 1 92.94 86 TRP B C 1
ATOM 4141 O O . TRP B 1 86 ? -8.516 -3.568 5.328 1 92.94 86 TRP B O 1
ATOM 4151 N N . ASN B 1 87 ? -9.344 -2.994 7.293 1 90.5 87 ASN B N 1
ATOM 4152 C CA . ASN B 1 87 ? -9.789 -1.688 6.816 1 90.5 87 ASN B CA 1
ATOM 4153 C C . ASN B 1 87 ? -9.18 -0.556 7.641 1 90.5 87 ASN B C 1
ATOM 4155 O O . ASN B 1 87 ? -9.727 -0.186 8.688 1 90.5 87 ASN B O 1
ATOM 4159 N N . ILE B 1 88 ? -8.203 0.007 7.094 1 81.25 88 ILE B N 1
ATOM 4160 C CA . ILE B 1 88 ? -7.504 1.062 7.824 1 81.25 88 ILE B CA 1
ATOM 4161 C C . ILE B 1 88 ? -7.754 2.408 7.148 1 81.25 88 ILE B C 1
ATOM 4163 O O . ILE B 1 88 ? -7.629 3.459 7.777 1 81.25 88 ILE B O 1
ATOM 4167 N N . SER B 1 89 ? -8.164 2.363 5.879 1 75.06 89 SER B N 1
ATOM 4168 C CA . SER B 1 89 ? -8.125 3.639 5.172 1 75.06 89 SER B CA 1
ATOM 4169 C C . SER B 1 89 ? -9.391 3.852 4.34 1 75.06 89 SER B C 1
ATOM 4171 O O . SER B 1 89 ? -9.609 4.941 3.809 1 75.06 89 SER B O 1
ATOM 4173 N N . ALA B 1 90 ? -10.227 2.92 4.211 1 76.94 90 ALA B N 1
ATOM 4174 C CA . ALA B 1 90 ? -11.312 3.008 3.236 1 76.94 90 ALA B CA 1
ATOM 4175 C C . ALA B 1 90 ? -12.5 3.779 3.807 1 76.94 90 ALA B C 1
ATOM 4177 O O . ALA B 1 90 ? -13.367 4.238 3.059 1 76.94 90 ALA B O 1
ATOM 4178 N N . GLY B 1 91 ? -12.562 3.957 5.07 1 76.69 91 GLY B N 1
ATOM 4179 C CA . GLY B 1 91 ? -13.789 4.434 5.695 1 76.69 91 GLY B CA 1
ATOM 4180 C C . GLY B 1 91 ? -14.758 3.316 6.035 1 76.69 91 GLY B C 1
ATOM 4181 O O . GLY B 1 91 ? -14.445 2.139 5.848 1 76.69 91 GLY B O 1
ATOM 4182 N N . SER B 1 92 ? -15.969 3.707 6.508 1 80.69 92 SER B N 1
ATOM 4183 C CA . SER B 1 92 ? -16.875 2.68 7.016 1 80.69 92 SER B CA 1
ATOM 4184 C C . SER B 1 92 ? -18.109 2.539 6.133 1 80.69 92 SER B C 1
ATOM 4186 O O . SER B 1 92 ? -18.984 1.728 6.414 1 80.69 92 SER B O 1
ATOM 4188 N N . SER B 1 93 ? -18.125 3.33 5.031 1 80.44 93 SER B N 1
ATOM 4189 C CA . SER B 1 93 ? -19.234 3.16 4.109 1 80.44 93 SER B CA 1
ATOM 4190 C C . SER B 1 93 ? -19.016 1.972 3.18 1 80.44 93 SER B C 1
ATOM 4192 O O . SER B 1 93 ? -17.875 1.715 2.754 1 80.44 93 SER B O 1
ATOM 4194 N N . SER B 1 94 ? -20.062 1.293 2.877 1 83.75 94 SER B N 1
ATOM 4195 C CA . SER B 1 94 ? -19.984 0.126 2.004 1 83.75 94 SER B CA 1
ATOM 4196 C C . SER B 1 94 ? -19.406 0.495 0.64 1 83.75 94 SER B C 1
ATOM 4198 O O . SER B 1 94 ? -18.594 -0.238 0.086 1 83.75 94 SER B O 1
ATOM 4200 N N . GLU B 1 95 ? -19.844 1.569 0.153 1 80.56 95 GLU B N 1
ATOM 4201 C CA . GLU B 1 95 ? -19.359 2.029 -1.148 1 80.56 95 GLU B CA 1
ATOM 4202 C C . GLU B 1 95 ? -17.859 2.262 -1.137 1 80.56 95 GLU B C 1
ATOM 4204 O O . GLU B 1 95 ? -17.156 1.848 -2.061 1 80.56 95 GLU B O 1
ATOM 4209 N N . ALA B 1 96 ? -17.375 2.916 -0.117 1 79.06 96 ALA B N 1
ATOM 4210 C CA . ALA B 1 96 ? -15.945 3.205 -0.002 1 79.06 96 ALA B CA 1
ATOM 4211 C C . ALA B 1 96 ? -15.133 1.921 0.155 1 79.06 96 ALA B C 1
ATOM 4213 O O . ALA B 1 96 ? -14.07 1.771 -0.452 1 79.06 96 ALA B O 1
ATOM 4214 N N . ILE B 1 97 ? -15.648 1.06 0.936 1 87.94 97 ILE B N 1
ATOM 4215 C CA . ILE B 1 97 ? -14.969 -0.205 1.202 1 87.94 97 ILE B CA 1
ATOM 4216 C C . ILE B 1 97 ? -14.875 -1.021 -0.085 1 87.94 97 ILE B C 1
ATOM 4218 O O . ILE B 1 97 ? -13.797 -1.492 -0.45 1 87.94 97 ILE B O 1
ATOM 4222 N N . LEU B 1 98 ? -15.961 -1.138 -0.796 1 86.88 98 LEU B N 1
ATOM 4223 C CA . LEU B 1 98 ? -16 -1.924 -2.023 1 86.88 98 LEU B CA 1
ATOM 4224 C C . LEU B 1 98 ? -15.117 -1.3 -3.1 1 86.88 98 LEU B C 1
ATOM 4226 O O . LEU B 1 98 ? -14.445 -2.012 -3.844 1 86.88 98 LEU B O 1
ATOM 4230 N N . SER B 1 99 ? -15.117 -0.075 -3.123 1 82.19 99 SER B N 1
ATOM 4231 C CA . SER B 1 99 ? -14.297 0.623 -4.105 1 82.19 99 SER B CA 1
ATOM 4232 C C . SER B 1 99 ? -12.812 0.432 -3.816 1 82.19 99 SER B C 1
ATOM 4234 O O . SER B 1 99 ? -12.023 0.18 -4.73 1 82.19 99 SER B O 1
ATOM 4236 N N . THR B 1 100 ? -12.469 0.504 -2.562 1 83.38 100 THR B N 1
ATOM 4237 C CA . THR B 1 100 ? -11.07 0.416 -2.15 1 83.38 100 THR B CA 1
ATOM 4238 C C . THR B 1 100 ? -10.562 -1.016 -2.281 1 83.38 100 THR B C 1
ATOM 4240 O O . THR B 1 100 ? -9.391 -1.233 -2.6 1 83.38 100 THR B O 1
ATOM 4243 N N . MET B 1 101 ? -11.438 -1.975 -2.072 1 90.81 101 MET B N 1
ATOM 4244 C CA . MET B 1 101 ? -11.031 -3.375 -2.037 1 90.81 101 MET B CA 1
ATOM 4245 C C . MET B 1 101 ? -11.57 -4.133 -3.246 1 90.81 101 MET B C 1
ATOM 4247 O O . MET B 1 101 ? -11.766 -5.348 -3.186 1 90.81 101 MET B O 1
ATOM 4251 N N . ARG B 1 102 ? -11.773 -3.502 -4.348 1 88.5 102 ARG B N 1
ATOM 4252 C CA . ARG B 1 102 ? -12.445 -4.023 -5.527 1 88.5 102 ARG B CA 1
ATOM 4253 C C . ARG B 1 102 ? -11.68 -5.195 -6.129 1 88.5 102 ARG B C 1
ATOM 4255 O O . ARG B 1 102 ? -12.273 -6.109 -6.699 1 88.5 102 ARG B O 1
ATOM 4262 N N . GLN B 1 103 ? -10.383 -5.238 -6.035 1 92.75 103 GLN B N 1
ATOM 4263 C CA . GLN B 1 103 ? -9.57 -6.293 -6.641 1 92.75 103 GLN B CA 1
ATOM 4264 C C . GLN B 1 103 ? -9.891 -7.652 -6.023 1 92.75 103 GLN B C 1
ATOM 4266 O O . GLN B 1 103 ? -9.859 -8.672 -6.711 1 92.75 103 GLN B O 1
ATOM 4271 N N . GLU B 1 104 ? -10.203 -7.582 -4.727 1 93.94 104 GLU B N 1
ATOM 4272 C CA . GLU B 1 104 ? -10.539 -8.812 -4.012 1 93.94 104 GLU B CA 1
ATOM 4273 C C . GLU B 1 104 ? -11.773 -9.477 -4.605 1 93.94 104 GLU B C 1
ATOM 4275 O O . GLU B 1 104 ? -12.016 -10.664 -4.375 1 93.94 104 GLU B O 1
ATOM 4280 N N . LEU B 1 105 ? -12.523 -8.742 -5.367 1 92.94 105 LEU B N 1
ATOM 4281 C CA . LEU B 1 105 ? -13.812 -9.219 -5.867 1 92.94 105 LEU B CA 1
ATOM 4282 C C . LEU B 1 105 ? -13.68 -9.734 -7.297 1 92.94 105 LEU B C 1
ATOM 4284 O O . LEU B 1 105 ? -14.656 -10.219 -7.883 1 92.94 105 LEU B O 1
ATOM 4288 N N . VAL B 1 106 ? -12.508 -9.711 -7.828 1 94.5 106 VAL B N 1
ATOM 4289 C CA . VAL B 1 106 ? -12.273 -10.109 -9.211 1 94.5 106 VAL B CA 1
ATOM 4290 C C . VAL B 1 106 ? -12.703 -11.562 -9.406 1 94.5 106 VAL B C 1
ATOM 4292 O O . VAL B 1 106 ? -13.391 -11.891 -10.375 1 94.5 106 VAL B O 1
ATOM 4295 N N . PRO B 1 107 ? -12.375 -12.469 -8.469 1 95.44 107 PRO B N 1
ATOM 4296 C CA . PRO B 1 107 ? -12.805 -13.859 -8.648 1 95.44 107 PRO B CA 1
ATOM 4297 C C . PRO B 1 107 ? -14.188 -14.133 -8.078 1 95.44 107 PRO B C 1
ATOM 4299 O O . PRO B 1 107 ? -14.547 -15.289 -7.844 1 95.44 107 PRO B O 1
ATOM 4302 N N . ALA B 1 108 ? -14.961 -13.086 -7.812 1 92.69 108 ALA B N 1
ATOM 4303 C CA . ALA B 1 108 ? -16.297 -13.266 -7.238 1 92.69 108 ALA B CA 1
ATOM 4304 C C . ALA B 1 108 ? -17.281 -13.773 -8.289 1 92.69 108 ALA B C 1
ATOM 4306 O O . ALA B 1 108 ? -17.25 -13.336 -9.445 1 92.69 108 ALA B O 1
ATOM 4307 N N . SER B 1 109 ? -18.125 -14.656 -7.859 1 85.38 109 SER B N 1
ATOM 4308 C CA . SER B 1 109 ? -19.203 -15.125 -8.727 1 85.38 109 SER B CA 1
ATOM 4309 C C . SER B 1 109 ? -20.234 -14.023 -8.977 1 85.38 109 SER B C 1
ATOM 4311 O O . SER B 1 109 ? -20.25 -13.016 -8.273 1 85.38 109 SER B O 1
ATOM 4313 N N . GLY B 1 110 ? -21.031 -14.188 -9.969 1 78.5 110 GLY B N 1
ATOM 4314 C CA . GLY B 1 110 ? -22.078 -13.219 -10.312 1 78.5 110 GLY B CA 1
ATOM 4315 C C . GLY B 1 110 ? -23.031 -12.953 -9.164 1 78.5 110 GLY B C 1
ATOM 4316 O O . GLY B 1 110 ? -23.531 -11.836 -9.016 1 78.5 110 GLY B O 1
ATOM 4317 N N . SER B 1 111 ? -23.188 -13.906 -8.297 1 80.44 111 SER B N 1
ATOM 4318 C CA . SER B 1 111 ? -24.172 -13.797 -7.23 1 80.44 111 SER B CA 1
ATOM 4319 C C . SER B 1 111 ? -23.531 -13.422 -5.906 1 80.44 111 SER B C 1
ATOM 4321 O O . SER B 1 111 ? -24.203 -13.266 -4.891 1 80.44 111 SER B O 1
ATOM 4323 N N . ALA B 1 112 ? -22.266 -13.242 -5.969 1 84.81 112 ALA B N 1
ATOM 4324 C CA . ALA B 1 112 ? -21.531 -13.055 -4.719 1 84.81 112 ALA B CA 1
ATOM 4325 C C . ALA B 1 112 ? -21.969 -11.766 -4.02 1 84.81 112 ALA B C 1
ATOM 4327 O O . ALA B 1 112 ? -21.969 -11.688 -2.789 1 84.81 112 ALA B O 1
ATOM 4328 N N . LEU B 1 113 ? -22.344 -10.773 -4.777 1 78.88 113 LEU B N 1
ATOM 4329 C CA . LEU B 1 113 ? -22.672 -9.469 -4.199 1 78.88 113 LEU B CA 1
ATOM 4330 C C . LEU B 1 113 ? -24.188 -9.266 -4.152 1 78.88 113 LEU B C 1
ATOM 4332 O O . LEU B 1 113 ? -24.656 -8.18 -3.803 1 78.88 113 LEU B O 1
ATOM 4336 N N . SER B 1 114 ? -24.984 -10.164 -4.621 1 67.06 114 SER B N 1
ATOM 4337 C CA . SER B 1 114 ? -26.438 -10.023 -4.707 1 67.06 114 SER B CA 1
ATOM 4338 C C . SER B 1 114 ? -27.047 -9.711 -3.346 1 67.06 114 SER B C 1
ATOM 4340 O O . SER B 1 114 ? -28.062 -9.023 -3.258 1 67.06 114 SER B O 1
ATOM 4342 N N . GLY B 1 115 ? -26.594 -10.188 -2.209 1 55.94 115 GLY B N 1
ATOM 4343 C CA . GLY B 1 115 ? -27.156 -9.906 -0.899 1 55.94 115 GLY B CA 1
ATOM 4344 C C . GLY B 1 115 ? -26.859 -8.508 -0.399 1 55.94 115 GLY B C 1
ATOM 4345 O O . GLY B 1 115 ? -27.656 -7.922 0.333 1 55.94 115 GLY B O 1
ATOM 4346 N N . GLU B 1 116 ? -25.703 -8.141 -0.451 1 54.62 116 GLU B N 1
ATOM 4347 C CA . GLU B 1 116 ? -25.297 -6.852 0.104 1 54.62 116 GLU B CA 1
ATOM 4348 C C . GLU B 1 116 ? -26.062 -5.703 -0.549 1 54.62 116 GLU B C 1
ATOM 4350 O O . GLU B 1 116 ? -26.453 -4.742 0.122 1 54.62 116 GLU B O 1
ATOM 4355 N N . TYR B 1 117 ? -26.188 -5.695 -1.938 1 45.59 117 TYR B N 1
ATOM 4356 C CA . TYR B 1 117 ? -26.906 -4.617 -2.617 1 45.59 117 TYR B CA 1
ATOM 4357 C C . TYR B 1 117 ? -28.344 -5.008 -2.881 1 45.59 117 TYR B C 1
ATOM 4359 O O . TYR B 1 117 ? -28.625 -6.039 -3.498 1 45.59 117 TYR B O 1
ATOM 4367 N N . GLY B 1 118 ? -29.281 -5.34 -2.031 1 35.75 118 GLY B N 1
ATOM 4368 C CA . GLY B 1 118 ? -30.641 -5.578 -2.459 1 35.75 118 GLY B CA 1
ATOM 4369 C C . GLY B 1 118 ? -30.797 -5.688 -3.965 1 35.75 118 GLY B C 1
ATOM 4370 O O . GLY B 1 118 ? -29.875 -5.34 -4.707 1 35.75 118 GLY B O 1
ATOM 4371 N N . THR B 1 119 ? -31.875 -6.629 -4.469 1 33.97 119 THR B N 1
ATOM 4372 C CA . THR B 1 119 ? -32.25 -6.566 -5.875 1 33.97 119 THR B CA 1
ATOM 4373 C C . THR B 1 119 ? -32.25 -5.125 -6.371 1 33.97 119 THR B C 1
ATOM 4375 O O . THR B 1 119 ? -32.812 -4.828 -7.426 1 33.97 119 THR B O 1
ATOM 4378 N N . VAL B 1 120 ? -32.5 -4.18 -5.547 1 33.88 120 VAL B N 1
ATOM 4379 C CA . VAL B 1 120 ? -32.688 -2.854 -6.129 1 33.88 120 VAL B CA 1
ATOM 4380 C C . VAL B 1 120 ? -31.672 -2.629 -7.25 1 33.88 120 VAL B C 1
ATOM 4382 O O . VAL B 1 120 ? -30.469 -2.799 -7.051 1 33.88 120 VAL B O 1
ATOM 4385 N N . ALA B 1 121 ? -32.188 -2.678 -8.461 1 33.44 121 ALA B N 1
ATOM 4386 C CA . ALA B 1 121 ? -31.75 -2.102 -9.727 1 33.44 121 ALA B CA 1
ATOM 4387 C C . ALA B 1 121 ? -30.938 -0.83 -9.492 1 33.44 121 ALA B C 1
ATOM 4389 O O . ALA B 1 121 ? -31.453 0.28 -9.641 1 33.44 121 ALA B O 1
ATOM 4390 N N . CYS B 1 122 ? -30.719 -0.446 -8.258 1 31.88 122 CYS B N 1
ATOM 4391 C CA . CYS B 1 122 ? -30.141 0.894 -8.32 1 31.88 122 CYS B CA 1
ATOM 4392 C C . CYS B 1 122 ? -29.203 1.023 -9.516 1 31.88 122 CYS B C 1
ATOM 4394 O O . CYS B 1 122 ? -28.469 0.089 -9.828 1 31.88 122 CYS B O 1
ATOM 4396 N N . HIS B 1 123 ? -29.609 1.731 -10.484 1 33.44 123 HIS B N 1
ATOM 4397 C CA . HIS B 1 123 ? -28.859 2.426 -11.523 1 33.44 123 HIS B CA 1
ATOM 4398 C C . HIS B 1 123 ? -27.406 2.66 -11.109 1 33.44 123 HIS B C 1
ATOM 4400 O O . HIS B 1 123 ? -26.797 3.662 -11.492 1 33.44 123 HIS B O 1
ATOM 4406 N N . ARG B 1 124 ? -27.141 2.289 -9.82 1 37.78 124 ARG B N 1
ATOM 4407 C CA . ARG B 1 124 ? -25.797 2.77 -9.469 1 37.78 124 ARG B CA 1
ATOM 4408 C C . ARG B 1 124 ? -24.766 2.32 -10.5 1 37.78 124 ARG B C 1
ATOM 4410 O O . ARG B 1 124 ? -24.906 1.253 -11.102 1 37.78 124 ARG B O 1
ATOM 4417 N N . ARG B 1 125 ? -24.109 3.248 -10.914 1 39.69 125 ARG B N 1
ATOM 4418 C CA . ARG B 1 125 ? -22.984 3.15 -11.828 1 39.69 125 ARG B CA 1
ATOM 4419 C C . ARG B 1 125 ? -22.266 1.812 -11.68 1 39.69 125 ARG B C 1
ATOM 4421 O O . ARG B 1 125 ? -22 1.365 -10.555 1 39.69 125 ARG B O 1
ATOM 4428 N N . PRO B 1 126 ? -22.656 0.864 -12.531 1 41.19 126 PRO B N 1
ATOM 4429 C CA . PRO B 1 126 ? -21.812 -0.339 -12.555 1 41.19 126 PRO B CA 1
ATOM 4430 C C . PRO B 1 126 ? -20.547 -0.193 -11.727 1 41.19 126 PRO B C 1
ATOM 4432 O O . PRO B 1 126 ? -19.906 0.863 -11.742 1 41.19 126 PRO B O 1
ATOM 4435 N N . VAL B 1 127 ? -20.625 -0.587 -10.523 1 44.94 127 VAL B N 1
ATOM 4436 C CA . VAL B 1 127 ? -19.266 -0.655 -10 1 44.94 127 VAL B CA 1
ATOM 4437 C C . VAL B 1 127 ? -18.266 -0.618 -11.148 1 44.94 127 VAL B C 1
ATOM 4439 O O . VAL B 1 127 ? -18.531 -1.144 -12.234 1 44.94 127 VAL B O 1
ATOM 4442 N N . PHE B 1 128 ? -17.219 0.052 -11.031 1 46.88 128 PHE B N 1
ATOM 4443 C CA . PHE B 1 128 ? -16.141 0.251 -12 1 46.88 128 PHE B CA 1
ATOM 4444 C C . PHE B 1 128 ? -16.062 -0.925 -12.969 1 46.88 128 PHE B C 1
ATOM 4446 O O . PHE B 1 128 ? -16.516 -2.025 -12.656 1 46.88 128 PHE B O 1
ATOM 4453 N N . GLY B 1 129 ? -16.062 -0.743 -14.25 1 51.09 129 GLY B N 1
ATOM 4454 C CA . GLY B 1 129 ? -15.648 -1.536 -15.391 1 51.09 129 GLY B CA 1
ATOM 4455 C C . GLY B 1 129 ? -14.961 -2.83 -15 1 51.09 129 GLY B C 1
ATOM 4456 O O . GLY B 1 129 ? -13.789 -3.043 -15.336 1 51.09 129 GLY B O 1
ATOM 4457 N N . LYS B 1 130 ? -15.625 -3.465 -14.039 1 56.62 130 LYS B N 1
ATOM 4458 C CA . LYS B 1 130 ? -14.992 -4.676 -13.523 1 56.62 130 LYS B CA 1
ATOM 4459 C C . LYS B 1 130 ? -15 -5.789 -14.57 1 56.62 130 LYS B C 1
ATOM 4461 O O . LYS B 1 130 ? -16.031 -6.082 -15.164 1 56.62 130 LYS B O 1
ATOM 4466 N N . LYS B 1 131 ? -13.906 -6.137 -15.07 1 64.12 131 LYS B N 1
ATOM 4467 C CA . LYS B 1 131 ? -13.727 -7.348 -15.875 1 64.12 131 LYS B CA 1
ATOM 4468 C C . LYS B 1 131 ? -14.211 -8.578 -15.117 1 64.12 131 LYS B C 1
ATOM 4470 O O . LYS B 1 131 ? -13.867 -8.773 -13.953 1 64.12 131 LYS B O 1
ATOM 4475 N N . LYS B 1 132 ? -15.312 -9.172 -15.695 1 75.62 132 LYS B N 1
ATOM 4476 C CA . LYS B 1 132 ? -15.797 -10.414 -15.102 1 75.62 132 LYS B CA 1
ATOM 4477 C C . LYS B 1 132 ? -14.867 -11.578 -15.43 1 75.62 132 LYS B C 1
ATOM 4479 O O . LYS B 1 132 ? -14.531 -11.805 -16.594 1 75.62 132 LYS B O 1
ATOM 4484 N N . LEU B 1 133 ? -14.344 -12.195 -14.414 1 92.19 133 LEU B N 1
ATOM 4485 C CA . LEU B 1 133 ? -13.516 -13.391 -14.562 1 92.19 133 LEU B CA 1
ATOM 4486 C C . LEU B 1 133 ? -14.375 -14.648 -14.516 1 92.19 133 LEU B C 1
ATOM 4488 O O . LEU B 1 133 ? -15.047 -14.914 -13.516 1 92.19 133 LEU B O 1
ATOM 4492 N N . LYS B 1 134 ? -14.469 -15.383 -15.656 1 92 134 LYS B N 1
ATOM 4493 C CA . LYS B 1 134 ? -15.188 -16.656 -15.68 1 92 134 LYS B CA 1
ATOM 4494 C C . LYS B 1 134 ? -14.539 -17.672 -14.734 1 92 134 LYS B C 1
ATOM 4496 O O . LYS B 1 134 ? -13.328 -17.641 -14.531 1 92 134 LYS B O 1
ATOM 4501 N N . PRO B 1 135 ? -15.391 -18.5 -14.203 1 93.25 135 PRO B N 1
ATOM 4502 C CA . PRO B 1 135 ? -14.836 -19.516 -13.305 1 93.25 135 PRO B CA 1
ATOM 4503 C C . PRO B 1 135 ? -13.812 -20.422 -13.984 1 93.25 135 PRO B C 1
ATOM 4505 O O . PRO B 1 135 ? -13.891 -20.656 -15.195 1 93.25 135 PRO B O 1
ATOM 4508 N N . HIS B 1 136 ? -12.898 -20.891 -13.297 1 95.88 136 HIS B N 1
ATOM 4509 C CA . HIS B 1 136 ? -11.844 -21.797 -13.719 1 95.88 136 HIS B CA 1
ATOM 4510 C C . HIS B 1 136 ? -11.43 -22.719 -12.57 1 95.88 136 HIS B C 1
ATOM 4512 O O . HIS B 1 136 ? -11.367 -22.281 -11.414 1 95.88 136 HIS B O 1
ATOM 4518 N N . PRO B 1 137 ? -11.133 -23.969 -12.852 1 95.31 137 PRO B N 1
ATOM 4519 C CA . PRO B 1 137 ? -10.836 -24.922 -11.781 1 95.31 137 PRO B CA 1
ATOM 4520 C C . PRO B 1 137 ? -9.609 -24.516 -10.961 1 95.31 137 PRO B C 1
ATOM 4522 O O . PRO B 1 137 ? -9.477 -24.906 -9.797 1 95.31 137 PRO B O 1
ATOM 4525 N N . ASN B 1 138 ? -8.703 -23.75 -11.523 1 98.25 138 ASN B N 1
ATOM 4526 C CA . ASN B 1 138 ? -7.465 -23.406 -10.828 1 98.25 138 ASN B CA 1
ATOM 4527 C C . ASN B 1 138 ? -7.5 -21.969 -10.305 1 98.25 138 ASN B C 1
ATOM 4529 O O . ASN B 1 138 ? -6.453 -21.375 -10.023 1 98.25 138 ASN B O 1
ATOM 4533 N N . ILE B 1 139 ? -8.625 -21.375 -10.219 1 98 139 ILE B N 1
ATOM 4534 C CA . ILE B 1 139 ? -8.797 -20.031 -9.68 1 98 139 ILE B CA 1
ATOM 4535 C C . ILE B 1 139 ? -9.852 -20.047 -8.578 1 98 139 ILE B C 1
ATOM 4537 O O . ILE B 1 139 ? -10.922 -20.641 -8.734 1 98 139 ILE B O 1
ATOM 4541 N N . ILE B 1 140 ? -9.547 -19.406 -7.5 1 97.88 140 ILE B N 1
ATOM 4542 C CA . ILE B 1 140 ? -10.438 -19.359 -6.348 1 97.88 140 ILE B CA 1
ATOM 4543 C C . ILE B 1 140 ? -11.773 -18.734 -6.758 1 97.88 140 ILE B C 1
ATOM 4545 O O . ILE B 1 140 ? -11.812 -17.844 -7.613 1 97.88 140 ILE B O 1
ATOM 4549 N N . GLN B 1 141 ? -12.805 -19.203 -6.191 1 95.44 141 GLN B N 1
ATOM 4550 C CA . GLN B 1 141 ? -14.117 -18.594 -6.367 1 95.44 141 GLN B CA 1
ATOM 4551 C C . GLN B 1 141 ? -14.617 -17.984 -5.062 1 95.44 141 GLN B C 1
ATOM 4553 O O . GLN B 1 141 ? -14.688 -18.656 -4.039 1 95.44 141 GLN B O 1
ATOM 4558 N N . VAL B 1 142 ? -14.859 -16.719 -5.094 1 95.25 142 VAL B N 1
ATOM 4559 C CA . VAL B 1 142 ? -15.531 -16.047 -3.98 1 95.25 142 VAL B CA 1
ATOM 4560 C C . VAL B 1 142 ? -17.047 -16.234 -4.098 1 95.25 142 VAL B C 1
ATOM 4562 O O . VAL B 1 142 ? -17.656 -15.75 -5.051 1 95.25 142 VAL B O 1
ATOM 4565 N N . ILE B 1 143 ? -17.578 -16.844 -3.119 1 93.94 143 ILE B N 1
ATOM 4566 C CA . ILE B 1 143 ? -18.969 -17.266 -3.162 1 93.94 143 ILE B CA 1
ATOM 4567 C C . ILE B 1 143 ? -19.875 -16.125 -2.705 1 93.94 143 ILE B C 1
ATOM 4569 O O . ILE B 1 143 ? -20.953 -15.914 -3.256 1 93.94 143 ILE B O 1
ATOM 4573 N N . ARG B 1 144 ? -19.453 -15.445 -1.701 1 92.62 144 ARG B N 1
ATOM 4574 C CA . ARG B 1 144 ? -20.172 -14.305 -1.153 1 92.62 144 ARG B CA 1
ATOM 4575 C C . ARG B 1 144 ? -19.219 -13.195 -0.724 1 92.62 144 ARG B C 1
ATOM 4577 O O . ARG B 1 144 ? -18.094 -13.477 -0.302 1 92.62 144 ARG B O 1
ATOM 4584 N N . ALA B 1 145 ? -19.703 -12.055 -0.886 1 93.31 145 ALA B N 1
ATOM 4585 C CA . ALA B 1 145 ? -18.984 -10.867 -0.426 1 93.31 145 ALA B CA 1
ATOM 4586 C C . ALA B 1 145 ? -19.938 -9.844 0.175 1 93.31 145 ALA B C 1
ATOM 4588 O O . ALA B 1 145 ? -21.016 -9.586 -0.376 1 93.31 145 ALA B O 1
ATOM 4589 N N . PHE B 1 146 ? -19.609 -9.312 1.347 1 92.44 146 PHE B N 1
ATOM 4590 C CA . PHE B 1 146 ? -20.469 -8.328 1.994 1 92.44 146 PHE B CA 1
ATOM 4591 C C . PHE B 1 146 ? -19.672 -7.48 2.982 1 92.44 146 PHE B C 1
ATOM 4593 O O . PHE B 1 146 ? -18.578 -7.879 3.416 1 92.44 146 PHE B O 1
ATOM 4600 N N . THR B 1 147 ? -20.141 -6.328 3.227 1 92.44 147 THR B N 1
ATOM 4601 C CA . THR B 1 147 ? -19.562 -5.484 4.27 1 92.44 147 THR B CA 1
ATOM 4602 C C . THR B 1 147 ? -20.297 -5.684 5.594 1 92.44 147 THR B C 1
ATOM 4604 O O . THR B 1 147 ? -21.5 -5.949 5.609 1 92.44 147 THR B O 1
ATOM 4607 N N . SER B 1 148 ? -19.594 -5.625 6.684 1 92.5 148 SER B N 1
ATOM 4608 C CA . SER B 1 148 ? -20.156 -5.754 8.023 1 92.5 148 SER B CA 1
ATOM 4609 C C . SER B 1 148 ? -19.234 -5.109 9.062 1 92.5 148 SER B C 1
ATOM 4611 O O . SER B 1 148 ? -18.109 -4.742 8.758 1 92.5 148 SER B O 1
ATOM 4613 N N . SER B 1 149 ? -19.828 -4.922 10.203 1 92.5 149 SER B N 1
ATOM 4614 C CA . SER B 1 149 ? -19.016 -4.449 11.32 1 92.5 149 SER B CA 1
ATOM 4615 C C . SER B 1 149 ? -17.922 -5.457 11.68 1 92.5 149 SER B C 1
ATOM 4617 O O . SER B 1 149 ? -18.156 -6.668 11.617 1 92.5 149 SER B O 1
ATOM 4619 N N . VAL B 1 150 ? -16.781 -4.875 12.055 1 93.81 150 VAL B N 1
ATOM 4620 C CA . VAL B 1 150 ? -15.672 -5.73 12.453 1 93.81 150 VAL B CA 1
ATOM 4621 C C . VAL B 1 150 ? -15.969 -6.379 13.805 1 93.81 150 VAL B C 1
ATOM 4623 O O . VAL B 1 150 ? -16.141 -5.684 14.805 1 93.81 150 VAL B O 1
ATOM 4626 N N . PRO B 1 151 ? -16.031 -7.723 13.844 1 93.75 151 PRO B N 1
ATOM 4627 C CA . PRO B 1 151 ? -16.219 -8.422 15.117 1 93.75 151 PRO B CA 1
ATOM 4628 C C . PRO B 1 151 ? -14.906 -8.727 15.828 1 93.75 151 PRO B C 1
ATOM 4630 O O . PRO B 1 151 ? -13.828 -8.531 15.258 1 93.75 151 PRO B O 1
ATOM 4633 N N . LEU B 1 152 ? -15.07 -9.008 17.078 1 94.12 152 LEU B N 1
ATOM 4634 C CA . LEU B 1 152 ? -13.914 -9.586 17.766 1 94.12 152 LEU B CA 1
ATOM 4635 C C . LEU B 1 152 ? -13.867 -11.094 17.562 1 94.12 152 LEU B C 1
ATOM 4637 O O . LEU B 1 152 ? -14.508 -11.844 18.297 1 94.12 152 LEU B O 1
ATOM 4641 N N . LEU B 1 153 ? -13.109 -11.578 16.672 1 93.94 153 LEU B N 1
ATOM 4642 C CA . LEU B 1 153 ? -13.023 -12.992 16.328 1 93.94 153 LEU B CA 1
ATOM 4643 C C . LEU B 1 153 ? -12.016 -13.703 17.219 1 93.94 153 LEU B C 1
ATOM 4645 O O . LEU B 1 153 ? -11.227 -13.055 17.922 1 93.94 153 LEU B O 1
ATOM 4649 N N . PRO B 1 154 ? -12.094 -15.023 17.297 1 89.75 154 PRO B N 1
ATOM 4650 C CA . PRO B 1 154 ? -11.156 -15.766 18.141 1 89.75 154 PRO B CA 1
ATOM 4651 C C . PRO B 1 154 ? -9.695 -15.43 17.844 1 89.75 154 PRO B C 1
ATOM 4653 O O . PRO B 1 154 ? -9.281 -15.477 16.672 1 89.75 154 PRO B O 1
ATOM 4656 N N . GLY B 1 155 ? -8.984 -14.977 18.875 1 90.5 155 GLY B N 1
ATOM 4657 C CA . GLY B 1 155 ? -7.559 -14.719 18.734 1 90.5 155 GLY B CA 1
ATOM 4658 C C . GLY B 1 155 ? -7.254 -13.328 18.203 1 90.5 155 GLY B C 1
ATOM 4659 O O . GLY B 1 155 ? -6.09 -12.945 18.094 1 90.5 155 GLY B O 1
ATOM 4660 N N . ALA B 1 156 ? -8.25 -12.547 17.875 1 91.12 156 ALA B N 1
ATOM 4661 C CA . ALA B 1 156 ? -8.078 -11.273 17.188 1 91.12 156 ALA B CA 1
ATOM 4662 C C . ALA B 1 156 ? -7.223 -10.32 18.016 1 91.12 156 ALA B C 1
ATOM 4664 O O . ALA B 1 156 ? -6.305 -9.68 17.5 1 91.12 156 ALA B O 1
ATOM 4665 N N . TYR B 1 157 ? -7.414 -10.266 19.25 1 86.38 157 TYR B N 1
ATOM 4666 C CA . TYR B 1 157 ? -6.75 -9.305 20.125 1 86.38 157 TYR B CA 1
ATOM 4667 C C . TYR B 1 157 ? -5.254 -9.594 20.219 1 86.38 157 TYR B C 1
ATOM 4669 O O . TYR B 1 157 ? -4.449 -8.688 20.406 1 86.38 157 TYR B O 1
ATOM 4677 N N . VAL B 1 158 ? -4.922 -10.828 20.031 1 82.94 158 VAL B N 1
ATOM 4678 C CA . VAL B 1 158 ? -3.525 -11.242 20.141 1 82.94 158 VAL B CA 1
ATOM 4679 C C . VAL B 1 158 ? -2.871 -11.211 18.766 1 82.94 158 VAL B C 1
ATOM 4681 O O . VAL B 1 158 ? -1.754 -10.703 18.609 1 82.94 158 VAL B O 1
ATOM 4684 N N . ASP B 1 159 ? -3.617 -11.656 17.828 1 85.44 159 ASP B N 1
ATOM 4685 C CA . ASP B 1 159 ? -3.023 -11.906 16.516 1 85.44 159 ASP B CA 1
ATOM 4686 C C . ASP B 1 159 ? -2.949 -10.625 15.695 1 85.44 159 ASP B C 1
ATOM 4688 O O . ASP B 1 159 ? -2.018 -10.445 14.914 1 85.44 159 ASP B O 1
ATOM 4692 N N . TYR B 1 160 ? -3.906 -9.773 15.812 1 86.94 160 TYR B N 1
ATOM 4693 C CA . TYR B 1 160 ? -3.904 -8.562 15 1 86.94 160 TYR B CA 1
ATOM 4694 C C . TYR B 1 160 ? -4.594 -7.414 15.734 1 86.94 160 TYR B C 1
ATOM 4696 O O . TYR B 1 160 ? -5.512 -6.789 15.195 1 86.94 160 TYR B O 1
ATOM 4704 N N . PRO B 1 161 ? -4.098 -7.031 16.859 1 85.19 161 PRO B N 1
ATOM 4705 C CA . PRO B 1 161 ? -4.719 -5.977 17.672 1 85.19 161 PRO B CA 1
ATOM 4706 C C . PRO B 1 161 ? -4.727 -4.621 16.969 1 85.19 161 PRO B C 1
ATOM 4708 O O . PRO B 1 161 ? -5.688 -3.859 17.094 1 85.19 161 PRO B O 1
ATOM 4711 N N . ASP B 1 162 ? -3.83 -4.398 16.156 1 81.12 162 ASP B N 1
ATOM 4712 C CA . ASP B 1 162 ? -3.611 -3.066 15.602 1 81.12 162 ASP B CA 1
ATOM 4713 C C . ASP B 1 162 ? -4.676 -2.729 14.562 1 81.12 162 ASP B C 1
ATOM 4715 O O . ASP B 1 162 ? -5.023 -1.56 14.383 1 81.12 162 ASP B O 1
ATOM 4719 N N . VAL B 1 163 ? -5.109 -3.697 13.867 1 87.75 163 VAL B N 1
ATOM 4720 C CA . VAL B 1 163 ? -6.016 -3.41 12.758 1 87.75 163 VAL B CA 1
ATOM 4721 C C . VAL B 1 163 ? -7.461 -3.432 13.258 1 87.75 163 VAL B C 1
ATOM 4723 O O . VAL B 1 163 ? -8.391 -3.219 12.477 1 87.75 163 VAL B O 1
ATOM 4726 N N . LEU B 1 164 ? -7.605 -3.652 14.547 1 90.12 164 LEU B N 1
ATOM 4727 C CA . LEU B 1 164 ? -8.938 -3.619 15.133 1 90.12 164 LEU B CA 1
ATOM 4728 C C . LEU B 1 164 ? -9.422 -2.182 15.305 1 90.12 164 LEU B C 1
ATOM 4730 O O . LEU B 1 164 ? -8.617 -1.265 15.469 1 90.12 164 LEU B O 1
ATOM 4734 N N . PRO B 1 165 ? -10.734 -1.992 15.188 1 88.56 165 PRO B N 1
ATOM 4735 C CA . PRO B 1 165 ? -11.273 -0.651 15.438 1 88.56 165 PRO B CA 1
ATOM 4736 C C . PRO B 1 165 ? -11.117 -0.216 16.891 1 88.56 165 PRO B C 1
ATOM 4738 O O . PRO B 1 165 ? -10.922 -1.056 17.781 1 88.56 165 PRO B O 1
ATOM 4741 N N . LEU B 1 166 ? -11.289 1.017 17.109 1 81.31 166 LEU B N 1
ATOM 4742 C CA . LEU B 1 166 ? -11.141 1.609 18.438 1 81.31 166 LEU B CA 1
ATOM 4743 C C . LEU B 1 166 ? -12.125 0.99 19.422 1 81.31 166 LEU B C 1
ATOM 4745 O O . LEU B 1 166 ? -11.82 0.862 20.609 1 81.31 166 LEU B O 1
ATOM 4749 N N . SER B 1 167 ? -13.258 0.669 18.953 1 84.94 167 SER B N 1
ATOM 4750 C CA . SER B 1 167 ? -14.289 0.092 19.812 1 84.94 167 SER B CA 1
ATOM 4751 C C . SER B 1 167 ? -13.836 -1.249 20.375 1 84.94 167 SER B C 1
ATOM 4753 O O . SER B 1 167 ? -14.305 -1.662 21.438 1 84.94 167 SER B O 1
ATOM 4755 N N . LEU B 1 168 ? -12.953 -1.851 19.656 1 89.44 168 LEU B N 1
ATOM 4756 C CA . LEU B 1 168 ? -12.492 -3.17 20.078 1 89.44 168 LEU B CA 1
ATOM 4757 C C . LEU B 1 168 ? -11.109 -3.086 20.703 1 89.44 168 LEU B C 1
ATOM 4759 O O . LEU B 1 168 ? -10.789 -3.865 21.609 1 89.44 168 LEU B O 1
ATOM 4763 N N . ASN B 1 169 ? -10.305 -2.248 20.203 1 87.44 169 ASN B N 1
ATOM 4764 C CA . ASN B 1 169 ? -8.961 -1.979 20.719 1 87.44 169 ASN B CA 1
ATOM 4765 C C . ASN B 1 169 ? -8.656 -0.484 20.734 1 87.44 169 ASN B C 1
ATOM 4767 O O . ASN B 1 169 ? -8.492 0.127 19.672 1 87.44 169 ASN B O 1
ATOM 4771 N N . PRO B 1 170 ? -8.461 -0.002 21.875 1 77.5 170 PRO B N 1
ATOM 4772 C CA . PRO B 1 170 ? -8.227 1.44 21.984 1 77.5 170 PRO B CA 1
ATOM 4773 C C . PRO B 1 170 ? -7.004 1.906 21.203 1 77.5 170 PRO B C 1
ATOM 4775 O O . PRO B 1 170 ? -6.91 3.08 20.828 1 77.5 170 PRO B O 1
ATOM 4778 N N . SER B 1 171 ? -6.109 0.992 20.984 1 74.25 171 SER B N 1
ATOM 4779 C CA . SER B 1 171 ? -4.906 1.347 20.234 1 74.25 171 SER B CA 1
ATOM 4780 C C . SER B 1 171 ? -5.023 0.927 18.766 1 74.25 171 SER B C 1
ATOM 4782 O O . SER B 1 171 ? -4.059 1.029 18.016 1 74.25 171 SER B O 1
ATOM 4784 N N . GLY B 1 172 ? -6.16 0.446 18.469 1 81.94 172 GLY B N 1
ATOM 4785 C CA . GLY B 1 172 ? -6.367 -0.001 17.094 1 81.94 172 GLY B CA 1
ATOM 4786 C C . GLY B 1 172 ? -6.535 1.142 16.109 1 81.94 172 GLY B C 1
ATOM 4787 O O . GLY B 1 172 ? -6.969 2.234 16.484 1 81.94 172 GLY B O 1
ATOM 4788 N N . ILE B 1 173 ? -6.195 0.837 14.898 1 76.69 173 ILE B N 1
ATOM 4789 C CA . ILE B 1 173 ? -6.273 1.887 13.891 1 76.69 173 ILE B CA 1
ATOM 4790 C C . ILE B 1 173 ? -7.277 1.492 12.805 1 76.69 173 ILE B C 1
ATOM 4792 O O . ILE B 1 173 ? -7.41 2.18 11.797 1 76.69 173 ILE B O 1
ATOM 4796 N N . GLY B 1 174 ? -7.992 0.444 13.023 1 86.06 174 GLY B N 1
ATOM 4797 C CA . GLY B 1 174 ? -8.938 -0.026 12.023 1 86.06 174 GLY B CA 1
ATOM 4798 C C . GLY B 1 174 ? -10.273 0.689 12.086 1 86.06 174 GLY B C 1
ATOM 4799 O O . GLY B 1 174 ? -10.664 1.198 13.141 1 86.06 174 GLY B O 1
ATOM 4800 N N . HIS B 1 175 ? -10.969 0.727 10.961 1 85.94 175 HIS B N 1
ATOM 4801 C CA . HIS B 1 175 ? -12.336 1.24 10.891 1 85.94 175 HIS B CA 1
ATOM 4802 C C . HIS B 1 175 ? -13.336 0.205 11.391 1 85.94 175 HIS B C 1
ATOM 4804 O O . HIS B 1 175 ? -12.992 -0.97 11.547 1 85.94 175 HIS B O 1
ATOM 4810 N N . SER B 1 176 ? -14.539 0.679 11.609 1 88.38 176 SER B N 1
ATOM 4811 C CA . SER B 1 176 ? -15.523 -0.136 12.312 1 88.38 176 SER B CA 1
ATOM 4812 C C . SER B 1 176 ? -16.141 -1.172 11.375 1 88.38 176 SER B C 1
ATOM 4814 O O . SER B 1 176 ? -16.734 -2.15 11.836 1 88.38 176 SER B O 1
ATOM 4816 N N . ARG B 1 177 ? -16.094 -0.938 10.039 1 91.44 177 ARG B N 1
ATOM 4817 C CA . ARG B 1 177 ? -16.656 -1.868 9.062 1 91.44 177 ARG B CA 1
ATOM 4818 C C . ARG B 1 177 ? -15.586 -2.301 8.055 1 91.44 177 ARG B C 1
ATOM 4820 O O . ARG B 1 177 ? -14.602 -1.59 7.84 1 91.44 177 ARG B O 1
ATOM 4827 N N . THR B 1 178 ? -15.797 -3.455 7.539 1 94.5 178 THR B N 1
ATOM 4828 C CA . THR B 1 178 ? -14.859 -3.918 6.523 1 94.5 178 THR B CA 1
ATOM 4829 C C . THR B 1 178 ? -15.523 -4.918 5.586 1 94.5 178 THR B C 1
ATOM 4831 O O . THR B 1 178 ? -16.734 -5.125 5.648 1 94.5 178 THR B O 1
ATOM 4834 N N . LEU B 1 179 ? -14.742 -5.422 4.629 1 95 179 LEU B N 1
ATOM 4835 C CA . LEU B 1 179 ? -15.18 -6.387 3.629 1 95 179 LEU B CA 1
ATOM 4836 C C . LEU B 1 179 ? -14.93 -7.816 4.098 1 95 179 LEU B C 1
ATOM 4838 O O . LEU B 1 179 ? -13.859 -8.109 4.645 1 95 179 LEU B O 1
ATOM 4842 N N . PHE B 1 180 ? -15.938 -8.656 3.967 1 96.06 180 PHE B N 1
ATOM 4843 C CA . PHE B 1 180 ? -15.844 -10.094 4.223 1 96.06 180 PHE B CA 1
ATOM 4844 C C . PHE B 1 180 ? -16.047 -10.883 2.936 1 96.06 180 PHE B C 1
ATOM 4846 O O . PHE B 1 180 ? -16.953 -10.602 2.162 1 96.06 180 PHE B O 1
ATOM 4853 N N . LEU B 1 181 ? -15.172 -11.828 2.689 1 96.5 181 LEU B N 1
ATOM 4854 C CA . LEU B 1 181 ? -15.266 -12.734 1.554 1 96.5 181 LEU B CA 1
ATOM 4855 C C . LEU B 1 181 ? -15.461 -14.172 2.023 1 96.5 181 LEU B C 1
ATOM 4857 O O . LEU B 1 181 ? -14.75 -14.641 2.91 1 96.5 181 LEU B O 1
ATOM 4861 N N . VAL B 1 182 ? -16.438 -14.828 1.473 1 95.94 182 VAL B N 1
ATOM 4862 C CA . VAL B 1 182 ? -16.688 -16.219 1.786 1 95.94 182 VAL B CA 1
ATOM 4863 C C . VAL B 1 182 ? -16.25 -17.109 0.626 1 95.94 182 VAL B C 1
ATOM 4865 O O . VAL B 1 182 ? -16.594 -16.859 -0.528 1 95.94 182 VAL B O 1
ATOM 4868 N N . MET B 1 183 ? -15.492 -18.109 0.935 1 96.75 183 MET B N 1
ATOM 4869 C CA . MET B 1 183 ? -14.961 -19.031 -0.059 1 96.75 183 MET B CA 1
ATOM 4870 C C . MET B 1 183 ? -14.891 -20.453 0.504 1 96.75 183 MET B C 1
ATOM 4872 O O . MET B 1 183 ? -15.148 -20.672 1.688 1 96.75 183 MET B O 1
ATOM 4876 N N . LYS B 1 184 ? -14.625 -21.406 -0.363 1 96.25 184 LYS B N 1
ATOM 4877 C CA . LYS B 1 184 ? -14.375 -22.781 0.077 1 96.25 184 LYS B CA 1
ATOM 4878 C C . LYS B 1 184 ? -13.156 -22.844 0.993 1 96.25 184 LYS B C 1
ATOM 4880 O O . LYS B 1 184 ? -12.188 -22.109 0.8 1 96.25 184 LYS B O 1
ATOM 4885 N N . ASN B 1 185 ? -13.281 -23.703 2.012 1 96.88 185 ASN B N 1
ATOM 4886 C CA . ASN B 1 185 ? -12.164 -23.953 2.91 1 96.88 185 ASN B CA 1
ATOM 4887 C C . ASN B 1 185 ? -11.195 -24.984 2.322 1 96.88 185 ASN B C 1
ATOM 4889 O O . ASN B 1 185 ? -11.594 -26.109 2.014 1 96.88 185 ASN B O 1
ATOM 4893 N N . TYR B 1 186 ? -9.938 -24.641 2.107 1 96.56 186 TYR B N 1
ATOM 4894 C CA . TYR B 1 186 ? -8.906 -25.531 1.585 1 96.56 186 TYR B CA 1
ATOM 4895 C C . TYR B 1 186 ? -7.957 -25.969 2.693 1 96.56 186 TYR B C 1
ATOM 4897 O O . TYR B 1 186 ? -7.711 -25.234 3.646 1 96.56 186 TYR B O 1
ATOM 4905 N N . PRO B 1 187 ? -7.367 -27.094 2.57 1 94.44 187 PRO B N 1
ATOM 4906 C CA . PRO B 1 187 ? -6.57 -27.672 3.658 1 94.44 187 PRO B CA 1
ATOM 4907 C C . PRO B 1 187 ? -5.273 -26.906 3.906 1 94.44 187 PRO B C 1
ATOM 4909 O O . PRO B 1 187 ? -4.852 -26.75 5.059 1 94.44 187 PRO B O 1
ATOM 4912 N N . CYS B 1 188 ? -4.629 -26.469 2.807 1 94.75 188 CYS B N 1
ATOM 4913 C CA . CYS B 1 188 ? -3.33 -25.844 3.016 1 94.75 188 CYS B CA 1
ATOM 4914 C C . CYS B 1 188 ? -2.918 -25.016 1.798 1 94.75 188 CYS B C 1
ATOM 4916 O O . CYS B 1 188 ? -3.602 -25.031 0.774 1 94.75 188 CYS B O 1
ATOM 4918 N N . THR B 1 189 ? -1.858 -24.25 1.985 1 95.25 189 THR B N 1
ATOM 4919 C CA . THR B 1 189 ? -1.221 -23.547 0.873 1 95.25 189 THR B CA 1
ATOM 4920 C C . THR B 1 189 ? -0.217 -24.453 0.17 1 95.25 189 THR B C 1
ATOM 4922 O O . THR B 1 189 ? 0.177 -25.5 0.712 1 95.25 189 THR B O 1
ATOM 4925 N N . LEU B 1 190 ? 0.124 -24.094 -1.063 1 97.12 190 LEU B N 1
ATOM 4926 C CA . LEU B 1 190 ? 1.15 -24.828 -1.782 1 97.12 190 LEU B CA 1
ATOM 4927 C C . LEU B 1 190 ? 2.463 -24.844 -1.004 1 97.12 190 LEU B C 1
ATOM 4929 O O . LEU B 1 190 ? 3.154 -25.859 -0.956 1 97.12 190 LEU B O 1
ATOM 4933 N N . ARG B 1 191 ? 2.811 -23.734 -0.389 1 93.12 191 ARG B N 1
ATOM 4934 C CA . ARG B 1 191 ? 4.02 -23.672 0.423 1 93.12 191 ARG B CA 1
ATOM 4935 C C . ARG B 1 191 ? 4.008 -24.75 1.507 1 93.12 191 ARG B C 1
ATOM 4937 O O . ARG B 1 191 ? 4.992 -25.469 1.682 1 93.12 191 ARG B O 1
ATOM 4944 N N . GLN B 1 192 ? 2.928 -24.844 2.213 1 91.75 192 GLN B N 1
ATOM 4945 C CA . GLN B 1 192 ? 2.781 -25.844 3.271 1 91.75 192 GLN B CA 1
ATOM 4946 C C . GLN B 1 192 ? 2.84 -27.25 2.707 1 91.75 192 GLN B C 1
ATOM 4948 O O . GLN B 1 192 ? 3.48 -28.141 3.287 1 91.75 192 GLN B O 1
ATOM 4953 N N . TYR B 1 193 ? 2.174 -27.469 1.615 1 95.62 193 TYR B N 1
ATOM 4954 C CA . TYR B 1 193 ? 2.143 -28.781 0.967 1 95.62 193 TYR B CA 1
ATOM 4955 C C . TYR B 1 193 ? 3.547 -29.234 0.587 1 95.62 193 TYR B C 1
ATOM 4957 O O . TYR B 1 193 ? 3.926 -30.375 0.841 1 95.62 193 TYR B O 1
ATOM 4965 N N . LEU B 1 194 ? 4.297 -28.312 0.003 1 94.81 194 LEU B N 1
ATOM 4966 C CA . LEU B 1 194 ? 5.625 -28.641 -0.5 1 94.81 194 LEU B CA 1
ATOM 4967 C C . LEU B 1 194 ? 6.598 -28.891 0.651 1 94.81 194 LEU B C 1
ATOM 4969 O O . LEU B 1 194 ? 7.605 -29.578 0.479 1 94.81 194 LEU B O 1
ATOM 4973 N N . ASN B 1 195 ? 6.355 -28.375 1.757 1 91.12 195 ASN B N 1
ATOM 4974 C CA . ASN B 1 195 ? 7.191 -28.609 2.93 1 91.12 195 ASN B CA 1
ATOM 4975 C C . ASN B 1 195 ? 6.992 -30 3.504 1 91.12 195 ASN B C 1
ATOM 4977 O O . ASN B 1 195 ? 7.879 -30.547 4.168 1 91.12 195 ASN B O 1
ATOM 4981 N N . GLU B 1 196 ? 5.914 -30.641 3.242 1 89.5 196 GLU B N 1
ATOM 4982 C CA . GLU B 1 196 ? 5.574 -31.922 3.836 1 89.5 196 GLU B CA 1
ATOM 4983 C C . GLU B 1 196 ? 5.785 -33.062 2.842 1 89.5 196 GLU B C 1
ATOM 4985 O O . GLU B 1 196 ? 6 -34.219 3.24 1 89.5 196 GLU B O 1
ATOM 4990 N N . LYS B 1 197 ? 5.68 -32.75 1.663 1 82.75 197 LYS B N 1
ATOM 4991 C CA . LYS B 1 197 ? 5.664 -33.812 0.671 1 82.75 197 LYS B CA 1
ATOM 4992 C C . LYS B 1 197 ? 6.902 -33.75 -0.218 1 82.75 197 LYS B C 1
ATOM 4994 O O . LYS B 1 197 ? 7.434 -32.688 -0.488 1 82.75 197 LYS B O 1
ATOM 4999 N N . SER B 1 198 ? 7.234 -34.906 -0.534 1 78.88 198 SER B N 1
ATOM 5000 C CA . SER B 1 198 ? 8.352 -35 -1.463 1 78.88 198 SER B CA 1
ATOM 5001 C C . SER B 1 198 ? 7.902 -34.781 -2.902 1 78.88 198 SER B C 1
ATOM 5003 O O . SER B 1 198 ? 6.75 -35.062 -3.246 1 78.88 198 SER B O 1
ATOM 5005 N N . SER B 1 199 ? 8.867 -34.5 -3.656 1 77.81 199 SER B N 1
ATOM 5006 C CA . SER B 1 199 ? 8.578 -34.156 -5.047 1 77.81 199 SER B CA 1
ATOM 5007 C C . SER B 1 199 ? 8.516 -35.406 -5.922 1 77.81 199 SER B C 1
ATOM 5009 O O . SER B 1 199 ? 9.359 -36.281 -5.797 1 77.81 199 SER B O 1
ATOM 5011 N N . ASP B 1 200 ? 7.445 -35.562 -6.582 1 89.31 200 ASP B N 1
ATOM 5012 C CA . ASP B 1 200 ? 7.238 -36.531 -7.656 1 89.31 200 ASP B CA 1
ATOM 5013 C C . ASP B 1 200 ? 7.203 -35.844 -9.016 1 89.31 200 ASP B C 1
ATOM 5015 O O . ASP B 1 200 ? 6.496 -34.844 -9.195 1 89.31 200 ASP B O 1
ATOM 5019 N N . ALA B 1 201 ? 7.973 -36.406 -9.961 1 90.62 201 ALA B N 1
ATOM 5020 C CA . ALA B 1 201 ? 8.172 -35.719 -11.234 1 90.62 201 ALA B CA 1
ATOM 5021 C C . ALA B 1 201 ? 6.844 -35.531 -11.961 1 90.62 201 ALA B C 1
ATOM 5023 O O . ALA B 1 201 ? 6.582 -34.438 -12.508 1 90.62 201 ALA B O 1
ATOM 5024 N N . HIS B 1 202 ? 6.098 -36.594 -12.008 1 93.38 202 HIS B N 1
ATOM 5025 C CA . HIS B 1 202 ? 4.82 -36.531 -12.703 1 93.38 202 HIS B CA 1
ATOM 5026 C C . HIS B 1 202 ? 3.879 -35.531 -12.031 1 93.38 202 HIS B C 1
ATOM 5028 O O . HIS B 1 202 ? 3.297 -34.656 -12.695 1 93.38 202 HIS B O 1
ATOM 5034 N N . LEU B 1 203 ? 3.736 -35.594 -10.727 1 95 203 LEU B N 1
ATOM 5035 C CA . LEU B 1 203 ? 2.875 -34.719 -9.969 1 95 203 LEU B CA 1
ATOM 5036 C C . LEU B 1 203 ? 3.359 -33.25 -10.078 1 95 203 LEU B C 1
ATOM 5038 O O . LEU B 1 203 ? 2.553 -32.344 -10.188 1 95 203 LEU B O 1
ATOM 5042 N N . SER B 1 204 ? 4.668 -33.125 -10.023 1 97.19 204 SER B N 1
ATOM 5043 C CA . SER B 1 204 ? 5.25 -31.781 -10.148 1 97.19 204 SER B CA 1
ATOM 5044 C C . SER B 1 204 ? 4.902 -31.156 -11.492 1 97.19 204 SER B C 1
ATOM 5046 O O . SER B 1 204 ? 4.527 -29.984 -11.555 1 97.19 204 SER B O 1
ATOM 5048 N N . THR B 1 205 ? 5.039 -31.953 -12.555 1 97.06 205 THR B N 1
ATOM 5049 C CA . THR B 1 205 ? 4.695 -31.469 -13.883 1 97.06 205 THR B CA 1
ATOM 5050 C C . THR B 1 205 ? 3.227 -31.062 -13.945 1 97.06 205 THR B C 1
ATOM 5052 O O . THR B 1 205 ? 2.893 -30 -14.5 1 97.06 205 THR B O 1
ATOM 5055 N N . LEU B 1 206 ? 2.375 -31.859 -13.336 1 97.12 206 LEU B N 1
ATOM 5056 C CA . LEU B 1 206 ? 0.944 -31.578 -13.32 1 97.12 206 LEU B CA 1
ATOM 5057 C C . LEU B 1 206 ? 0.651 -30.297 -12.547 1 97.12 206 LEU B C 1
ATOM 5059 O O . LEU B 1 206 ? -0.221 -29.516 -12.93 1 97.12 206 LEU B O 1
ATOM 5063 N N . MET B 1 207 ? 1.351 -30.062 -11.453 1 98.25 207 MET B N 1
ATOM 5064 C CA . MET B 1 207 ? 1.152 -28.859 -10.664 1 98.25 207 MET B CA 1
ATOM 5065 C C . MET B 1 207 ? 1.562 -27.625 -11.453 1 98.25 207 MET B C 1
ATOM 5067 O O . MET B 1 207 ? 0.84 -26.625 -11.461 1 98.25 207 MET B O 1
ATOM 5071 N N . ILE B 1 208 ? 2.68 -27.672 -12.109 1 98.69 208 ILE B N 1
ATOM 5072 C CA . ILE B 1 208 ? 3.135 -26.562 -12.93 1 98.69 208 ILE B CA 1
ATOM 5073 C C . ILE B 1 208 ? 2.127 -26.297 -14.047 1 98.69 208 ILE B C 1
ATOM 5075 O O . ILE B 1 208 ? 1.788 -25.141 -14.32 1 98.69 208 ILE B O 1
ATOM 5079 N N . LEU B 1 209 ? 1.679 -27.375 -14.664 1 98.62 209 LEU B N 1
ATOM 5080 C CA . LEU B 1 209 ? 0.695 -27.266 -15.742 1 98.62 209 LEU B CA 1
ATOM 5081 C C . LEU B 1 209 ? -0.567 -26.562 -15.25 1 98.62 209 LEU B C 1
ATOM 5083 O O . LEU B 1 209 ? -1.112 -25.703 -15.938 1 98.62 209 LEU B O 1
ATOM 5087 N N . GLN B 1 210 ? -1.056 -26.906 -14.094 1 98.69 210 GLN B N 1
ATOM 5088 C CA . GLN B 1 210 ? -2.246 -26.297 -13.516 1 98.69 210 GLN B CA 1
ATOM 5089 C C . GLN B 1 210 ? -2.064 -24.797 -13.359 1 98.69 210 GLN B C 1
ATOM 5091 O O . GLN B 1 210 ? -2.965 -24.016 -13.68 1 98.69 210 GLN B O 1
ATOM 5096 N N . LEU B 1 211 ? -0.899 -24.375 -12.844 1 98.88 211 LEU B N 1
ATOM 5097 C CA . LEU B 1 211 ? -0.622 -22.953 -12.68 1 98.88 211 LEU B CA 1
ATOM 5098 C C . LEU B 1 211 ? -0.621 -22.234 -14.023 1 98.88 211 LEU B C 1
ATOM 5100 O O . LEU B 1 211 ? -1.169 -21.141 -14.156 1 98.88 211 LEU B O 1
ATOM 5104 N N . LEU B 1 212 ? -0.028 -22.875 -14.984 1 98.88 212 LEU B N 1
ATOM 5105 C CA . LEU B 1 212 ? 0.027 -22.281 -16.312 1 98.88 212 LEU B CA 1
ATOM 5106 C C . LEU B 1 212 ? -1.37 -22.156 -16.906 1 98.88 212 LEU B C 1
ATOM 5108 O O . LEU B 1 212 ? -1.688 -21.141 -17.547 1 98.88 212 LEU B O 1
ATOM 5112 N N . GLU B 1 213 ? -2.215 -23.156 -16.75 1 98.56 213 GLU B N 1
ATOM 5113 C CA . GLU B 1 213 ? -3.596 -23.062 -17.219 1 98.56 213 GLU B CA 1
ATOM 5114 C C . GLU B 1 213 ? -4.34 -21.938 -16.531 1 98.56 213 GLU B C 1
ATOM 5116 O O . GLU B 1 213 ? -5.082 -21.188 -17.172 1 98.56 213 GLU B O 1
ATOM 5121 N N . GLY B 1 214 ? -4.156 -21.797 -15.227 1 98.62 214 GLY B N 1
ATOM 5122 C CA . GLY B 1 214 ? -4.762 -20.703 -14.5 1 98.62 214 GLY B CA 1
ATOM 5123 C C . GLY B 1 214 ? -4.301 -19.344 -14.977 1 98.62 214 GLY B C 1
ATOM 5124 O O . GLY B 1 214 ? -5.117 -18.438 -15.195 1 98.62 214 GLY B O 1
ATOM 5125 N N . VAL B 1 215 ? -3.006 -19.203 -15.117 1 98.75 215 VAL B N 1
ATOM 5126 C CA . VAL B 1 215 ? -2.428 -17.938 -15.555 1 98.75 215 VAL B CA 1
ATOM 5127 C C . VAL B 1 215 ? -2.906 -17.609 -16.969 1 98.75 215 VAL B C 1
ATOM 5129 O O . VAL B 1 215 ? -3.221 -16.453 -17.266 1 98.75 215 VAL B O 1
ATOM 5132 N N . ASP B 1 216 ? -2.902 -18.625 -17.844 1 98.38 216 ASP B N 1
ATOM 5133 C CA . ASP B 1 216 ? -3.418 -18.406 -19.203 1 98.38 216 ASP B CA 1
ATOM 5134 C C . ASP B 1 216 ? -4.855 -17.891 -19.156 1 98.38 216 ASP B C 1
ATOM 5136 O O . ASP B 1 216 ? -5.211 -16.969 -19.906 1 98.38 216 ASP B O 1
ATOM 5140 N N . HIS B 1 217 ? -5.668 -18.469 -18.328 1 97.88 217 HIS B N 1
ATOM 5141 C CA . HIS B 1 217 ? -7.055 -18.031 -18.188 1 97.88 217 HIS B CA 1
ATOM 5142 C C . HIS B 1 217 ? -7.129 -16.562 -17.766 1 97.88 217 HIS B C 1
ATOM 5144 O O . HIS B 1 217 ? -7.926 -15.797 -18.328 1 97.88 217 HIS B O 1
ATOM 5150 N N . LEU B 1 218 ? -6.324 -16.188 -16.828 1 98.25 218 LEU B N 1
ATOM 5151 C CA . LEU B 1 218 ? -6.285 -14.789 -16.375 1 98.25 218 LEU B CA 1
ATOM 5152 C C . LEU B 1 218 ? -5.887 -13.867 -17.531 1 98.25 218 LEU B C 1
ATOM 5154 O O . LEU B 1 218 ? -6.566 -12.875 -17.797 1 98.25 218 LEU B O 1
ATOM 5158 N N . VAL B 1 219 ? -4.867 -14.219 -18.203 1 97.88 219 VAL B N 1
ATOM 5159 C CA . VAL B 1 219 ? -4.336 -13.398 -19.281 1 97.88 219 VAL B CA 1
ATOM 5160 C C . VAL B 1 219 ? -5.391 -13.227 -20.375 1 97.88 219 VAL B C 1
ATOM 5162 O O . VAL B 1 219 ? -5.59 -12.125 -20.891 1 97.88 219 VAL B O 1
ATOM 5165 N N . ARG B 1 220 ? -6.066 -14.258 -20.703 1 95.94 220 ARG B N 1
ATOM 5166 C CA . ARG B 1 220 ? -7.102 -14.219 -21.734 1 95.94 220 ARG B CA 1
ATOM 5167 C C . ARG B 1 220 ? -8.242 -13.297 -21.328 1 95.94 220 ARG B C 1
ATOM 5169 O O . ARG B 1 220 ? -8.938 -12.742 -22.172 1 95.94 220 ARG B O 1
ATOM 5176 N N . HIS B 1 221 ? -8.422 -13.133 -20.062 1 95.94 221 HIS B N 1
ATOM 5177 C CA . HIS B 1 221 ? -9.469 -12.25 -19.562 1 95.94 221 HIS B CA 1
ATOM 5178 C C . HIS B 1 221 ? -8.914 -10.859 -19.266 1 95.94 221 HIS B C 1
ATOM 5180 O O . HIS B 1 221 ? -9.609 -10.023 -18.672 1 95.94 221 HIS B O 1
ATOM 5186 N N . GLY B 1 222 ? -7.68 -10.641 -19.594 1 96.44 222 GLY B N 1
ATOM 5187 C CA . GLY B 1 222 ? -7.074 -9.328 -19.422 1 96.44 222 GLY B CA 1
ATOM 5188 C C . GLY B 1 222 ? -6.73 -9.031 -17.969 1 96.44 222 GLY B C 1
ATOM 5189 O O . GLY B 1 222 ? -6.805 -7.879 -17.531 1 96.44 222 GLY B O 1
ATOM 5190 N N . ILE B 1 223 ? -6.43 -10.031 -17.219 1 97.44 223 ILE B N 1
ATOM 5191 C CA . ILE B 1 223 ? -6.121 -9.875 -15.797 1 97.44 223 ILE B CA 1
ATOM 5192 C C . ILE B 1 223 ? -4.703 -10.375 -15.523 1 97.44 223 ILE B C 1
ATOM 5194 O O . ILE B 1 223 ? -4.297 -11.422 -16.031 1 97.44 223 ILE B O 1
ATOM 5198 N N . ALA B 1 224 ? -3.881 -9.617 -14.844 1 97.94 224 ALA B N 1
ATOM 5199 C CA . ALA B 1 224 ? -2.6 -10.047 -14.289 1 97.94 224 ALA B CA 1
ATOM 5200 C C . ALA B 1 224 ? -2.676 -10.18 -12.766 1 97.94 224 ALA B C 1
ATOM 5202 O O . ALA B 1 224 ? -3.148 -9.266 -12.086 1 97.94 224 ALA B O 1
ATOM 5203 N N . HIS B 1 225 ? -2.244 -11.273 -12.195 1 97.62 225 HIS B N 1
ATOM 5204 C CA . HIS B 1 225 ? -2.307 -11.492 -10.758 1 97.62 225 HIS B CA 1
ATOM 5205 C C . HIS B 1 225 ? -1.306 -10.609 -10.023 1 97.62 225 HIS B C 1
ATOM 5207 O O . HIS B 1 225 ? -1.653 -9.961 -9.031 1 97.62 225 HIS B O 1
ATOM 5213 N N . ARG B 1 226 ? -0.041 -10.609 -10.5 1 97.06 226 ARG B N 1
ATOM 5214 C CA . ARG B 1 226 ? 1.04 -9.703 -10.125 1 97.06 226 ARG B CA 1
ATOM 5215 C C . ARG B 1 226 ? 1.623 -10.07 -8.766 1 97.06 226 ARG B C 1
ATOM 5217 O O . ARG B 1 226 ? 2.58 -9.445 -8.305 1 97.06 226 ARG B O 1
ATOM 5224 N N . ASP B 1 227 ? 1.157 -11.078 -8.094 1 94.12 227 ASP B N 1
ATOM 5225 C CA . ASP B 1 227 ? 1.708 -11.492 -6.809 1 94.12 227 ASP B CA 1
ATOM 5226 C C . ASP B 1 227 ? 1.639 -13.016 -6.652 1 94.12 227 ASP B C 1
ATOM 5228 O O . ASP B 1 227 ? 1.23 -13.516 -5.602 1 94.12 227 ASP B O 1
ATOM 5232 N N . LEU B 1 228 ? 1.979 -13.648 -7.648 1 95.94 228 LEU B N 1
ATOM 5233 C CA . LEU B 1 228 ? 1.967 -15.109 -7.621 1 95.94 228 LEU B CA 1
ATOM 5234 C C . LEU B 1 228 ? 3.156 -15.648 -6.832 1 95.94 228 LEU B C 1
ATOM 5236 O O . LEU B 1 228 ? 4.305 -15.32 -7.137 1 95.94 228 LEU B O 1
ATOM 5240 N N . LYS B 1 229 ? 2.883 -16.359 -5.816 1 92.81 229 LYS B N 1
ATOM 5241 C CA . LYS B 1 229 ? 3.83 -17.078 -4.965 1 92.81 229 LYS B CA 1
ATOM 5242 C C . LYS B 1 229 ? 3.176 -18.297 -4.309 1 92.81 229 LYS B C 1
ATOM 5244 O O . LYS B 1 229 ? 1.954 -18.438 -4.359 1 92.81 229 LYS B O 1
ATOM 5249 N N . SER B 1 230 ? 3.943 -19.141 -3.746 1 94.56 230 SER B N 1
ATOM 5250 C CA . SER B 1 230 ? 3.434 -20.422 -3.252 1 94.56 230 SER B CA 1
ATOM 5251 C C . SER B 1 230 ? 2.457 -20.219 -2.1 1 94.56 230 SER B C 1
ATOM 5253 O O . SER B 1 230 ? 1.565 -21.031 -1.88 1 94.56 230 SER B O 1
ATOM 5255 N N . ASP B 1 231 ? 2.521 -19 -1.413 1 90.94 231 ASP B N 1
ATOM 5256 C CA . ASP B 1 231 ? 1.606 -18.688 -0.321 1 90.94 231 ASP B CA 1
ATOM 5257 C C . ASP B 1 231 ? 0.226 -18.312 -0.853 1 90.94 231 ASP B C 1
ATOM 5259 O O . ASP B 1 231 ? -0.767 -18.391 -0.126 1 90.94 231 ASP B O 1
ATOM 5263 N N . ASN B 1 232 ? 0.194 -17.922 -2.08 1 94.88 232 ASN B N 1
ATOM 5264 C CA . ASN B 1 232 ? -1.062 -17.469 -2.676 1 94.88 232 ASN B CA 1
ATOM 5265 C C . ASN B 1 232 ? -1.676 -18.547 -3.564 1 94.88 232 ASN B C 1
ATOM 5267 O O . ASN B 1 232 ? -2.4 -18.234 -4.512 1 94.88 232 ASN B O 1
ATOM 5271 N N . ILE B 1 233 ? -1.285 -19.781 -3.348 1 98.19 233 ILE B N 1
ATOM 5272 C CA . ILE B 1 233 ? -1.841 -20.953 -4.016 1 98.19 233 ILE B CA 1
ATOM 5273 C C . ILE B 1 233 ? -2.342 -21.953 -2.977 1 98.19 233 ILE B C 1
ATOM 5275 O O . ILE B 1 233 ? -1.604 -22.328 -2.062 1 98.19 233 ILE B O 1
ATOM 5279 N N . LEU B 1 234 ? -3.588 -22.359 -3.088 1 98 234 LEU B N 1
ATOM 5280 C CA . LEU B 1 234 ? -4.18 -23.344 -2.184 1 98 234 LEU B CA 1
ATOM 5281 C C . LEU B 1 234 ? -4.16 -24.734 -2.799 1 98 234 LEU B C 1
ATOM 5283 O O . LEU B 1 234 ? -4.113 -24.875 -4.023 1 98 234 LEU B O 1
ATOM 5287 N N . VAL B 1 235 ? -4.184 -25.75 -1.91 1 97.31 235 VAL B N 1
ATOM 5288 C CA . VAL B 1 235 ? -4.066 -27.141 -2.375 1 97.31 235 VAL B CA 1
ATOM 5289 C C . VAL B 1 235 ? -5.125 -28 -1.695 1 97.31 235 VAL B C 1
ATOM 5291 O O . VAL B 1 235 ? -5.363 -27.875 -0.493 1 97.31 235 VAL B O 1
ATOM 5294 N N . GLU B 1 236 ? -5.777 -28.766 -2.471 1 95.75 236 GLU B N 1
ATOM 5295 C CA . GLU B 1 236 ? -6.531 -29.922 -1.995 1 95.75 236 GLU B CA 1
ATOM 5296 C C . GLU B 1 236 ? -6.219 -31.156 -2.826 1 95.75 236 GLU B C 1
ATOM 5298 O O . GLU B 1 236 ? -5.609 -31.062 -3.893 1 95.75 236 GLU B O 1
ATOM 5303 N N . LEU B 1 237 ? -6.531 -32.344 -2.332 1 94.31 237 LEU B N 1
ATOM 5304 C CA . LEU B 1 237 ? -6.293 -33.562 -3.076 1 94.31 237 LEU B CA 1
ATOM 5305 C C . LEU B 1 237 ? -7.559 -34.031 -3.785 1 94.31 237 LEU B C 1
ATOM 5307 O O . LEU B 1 237 ? -8.656 -33.969 -3.217 1 94.31 237 LEU B O 1
ATOM 5311 N N . ASP B 1 238 ? -7.363 -34.375 -5 1 91.69 238 ASP B N 1
ATOM 5312 C CA . ASP B 1 238 ? -8.523 -34.938 -5.699 1 91.69 238 ASP B CA 1
ATOM 5313 C C . ASP B 1 238 ? -8.758 -36.375 -5.305 1 91.69 238 ASP B C 1
ATOM 5315 O O . ASP B 1 238 ? -8.141 -36.906 -4.367 1 91.69 238 ASP B O 1
ATOM 5319 N N . SER B 1 239 ? -9.688 -37.094 -5.961 1 87.31 239 SER B N 1
ATOM 5320 C CA . SER B 1 239 ? -10.102 -38.438 -5.594 1 87.31 239 SER B CA 1
ATOM 5321 C C . SER B 1 239 ? -8.969 -39.438 -5.797 1 87.31 239 SER B C 1
ATOM 5323 O O . SER B 1 239 ? -8.945 -40.5 -5.16 1 87.31 239 SER B O 1
ATOM 5325 N N . ALA B 1 240 ? -8.016 -39.094 -6.637 1 87.06 240 ALA B N 1
ATOM 5326 C CA . ALA B 1 240 ? -6.883 -39.969 -6.91 1 87.06 240 ALA B CA 1
ATOM 5327 C C . ALA B 1 240 ? -5.672 -39.594 -6.07 1 87.06 240 ALA B C 1
ATOM 5329 O O . ALA B 1 240 ? -4.605 -40.219 -6.188 1 87.06 240 ALA B O 1
ATOM 5330 N N . GLY B 1 241 ? -5.801 -38.562 -5.301 1 89.75 241 GLY B N 1
ATOM 5331 C CA . GLY B 1 241 ? -4.699 -38.156 -4.453 1 89.75 241 GLY B CA 1
ATOM 5332 C C . GLY B 1 241 ? -3.785 -37.125 -5.125 1 89.75 241 GLY B C 1
ATOM 5333 O O . GLY B 1 241 ? -2.717 -36.812 -4.602 1 89.75 241 GLY B O 1
ATOM 5334 N N . CYS B 1 242 ? -4.168 -36.656 -6.254 1 93.38 242 CYS B N 1
ATOM 5335 C CA . CYS B 1 242 ? -3.4 -35.656 -6.973 1 93.38 242 CYS B CA 1
ATOM 5336 C C . CYS B 1 242 ? -3.686 -34.25 -6.426 1 93.38 242 CYS B C 1
ATOM 5338 O O . CYS B 1 242 ? -4.844 -33.906 -6.227 1 93.38 242 CYS B O 1
ATOM 5340 N N . PRO B 1 243 ? -2.625 -33.5 -6.145 1 96.44 243 PRO B N 1
ATOM 5341 C CA . PRO B 1 243 ? -2.854 -32.156 -5.648 1 96.44 243 PRO B CA 1
ATOM 5342 C C . PRO B 1 243 ? -3.555 -31.25 -6.668 1 96.44 243 PRO B C 1
ATOM 5344 O O . PRO B 1 243 ? -3.098 -31.141 -7.809 1 96.44 243 PRO B O 1
ATOM 5347 N N . TRP B 1 244 ? -4.645 -30.688 -6.273 1 97.25 244 TRP B N 1
ATOM 5348 C CA . TRP B 1 244 ? -5.395 -29.703 -7.039 1 97.25 244 TRP B CA 1
ATOM 5349 C C . TRP B 1 244 ? -5.062 -28.281 -6.578 1 97.25 244 TRP B C 1
ATOM 5351 O O . TRP B 1 244 ? -5.336 -27.922 -5.434 1 97.25 244 TRP B O 1
ATOM 5361 N N . LEU B 1 245 ? -4.477 -27.484 -7.457 1 98.5 245 LEU B N 1
ATOM 5362 C CA . LEU B 1 245 ? -4 -26.141 -7.105 1 98.5 245 LEU B CA 1
ATOM 5363 C C . LEU B 1 245 ? -5.043 -25.094 -7.449 1 98.5 245 LEU B C 1
ATOM 5365 O O . LEU B 1 245 ? -5.68 -25.156 -8.5 1 98.5 245 LEU B O 1
ATOM 5369 N N . VAL B 1 246 ? -5.207 -24.094 -6.547 1 98.56 246 VAL B N 1
ATOM 5370 C CA . VAL B 1 246 ? -6.145 -22.984 -6.746 1 98.56 246 VAL B CA 1
ATOM 5371 C C . VAL B 1 246 ? -5.461 -21.656 -6.434 1 98.56 246 VAL B C 1
ATOM 5373 O O . VAL B 1 246 ? -5.023 -21.438 -5.305 1 98.56 246 VAL B O 1
ATOM 5376 N N . ILE B 1 247 ? -5.344 -20.797 -7.465 1 98.62 247 ILE B N 1
ATOM 5377 C CA . ILE B 1 247 ? -4.762 -19.469 -7.297 1 98.62 247 ILE B CA 1
ATOM 5378 C C . ILE B 1 247 ? -5.719 -18.578 -6.504 1 98.62 247 ILE B C 1
ATOM 5380 O O . ILE B 1 247 ? -6.914 -18.516 -6.809 1 98.62 247 ILE B O 1
ATOM 5384 N N . THR B 1 248 ? -5.195 -17.922 -5.473 1 97.62 248 THR B N 1
ATOM 5385 C CA . THR B 1 248 ? -6.012 -17.062 -4.629 1 97.62 248 THR B CA 1
ATOM 5386 C C . THR B 1 248 ? -5.309 -15.734 -4.367 1 97.62 248 THR B C 1
ATOM 5388 O O . THR B 1 248 ? -4.25 -15.469 -4.941 1 97.62 248 THR B O 1
ATOM 5391 N N . ASP B 1 249 ? -5.93 -14.812 -3.613 1 94.62 249 ASP B N 1
ATOM 5392 C CA . ASP B 1 249 ? -5.41 -13.523 -3.166 1 94.62 249 ASP B CA 1
ATOM 5393 C C . ASP B 1 249 ? -5.207 -12.57 -4.344 1 94.62 249 ASP B C 1
ATOM 5395 O O . ASP B 1 249 ? -4.07 -12.258 -4.707 1 94.62 249 ASP B O 1
ATOM 5399 N N . PHE B 1 250 ? -6.258 -12 -4.816 1 95.75 250 PHE B N 1
ATOM 5400 C CA . PHE B 1 250 ? -6.258 -11.141 -5.996 1 95.75 250 PHE B CA 1
ATOM 5401 C C . PHE B 1 250 ? -6.137 -9.672 -5.598 1 95.75 250 PHE B C 1
ATOM 5403 O O . PHE B 1 250 ? -6.426 -8.781 -6.398 1 95.75 250 PHE B O 1
ATOM 5410 N N . GLY B 1 251 ? -5.707 -9.453 -4.418 1 93.38 251 GLY B N 1
ATOM 5411 C CA . GLY B 1 251 ? -5.629 -8.102 -3.883 1 93.38 251 GLY B CA 1
ATOM 5412 C C . GLY B 1 251 ? -4.711 -7.195 -4.684 1 93.38 251 GLY B C 1
ATOM 5413 O O . GLY B 1 251 ? -4.914 -5.98 -4.727 1 93.38 251 GLY B O 1
ATOM 5414 N N . CYS B 1 252 ? -3.773 -7.703 -5.43 1 93.94 252 CYS B N 1
ATOM 5415 C CA . CYS B 1 252 ? -2.775 -6.922 -6.152 1 93.94 252 CYS B CA 1
ATOM 5416 C C . CYS B 1 252 ? -3.014 -6.988 -7.656 1 93.94 252 CYS B C 1
ATOM 5418 O O . CYS B 1 252 ? -2.256 -6.41 -8.438 1 93.94 252 CYS B O 1
ATOM 5420 N N . CYS B 1 253 ? -4.039 -7.598 -8.094 1 96.38 253 CYS B N 1
ATOM 5421 C CA . CYS B 1 253 ? -4.172 -7.918 -9.516 1 96.38 253 CYS B CA 1
ATOM 5422 C C . CYS B 1 253 ? -4.438 -6.66 -10.328 1 96.38 253 CYS B C 1
ATOM 5424 O O . CYS B 1 253 ? -4.887 -5.645 -9.789 1 96.38 253 CYS B O 1
ATOM 5426 N N . LEU B 1 254 ? -3.994 -6.672 -11.516 1 96.69 254 LEU B N 1
ATOM 5427 C CA . LEU B 1 254 ? -4.371 -5.703 -12.539 1 96.69 254 LEU B CA 1
ATOM 5428 C C . LEU B 1 254 ? -5.598 -6.18 -13.312 1 96.69 254 LEU B C 1
ATOM 5430 O O . LEU B 1 254 ? -5.52 -7.156 -14.062 1 96.69 254 LEU B O 1
ATOM 5434 N N . ALA B 1 255 ? -6.699 -5.637 -13.031 1 95.38 255 ALA B N 1
ATOM 5435 C CA . ALA B 1 255 ? -7.965 -5.977 -13.672 1 95.38 255 ALA B CA 1
ATOM 5436 C C . ALA B 1 255 ? -8.758 -4.719 -14.031 1 95.38 255 ALA B C 1
ATOM 5438 O O . ALA B 1 255 ? -9.461 -4.16 -13.188 1 95.38 255 ALA B O 1
ATOM 5439 N N . ASP B 1 256 ? -8.57 -4.266 -15.227 1 91.69 256 ASP B N 1
ATOM 5440 C CA . ASP B 1 256 ? -9.211 -3.041 -15.703 1 91.69 256 ASP B CA 1
ATOM 5441 C C . ASP B 1 256 ? -9.648 -3.18 -17.156 1 91.69 256 ASP B C 1
ATOM 5443 O O . ASP B 1 256 ? -8.852 -3.543 -18.016 1 91.69 256 ASP B O 1
ATOM 5447 N N . GLU B 1 257 ? -10.828 -2.891 -17.422 1 88.44 257 GLU B N 1
ATOM 5448 C CA . GLU B 1 257 ? -11.406 -3.09 -18.75 1 88.44 257 GLU B CA 1
ATOM 5449 C C . GLU B 1 257 ? -10.781 -2.146 -19.766 1 88.44 257 GLU B C 1
ATOM 5451 O O . GLU B 1 257 ? -10.672 -2.484 -20.953 1 88.44 257 GLU B O 1
ATOM 5456 N N . ASN B 1 258 ? -10.336 -1.049 -19.328 1 87.81 258 ASN B N 1
ATOM 5457 C CA . ASN B 1 258 ? -9.852 -0.03 -20.25 1 87.81 258 ASN B CA 1
ATOM 5458 C C . ASN B 1 258 ? -8.367 -0.215 -20.562 1 87.81 258 ASN B C 1
ATOM 5460 O O . ASN B 1 258 ? -7.922 0.086 -21.672 1 87.81 258 ASN B O 1
ATOM 5464 N N . ILE B 1 259 ? -7.621 -0.76 -19.625 1 91.31 259 ILE B N 1
ATOM 5465 C CA . ILE B 1 259 ? -6.188 -0.791 -19.875 1 91.31 259 ILE B CA 1
ATOM 5466 C C . ILE B 1 259 ? -5.727 -2.232 -20.078 1 91.31 259 ILE B C 1
ATOM 5468 O O . ILE B 1 259 ? -4.641 -2.477 -20.609 1 91.31 259 ILE B O 1
ATOM 5472 N N . GLY B 1 260 ? -6.52 -3.207 -19.672 1 93.88 260 GLY B N 1
ATOM 5473 C CA . GLY B 1 260 ? -6.148 -4.602 -19.859 1 93.88 260 GLY B CA 1
ATOM 5474 C C . GLY B 1 260 ? -4.863 -4.977 -19.141 1 93.88 260 GLY B C 1
ATOM 5475 O O . GLY B 1 260 ? -4.715 -4.715 -17.953 1 93.88 260 GLY B O 1
ATOM 5476 N N . LEU B 1 261 ? -3.895 -5.516 -19.953 1 97.62 261 LEU B N 1
ATOM 5477 C CA . LEU B 1 261 ? -2.66 -6.023 -19.359 1 97.62 261 LEU B CA 1
ATOM 5478 C C . LEU B 1 261 ? -1.533 -5.004 -19.5 1 97.62 261 LEU B C 1
ATOM 5480 O O . LEU B 1 261 ? -0.383 -5.293 -19.172 1 97.62 261 LEU B O 1
ATOM 5484 N N . ARG B 1 262 ? -1.826 -3.898 -20.047 1 97.31 262 ARG B N 1
ATOM 5485 C CA . ARG B 1 262 ? -0.829 -2.854 -20.25 1 97.31 262 ARG B CA 1
ATOM 5486 C C . ARG B 1 262 ? -1.101 -1.648 -19.359 1 97.31 262 ARG B C 1
ATOM 5488 O O . ARG B 1 262 ? -1.985 -0.841 -19.656 1 97.31 262 ARG B O 1
ATOM 5495 N N . LEU B 1 263 ? -0.298 -1.474 -18.328 1 97.31 263 LEU B N 1
ATOM 5496 C CA . LEU B 1 263 ? -0.479 -0.44 -17.312 1 97.31 263 LEU B CA 1
ATOM 5497 C C . LEU B 1 263 ? 0.283 0.827 -17.688 1 97.31 263 LEU B C 1
ATOM 5499 O O . LEU B 1 263 ? 1.51 0.806 -17.812 1 97.31 263 LEU B O 1
ATOM 5503 N N . PRO B 1 264 ? -0.449 1.976 -17.922 1 96.38 264 PRO B N 1
ATOM 5504 C CA . PRO B 1 264 ? 0.283 3.232 -18.094 1 96.38 264 PRO B CA 1
ATOM 5505 C C . PRO B 1 264 ? 1.158 3.572 -16.891 1 96.38 264 PRO B C 1
ATOM 5507 O O . PRO B 1 264 ? 0.668 3.613 -15.758 1 96.38 264 PRO B O 1
ATOM 5510 N N . PHE B 1 265 ? 2.438 3.709 -17.094 1 96.31 265 PHE B N 1
ATOM 5511 C CA . PHE B 1 265 ? 3.41 3.992 -16.047 1 96.31 265 PHE B CA 1
ATOM 5512 C C . PHE B 1 265 ? 3.912 5.43 -16.141 1 96.31 265 PHE B C 1
ATOM 5514 O O . PHE B 1 265 ? 5.062 5.664 -16.531 1 96.31 265 PHE B O 1
ATOM 5521 N N . THR B 1 266 ? 3.145 6.344 -15.68 1 93.81 266 THR B N 1
ATOM 5522 C CA . THR B 1 266 ? 3.365 7.766 -15.93 1 93.81 266 THR B CA 1
ATOM 5523 C C . THR B 1 266 ? 4.25 8.375 -14.844 1 93.81 266 THR B C 1
ATOM 5525 O O . THR B 1 266 ? 4.883 9.406 -15.055 1 93.81 266 THR B O 1
ATOM 5528 N N . SER B 1 267 ? 4.238 7.785 -13.68 1 92.19 267 SER B N 1
ATOM 5529 C CA . SER B 1 267 ? 5.016 8.273 -12.539 1 92.19 267 SER B CA 1
ATOM 5530 C C . SER B 1 267 ? 5.312 7.145 -11.555 1 92.19 267 SER B C 1
ATOM 5532 O O . SER B 1 267 ? 4.766 6.047 -11.68 1 92.19 267 SER B O 1
ATOM 5534 N N . TRP B 1 268 ? 6.133 7.41 -10.562 1 89.81 268 TRP B N 1
ATOM 5535 C CA . TRP B 1 268 ? 6.508 6.414 -9.562 1 89.81 268 TRP B CA 1
ATOM 5536 C C . TRP B 1 268 ? 5.359 6.16 -8.586 1 89.81 268 TRP B C 1
ATOM 5538 O O . TRP B 1 268 ? 5.438 5.254 -7.754 1 89.81 268 TRP B O 1
ATOM 5548 N N . TYR B 1 269 ? 4.305 6.887 -8.742 1 93.25 269 TYR B N 1
ATOM 5549 C CA . TYR B 1 269 ? 3.166 6.738 -7.844 1 93.25 269 TYR B CA 1
ATOM 5550 C C . TYR B 1 269 ? 2.166 5.73 -8.398 1 93.25 269 TYR B C 1
ATOM 5552 O O . TYR B 1 269 ? 1.134 5.465 -7.773 1 93.25 269 TYR B O 1
ATOM 5560 N N . VAL B 1 270 ? 2.488 5.156 -9.578 1 94.88 270 VAL B N 1
ATOM 5561 C CA . VAL B 1 270 ? 1.686 4.074 -10.141 1 94.88 270 VAL B CA 1
ATOM 5562 C C . VAL B 1 270 ? 2.057 2.756 -9.469 1 94.88 270 VAL B C 1
ATOM 5564 O O . VAL B 1 270 ? 3.236 2.41 -9.375 1 94.88 270 VAL B O 1
ATOM 5567 N N . ASP B 1 271 ? 1.035 2.064 -9.031 1 93.56 271 ASP B N 1
ATOM 5568 C CA . ASP B 1 271 ? 1.241 0.779 -8.375 1 93.56 271 ASP B CA 1
ATOM 5569 C C . ASP B 1 271 ? 1.516 -0.324 -9.391 1 93.56 271 ASP B C 1
ATOM 5571 O O . ASP B 1 271 ? 0.618 -0.73 -10.133 1 93.56 271 ASP B O 1
ATOM 5575 N N . ARG B 1 272 ? 2.674 -0.809 -9.328 1 93.31 272 ARG B N 1
ATOM 5576 C CA . ARG B 1 272 ? 3.055 -1.864 -10.258 1 93.31 272 ARG B CA 1
ATOM 5577 C C . ARG B 1 272 ? 2.604 -3.23 -9.75 1 93.31 272 ARG B C 1
ATOM 5579 O O . ARG B 1 272 ? 2.598 -4.207 -10.508 1 93.31 272 ARG B O 1
ATOM 5586 N N . GLY B 1 273 ? 2.242 -3.264 -8.492 1 89.38 273 GLY B N 1
ATOM 5587 C CA . GLY B 1 273 ? 1.683 -4.477 -7.922 1 89.38 273 GLY B CA 1
ATOM 5588 C C . GLY B 1 273 ? 2.738 -5.422 -7.383 1 89.38 273 GLY B C 1
ATOM 5589 O O . GLY B 1 273 ? 3.885 -5.406 -7.836 1 89.38 273 GLY B O 1
ATOM 5590 N N . GLY B 1 274 ? 2.344 -6.203 -6.422 1 81.44 274 GLY B N 1
ATOM 5591 C CA . GLY B 1 274 ? 3.111 -7.359 -5.988 1 81.44 274 GLY B CA 1
ATOM 5592 C C . GLY B 1 274 ? 4.301 -6.996 -5.121 1 81.44 274 GLY B C 1
ATOM 5593 O O . GLY B 1 274 ? 4.449 -5.844 -4.711 1 81.44 274 GLY B O 1
ATOM 5594 N N . ASN B 1 275 ? 4.996 -8.023 -4.777 1 77.62 275 ASN B N 1
ATOM 5595 C CA . ASN B 1 275 ? 6.254 -7.961 -4.039 1 77.62 275 ASN B CA 1
ATOM 5596 C C . ASN B 1 275 ? 7.438 -7.695 -4.965 1 77.62 275 ASN B C 1
ATOM 5598 O O . ASN B 1 275 ? 7.57 -8.344 -6.008 1 77.62 275 ASN B O 1
ATOM 5602 N N . GLY B 1 276 ? 8.211 -6.773 -4.652 1 76.81 276 GLY B N 1
ATOM 5603 C CA . GLY B 1 276 ? 9.336 -6.367 -5.484 1 76.81 276 GLY B CA 1
ATOM 5604 C C . GLY B 1 276 ? 10.234 -7.52 -5.875 1 76.81 276 GLY B C 1
ATOM 5605 O O . GLY B 1 276 ? 10.719 -7.578 -7.008 1 76.81 276 GLY B O 1
ATOM 5606 N N . CYS B 1 277 ? 10.359 -8.531 -5.047 1 74.38 277 CYS B N 1
ATOM 5607 C CA . CYS B 1 277 ? 11.273 -9.641 -5.297 1 74.38 277 CYS B CA 1
ATOM 5608 C C . CYS B 1 277 ? 10.695 -10.594 -6.332 1 74.38 277 CYS B C 1
ATOM 5610 O O . CYS B 1 277 ? 11.43 -11.383 -6.934 1 74.38 277 CYS B O 1
ATOM 5612 N N . LEU B 1 278 ? 9.453 -10.492 -6.57 1 83 278 LEU B N 1
ATOM 5613 C CA . LEU B 1 278 ? 8.812 -11.469 -7.453 1 83 278 LEU B CA 1
ATOM 5614 C C . LEU B 1 278 ? 8.242 -10.789 -8.688 1 83 278 LEU B C 1
ATOM 5616 O O . LEU B 1 278 ? 7.426 -11.375 -9.406 1 83 278 LEU B O 1
ATOM 5620 N N . MET B 1 279 ? 8.648 -9.547 -8.828 1 92.06 279 MET B N 1
ATOM 5621 C CA . MET B 1 279 ? 8.281 -8.867 -10.062 1 92.06 279 MET B CA 1
ATOM 5622 C C . MET B 1 279 ? 9.156 -9.328 -11.219 1 92.06 279 MET B C 1
ATOM 5624 O O . MET B 1 279 ? 10.375 -9.469 -11.07 1 92.06 279 MET B O 1
ATOM 5628 N N . ALA B 1 280 ? 8.516 -9.633 -12.32 1 97.06 280 ALA B N 1
ATOM 5629 C CA . ALA B 1 280 ? 9.281 -9.977 -13.516 1 97.06 280 ALA B CA 1
ATOM 5630 C C . ALA B 1 280 ? 10.266 -8.867 -13.875 1 97.06 280 ALA B C 1
ATOM 5632 O O . ALA B 1 280 ? 10.055 -7.707 -13.523 1 97.06 280 ALA B O 1
ATOM 5633 N N . PRO B 1 281 ? 11.32 -9.227 -14.609 1 96.19 281 PRO B N 1
ATOM 5634 C CA . PRO B 1 281 ? 12.383 -8.266 -14.922 1 96.19 281 PRO B CA 1
ATOM 5635 C C . PRO B 1 281 ? 11.852 -7.016 -15.617 1 96.19 281 PRO B C 1
ATOM 5637 O O . PRO B 1 281 ? 12.25 -5.898 -15.273 1 96.19 281 PRO B O 1
ATOM 5640 N N . GLU B 1 282 ? 10.914 -7.102 -16.609 1 97.38 282 GLU B N 1
ATOM 5641 C CA . GLU B 1 282 ? 10.43 -5.941 -17.359 1 97.38 282 GLU B CA 1
ATOM 5642 C C . GLU B 1 282 ? 9.578 -5.031 -16.484 1 97.38 282 GLU B C 1
ATOM 5644 O O . GLU B 1 282 ? 9.43 -3.844 -16.766 1 97.38 282 GLU B O 1
ATOM 5649 N N . VAL B 1 283 ? 9.016 -5.594 -15.414 1 96.94 283 VAL B N 1
ATOM 5650 C CA . VAL B 1 283 ? 8.172 -4.812 -14.508 1 96.94 283 VAL B CA 1
ATOM 5651 C C . VAL B 1 283 ? 9.047 -4.043 -13.523 1 96.94 283 VAL B C 1
ATOM 5653 O O . VAL B 1 283 ? 8.906 -2.828 -13.375 1 96.94 283 VAL B O 1
ATOM 5656 N N . VAL B 1 284 ? 9.992 -4.73 -12.891 1 91.88 284 VAL B N 1
ATOM 5657 C CA . VAL B 1 284 ? 10.789 -4.148 -11.82 1 91.88 284 VAL B CA 1
ATOM 5658 C C . VAL B 1 284 ? 11.758 -3.117 -12.398 1 91.88 284 VAL B C 1
ATOM 5660 O O . VAL B 1 284 ? 12.109 -2.146 -11.727 1 91.88 284 VAL B O 1
ATOM 5663 N N . THR B 1 285 ? 12.156 -3.217 -13.633 1 92.38 285 THR B N 1
ATOM 5664 C CA . THR B 1 285 ? 13.141 -2.314 -14.219 1 92.38 285 THR B CA 1
ATOM 5665 C C . THR B 1 285 ? 12.453 -1.188 -14.992 1 92.38 285 THR B C 1
ATOM 5667 O O . THR B 1 285 ? 13.117 -0.31 -15.539 1 92.38 285 THR B O 1
ATOM 5670 N N . ALA B 1 286 ? 11.141 -1.238 -15.008 1 94.56 286 ALA B N 1
ATOM 5671 C CA . ALA B 1 286 ? 10.422 -0.205 -15.742 1 94.56 286 ALA B CA 1
ATOM 5672 C C . ALA B 1 286 ? 10.703 1.179 -15.164 1 94.56 286 ALA B C 1
ATOM 5674 O O . ALA B 1 286 ? 10.797 1.34 -13.945 1 94.56 286 ALA B O 1
ATOM 5675 N N . VAL B 1 287 ? 10.859 2.174 -16.016 1 92.12 287 VAL B N 1
ATOM 5676 C CA . VAL B 1 287 ? 11.039 3.57 -15.625 1 92.12 287 VAL B CA 1
ATOM 5677 C C . VAL B 1 287 ? 9.859 4.402 -16.125 1 92.12 287 VAL B C 1
ATOM 5679 O O . VAL B 1 287 ? 9.5 4.328 -17.312 1 92.12 287 VAL B O 1
ATOM 5682 N N . PRO B 1 288 ? 9.266 5.184 -15.266 1 92.75 288 PRO B N 1
ATOM 5683 C CA . PRO B 1 288 ? 8.062 5.918 -15.664 1 92.75 288 PRO B CA 1
ATOM 5684 C C . PRO B 1 288 ? 8.359 7.078 -16.609 1 92.75 288 PRO B C 1
ATOM 5686 O O . PRO B 1 288 ? 9.5 7.551 -16.672 1 92.75 288 PRO B O 1
ATOM 5689 N N . GLY B 1 289 ? 7.352 7.488 -17.328 1 90.69 289 GLY B N 1
ATOM 5690 C CA . GLY B 1 289 ? 7.383 8.602 -18.266 1 90.69 289 GLY B CA 1
ATOM 5691 C C . GLY B 1 289 ? 6.117 8.719 -19.094 1 90.69 289 GLY B C 1
ATOM 5692 O O . GLY B 1 289 ? 5.227 7.867 -19 1 90.69 289 GLY B O 1
ATOM 5693 N N . PRO B 1 290 ? 6.039 9.852 -19.797 1 87.12 290 PRO B N 1
ATOM 5694 C CA . PRO B 1 290 ? 4.871 10.008 -20.656 1 87.12 290 PRO B CA 1
ATOM 5695 C C . PRO B 1 290 ? 4.746 8.898 -21.703 1 87.12 290 PRO B C 1
ATOM 5697 O O . PRO B 1 290 ? 5.703 8.617 -22.422 1 87.12 290 PRO B O 1
ATOM 5700 N N . GLY B 1 291 ? 3.711 8.172 -21.75 1 91.5 291 GLY B N 1
ATOM 5701 C CA . GLY B 1 291 ? 3.422 7.164 -22.766 1 91.5 291 GLY B CA 1
ATOM 5702 C C . GLY B 1 291 ? 4.02 5.809 -22.438 1 91.5 291 GLY B C 1
ATOM 5703 O O . GLY B 1 291 ? 3.865 4.855 -23.203 1 91.5 291 GLY B O 1
ATOM 5704 N N . VAL B 1 292 ? 4.734 5.758 -21.375 1 95.31 292 VAL B N 1
ATOM 5705 C CA . VAL B 1 292 ? 5.355 4.492 -21 1 95.31 292 VAL B CA 1
ATOM 5706 C C . VAL B 1 292 ? 4.289 3.512 -20.516 1 95.31 292 VAL B C 1
ATOM 5708 O O . VAL B 1 292 ? 3.381 3.889 -19.781 1 95.31 292 VAL B O 1
ATOM 5711 N N . LEU B 1 293 ? 4.383 2.227 -21.031 1 97.19 293 LEU B N 1
ATOM 5712 C CA . LEU B 1 293 ? 3.473 1.154 -20.641 1 97.19 293 LEU B CA 1
ATOM 5713 C C . LEU B 1 293 ? 4.246 -0.035 -20.078 1 97.19 293 LEU B C 1
ATOM 5715 O O . LEU B 1 293 ? 5.312 -0.385 -20.594 1 97.19 293 LEU B O 1
ATOM 5719 N N . ILE B 1 294 ? 3.768 -0.603 -18.984 1 97.88 294 ILE B N 1
ATOM 5720 C CA . ILE B 1 294 ? 4.277 -1.886 -18.516 1 97.88 294 ILE B CA 1
ATOM 5721 C C . ILE B 1 294 ? 3.371 -3.012 -19.016 1 97.88 294 ILE B C 1
ATOM 5723 O O . ILE B 1 294 ? 2.162 -2.998 -18.766 1 97.88 294 ILE B O 1
ATOM 5727 N N . ASP B 1 295 ? 3.936 -3.936 -19.703 1 98.19 295 ASP B N 1
ATOM 5728 C CA . ASP B 1 295 ? 3.188 -5.062 -20.25 1 98.19 295 ASP B CA 1
ATOM 5729 C C . ASP B 1 295 ? 3.262 -6.273 -19.312 1 98.19 295 ASP B C 1
ATOM 5731 O O . ASP B 1 295 ? 4.34 -6.824 -19.094 1 98.19 295 ASP B O 1
ATOM 5735 N N . TYR B 1 296 ? 2.119 -6.719 -18.812 1 98.38 296 TYR B N 1
ATOM 5736 C CA . TYR B 1 296 ? 2.068 -7.805 -17.828 1 98.38 296 TYR B CA 1
ATOM 5737 C C . TYR B 1 296 ? 1.668 -9.117 -18.5 1 98.38 296 TYR B C 1
ATOM 5739 O O . TYR B 1 296 ? 1.443 -10.117 -17.812 1 98.38 296 TYR B O 1
ATOM 5747 N N . SER B 1 297 ? 1.648 -9.234 -19.781 1 98.38 297 SER B N 1
ATOM 5748 C CA . SER B 1 297 ? 1.107 -10.383 -20.5 1 98.38 297 SER B CA 1
ATOM 5749 C C . SER B 1 297 ? 1.88 -11.656 -20.172 1 98.38 297 SER B C 1
ATOM 5751 O O . SER B 1 297 ? 1.33 -12.758 -20.234 1 98.38 297 SER B O 1
ATOM 5753 N N . LYS B 1 298 ? 3.113 -11.531 -19.797 1 98.69 298 LYS B N 1
ATOM 5754 C CA . LYS B 1 298 ? 3.904 -12.727 -19.531 1 98.69 298 LYS B CA 1
ATOM 5755 C C . LYS B 1 298 ? 4.559 -12.648 -18.156 1 98.69 298 LYS B C 1
ATOM 5757 O O . LYS B 1 298 ? 5.441 -13.453 -17.844 1 98.69 298 LYS B O 1
ATOM 5762 N N . ALA B 1 299 ? 4.168 -11.641 -17.375 1 98.5 299 ALA B N 1
ATOM 5763 C CA . ALA B 1 299 ? 4.789 -11.438 -16.078 1 98.5 299 ALA B CA 1
ATOM 5764 C C . ALA B 1 299 ? 4.445 -12.578 -15.117 1 98.5 299 ALA B C 1
ATOM 5766 O O . ALA B 1 299 ? 5.316 -13.094 -14.414 1 98.5 299 ALA B O 1
ATOM 5767 N N . ASP B 1 300 ? 3.174 -12.977 -15.102 1 98.62 300 ASP B N 1
ATOM 5768 C CA . ASP B 1 300 ? 2.768 -14.062 -14.219 1 98.62 300 ASP B CA 1
ATOM 5769 C C . ASP B 1 300 ? 3.348 -15.398 -14.68 1 98.62 300 ASP B C 1
ATOM 5771 O O . ASP B 1 300 ? 3.625 -16.281 -13.859 1 98.62 300 ASP B O 1
ATOM 5775 N N . ALA B 1 301 ? 3.523 -15.586 -15.984 1 98.75 301 ALA B N 1
ATOM 5776 C CA . ALA B 1 301 ? 4.195 -16.781 -16.484 1 98.75 301 ALA B CA 1
ATOM 5777 C C . ALA B 1 301 ? 5.617 -16.891 -15.93 1 98.75 301 ALA B C 1
ATOM 5779 O O . ALA B 1 301 ? 6.07 -17.969 -15.547 1 98.75 301 ALA B O 1
ATOM 5780 N N . TRP B 1 302 ? 6.281 -15.758 -15.922 1 98.56 302 TRP B N 1
ATOM 5781 C CA . TRP B 1 302 ? 7.605 -15.703 -15.305 1 98.56 302 TRP B CA 1
ATOM 5782 C C . TRP B 1 302 ? 7.555 -16.172 -13.859 1 98.56 302 TRP B C 1
ATOM 5784 O O . TRP B 1 302 ? 8.391 -16.969 -13.422 1 98.56 302 TRP B O 1
ATOM 5794 N N . ALA B 1 303 ? 6.613 -15.695 -13.102 1 97.69 303 ALA B N 1
ATOM 5795 C CA . ALA B 1 303 ? 6.461 -16.078 -11.695 1 97.69 303 ALA B CA 1
ATOM 5796 C C . ALA B 1 303 ? 6.254 -17.578 -11.555 1 97.69 303 ALA B C 1
ATOM 5798 O O . ALA B 1 303 ? 6.754 -18.203 -10.609 1 97.69 303 ALA B O 1
ATOM 5799 N N . VAL B 1 304 ? 5.508 -18.156 -12.469 1 98.69 304 VAL B N 1
ATOM 5800 C CA . VAL B 1 304 ? 5.305 -19.609 -12.445 1 98.69 304 VAL B CA 1
ATOM 5801 C C . VAL B 1 304 ? 6.645 -20.328 -12.594 1 98.69 304 VAL B C 1
ATOM 5803 O O . VAL B 1 304 ? 6.887 -21.344 -11.938 1 98.69 304 VAL B O 1
ATOM 5806 N N . GLY B 1 305 ? 7.492 -19.797 -13.492 1 98.38 305 GLY B N 1
ATOM 5807 C CA . GLY B 1 305 ? 8.828 -20.359 -13.617 1 98.38 305 GLY B CA 1
ATOM 5808 C C . GLY B 1 305 ? 9.586 -20.391 -12.305 1 98.38 305 GLY B C 1
ATOM 5809 O O . GLY B 1 305 ? 10.234 -21.391 -11.984 1 98.38 305 GLY B O 1
ATOM 5810 N N . ALA B 1 306 ? 9.469 -19.344 -11.562 1 96.31 306 ALA B N 1
ATOM 5811 C CA . ALA B 1 306 ? 10.133 -19.266 -10.266 1 96.31 306 ALA B CA 1
ATOM 5812 C C . ALA B 1 306 ? 9.531 -20.266 -9.281 1 96.31 306 ALA B C 1
ATOM 5814 O O . ALA B 1 306 ? 10.258 -20.969 -8.57 1 96.31 306 ALA B O 1
ATOM 5815 N N . ILE B 1 307 ? 8.25 -20.406 -9.227 1 97.12 307 ILE B N 1
ATOM 5816 C CA . ILE B 1 307 ? 7.555 -21.328 -8.328 1 97.12 307 ILE B CA 1
ATOM 5817 C C . ILE B 1 307 ? 7.871 -22.766 -8.711 1 97.12 307 ILE B C 1
ATOM 5819 O O . ILE B 1 307 ? 7.906 -23.656 -7.852 1 97.12 307 ILE B O 1
ATOM 5823 N N . ALA B 1 308 ? 8.102 -22.969 -9.984 1 98 308 ALA B N 1
ATOM 5824 C CA . ALA B 1 308 ? 8.414 -24.312 -10.461 1 98 308 ALA B CA 1
ATOM 5825 C C . ALA B 1 308 ? 9.633 -24.875 -9.742 1 98 308 ALA B C 1
ATOM 5827 O O . ALA B 1 308 ? 9.703 -26.078 -9.477 1 98 308 ALA B O 1
ATOM 5828 N N . TYR B 1 309 ? 10.602 -24.016 -9.43 1 95.69 309 TYR B N 1
ATOM 5829 C CA . TYR B 1 309 ? 11.742 -24.484 -8.656 1 95.69 309 TYR B CA 1
ATOM 5830 C C . TYR B 1 309 ? 11.289 -25.094 -7.332 1 95.69 309 TYR B C 1
ATOM 5832 O O . TYR B 1 309 ? 11.758 -26.172 -6.945 1 95.69 309 TYR B O 1
ATOM 5840 N N . GLU B 1 310 ? 10.352 -24.469 -6.691 1 95.06 310 GLU B N 1
ATOM 5841 C CA . GLU B 1 310 ? 9.836 -24.984 -5.422 1 95.06 310 GLU B CA 1
ATOM 5842 C C . GLU B 1 310 ? 9.109 -26.312 -5.613 1 95.06 310 GLU B C 1
ATOM 5844 O O . GLU B 1 310 ? 9.297 -27.25 -4.836 1 95.06 310 GLU B O 1
ATOM 5849 N N . ILE B 1 311 ? 8.32 -26.359 -6.586 1 97.25 311 ILE B N 1
ATOM 5850 C CA . ILE B 1 311 ? 7.531 -27.547 -6.879 1 97.25 311 ILE B CA 1
ATOM 5851 C C . ILE B 1 311 ? 8.461 -28.719 -7.176 1 97.25 311 ILE B C 1
ATOM 5853 O O . ILE B 1 311 ? 8.172 -29.859 -6.805 1 97.25 311 ILE B O 1
ATOM 5857 N N . LEU B 1 312 ? 9.586 -28.422 -7.781 1 96.81 312 LEU B N 1
ATOM 5858 C CA . LEU B 1 312 ? 10.539 -29.453 -8.188 1 96.81 312 LEU B CA 1
ATOM 5859 C C . LEU B 1 312 ? 11.531 -29.734 -7.07 1 96.81 312 LEU B C 1
ATOM 5861 O O . LEU B 1 312 ? 12.531 -30.438 -7.289 1 96.81 312 LEU B O 1
ATOM 5865 N N . GLY B 1 313 ? 11.297 -29.172 -5.938 1 93 313 GLY B N 1
ATOM 5866 C CA . GLY B 1 313 ? 12.039 -29.562 -4.746 1 93 313 GLY B CA 1
ATOM 5867 C C . GLY B 1 313 ? 13.211 -28.641 -4.445 1 93 313 GLY B C 1
ATOM 5868 O O . GLY B 1 313 ? 14.07 -28.984 -3.629 1 93 313 GLY B O 1
ATOM 5869 N N . LEU B 1 314 ? 13.328 -27.531 -5.113 1 93 314 LEU B N 1
ATOM 5870 C CA . LEU B 1 314 ? 14.398 -26.562 -4.875 1 93 314 LEU B CA 1
ATOM 5871 C C . LEU B 1 314 ? 13.852 -25.281 -4.258 1 93 314 LEU B C 1
ATOM 5873 O O . LEU B 1 314 ? 12.633 -25.125 -4.145 1 93 314 LEU B O 1
ATOM 5877 N N . CYS B 1 315 ? 14.75 -24.422 -3.838 1 89.38 315 CYS B N 1
ATOM 5878 C CA . CYS B 1 315 ? 14.359 -23.109 -3.371 1 89.38 315 CYS B CA 1
ATOM 5879 C C . CYS B 1 315 ? 14.062 -22.172 -4.547 1 89.38 315 CYS B C 1
ATOM 5881 O O . CYS B 1 315 ? 14.664 -22.312 -5.613 1 89.38 315 CYS B O 1
ATOM 5883 N N . ASN B 1 316 ? 13.109 -21.312 -4.246 1 91.69 316 ASN B N 1
ATOM 5884 C CA . ASN B 1 316 ? 12.883 -20.266 -5.234 1 91.69 316 ASN B CA 1
ATOM 5885 C C . ASN B 1 316 ? 14.141 -19.438 -5.477 1 91.69 316 ASN B C 1
ATOM 5887 O O . ASN B 1 316 ? 14.766 -18.969 -4.531 1 91.69 316 ASN B O 1
ATOM 5891 N N . PRO B 1 317 ? 14.562 -19.25 -6.676 1 92.38 317 PRO B N 1
ATOM 5892 C CA . PRO B 1 317 ? 15.82 -18.547 -6.922 1 92.38 317 PRO B CA 1
ATOM 5893 C C . PRO B 1 317 ? 15.766 -17.078 -6.52 1 92.38 317 PRO B C 1
ATOM 5895 O O . PRO B 1 317 ? 16.812 -16.438 -6.371 1 92.38 317 PRO B O 1
ATOM 5898 N N . PHE B 1 318 ? 14.609 -16.531 -6.355 1 87.75 318 PHE B N 1
ATOM 5899 C CA . PHE B 1 318 ? 14.508 -15.086 -6.199 1 87.75 318 PHE B CA 1
ATOM 5900 C C . PHE B 1 318 ? 14.023 -14.727 -4.801 1 87.75 318 PHE B C 1
ATOM 5902 O O . PHE B 1 318 ? 13.883 -13.547 -4.473 1 87.75 318 PHE B O 1
ATOM 5909 N N . TYR B 1 319 ? 13.523 -15.672 -4.156 1 71.75 319 TYR B N 1
ATOM 5910 C CA . TYR B 1 319 ? 12.984 -15.375 -2.834 1 71.75 319 TYR B CA 1
ATOM 5911 C C . TYR B 1 319 ? 13.594 -16.281 -1.776 1 71.75 319 TYR B C 1
ATOM 5913 O O . TYR B 1 319 ? 13.875 -17.453 -2.045 1 71.75 319 TYR B O 1
ATOM 5921 N N . GLY B 1 320 ? 14.43 -15.93 -0.89 1 61.31 320 GLY B N 1
ATOM 5922 C CA . GLY B 1 320 ? 14.922 -16.859 0.119 1 61.31 320 GLY B CA 1
ATOM 5923 C C . GLY B 1 320 ? 15.938 -16.234 1.06 1 61.31 320 GLY B C 1
ATOM 5924 O O . GLY B 1 320 ? 16.281 -15.055 0.911 1 61.31 320 GLY B O 1
ATOM 5925 N N . GLN B 1 321 ? 16.062 -16.828 2.242 1 53.56 321 GLN B N 1
ATOM 5926 C CA . GLN B 1 321 ? 16.75 -16.5 3.492 1 53.56 321 GLN B CA 1
ATOM 5927 C C . GLN B 1 321 ? 18.234 -16.234 3.258 1 53.56 321 GLN B C 1
ATOM 5929 O O . GLN B 1 321 ? 18.859 -15.469 4.004 1 53.56 321 GLN B O 1
ATOM 5934 N N . GLY B 1 322 ? 18.734 -16.578 2.098 1 51.56 322 GLY B N 1
ATOM 5935 C CA . GLY B 1 322 ? 20.188 -16.641 2.172 1 51.56 322 GLY B CA 1
ATOM 5936 C C . GLY B 1 322 ? 20.875 -15.711 1.195 1 51.56 322 GLY B C 1
ATOM 5937 O O . GLY B 1 322 ? 20.203 -15.016 0.421 1 51.56 322 GLY B O 1
ATOM 5938 N N . ARG B 1 323 ? 22.203 -15.273 1.502 1 53.5 323 ARG B N 1
ATOM 5939 C CA . ARG B 1 323 ? 23.203 -14.492 0.787 1 53.5 323 ARG B CA 1
ATOM 5940 C C . ARG B 1 323 ? 23.172 -14.781 -0.709 1 53.5 323 ARG B C 1
ATOM 5942 O O . ARG B 1 323 ? 23.688 -14.008 -1.514 1 53.5 323 ARG B O 1
ATOM 5949 N N . SER B 1 324 ? 22.281 -15.844 -1.137 1 63 324 SER B N 1
ATOM 5950 C CA . SER B 1 324 ? 22.547 -16.219 -2.521 1 63 324 SER B CA 1
ATOM 5951 C C . SER B 1 324 ? 21.312 -16.031 -3.395 1 63 324 SER B C 1
ATOM 5953 O O . SER B 1 324 ? 21.234 -16.547 -4.512 1 63 324 SER B O 1
ATOM 5955 N N . SER B 1 325 ? 20.297 -15.188 -2.984 1 80.62 325 SER B N 1
ATOM 5956 C CA . SER B 1 325 ? 19.125 -15.008 -3.824 1 80.62 325 SER B CA 1
ATOM 5957 C C . SER B 1 325 ? 19.391 -14.031 -4.965 1 80.62 325 SER B C 1
ATOM 5959 O O . SER B 1 325 ? 20.094 -13.039 -4.781 1 80.62 325 SER B O 1
ATOM 5961 N N . LEU B 1 326 ? 18.969 -14.508 -6.145 1 87.62 326 LEU B N 1
ATOM 5962 C CA . LEU B 1 326 ? 19.094 -13.656 -7.324 1 87.62 326 LEU B CA 1
ATOM 5963 C C . LEU B 1 326 ? 18.109 -12.492 -7.254 1 87.62 326 LEU B C 1
ATOM 5965 O O . LEU B 1 326 ? 17.125 -12.547 -6.512 1 87.62 326 LEU B O 1
ATOM 5969 N N . GLU B 1 327 ? 18.438 -11.453 -7.934 1 84.62 327 GLU B N 1
ATOM 5970 C CA . GLU B 1 327 ? 17.547 -10.312 -8.086 1 84.62 327 GLU B CA 1
ATOM 5971 C C . GLU B 1 327 ? 16.875 -10.32 -9.461 1 84.62 327 GLU B C 1
ATOM 5973 O O . GLU B 1 327 ? 17.562 -10.32 -10.484 1 84.62 327 GLU B O 1
ATOM 5978 N N . SER B 1 328 ? 15.562 -10.281 -9.414 1 90.5 328 SER B N 1
ATOM 5979 C CA . SER B 1 328 ? 14.836 -10.312 -10.672 1 90.5 328 SER B CA 1
ATOM 5980 C C . SER B 1 328 ? 15.25 -9.164 -11.586 1 90.5 328 SER B C 1
ATOM 5982 O O . SER B 1 328 ? 15.203 -9.281 -12.812 1 90.5 328 SER B O 1
ATOM 5984 N N . ARG B 1 329 ? 15.727 -8.125 -11.031 1 88.12 329 ARG B N 1
ATOM 5985 C CA . ARG B 1 329 ? 16.078 -6.914 -11.773 1 88.12 329 ARG B CA 1
ATOM 5986 C C . ARG B 1 329 ? 17.344 -7.141 -12.609 1 88.12 329 ARG B C 1
ATOM 5988 O O . ARG B 1 329 ? 17.5 -6.523 -13.664 1 88.12 329 ARG B O 1
ATOM 5995 N N . SER B 1 330 ? 18.234 -8.055 -12.18 1 89.44 330 SER B N 1
ATOM 5996 C CA . SER B 1 330 ? 19.547 -8 -12.797 1 89.44 330 SER B CA 1
ATOM 5997 C C . SER B 1 330 ? 20.094 -9.398 -13.039 1 89.44 330 SER B C 1
ATOM 5999 O O . SER B 1 330 ? 21.156 -9.562 -13.648 1 89.44 330 SER B O 1
ATOM 6001 N N . TYR B 1 331 ? 19.406 -10.445 -12.648 1 93.12 331 TYR B N 1
ATOM 6002 C CA . TYR B 1 331 ? 19.969 -11.781 -12.789 1 93.12 331 TYR B CA 1
ATOM 6003 C C . TYR B 1 331 ? 20.266 -12.102 -14.25 1 93.12 331 TYR B C 1
ATOM 6005 O O . TYR B 1 331 ? 19.719 -11.469 -15.148 1 93.12 331 TYR B O 1
ATOM 6013 N N . GLN B 1 332 ? 21.234 -13.016 -14.383 1 95.75 332 GLN B N 1
ATOM 6014 C CA . GLN B 1 332 ? 21.5 -13.633 -15.68 1 95.75 332 GLN B CA 1
ATOM 6015 C C . GLN B 1 332 ? 21 -15.07 -15.719 1 95.75 332 GLN B C 1
ATOM 6017 O O . GLN B 1 332 ? 21.094 -15.789 -14.719 1 95.75 332 GLN B O 1
ATOM 6022 N N . GLU B 1 333 ? 20.469 -15.453 -16.875 1 96.06 333 GLU B N 1
ATOM 6023 C CA . GLU B 1 333 ? 19.812 -16.75 -17 1 96.06 333 GLU B CA 1
ATOM 6024 C C . GLU B 1 333 ? 20.75 -17.875 -16.609 1 96.06 333 GLU B C 1
ATOM 6026 O O . GLU B 1 333 ? 20.328 -18.906 -16.062 1 96.06 333 GLU B O 1
ATOM 6031 N N . ASP B 1 334 ? 22.031 -17.719 -16.875 1 95.56 334 ASP B N 1
ATOM 6032 C CA . ASP B 1 334 ? 22.984 -18.781 -16.594 1 95.56 334 ASP B CA 1
ATOM 6033 C C . ASP B 1 334 ? 23.281 -18.875 -15.094 1 95.56 334 ASP B C 1
ATOM 6035 O O . ASP B 1 334 ? 23.938 -19.828 -14.648 1 95.56 334 ASP B O 1
ATOM 6039 N N . GLN B 1 335 ? 22.766 -17.906 -14.32 1 94.94 335 GLN B N 1
ATOM 6040 C CA . GLN B 1 335 ? 22.953 -17.938 -12.875 1 94.94 335 GLN B CA 1
ATOM 6041 C C . GLN B 1 335 ? 21.875 -18.781 -12.195 1 94.94 335 GLN B C 1
ATOM 6043 O O . GLN B 1 335 ? 21.969 -19.094 -11.008 1 94.94 335 GLN B O 1
ATOM 6048 N N . LEU B 1 336 ? 20.859 -19.156 -12.969 1 96.25 336 LEU B N 1
ATOM 6049 C CA . LEU B 1 336 ? 19.781 -19.953 -12.398 1 96.25 336 LEU B CA 1
ATOM 6050 C C . LEU B 1 336 ? 20.297 -21.328 -11.977 1 96.25 336 LEU B C 1
ATOM 6052 O O . LEU B 1 336 ? 21.062 -21.953 -12.703 1 96.25 336 LEU B O 1
ATOM 6056 N N . PRO B 1 337 ? 19.906 -21.734 -10.812 1 94.81 337 PRO B N 1
ATOM 6057 C CA . PRO B 1 337 ? 20.344 -23.062 -10.383 1 94.81 337 PRO B CA 1
ATOM 6058 C C . PRO B 1 337 ? 19.891 -24.172 -11.336 1 94.81 337 PRO B C 1
ATOM 6060 O O . PRO B 1 337 ? 18.797 -24.094 -11.906 1 94.81 337 PRO B O 1
ATOM 6063 N N . ALA B 1 338 ? 20.719 -25.172 -11.438 1 95.5 338 ALA B N 1
ATOM 6064 C CA . ALA B 1 338 ? 20.359 -26.312 -12.266 1 95.5 338 ALA B CA 1
ATOM 6065 C C . ALA B 1 338 ? 19.25 -27.141 -11.609 1 95.5 338 ALA B C 1
ATOM 6067 O O . ALA B 1 338 ? 19.25 -27.328 -10.391 1 95.5 338 ALA B O 1
ATOM 6068 N N . LEU B 1 339 ? 18.344 -27.578 -12.461 1 95.75 339 LEU B N 1
ATOM 6069 C CA . LEU B 1 339 ? 17.297 -28.469 -11.945 1 95.75 339 LEU B CA 1
ATOM 6070 C C . LEU B 1 339 ? 17.812 -29.891 -11.812 1 95.75 339 LEU B C 1
ATOM 6072 O O . LEU B 1 339 ? 18.766 -30.297 -12.508 1 95.75 339 LEU B O 1
ATOM 6076 N N . PRO B 1 340 ? 17.219 -30.656 -10.93 1 93.12 340 PRO B N 1
ATOM 6077 C CA . PRO B 1 340 ? 17.672 -32.031 -10.711 1 93.12 340 PRO B CA 1
ATOM 6078 C C . PRO B 1 340 ? 17.547 -32.906 -11.961 1 93.12 340 PRO B C 1
ATOM 6080 O O . PRO B 1 340 ? 16.688 -32.656 -12.805 1 93.12 340 PRO B O 1
ATOM 6083 N N . ASP B 1 341 ? 18.297 -34 -12.008 1 91.88 341 ASP B N 1
ATOM 6084 C CA . ASP B 1 341 ? 18.328 -34.906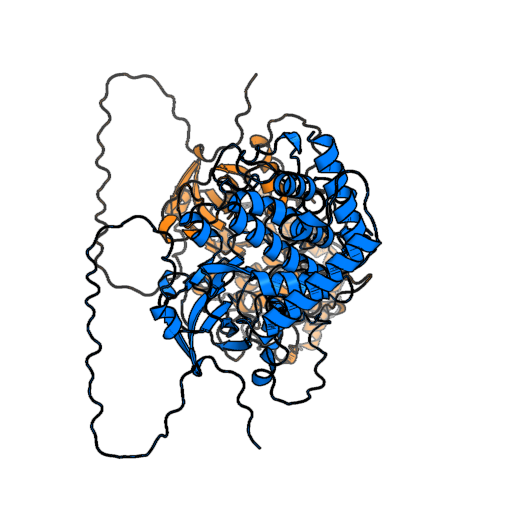 -13.156 1 91.88 341 ASP B CA 1
ATOM 6085 C C . ASP B 1 341 ? 17.031 -35.688 -13.266 1 91.88 341 ASP B C 1
ATOM 6087 O O . ASP B 1 341 ? 16.688 -36.188 -14.344 1 91.88 341 ASP B O 1
ATOM 6091 N N . THR B 1 342 ? 16.312 -35.781 -12.211 1 91.12 342 THR B N 1
ATOM 6092 C CA . THR B 1 342 ? 15.07 -36.531 -12.188 1 91.12 342 THR B CA 1
ATOM 6093 C C . THR B 1 342 ? 13.961 -35.781 -12.922 1 91.12 342 THR B C 1
ATOM 6095 O O . THR B 1 342 ? 12.93 -36.375 -13.25 1 91.12 342 THR B O 1
ATOM 6098 N N . VAL B 1 343 ? 14.195 -34.562 -13.18 1 94.75 343 VAL B N 1
ATOM 6099 C CA . VAL B 1 343 ? 13.18 -33.75 -13.859 1 94.75 343 VAL B CA 1
ATOM 6100 C C . VAL B 1 343 ? 13.227 -34.031 -15.359 1 94.75 343 VAL B C 1
ATOM 6102 O O . VAL B 1 343 ? 14.305 -34.094 -15.953 1 94.75 343 VAL B O 1
ATOM 6105 N N . ASN B 1 344 ? 12.039 -34.25 -15.867 1 93.06 344 ASN B N 1
ATOM 6106 C CA . ASN B 1 344 ? 11.922 -34.469 -17.312 1 93.06 344 ASN B CA 1
ATOM 6107 C C . ASN B 1 344 ? 12.562 -33.312 -18.094 1 93.06 344 ASN B C 1
ATOM 6109 O O . ASN B 1 344 ? 12.422 -32.156 -17.719 1 93.06 344 ASN B O 1
ATOM 6113 N N . PHE B 1 345 ? 13.219 -33.656 -19.172 1 94.5 345 PHE B N 1
ATOM 6114 C CA . PHE B 1 345 ? 13.945 -32.719 -20 1 94.5 345 PHE B CA 1
ATOM 6115 C C . PHE B 1 345 ? 13.008 -31.609 -20.5 1 94.5 345 PHE B C 1
ATOM 6117 O O . PHE B 1 345 ? 13.367 -30.438 -20.5 1 94.5 345 PHE B O 1
ATOM 6124 N N . ASP B 1 346 ? 11.789 -31.984 -20.969 1 94.44 346 ASP B N 1
ATOM 6125 C CA . ASP B 1 346 ? 10.82 -31.016 -21.484 1 94.44 346 ASP B CA 1
ATOM 6126 C C . ASP B 1 346 ? 10.461 -29.984 -20.422 1 94.44 346 ASP B C 1
ATOM 6128 O O . ASP B 1 346 ? 10.336 -28.797 -20.719 1 94.44 346 ASP B O 1
ATOM 6132 N N . VAL B 1 347 ? 10.273 -30.453 -19.219 1 97.38 347 VAL B N 1
ATOM 6133 C CA . VAL B 1 347 ? 9.898 -29.578 -18.109 1 97.38 347 VAL B CA 1
ATOM 6134 C C . VAL B 1 347 ? 11.039 -28.609 -17.812 1 97.38 347 VAL B C 1
ATOM 6136 O O . VAL B 1 347 ? 10.812 -27.422 -17.562 1 97.38 347 VAL B O 1
ATOM 6139 N N . LYS B 1 348 ? 12.281 -29.109 -17.828 1 97.44 348 LYS B N 1
ATOM 6140 C CA . LYS B 1 348 ? 13.445 -28.25 -17.625 1 97.44 348 LYS B CA 1
ATOM 6141 C C . LYS B 1 348 ? 13.492 -27.109 -18.641 1 97.44 348 LYS B C 1
ATOM 6143 O O . LYS B 1 348 ? 13.75 -25.953 -18.281 1 97.44 348 LYS B O 1
ATOM 6148 N N . GLN B 1 349 ? 13.258 -27.484 -19.891 1 97.12 349 GLN B N 1
ATOM 6149 C CA . GLN B 1 349 ? 13.281 -26.484 -20.953 1 97.12 349 GLN B CA 1
ATOM 6150 C C . GLN B 1 349 ? 12.18 -25.453 -20.781 1 97.12 349 GLN B C 1
ATOM 6152 O O . GLN B 1 349 ? 12.398 -24.266 -21 1 97.12 349 GLN B O 1
ATOM 6157 N N . VAL B 1 350 ? 11.008 -25.922 -20.406 1 98.44 350 VAL B N 1
ATOM 6158 C CA . VAL B 1 350 ? 9.883 -25.016 -20.188 1 98.44 350 VAL B CA 1
ATOM 6159 C C . VAL B 1 350 ? 10.242 -24 -19.078 1 98.44 350 VAL B C 1
ATOM 6161 O O . VAL B 1 350 ? 10.055 -22.797 -19.25 1 98.44 350 VAL B O 1
ATOM 6164 N N . VAL B 1 351 ? 10.781 -24.469 -17.969 1 98.56 351 VAL B N 1
ATOM 6165 C CA . VAL B 1 351 ? 11.125 -23.609 -16.828 1 98.56 351 VAL B CA 1
ATOM 6166 C C . VAL B 1 351 ? 12.18 -22.594 -17.266 1 98.56 351 VAL B C 1
ATOM 6168 O O . VAL B 1 351 ? 12.07 -21.391 -16.969 1 98.56 351 VAL B O 1
ATOM 6171 N N . LYS B 1 352 ? 13.148 -23.062 -17.969 1 98 352 LYS B N 1
ATOM 6172 C CA . LYS B 1 352 ? 14.195 -22.188 -18.484 1 98 352 LYS B CA 1
ATOM 6173 C C . LYS B 1 352 ? 13.609 -21.078 -19.359 1 98 352 LYS B C 1
ATOM 6175 O O . LYS B 1 352 ? 13.977 -19.922 -19.219 1 98 352 LYS B O 1
ATOM 6180 N N . MET B 1 353 ? 12.695 -21.422 -20.234 1 98.31 353 MET B N 1
ATOM 6181 C CA . MET B 1 353 ? 12.117 -20.453 -21.172 1 98.31 353 MET B CA 1
ATOM 6182 C C . MET B 1 353 ? 11.172 -19.5 -20.453 1 98.31 353 MET B C 1
ATOM 6184 O O . MET B 1 353 ? 11.055 -18.344 -20.828 1 98.31 353 MET B O 1
ATOM 6188 N N . LEU B 1 354 ? 10.508 -19.969 -19.406 1 98.69 354 LEU B N 1
ATOM 6189 C CA . LEU B 1 354 ? 9.633 -19.109 -18.609 1 98.69 354 LEU B CA 1
ATOM 6190 C C . LEU B 1 354 ? 10.43 -18.031 -17.891 1 98.69 354 LEU B C 1
ATOM 6192 O O . LEU B 1 354 ? 9.922 -16.938 -17.641 1 98.69 354 LEU B O 1
ATOM 6196 N N . LEU B 1 355 ? 11.703 -18.297 -17.594 1 98.38 355 LEU B N 1
ATOM 6197 C CA . LEU B 1 355 ? 12.5 -17.391 -16.766 1 98.38 355 LEU B CA 1
ATOM 6198 C C . LEU B 1 355 ? 13.438 -16.547 -17.625 1 98.38 355 LEU B C 1
ATOM 6200 O O . LEU B 1 355 ? 14.375 -15.938 -17.109 1 98.38 355 LEU B O 1
ATOM 6204 N N . GLN B 1 356 ? 13.148 -16.594 -18.922 1 98.38 356 GLN B N 1
ATOM 6205 C CA . GLN B 1 356 ? 13.867 -15.641 -19.781 1 98.38 356 GLN B CA 1
ATOM 6206 C C . GLN B 1 356 ? 13.617 -14.203 -19.328 1 98.38 356 GLN B C 1
ATOM 6208 O O . GLN B 1 356 ? 12.477 -13.82 -19.031 1 98.38 356 GLN B O 1
ATOM 6213 N N . ARG B 1 357 ? 14.625 -13.406 -19.281 1 97.69 357 ARG B N 1
ATOM 6214 C CA . ARG B 1 357 ? 14.508 -12.031 -18.812 1 97.69 357 ARG B CA 1
ATOM 6215 C C . ARG B 1 357 ? 13.703 -11.188 -19.797 1 97.69 357 ARG B C 1
ATOM 6217 O O . ARG B 1 357 ? 12.867 -10.383 -19.391 1 97.69 357 ARG B O 1
ATOM 6224 N N . ASP B 1 358 ? 14.047 -11.383 -21.062 1 97.75 358 ASP B N 1
ATOM 6225 C CA . ASP B 1 358 ? 13.336 -10.68 -22.125 1 97.75 358 ASP B CA 1
ATOM 6226 C C . ASP B 1 358 ? 11.953 -11.289 -22.359 1 97.75 358 ASP B C 1
ATOM 6228 O O . ASP B 1 358 ? 11.844 -12.43 -22.812 1 97.75 358 ASP B O 1
ATOM 6232 N N . PRO B 1 359 ? 10.945 -10.555 -22.156 1 97.94 359 PRO B N 1
ATOM 6233 C CA . PRO B 1 359 ? 9.602 -11.117 -22.312 1 97.94 359 PRO B CA 1
ATOM 6234 C C . PRO B 1 359 ? 9.312 -11.57 -23.75 1 97.94 359 PRO B C 1
ATOM 6236 O O . PRO B 1 359 ? 8.469 -12.438 -23.969 1 97.94 359 PRO B O 1
ATOM 6239 N N . ASN B 1 360 ? 10.023 -11.023 -24.688 1 97.5 360 ASN B N 1
ATOM 6240 C CA . ASN B 1 360 ? 9.82 -11.422 -26.078 1 97.5 360 ASN B CA 1
ATOM 6241 C C . ASN B 1 360 ? 10.391 -12.812 -26.359 1 97.5 360 ASN B C 1
ATOM 6243 O O . ASN B 1 360 ? 10.016 -13.461 -27.328 1 97.5 360 ASN B O 1
ATOM 6247 N N . LYS B 1 361 ? 11.266 -13.211 -25.516 1 97.62 361 LYS B N 1
ATOM 6248 C CA . LYS B 1 361 ? 11.875 -14.531 -25.641 1 97.62 361 LYS B CA 1
ATOM 6249 C C . LYS B 1 361 ? 11.242 -15.523 -24.688 1 97.62 361 LYS B C 1
ATOM 6251 O O . LYS B 1 361 ? 11.539 -16.719 -24.734 1 97.62 361 LYS B O 1
ATOM 6256 N N . ARG B 1 362 ? 10.375 -15.055 -23.844 1 98.38 362 ARG B N 1
ATOM 6257 C CA . ARG B 1 362 ? 9.742 -15.867 -22.812 1 98.38 362 ARG B CA 1
ATOM 6258 C C . ARG B 1 362 ? 8.516 -16.594 -23.359 1 98.38 362 ARG B C 1
ATOM 6260 O O . ARG B 1 362 ? 7.762 -16.031 -24.156 1 98.38 362 ARG B O 1
ATOM 6267 N N . LEU B 1 363 ? 8.289 -17.781 -22.922 1 98.06 363 LEU B N 1
ATOM 6268 C CA . LEU B 1 363 ? 7.07 -18.484 -23.297 1 98.06 363 LEU B CA 1
ATOM 6269 C C . LEU B 1 363 ? 5.848 -17.812 -22.688 1 98.06 363 LEU B C 1
ATOM 6271 O O . LEU B 1 363 ? 5.891 -17.359 -21.531 1 98.06 363 LEU B O 1
ATOM 6275 N N . SER B 1 364 ? 4.797 -17.766 -23.484 1 98.31 364 SER B N 1
ATOM 6276 C CA . SER B 1 364 ? 3.506 -17.438 -22.875 1 98.31 364 SER B CA 1
ATOM 6277 C C . SER B 1 364 ? 2.99 -18.609 -22.031 1 98.31 364 SER B C 1
ATOM 6279 O O . SER B 1 364 ? 3.439 -19.75 -22.203 1 98.31 364 SER B O 1
ATOM 6281 N N . ALA B 1 365 ? 2.088 -18.281 -21.141 1 98.69 365 ALA B N 1
ATOM 6282 C CA . ALA B 1 365 ? 1.481 -19.344 -20.328 1 98.69 365 ALA B CA 1
ATOM 6283 C C . ALA B 1 365 ? 0.812 -20.391 -21.219 1 98.69 365 ALA B C 1
ATOM 6285 O O . ALA B 1 365 ? 0.917 -21.594 -20.953 1 98.69 365 ALA B O 1
ATOM 6286 N N . ARG B 1 366 ? 0.166 -19.984 -22.25 1 98.12 366 ARG B N 1
ATOM 6287 C CA . ARG B 1 366 ? -0.54 -20.906 -23.156 1 98.12 366 ARG B CA 1
ATOM 6288 C C . ARG B 1 366 ? 0.433 -21.844 -23.844 1 98.12 366 ARG B C 1
ATOM 6290 O O . ARG B 1 366 ? 0.229 -23.062 -23.844 1 98.12 366 ARG B O 1
ATOM 6297 N N . VAL B 1 367 ? 1.453 -21.297 -24.438 1 97.5 367 VAL B N 1
ATOM 6298 C CA . VAL B 1 367 ? 2.41 -22.125 -25.156 1 97.5 367 VAL B CA 1
ATOM 6299 C C . VAL B 1 367 ? 3.109 -23.078 -24.188 1 97.5 367 VAL B C 1
ATOM 6301 O O . VAL B 1 367 ? 3.287 -24.266 -24.484 1 97.5 367 VAL B O 1
ATOM 6304 N N . ALA B 1 368 ? 3.498 -22.531 -23.047 1 98.56 368 ALA B N 1
ATOM 6305 C CA . ALA B 1 368 ? 4.125 -23.375 -22.031 1 98.56 368 ALA B CA 1
ATOM 6306 C C . ALA B 1 368 ? 3.199 -24.516 -21.625 1 98.56 368 ALA B C 1
ATOM 6308 O O . ALA B 1 368 ? 3.633 -25.672 -21.516 1 98.56 368 ALA B O 1
ATOM 6309 N N . ALA B 1 369 ? 1.934 -24.188 -21.391 1 98.31 369 ALA B N 1
ATOM 6310 C CA . ALA B 1 369 ? 0.953 -25.219 -21.047 1 98.31 369 ALA B CA 1
ATOM 6311 C C . ALA B 1 369 ? 0.827 -26.266 -22.141 1 98.31 369 ALA B C 1
ATOM 6313 O O . ALA B 1 369 ? 0.791 -27.469 -21.875 1 98.31 369 ALA B O 1
ATOM 6314 N N . ASN B 1 370 ? 0.766 -25.828 -23.375 1 95.31 370 ASN B N 1
ATOM 6315 C CA . ASN B 1 370 ? 0.664 -26.734 -24.5 1 95.31 370 ASN B CA 1
ATOM 6316 C C . ASN B 1 370 ? 1.85 -27.703 -24.562 1 95.31 370 ASN B C 1
ATOM 6318 O O . ASN B 1 370 ? 1.68 -28.891 -24.828 1 95.31 370 ASN B O 1
ATOM 6322 N N . VAL B 1 371 ? 3.025 -27.172 -24.328 1 95.06 371 VAL B N 1
ATOM 6323 C CA . VAL B 1 371 ? 4.215 -28.016 -24.344 1 95.06 371 VAL B CA 1
ATOM 6324 C C . VAL B 1 371 ? 4.078 -29.109 -23.281 1 95.06 371 VAL B C 1
ATOM 6326 O O . VAL B 1 371 ? 4.359 -30.281 -23.547 1 95.06 371 VAL B O 1
ATOM 6329 N N . LEU B 1 372 ? 3.617 -28.75 -22.109 1 97 372 LEU B N 1
ATOM 6330 C CA . LEU B 1 372 ? 3.502 -29.719 -21.031 1 97 372 LEU B CA 1
ATOM 6331 C C . LEU B 1 372 ? 2.391 -30.734 -21.328 1 97 372 LEU B C 1
ATOM 6333 O O . LEU B 1 372 ? 2.518 -31.906 -21 1 97 372 LEU B O 1
ATOM 6337 N N . HIS B 1 373 ? 1.263 -30.297 -21.922 1 94 373 HIS B N 1
ATOM 6338 C CA . HIS B 1 373 ? 0.215 -31.203 -22.344 1 94 373 HIS B CA 1
ATOM 6339 C C . HIS B 1 373 ? 0.765 -32.25 -23.312 1 94 373 HIS B C 1
ATOM 6341 O O . HIS B 1 373 ? 0.49 -33.438 -23.156 1 94 373 HIS B O 1
ATOM 6347 N N . LEU B 1 374 ? 1.535 -31.766 -24.281 1 91 374 LEU B N 1
ATOM 6348 C CA . LEU B 1 374 ? 2.117 -32.656 -25.266 1 91 374 LEU B CA 1
ATOM 6349 C C . LEU B 1 374 ? 3.133 -33.594 -24.625 1 91 374 LEU B C 1
ATOM 6351 O O . LEU B 1 374 ? 3.223 -34.781 -25 1 91 374 LEU B O 1
ATOM 6355 N N . SER B 1 375 ? 3.869 -33.062 -23.719 1 91.5 375 SER B N 1
ATOM 6356 C CA . SER B 1 375 ? 4.875 -33.875 -23.031 1 91.5 375 SER B CA 1
ATOM 6357 C C . SER B 1 375 ? 4.23 -34.969 -22.188 1 91.5 375 SER B C 1
ATOM 6359 O O . SER B 1 375 ? 4.738 -36.094 -22.125 1 91.5 375 SER B O 1
ATOM 6361 N N . LEU B 1 376 ? 3.143 -34.688 -21.578 1 91.81 376 LEU B N 1
ATOM 6362 C CA . LEU B 1 376 ? 2.479 -35.594 -20.672 1 91.81 376 LEU B CA 1
ATOM 6363 C C . LEU B 1 376 ? 1.665 -36.625 -21.438 1 91.81 376 LEU B C 1
ATOM 6365 O O . LEU B 1 376 ? 1.641 -37.812 -21.078 1 91.81 376 LEU B O 1
ATOM 6369 N N . TRP B 1 377 ? 1.07 -36.219 -22.609 1 87.56 377 TRP B N 1
ATOM 6370 C CA . TRP B 1 377 ? 0.06 -37.125 -23.172 1 87.56 377 TRP B CA 1
ATOM 6371 C C . TRP B 1 377 ? 0.228 -37.219 -24.688 1 87.56 377 TRP B C 1
ATOM 6373 O O . TRP B 1 377 ? -0.483 -38 -25.344 1 87.56 377 TRP B O 1
ATOM 6383 N N . GLY B 1 378 ? 1.14 -36.469 -25.25 1 79.69 378 GLY B N 1
ATOM 6384 C CA . GLY B 1 378 ? 1.252 -36.438 -26.703 1 79.69 378 GLY B CA 1
ATOM 6385 C C . GLY B 1 378 ? 2.426 -37.25 -27.219 1 79.69 378 GLY B C 1
ATOM 6386 O O . GLY B 1 378 ? 2.955 -36.969 -28.297 1 79.69 378 GLY B O 1
ATOM 6387 N N . GLU B 1 379 ? 3 -38.062 -26.531 1 72.81 379 GLU B N 1
ATOM 6388 C CA . GLU B 1 379 ? 4.215 -38.781 -26.938 1 72.81 379 GLU B CA 1
ATOM 6389 C C . GLU B 1 379 ? 4.035 -39.469 -28.281 1 72.81 379 GLU B C 1
ATOM 6391 O O . GLU B 1 379 ? 4.953 -39.469 -29.109 1 72.81 379 GLU B O 1
ATOM 6396 N N . ASN B 1 380 ? 2.916 -39.875 -28.5 1 65.5 380 ASN B N 1
ATOM 6397 C CA . ASN B 1 380 ? 2.713 -40.656 -29.719 1 65.5 380 ASN B CA 1
ATOM 6398 C C . ASN B 1 380 ? 2.627 -39.75 -30.938 1 65.5 380 ASN B C 1
ATOM 6400 O O . ASN B 1 380 ? 2.689 -40.219 -32.094 1 65.5 380 ASN B O 1
ATOM 6404 N N . ILE B 1 381 ? 2.408 -38.5 -30.781 1 66.06 381 ILE B N 1
ATOM 6405 C CA . ILE B 1 381 ? 2.252 -37.594 -31.906 1 66.06 381 ILE B CA 1
ATOM 6406 C C . ILE B 1 381 ? 3.604 -36.969 -32.25 1 66.06 381 ILE B C 1
ATOM 6408 O O . ILE B 1 381 ? 3.807 -36.5 -33.375 1 66.06 381 ILE B O 1
ATOM 6412 N N . LEU B 1 382 ? 4.461 -36.906 -31.312 1 64.69 382 LEU B N 1
ATOM 6413 C CA . LEU B 1 382 ? 5.727 -36.219 -31.516 1 64.69 382 LEU B CA 1
ATOM 6414 C C . LEU B 1 382 ? 6.801 -37.156 -32.031 1 64.69 382 LEU B C 1
ATOM 6416 O O . LEU B 1 382 ? 7.434 -37.875 -31.25 1 64.69 382 LEU B O 1
ATOM 6420 N N . VAL B 1 383 ? 6.582 -37.656 -33.219 1 60.12 383 VAL B N 1
ATOM 6421 C CA . VAL B 1 383 ? 7.641 -38.469 -33.844 1 60.12 383 VAL B CA 1
ATOM 6422 C C . VAL B 1 383 ? 8.75 -37.531 -34.344 1 60.12 383 VAL B C 1
ATOM 6424 O O . VAL B 1 383 ? 8.477 -36.5 -34.938 1 60.12 383 VAL B O 1
ATOM 6427 N N . PRO B 1 384 ? 10.023 -37.75 -33.844 1 59.94 384 PRO B N 1
ATOM 6428 C CA . PRO B 1 384 ? 11.188 -36.906 -34.062 1 59.94 384 PRO B CA 1
ATOM 6429 C C . PRO B 1 384 ? 11.258 -36.344 -35.469 1 59.94 384 PRO B C 1
ATOM 6431 O O . PRO B 1 384 ? 11.734 -35.25 -35.688 1 59.94 384 PRO B O 1
ATOM 6434 N N . LYS B 1 385 ? 10.938 -36.969 -36.531 1 60 385 LYS B N 1
ATOM 6435 C CA . LYS B 1 385 ? 11.406 -36.5 -37.844 1 60 385 LYS B CA 1
ATOM 6436 C C . LYS B 1 385 ? 10.414 -35.562 -38.5 1 60 385 LYS B C 1
ATOM 6438 O O . LYS B 1 385 ? 10.773 -34.812 -39.406 1 60 385 LYS B O 1
ATOM 6443 N N . SER B 1 386 ? 9.156 -35.5 -38.125 1 62.59 386 SER B N 1
ATOM 6444 C CA . SER B 1 386 ? 8.289 -34.531 -38.812 1 62.59 386 SER B CA 1
ATOM 6445 C C . SER B 1 386 ? 6.98 -34.344 -38.031 1 62.59 386 SER B C 1
ATOM 6447 O O . SER B 1 386 ? 6.504 -35.281 -37.375 1 62.59 386 SER B O 1
ATOM 6449 N N . LEU B 1 387 ? 6.691 -32.969 -37.781 1 65.62 387 LEU B N 1
ATOM 6450 C CA . LEU B 1 387 ? 5.348 -32.656 -37.312 1 65.62 387 LEU B CA 1
ATOM 6451 C C . LEU B 1 387 ? 4.32 -32.875 -38.406 1 65.62 387 LEU B C 1
ATOM 6453 O O . LEU B 1 387 ? 4.418 -32.281 -39.5 1 65.62 387 LEU B O 1
ATOM 6457 N N . ASN B 1 388 ? 3.623 -33.969 -38.281 1 74.69 388 ASN B N 1
ATOM 6458 C CA . ASN B 1 388 ? 2.572 -34.25 -39.25 1 74.69 388 ASN B CA 1
ATOM 6459 C C . ASN B 1 388 ? 1.21 -33.75 -38.75 1 74.69 388 ASN B C 1
ATOM 6461 O O . ASN B 1 388 ? 0.723 -34.188 -37.719 1 74.69 388 ASN B O 1
ATOM 6465 N N . LEU B 1 389 ? 0.654 -32.844 -39.5 1 74.31 389 LEU B N 1
ATOM 6466 C CA . LEU B 1 389 ? -0.624 -32.219 -39.156 1 74.31 389 LEU B CA 1
ATOM 6467 C C . LEU B 1 389 ? -1.709 -33.281 -38.969 1 74.31 389 LEU B C 1
ATOM 6469 O O . LEU B 1 389 ? -2.553 -33.156 -38.094 1 74.31 389 LEU B O 1
ATOM 6473 N N . ASP B 1 390 ? -1.704 -34.219 -39.781 1 76.12 390 ASP B N 1
ATOM 6474 C CA . ASP B 1 390 ? -2.717 -35.25 -39.719 1 76.12 390 ASP B CA 1
ATOM 6475 C C . ASP B 1 390 ? -2.623 -36.031 -38.406 1 76.12 390 ASP B C 1
ATOM 6477 O O . ASP B 1 390 ? -3.643 -36.375 -37.812 1 76.12 390 ASP B O 1
ATOM 6481 N N . LYS B 1 391 ? -1.481 -36.312 -37.969 1 76.94 391 LYS B N 1
ATOM 6482 C CA . LYS B 1 391 ? -1.283 -37 -36.719 1 76.94 391 LYS B CA 1
ATOM 6483 C C . LYS B 1 391 ? -1.722 -36.156 -35.531 1 76.94 391 LYS B C 1
ATOM 6485 O O . LYS B 1 391 ? -2.305 -36.688 -34.562 1 76.94 391 LYS B O 1
ATOM 6490 N N . MET B 1 392 ? -1.407 -34.938 -35.719 1 77.38 392 MET B N 1
ATOM 6491 C CA . MET B 1 392 ? -1.795 -34.031 -34.656 1 77.38 392 MET B CA 1
ATOM 6492 C C . MET B 1 392 ? -3.312 -33.938 -34.5 1 77.38 392 MET B C 1
ATOM 6494 O O . MET B 1 392 ? -3.85 -33.969 -33.406 1 77.38 392 MET B O 1
ATOM 6498 N N . ILE B 1 393 ? -3.936 -33.844 -35.625 1 77.25 393 ILE B N 1
ATOM 6499 C CA . ILE B 1 393 ? -5.395 -33.781 -35.656 1 77.25 393 ILE B CA 1
ATOM 6500 C C . ILE B 1 393 ? -5.98 -35.062 -35.062 1 77.25 393 ILE B C 1
ATOM 6502 O O . ILE B 1 393 ? -6.914 -35.031 -34.281 1 77.25 393 ILE B O 1
ATOM 6506 N N . GLY B 1 394 ? -5.492 -36.156 -35.594 1 77.75 394 GLY B N 1
ATOM 6507 C CA . GLY B 1 394 ? -5.941 -37.438 -35.062 1 77.75 394 GLY B CA 1
ATOM 6508 C C . GLY B 1 394 ? -5.773 -37.531 -33.562 1 77.75 394 GLY B C 1
ATOM 6509 O O . GLY B 1 394 ? -6.676 -38 -32.844 1 77.75 394 GLY B O 1
ATOM 6510 N N . TRP B 1 395 ? -4.664 -37.125 -33.156 1 81.12 395 TRP B N 1
ATOM 6511 C CA . TRP B 1 395 ? -4.387 -37.125 -31.734 1 81.12 395 TRP B CA 1
ATOM 6512 C C . TRP B 1 395 ? -5.363 -36.219 -30.984 1 81.12 395 TRP B C 1
ATOM 6514 O O . TRP B 1 395 ? -5.879 -36.594 -29.922 1 81.12 395 TRP B O 1
ATOM 6524 N N . LEU B 1 396 ? -5.602 -35.094 -31.469 1 79.62 396 LEU B N 1
ATOM 6525 C CA . LEU B 1 396 ? -6.531 -34.156 -30.844 1 79.62 396 LEU B CA 1
ATOM 6526 C C . LEU B 1 396 ? -7.93 -34.75 -30.75 1 79.62 396 LEU B C 1
ATOM 6528 O O . LEU B 1 396 ? -8.609 -34.594 -29.734 1 79.62 396 LEU B O 1
ATOM 6532 N N . LEU B 1 397 ? -8.312 -35.375 -31.812 1 75.62 397 LEU B N 1
ATOM 6533 C CA . LEU B 1 397 ? -9.625 -36 -31.844 1 75.62 397 LEU B CA 1
ATOM 6534 C C . LEU B 1 397 ? -9.711 -37.125 -30.781 1 75.62 397 LEU B C 1
ATOM 6536 O O . LEU B 1 397 ? -10.727 -37.25 -30.109 1 75.62 397 LEU B O 1
ATOM 6540 N N . HIS B 1 398 ? -8.719 -37.875 -30.719 1 80 398 HIS B N 1
ATOM 6541 C CA . HIS B 1 398 ? -8.656 -38.938 -29.719 1 80 398 HIS B CA 1
ATOM 6542 C C . HIS B 1 398 ? -8.727 -38.344 -28.312 1 80 398 HIS B C 1
ATOM 6544 O O . HIS B 1 398 ? -9.414 -38.875 -27.438 1 80 398 HIS B O 1
ATOM 6550 N N . GLN B 1 399 ? -7.938 -37.344 -28.141 1 79.81 399 GLN B N 1
ATOM 6551 C CA . GLN B 1 399 ? -7.93 -36.688 -26.828 1 79.81 399 GLN B CA 1
ATOM 6552 C C . GLN B 1 399 ? -9.305 -36.125 -26.484 1 79.81 399 GLN B C 1
ATOM 6554 O O . GLN B 1 399 ? -9.742 -36.219 -25.328 1 79.81 399 GLN B O 1
ATOM 6559 N N . SER B 1 400 ? -9.922 -35.5 -27.391 1 79.31 400 SER B N 1
ATOM 6560 C CA . SER B 1 400 ? -11.258 -34.969 -27.188 1 79.31 400 SER B CA 1
ATOM 6561 C C . SER B 1 400 ? -12.25 -36.062 -26.781 1 79.31 400 SER B C 1
ATOM 6563 O O . SER B 1 400 ? -13.031 -35.875 -25.844 1 79.31 400 SER B O 1
ATOM 6565 N N . ALA B 1 401 ? -12.195 -37.094 -27.484 1 76 401 ALA B N 1
ATOM 6566 C CA . ALA B 1 401 ? -13.078 -38.219 -27.188 1 76 401 ALA B CA 1
ATOM 6567 C C . ALA B 1 401 ? -12.812 -38.781 -25.797 1 76 401 ALA B C 1
ATOM 6569 O O . ALA B 1 401 ? -13.75 -39.031 -25.031 1 76 401 ALA B O 1
ATOM 6570 N N . ALA B 1 402 ? -11.609 -38.969 -25.516 1 78.19 402 ALA B N 1
ATOM 6571 C CA . ALA B 1 402 ? -11.227 -39.5 -24.219 1 78.19 402 ALA B CA 1
ATOM 6572 C C . ALA B 1 402 ? -11.688 -38.594 -23.094 1 78.19 402 ALA B C 1
ATOM 6574 O O . ALA B 1 402 ? -12.188 -39.062 -22.062 1 78.19 402 ALA B O 1
ATOM 6575 N N . THR B 1 403 ? -11.539 -37.375 -23.297 1 78.69 403 THR B N 1
ATOM 6576 C CA . THR B 1 403 ? -11.914 -36.375 -22.281 1 78.69 403 THR B CA 1
ATOM 6577 C C . THR B 1 403 ? -13.43 -36.375 -22.094 1 78.69 403 THR B C 1
ATOM 6579 O O . THR B 1 403 ? -13.914 -36.281 -20.969 1 78.69 403 THR B O 1
ATOM 6582 N N . LEU B 1 404 ? -14.141 -36.406 -23.156 1 73.25 404 LEU B N 1
ATOM 6583 C CA . LEU B 1 404 ? -15.602 -36.438 -23.078 1 73.25 404 LEU B CA 1
ATOM 6584 C C . LEU B 1 404 ? -16.078 -37.688 -22.328 1 73.25 404 LEU B C 1
ATOM 6586 O O . LEU B 1 404 ? -17.016 -37.594 -21.531 1 73.25 404 LEU B O 1
ATOM 6590 N N . LEU B 1 405 ? -15.461 -38.719 -22.594 1 70.31 405 LEU B N 1
ATOM 6591 C CA . LEU B 1 405 ? -15.82 -39.969 -21.922 1 70.31 405 LEU B CA 1
ATOM 6592 C C . LEU B 1 405 ? -15.508 -39.906 -20.438 1 70.31 405 LEU B C 1
ATOM 6594 O O . LEU B 1 405 ? -16.297 -40.375 -19.609 1 70.31 405 LEU B O 1
ATOM 6598 N N . MET B 1 406 ? -14.359 -39.438 -20.188 1 72.5 406 MET B N 1
ATOM 6599 C CA . MET B 1 406 ? -13.945 -39.344 -18.797 1 72.5 406 MET B CA 1
ATOM 6600 C C . MET B 1 406 ? -14.828 -38.344 -18.031 1 72.5 406 MET B C 1
ATOM 6602 O O . MET B 1 406 ? -15.125 -38.562 -16.859 1 72.5 406 MET B O 1
ATOM 6606 N N . ASN B 1 407 ? -15.188 -37.312 -18.594 1 67.56 407 ASN B N 1
ATOM 6607 C CA . ASN B 1 407 ? -16.078 -36.344 -17.984 1 67.56 407 ASN B CA 1
ATOM 6608 C C . ASN B 1 407 ? -17.453 -36.938 -17.688 1 67.56 407 ASN B C 1
ATOM 6610 O O . ASN B 1 407 ? -18.094 -36.562 -16.703 1 67.56 407 ASN B O 1
ATOM 6614 N N . GLY B 1 408 ? -17.922 -37.688 -18.547 1 62.28 408 GLY B N 1
ATOM 6615 C CA . GLY B 1 408 ? -19.219 -38.344 -18.391 1 62.28 408 GLY B CA 1
ATOM 6616 C C . GLY B 1 408 ? -19.172 -39.562 -17.469 1 62.28 408 GLY B C 1
ATOM 6617 O O . GLY B 1 408 ? -20.109 -39.812 -16.719 1 62.28 408 GLY B O 1
ATOM 6618 N N . LEU B 1 409 ? -18.188 -40.281 -17.688 1 55.91 409 LEU B N 1
ATOM 6619 C CA . LEU B 1 409 ? -18.156 -41.562 -17.016 1 55.91 409 LEU B CA 1
ATOM 6620 C C . LEU B 1 409 ? -17.438 -41.469 -15.672 1 55.91 409 LEU B C 1
ATOM 6622 O O . LEU B 1 409 ? -17.75 -42.188 -14.727 1 55.91 409 LEU B O 1
ATOM 6626 N N . VAL B 1 410 ? -16.266 -40.812 -15.797 1 56.06 410 VAL B N 1
ATOM 6627 C CA . VAL B 1 410 ? -15.398 -40.781 -14.625 1 56.06 410 VAL B CA 1
ATOM 6628 C C . VAL B 1 410 ? -15.656 -39.5 -13.82 1 56.06 410 VAL B C 1
ATOM 6630 O O . VAL B 1 410 ? -16.266 -38.562 -14.32 1 56.06 410 VAL B O 1
ATOM 6633 N N . ASP B 1 411 ? -15.188 -39.656 -12.516 1 58.72 411 ASP B N 1
ATOM 6634 C CA . ASP B 1 411 ? -15.328 -38.656 -11.469 1 58.72 411 ASP B CA 1
ATOM 6635 C C . ASP B 1 411 ? -14.805 -37.281 -11.945 1 58.72 411 ASP B C 1
ATOM 6637 O O . ASP B 1 411 ? -13.625 -37.156 -12.281 1 58.72 411 ASP B O 1
ATOM 6641 N N . ARG B 1 412 ? -15.617 -36.375 -12.422 1 63.91 412 ARG B N 1
ATOM 6642 C CA . ARG B 1 412 ? -15.383 -34.969 -12.805 1 63.91 412 ARG B CA 1
ATOM 6643 C C . ARG B 1 412 ? -14.445 -34.281 -11.812 1 63.91 412 ARG B C 1
ATOM 6645 O O . ARG B 1 412 ? -14.047 -33.156 -12.023 1 63.91 412 ARG B O 1
ATOM 6652 N N . SER B 1 413 ? -13.922 -35.125 -11.016 1 74.5 413 SER B N 1
ATOM 6653 C CA . SER B 1 413 ? -13.227 -34.469 -9.914 1 74.5 413 SER B CA 1
ATOM 6654 C C . SER B 1 413 ? -11.719 -34.719 -9.977 1 74.5 413 SER B C 1
ATOM 6656 O O . SER B 1 413 ? -10.992 -34.406 -9.039 1 74.5 413 SER B O 1
ATOM 6658 N N . ARG B 1 414 ? -11.289 -35.25 -11.227 1 86.81 414 ARG B N 1
ATOM 6659 C CA . ARG B 1 414 ? -9.859 -35.531 -11.297 1 86.81 414 ARG B CA 1
ATOM 6660 C C . ARG B 1 414 ? -9.125 -34.375 -11.961 1 86.81 414 ARG B C 1
ATOM 6662 O O . ARG B 1 414 ? -9.602 -33.812 -12.945 1 86.81 414 ARG B O 1
ATOM 6669 N N . VAL B 1 415 ? -7.98 -34.062 -11.43 1 92.62 415 VAL B N 1
ATOM 6670 C CA . VAL B 1 415 ? -7.152 -32.969 -11.922 1 92.62 415 VAL B CA 1
ATOM 6671 C C . VAL B 1 415 ? -6.77 -33.219 -13.375 1 92.62 415 VAL B C 1
ATOM 6673 O O . VAL B 1 415 ? -6.883 -32.312 -14.219 1 92.62 415 VAL B O 1
ATOM 6676 N N . GLU B 1 416 ? -6.359 -34.438 -13.719 1 90.5 416 GLU B N 1
ATOM 6677 C CA . GLU B 1 416 ? -5.922 -34.781 -15.07 1 90.5 416 GLU B CA 1
ATOM 6678 C C . GLU B 1 416 ? -7.035 -34.531 -16.094 1 90.5 416 GLU B C 1
ATOM 6680 O O . GLU B 1 416 ? -6.793 -33.969 -17.156 1 90.5 416 GLU B O 1
ATOM 6685 N N . THR B 1 417 ? -8.219 -34.969 -15.758 1 88 417 THR B N 1
ATOM 6686 C CA . THR B 1 417 ? -9.359 -34.781 -16.641 1 88 417 THR B CA 1
ATOM 6687 C C . THR B 1 417 ? -9.641 -33.281 -16.844 1 88 417 THR B C 1
ATOM 6689 O O . THR B 1 417 ? -9.914 -32.844 -17.969 1 88 417 THR B O 1
ATOM 6692 N N . LYS B 1 418 ? -9.57 -32.531 -15.75 1 91.38 418 LYS B N 1
ATOM 6693 C CA . LYS B 1 418 ? -9.812 -31.078 -15.844 1 91.38 418 LYS B CA 1
ATOM 6694 C C . LYS B 1 418 ? -8.758 -30.406 -16.719 1 91.38 418 LYS B C 1
ATOM 6696 O O . LYS B 1 418 ? -9.07 -29.5 -17.484 1 91.38 418 LYS B O 1
ATOM 6701 N N . MET B 1 419 ? -7.508 -30.844 -16.578 1 92.5 419 MET B N 1
ATOM 6702 C CA . MET B 1 419 ? -6.434 -30.266 -17.391 1 92.5 419 MET B CA 1
ATOM 6703 C C . MET B 1 419 ? -6.637 -30.578 -18.859 1 92.5 419 MET B C 1
ATOM 6705 O O . MET B 1 419 ? -6.445 -29.703 -19.719 1 92.5 419 MET B O 1
ATOM 6709 N N . LYS B 1 420 ? -7.012 -31.797 -19.141 1 89.44 420 LYS B N 1
ATOM 6710 C CA . LYS B 1 420 ? -7.281 -32.156 -20.531 1 89.44 420 LYS B CA 1
ATOM 6711 C C . LYS B 1 420 ? -8.461 -31.375 -21.094 1 89.44 420 LYS B C 1
ATOM 6713 O O . LYS B 1 420 ? -8.43 -30.938 -22.25 1 89.44 420 LYS B O 1
ATOM 6718 N N . THR B 1 421 ? -9.453 -31.203 -20.297 1 88.38 421 THR B N 1
ATOM 6719 C CA . THR B 1 421 ? -10.602 -30.406 -20.719 1 88.38 421 THR B CA 1
ATOM 6720 C C . THR B 1 421 ? -10.18 -28.953 -21 1 88.38 421 THR B C 1
ATOM 6722 O O . THR B 1 421 ? -10.602 -28.375 -22 1 88.38 421 THR B O 1
ATOM 6725 N N . CYS B 1 422 ? -9.359 -28.406 -20.094 1 90.5 422 CYS B N 1
ATOM 6726 C CA . CYS B 1 422 ? -8.844 -27.062 -20.312 1 90.5 422 CYS B CA 1
ATOM 6727 C C . CYS B 1 422 ? -8.047 -26.969 -21.609 1 90.5 422 CYS B C 1
ATOM 6729 O O . CYS B 1 422 ? -8.195 -26.016 -22.375 1 90.5 422 CYS B O 1
ATOM 6731 N N . PHE B 1 423 ? -7.242 -27.969 -21.859 1 91.19 423 PHE B N 1
ATOM 6732 C CA . PHE B 1 423 ? -6.426 -28.031 -23.062 1 91.19 423 PHE B CA 1
ATOM 6733 C C . PHE B 1 423 ? -7.297 -27.953 -24.312 1 91.19 423 PHE B C 1
ATOM 6735 O O . PHE B 1 423 ? -7.062 -27.125 -25.188 1 91.19 423 PHE B O 1
ATOM 6742 N N . LEU B 1 424 ? -8.32 -28.719 -24.312 1 88.12 424 LEU B N 1
ATOM 6743 C CA . LEU B 1 424 ? -9.188 -28.812 -25.484 1 88.12 424 LEU B CA 1
ATOM 6744 C C . LEU B 1 424 ? -10.031 -27.547 -25.641 1 88.12 424 LEU B C 1
ATOM 6746 O O . LEU B 1 424 ? -10.328 -27.141 -26.75 1 88.12 424 LEU B O 1
ATOM 6750 N N . ALA B 1 425 ? -10.398 -26.953 -24.516 1 87.44 425 ALA B N 1
ATOM 6751 C CA . ALA B 1 425 ? -11.227 -25.75 -24.547 1 87.44 425 ALA B CA 1
ATOM 6752 C C . ALA B 1 425 ? -10.445 -24.547 -25.047 1 87.44 425 ALA B C 1
ATOM 6754 O O . ALA B 1 425 ? -11.031 -23.578 -25.547 1 87.44 425 ALA B O 1
ATOM 6755 N N . ASN B 1 426 ? -9.117 -24.594 -25 1 88.56 426 ASN B N 1
ATOM 6756 C CA . ASN B 1 426 ? -8.297 -23.438 -25.312 1 88.56 426 ASN B CA 1
ATOM 6757 C C . ASN B 1 426 ? -7.375 -23.703 -26.5 1 88.56 426 ASN B C 1
ATOM 6759 O O . ASN B 1 426 ? -6.352 -23.031 -26.656 1 88.56 426 ASN B O 1
ATOM 6763 N N . LEU B 1 427 ? -7.77 -24.609 -27.25 1 87.06 427 LEU B N 1
ATOM 6764 C CA . LEU B 1 427 ? -6.93 -25.016 -28.375 1 87.06 427 LEU B CA 1
ATOM 6765 C C . LEU B 1 427 ? -6.902 -23.953 -29.453 1 87.06 427 LEU B C 1
ATOM 6767 O O . LEU B 1 427 ? -7.953 -23.547 -29.969 1 87.06 427 LEU B O 1
ATOM 6771 N N . GLU B 1 428 ? -5.82 -23.422 -29.688 1 87.88 428 GLU B N 1
ATOM 6772 C CA . GLU B 1 428 ? -5.527 -22.547 -30.828 1 87.88 428 GLU B CA 1
ATOM 6773 C C . GLU B 1 428 ? -4.391 -23.109 -31.672 1 87.88 428 GLU B C 1
ATOM 6775 O O . GLU B 1 428 ? -3.324 -23.438 -31.156 1 87.88 428 GLU B O 1
ATOM 6780 N N . TYR B 1 429 ? -4.582 -23.125 -32.875 1 83.88 429 TYR B N 1
ATOM 6781 C CA . TYR B 1 429 ? -3.674 -23.797 -33.812 1 83.88 429 TYR B CA 1
ATOM 6782 C C . TYR B 1 429 ? -2.271 -23.203 -33.719 1 83.88 429 TYR B C 1
ATOM 6784 O O . TYR B 1 429 ? -1.288 -23.938 -33.594 1 83.88 429 TYR B O 1
ATOM 6792 N N . GLU B 1 430 ? -2.152 -21.938 -33.781 1 87.62 430 GLU B N 1
ATOM 6793 C CA . GLU B 1 430 ? -0.85 -21.281 -33.812 1 87.62 430 GLU B CA 1
ATOM 6794 C C . GLU B 1 430 ? -0.054 -21.578 -32.531 1 87.62 430 GLU B C 1
ATOM 6796 O O . GLU B 1 430 ? 1.134 -21.906 -32.625 1 87.62 430 GLU B O 1
ATOM 6801 N N . ASP B 1 431 ? -0.725 -21.578 -31.438 1 92.31 431 ASP B N 1
ATOM 6802 C CA . ASP B 1 431 ? -0.061 -21.828 -30.156 1 92.31 431 ASP B CA 1
ATOM 6803 C C . ASP B 1 431 ? 0.34 -23.297 -30.016 1 92.31 431 ASP B C 1
ATOM 6805 O O . ASP B 1 431 ? 1.407 -23.594 -29.484 1 92.31 431 ASP B O 1
ATOM 6809 N N . LEU B 1 432 ? -0.524 -24.172 -30.453 1 89.19 432 LEU B N 1
ATOM 6810 C CA . LEU B 1 432 ? -0.225 -25.609 -30.391 1 89.19 432 LEU B CA 1
ATOM 6811 C C . LEU B 1 432 ? 0.944 -25.969 -31.297 1 89.19 432 LEU B C 1
ATOM 6813 O O . LEU B 1 432 ? 1.814 -26.75 -30.922 1 89.19 432 LEU B O 1
ATOM 6817 N N . TRP B 1 433 ? 0.88 -25.344 -32.469 1 86.62 433 TRP B N 1
ATOM 6818 C CA . TRP B 1 433 ? 1.965 -25.594 -33.406 1 86.62 433 TRP B CA 1
ATOM 6819 C C . TRP B 1 433 ? 3.295 -25.094 -32.844 1 86.62 433 TRP B C 1
ATOM 6821 O O . TRP B 1 433 ? 4.32 -25.766 -32.969 1 86.62 433 TRP B O 1
ATOM 6831 N N . GLU B 1 434 ? 3.273 -23.969 -32.281 1 91.12 434 GLU B N 1
ATOM 6832 C CA . GLU B 1 434 ? 4.484 -23.438 -31.672 1 91.12 434 GLU B CA 1
ATOM 6833 C C . GLU B 1 434 ? 5.004 -24.375 -30.578 1 91.12 434 GLU B C 1
ATOM 6835 O O . GLU B 1 434 ? 6.203 -24.641 -30.5 1 91.12 434 GLU B O 1
ATOM 6840 N N . ALA B 1 435 ? 4.16 -24.859 -29.781 1 92.81 435 ALA B N 1
ATOM 6841 C CA . ALA B 1 435 ? 4.539 -25.766 -28.703 1 92.81 435 ALA B CA 1
ATOM 6842 C C . ALA B 1 435 ? 5.145 -27.047 -29.266 1 92.81 435 ALA B C 1
ATOM 6844 O O . ALA B 1 435 ? 6.172 -27.516 -28.766 1 92.81 435 ALA B O 1
ATOM 6845 N N . ALA B 1 436 ? 4.504 -27.609 -30.266 1 88.06 436 ALA B N 1
ATOM 6846 C CA . ALA B 1 436 ? 4.98 -28.844 -30.891 1 88.06 436 ALA B CA 1
ATOM 6847 C C . ALA B 1 436 ? 6.359 -28.641 -31.516 1 88.06 436 ALA B C 1
ATOM 6849 O O . ALA B 1 436 ? 7.238 -29.5 -31.375 1 88.06 436 ALA B O 1
ATOM 6850 N N . PHE B 1 437 ? 6.449 -27.547 -32.156 1 87.94 437 PHE B N 1
ATOM 6851 C CA . PHE B 1 437 ? 7.719 -27.219 -32.812 1 87.94 437 PHE B CA 1
ATOM 6852 C C . PHE B 1 437 ? 8.828 -27.109 -31.766 1 87.94 437 PHE B C 1
ATOM 6854 O O . PHE B 1 437 ? 9.938 -27.609 -31.984 1 87.94 437 PHE B O 1
ATOM 6861 N N . LEU B 1 438 ? 8.586 -26.391 -30.734 1 91.06 438 LEU B N 1
ATOM 6862 C CA . LEU B 1 438 ? 9.57 -26.234 -29.656 1 91.06 438 LEU B CA 1
ATOM 6863 C C . LEU B 1 438 ? 9.969 -27.578 -29.078 1 91.06 438 LEU B C 1
ATOM 6865 O O . LEU B 1 438 ? 11.156 -27.859 -28.906 1 91.06 438 LEU B O 1
ATOM 6869 N N . LEU B 1 439 ? 9.016 -28.391 -28.781 1 89.38 439 LEU B N 1
ATOM 6870 C CA . LEU B 1 439 ? 9.273 -29.703 -28.203 1 89.38 439 LEU B CA 1
ATOM 6871 C C . LEU B 1 439 ? 10.156 -30.547 -29.125 1 89.38 439 LEU B C 1
ATOM 6873 O O . LEU B 1 439 ? 11.102 -31.188 -28.672 1 89.38 439 LEU B O 1
ATOM 6877 N N . LEU B 1 440 ? 9.828 -30.516 -30.359 1 86 440 LEU B N 1
ATOM 6878 C CA . LEU B 1 440 ? 10.609 -31.281 -31.344 1 86 440 LEU B CA 1
ATOM 6879 C C . LEU B 1 440 ? 12.031 -30.734 -31.438 1 86 440 LEU B C 1
ATOM 6881 O O . LEU B 1 440 ? 12.992 -31.5 -31.516 1 86 440 LEU B O 1
ATOM 6885 N N . SER B 1 441 ? 12.094 -29.453 -31.484 1 88 441 SER B N 1
ATOM 6886 C CA . SER B 1 441 ? 13.406 -28.812 -31.578 1 88 441 SER B CA 1
ATOM 6887 C C . SER B 1 441 ? 14.273 -29.172 -30.375 1 88 441 SER B C 1
ATOM 6889 O O . SER B 1 441 ? 15.469 -29.438 -30.531 1 88 441 SER B O 1
ATOM 6891 N N . TRP B 1 442 ? 13.742 -29.188 -29.188 1 89.31 442 TRP B N 1
ATOM 6892 C CA . TRP B 1 442 ? 14.484 -29.516 -27.969 1 89.31 442 TRP B CA 1
ATOM 6893 C C . TRP B 1 442 ? 14.938 -30.969 -27.969 1 89.31 442 TRP B C 1
ATOM 6895 O O . TRP B 1 442 ? 16.078 -31.266 -27.609 1 89.31 442 TRP B O 1
ATOM 6905 N N . ARG B 1 443 ? 14.133 -31.828 -28.391 1 84.75 443 ARG B N 1
ATOM 6906 C CA . ARG B 1 443 ? 14.414 -33.25 -28.344 1 84.75 443 ARG B CA 1
ATOM 6907 C C . ARG B 1 443 ? 15.422 -33.656 -29.422 1 84.75 443 ARG B C 1
ATOM 6909 O O . ARG B 1 443 ? 16.203 -34.594 -29.234 1 84.75 443 ARG B O 1
ATOM 6916 N N . ASN B 1 444 ? 15.359 -32.969 -30.469 1 82.75 444 ASN B N 1
ATOM 6917 C CA . ASN B 1 444 ? 16.328 -33.219 -31.516 1 82.75 444 ASN B CA 1
ATOM 6918 C C . ASN B 1 444 ? 17.734 -32.719 -31.141 1 82.75 444 ASN B C 1
ATOM 6920 O O . ASN B 1 444 ? 18.734 -33.25 -31.609 1 82.75 444 ASN B O 1
ATOM 6924 N N . HIS B 1 445 ? 17.781 -31.688 -30.375 1 76.69 445 HIS B N 1
ATOM 6925 C CA . HIS B 1 445 ? 19.062 -31.156 -29.953 1 76.69 445 HIS B CA 1
ATOM 6926 C C . HIS B 1 445 ? 19.594 -31.875 -28.719 1 76.69 445 HIS B C 1
ATOM 6928 O O . HIS B 1 445 ? 20.766 -31.75 -28.359 1 76.69 445 HIS B O 1
ATOM 6934 N N . SER B 1 446 ? 18.766 -32.469 -27.906 1 67.31 446 SER B N 1
ATOM 6935 C CA . SER B 1 446 ? 19.188 -33.219 -26.734 1 67.31 446 SER B CA 1
ATOM 6936 C C . SER B 1 446 ? 19.797 -34.562 -27.109 1 67.31 446 SER B C 1
ATOM 6938 O O . SER B 1 446 ? 20.453 -35.188 -26.297 1 67.31 446 SER B O 1
ATOM 6940 N N . VAL B 1 447 ? 19.641 -35.125 -28.422 1 49.38 447 VAL B N 1
ATOM 6941 C CA . VAL B 1 447 ? 20.297 -36.344 -28.922 1 49.38 447 VAL B CA 1
ATOM 6942 C C . VAL B 1 447 ? 21.625 -35.969 -29.547 1 49.38 447 VAL B C 1
ATOM 6944 O O . VAL B 1 447 ? 21.719 -34.969 -30.297 1 49.38 447 VAL B O 1
#

Organism: Chelonoidis abingdonii (NCBI:txid106734)

Secondary structure (DSSP, 8-state):
--------GGGEEEEEEEEE-SSEEEEEEEE---------------------------S--------PPPPHHHHHH--EEEEEEP-SSS-SSHHHHHHHTGGGGTTB-TTTTTTTS-S-------STT-------TTB--EEEEEEEEPP--TTHHHH-GGGSBTTT-TT--B-SEEEEEEEE--SEEHHHHHHHS---HHHHHHHHHHHHHHHHHHHHTTEE-----GGGEEEEE-TTS-EEEEE--GGG-EE-TTTTTEEE--STTB---S-GGGS-HHHHT----TT-EEE-TTHHHHHHHHHHHHHTTS--TTS-SSTTPPPTTT--GGGSPPPPTTS-HHHHHHHHHHT-SSTTTSPPHHHHHHHHHHHHH-TTT--TT---HHHHHHHHHHHHHHHHHHHHHS-TT-HHHHHHHHHHHT--HHHHHHHHHHHHHHHHHH-/--------GGGEEEEEEEEE-SSEEEEEEEE---------------------------S--------PPPPHHHHHH--EEEEEEP-SSS-SSHHHHHHHTGGGGTTB-TTTTTTTS-S-------STT-------TTB--EEEEEEEEPP--TTHHHH-GGGSBTTT-TT--B-SEEEEEEEE--SEEHHHHHHHS---HHHHHHHHHHHHHHHHHHHHTTEE-----GGGEEEEE-TTSPEEEEE--GGG-EE-TTTTTEEE--STTB---S-GGGS-HHHHT----TT-EEE-TTHHHHHHHHHHHHHTTS--TTS-SSTTPPPTTT--GGGSPPPPTTS-HHHHHHHHHHT-SSTTTSPPHHHHHHHHHHHHH-TTT--TT---HHHHHHHHHHHHHHHHHHHHHS-TT-HHHHHHHHHHHT--HHHHHHHHHHHHHHHHHH-

Nearest PDB structures (foldseek):
  7t4k-assembly1_B  TM=9.236E-01  e=3.208E-38  Pediculus humanus corporis
  6eqi-assembly1_C  TM=8.881E-01  e=1.123E-38  Pediculus humanus corporis
  7t4m-assembly1_A  TM=8.424E-01  e=2.474E-34  Pediculus humanus corporis
  7t4n-assembly1_A  TM=8.432E-01  e=1.298E-33  Pediculus humanus corporis
  5yj9-assembly1_D  TM=8.804E-01  e=1.708E-30  Tribolium castaneum

Radius of gyration: 31.31 Å; Cα contacts (8 Å, |Δi|>4): 1511; chains: 2; bounding box: 87×95×78 Å

Solvent-accessible surface area (backbone atoms only — not comparable to full-atom values): 49676 Å² total; per-residue (Å²): 129,83,73,68,70,39,58,53,75,83,52,42,47,75,54,57,72,73,48,72,60,100,55,32,38,30,26,29,16,30,76,61,76,80,74,83,82,72,73,84,81,72,80,70,79,75,76,69,71,67,78,73,72,72,74,72,77,74,75,77,87,66,74,86,65,77,78,74,69,53,52,72,69,59,37,70,70,19,53,24,24,35,36,40,42,62,27,67,34,42,46,64,47,61,67,41,34,48,64,70,50,43,42,60,49,39,47,32,45,91,63,12,49,50,34,53,50,43,84,69,72,63,81,60,68,68,70,68,67,65,50,80,51,76,89,48,90,28,40,49,54,31,59,33,40,31,61,44,70,67,73,89,52,80,61,35,74,76,74,48,37,51,54,29,19,49,92,80,24,76,80,19,59,12,38,59,21,29,50,37,38,32,28,74,48,65,44,34,32,40,48,61,49,55,74,74,46,79,68,43,61,68,60,33,51,52,47,50,39,45,52,24,50,34,51,30,52,34,43,76,62,26,30,32,51,46,54,72,47,48,78,36,22,32,31,44,64,31,88,83,63,48,73,38,58,24,42,47,80,39,68,40,33,43,64,34,66,87,51,33,43,41,47,73,26,60,43,90,51,40,60,81,46,47,41,56,46,61,30,35,32,66,60,61,62,57,70,58,30,90,88,32,65,41,73,39,77,42,34,55,33,26,32,49,26,42,49,42,34,38,50,68,66,43,70,37,57,40,56,64,96,52,100,77,48,44,46,47,70,71,61,56,76,86,70,53,79,82,76,64,86,80,50,54,68,69,57,54,52,47,37,54,32,19,52,38,64,53,68,88,70,24,45,42,25,55,35,46,29,41,34,49,52,38,68,74,72,31,61,85,52,62,49,88,87,50,90,48,66,68,48,48,50,52,48,50,51,50,49,50,51,52,40,54,47,39,56,72,73,38,73,77,55,34,60,68,58,50,50,51,47,50,50,65,76,64,66,43,68,70,47,46,50,51,18,53,50,52,54,46,53,51,57,58,65,74,101,128,82,74,68,70,38,57,52,74,81,52,43,47,73,54,56,72,73,47,72,60,97,54,32,38,32,26,30,18,31,75,62,75,81,74,83,82,72,73,86,81,71,80,70,80,75,76,70,71,68,76,72,72,72,75,72,78,73,76,77,88,65,74,87,65,77,79,73,70,53,49,71,67,57,37,70,68,21,51,24,24,36,37,40,42,62,27,67,35,43,45,64,47,63,68,40,35,48,63,70,50,44,41,60,49,41,45,31,45,92,63,12,48,49,32,54,50,44,84,69,73,63,80,60,68,68,66,70,65,64,50,79,50,75,89,49,91,28,41,49,55,30,58,33,40,30,62,44,71,65,72,89,52,81,62,34,74,77,74,49,37,52,55,28,19,48,92,78,24,78,80,19,58,13,39,58,20,30,50,37,37,32,28,72,46,66,45,33,32,39,47,59,50,54,74,74,45,78,68,42,60,68,59,34,52,51,48,50,39,45,51,24,50,34,51,30,54,33,44,77,61,27,30,34,52,46,54,72,45,48,77,35,21,33,29,44,65,31,90,85,63,48,72,39,57,24,43,47,78,39,67,41,34,42,65,34,66,88,50,32,43,43,46,76,26,61,42,89,50,41,60,82,45,47,40,56,45,61,31,34,32,68,60,61,65,56,71,60,30,91,88,31,67,42,73,40,76,42,34,56,34,25,32,49,27,42,48,41,33,38,50,69,67,42,70,37,56,41,56,65,96,52,102,75,48,44,46,46,70,70,61,53,76,88,70,54,79,81,76,64,85,80,49,54,67,68,58,52,52,46,38,55,32,20,51,37,65,53,68,89,70,24,44,43,26,56,33,47,29,41,35,49,52,36,66,75,70,32,62,86,52,64,48,87,88,51,90,47,67,66,48,48,49,52,47,48,51,50,49,52,50,51,40,53,48,39,54,72,72,38,75,77,57,34,60,67,57,51,51,51,45,51,50,66,75,66,68,44,68,70,46,46,49,50,17,52,49,50,53,46,53,52,56,60,67,74,102

InterPro domains:
  IPR000719 Protein kinase domain [PF00069] (131-368)
  IPR000719 Protein kinase domain [PS50011] (12-376)
  IPR000719 Protein kinase domain [SM00220] (12-376)
  IPR008271 Serine/threonine-protein kinase, active site [PS00108] (223-235)
  IPR011009 Protein kinase-like domain superfamily [SSF56112] (4-371)
  IPR040110 PINK1, protein kinase domain [cd14018] (18-377)
  IPR051511 Mitochondrial Quality Control and Scaffold Kinases [PTHR22972] (2-439)

pLDDT: mean 82.15, std 20.42, range [21.56, 98.88]

Sequence (894 aa):
TFRWQGFKLEEYLIGQPIGKGCSAAVYEATILLSSNYQSSEDSKPLEGKTPDTEWDHGSDIQAAEAKPIQTNQQRAAFPLAIKMMWNISAGSSSEAILSTMRQELVPASGSALSGEYGTVACHRRPVFGKKKLKPHPNIIQVIRAFTSSVPLLPGAYVDYPDVLPLSLNPSGIGHSRTLFLVMKNYPCTLRQYLNEKSSDAHLSTLMILQLLEGVDHLVRHGIAHRDLKSDNILVELDSAGCPWLVITDFGCCLADENIGLRLPFTSWYVDRGGNGCLMAPEVVTAVPGPGVLIDYSKADAWAVGAIAYEILGLCNPFYGQGRSSLESRSYQEDQLPALPDTVNFDVKQVVKMLLQRDPNKRLSARVAANVLHLSLWGENILVPKSLNLDKMIGWLLHQSAATLLMNGLVDRSRVETKMKTCFLANLEYEDLWEAAFLLLSWRNHSVTFRWQGFKLEEYLIGQPIGKGCSAAVYEATILLSSNYQSSEDSKPLEGKTPDTEWDHGSDIQAAEAKPIQTNQQRAAFPLAIKMMWNISAGSSSEAILSTMRQELVPASGSALSGEYGTVACHRRPVFGKKKLKPHPNIIQVIRAFTSSVPLLPGAYVDYPDVLPLSLNPSGIGHSRTLFLVMKNYPCTLRQYLNEKSSDAHLSTLMILQLLEGVDHLVRHGIAHRDLKSDNILVELDSAGCPWLVITDFGCCLADENIGLRLPFTSWYVDRGGNGCLMAPEVVTAVPGPGVLIDYSKADAWAVGAIAYEILGLCNPFYGQGRSSLESRSYQEDQLPALPDTVNFDVKQVVKMLLQRDPNKRLSARVAANVLHLSLWGENILVPKSLNLDKMIGWLLHQSAATLLMNGLVDRSRVETKMKTCFLANLEYEDLWEAAFLLLSWRNHSV

Foldseek 3Di:
DPPLAFDDPVQKDWAAWPDDDPWWTKTFIDGDPPDPPPPPPDDDDPPPDPPPPVPVVDDDPPDPDDDDQDDPVSCVVGQKMKIWTQAQDQAADFVSQCLLQVLQCQQEDPCQRPRAPDVPPPPPDPNAQFQRQDDAQQAWYFDHKHKDFDDDDVCCCPPPVQSHDCVVHVNHRTHGMHMMTMTTDFRAFQVNVLVPDDADQVLLLLVLLSLLLVQLSQLVSLKAQQADDRRQWGWDAFPVRRTRIHGHDSRFMDGHPVQRQKAQFADPPDRLGYDQLLWAQQSNQDDHHVPDIRGRQLRSLLSSLQNSCSNLPHHRQRDDDDPRRDGNNDDDLVSDDDGDPSHDLLVSVLSSQSNDNDVVSHDGSLLSSLLSVCVNQVVVQLDLPDNDPVSVVVVLVVLVVVLVCCCVPNDVGDSVSSSSVSCNVPDDPVSNVVSSVVNSVSVVVVD/DPPLAFDDPVQKDWAAWPDDDPWWTKTFIDGDPPPPPPPPPDDDDPPPPPPPPPPPVDDDPPDPDDDAFADPVSCVVGFKMKIWTQAQDQAADFVSQCLLQVLQCQQEDPCQRCRAPDVPPPPPDPNAQFQRQDDAQQAWYFDHKHKDFDDDDVCCCPPPVQSHDCVVHVNHRTHGMHMMTMTTDFRAFQVNVLVPDDADQLLLLLVLLSLLLVQLSQLVSLKAQQADDRRQWGWDAFPVRRTRIHGHDSRFMDTHPVQRQKAQQADPPDRLGYDQLLWAQQSNQDDHHVPDIRGRQLRSLLSSLQNSCSNLPHHRQRDDDDPRRDGNNDDDLVSDDDGDPSHDLLLRVLSSLSNDNDPVSHDGSLLSSLLSVCVNQVVVQLDLPDNDPVSVVVSLVVLVVVLVCCCVPNDVGDSVSSSSVSCNVPDDDVSNVVSSVVNSVSVVVVD